Protein 2KU3 (pdb70)

CATH classification: 3.30.40.10

GO terms:
  GO:0005634 nucleus (C, IDA)
  GO:0036409 histone H3-K14 acetyltransferase complex (C, IDA)
  GO:0070776 MOZ/MORF histone acetyltransferase complex (C, IDA)
  GO:0140063 unmodified histone reader activity (F, IDA)
  GO:0005694 chromosome (C, EXP)
  GO:0005634 nucleus (C, IMP)
  GO:0005515 protein binding (F, IPI)
  GO:0016607 nuclear speck (C, IDA)
  GO:0036408 histone H3K14 acetyltransferase activity (F, IDA)
  GO:0043995 histone H4K5 acetyltransferase activity (F, IDA)
  GO:0043996 histone H4K8 acetyltransferase activity (F, IDA)
  GO:0043997 histone H4K12 acetyltransferase activity (F, IDA)
  GO:0005634 nucleus (C, TAS)

Solvent-accessible surface area: 5024 Å² total; per-residue (Å²): 232,112,119,166,78,112,75,36,97,3,71,89,61,167,58,40,113,82,117,140,83,46,26,17,20,70,8,75,153,70,59,58,4,2,5,7,103,30,92,62,36,120,142,86,52,175,62,110,19,37,8,181,138,5,82,119,67,136,56,209,105,122

InterPro domains:
  IPR000313 PWWP domain [PF00855] (931-1037)
  IPR000313 PWWP domain [PS50812] (929-1012)
  IPR000313 PWWP domain [SM00293] (927-1010)
  IPR001487 Bromodomain [PF00439] (572-653)
  IPR001487 Bromodomain [PR00503] (596-612)
  IPR001487 Bromodomain [PR00503] (612-630)
  IPR001487 Bromodomain [PR00503] (630-649)
  IPR001487 Bromodomain [PS50014] (579-649)
  IPR001487 Bromodomain [SM00297] (560-668)
  IPR001965 Zinc finger, PHD-type [SM00249] (216-262)
  IPR001965 Zinc finger, PHD-type [SM00249] (326-389)
  IPR011011 Zinc finger, FYVE/PHD-type [SSF57903] (207-279)
  IPR013083 Zinc finger, RING/FYVE/PHD-type [G3DSA:3.30.40.10] (199-267)
  IPR013083 Zinc finger, RING/FYVE/PHD-type [G3DSA:3.30.40.10] (268-390)
  IPR018359 Bromodomain, conserved site [PS00633] (584-641)
  IPR019542 Enhancer of polycomb-like, N-terminal [PF10513] (47-196)
  IPR019786 Zinc finger, PHD-type, conserved site [PS01359] (217-261)
  IPR019787 Zinc finger, PHD-finger [PF13831] (229-261)
  IPR019787 Zinc finger, PHD-finger [PS50016] (214-264)
  IPR034732 Extended PHD (ePHD) domain [PS51805] (268-389)

Nearest PDB structures (foldseek):
  2ku3-assembly1_A  TM=8.994E-01  e=1.435E-12  Homo sapiens
  2l43-assembly1_A  TM=7.332E-01  e=4.476E-09  Homo sapiens
  8ge0-assembly2_B  TM=7.902E-01  e=1.806E-04  Homo sapiens
  8ge0-assembly3_C  TM=7.563E-01  e=1.943E-04  Homo sapiens
  5xfo-assembly1_A  TM=6.338E-01  e=5.040E-02  Homo sapiens

Radius of gyration: 12.0 Å; Cα contacts (8 Å, |Δi|>4): 86; chains: 1; bounding box: 33×30×21 Å

Sequence (62 aa):
QSLIDEDAVCSICMDGESQNSNVILFCDMCNLAVHQECYGVPYIPEGQWLCRHCLQSRARPAQSLIDEDAVCSICMDGESQNSNVILFCDMCNLAVHQECYGVPYIPEGQWLCRHCLQSRARPAQSLIDEDAVCSICMDGESQNSNVILFCDMCNLAVHQECYGVPYIPEGQWLCRHCLQSRARPAQSLIDEDAVCSICMDGESQNSNVILFCDMCNLAVHQECYGVPYIPEGQWLCRHCLQSRARPAQSLIDEDAVCSICMDGESQNSNVILFCDMCNLAVHQECYGVPYIPEGQWLCRHCLQSRARPAQSLIDEDAVCSICMDGESQNSNVILFCDMCNLAVHQECYGVPYIPEGQWLCRHCLQSRARPAQSLIDEDAVCSICMDGESQNSNVILFCDMCNLAVHQECYGVPYIPEGQWLCRHCLQSRARPAQSLIDEDAVCSICMDGESQNSNVILFCDMCNLAVHQECYGVPYIPEGQWLCRHCLQSRARPAQSLIDEDAVCSICMDGESQNSNVILFCDMCNLAVHQECYGVPYIPEGQWLCRHCLQSRARPAQSLIDEDAVCSICMDGESQNSNVILFCDMCNLAVHQECYGVPYIPEGQWLCRHCLQSRARPAQSLIDEDAVCSICMDGESQNSNVILFCDMCNLAVHQECYGVPYIPEGQWLCRHCLQSRARPAQSLIDEDAVCSICMDGESQNSNVILFCDMCNLAVHQECYGVPYIPEGQWLCRHCLQSRARPAQSLIDEDAVCSICMDGESQNSNVILFCDMCNLAVHQECYGVPYIPEGQWLCRHCLQSRARPAQSLIDEDAVCSICMDGESQNSNVILFCDMCNLAVHQECYGVPYIPEGQWLCRHCLQSRARPAQSLIDEDAVCSICMDGESQNSNVILFCDMCNLAVHQECYGVPYIPEGQWLCRHCLQSRARPAQSLIDEDAVCSICMDGESQNSNVILFCDMCNLAVHQECYGVPYIPEGQWLCRHCLQSRARPAQSLIDEDAVCSICMDGESQNSNVILFCDMCNLAVHQECYGVPYIPEGQWLCRHCLQSRARPAQSLIDEDAVCSICMDGESQNSNVILFCDMCNLAVHQECYGVPYIPEGQWLCRHCLQSRARPAQSLIDEDAVCSICMDGESQNSNVILFCDMCNLAVHQECYGVPYIPEGQWLCRHCLQSRARPAQSLIDEDAVCSICMDGESQNSNVILFCDMCNLAVHQECYGVPYIPEGQWLCRHCLQSRARPA

Secondary structure (DSSP, 8-state):
-----SS-S-SSS------SSS-EEE-SSS--EEEHHHHT-SS--SS----HHHHHHHHTT-

Foldseek 3Di:
DDPDCPQCFADLVTGNDADPVWGWFAADPPRHTHTCVSQPHDDQDPDGHAPPCRVVVVVVDD

Organism: Homo sapiens (NCBI:txid9606)

Structure (mmCIF, N/CA/C/O backbone):
data_2KU3
#
_entry.id   2KU3
#
loop_
_entity.id
_entity.type
_entity.pdbx_description
1 polymer 'Bromodomain-containing protein 1'
2 non-polymer 'ZINC ION'
#
loop_
_atom_site.group_PDB
_atom_site.id
_atom_site.type_symbol
_atom_site.label_atom_id
_atom_site.label_alt_id
_atom_site.label_comp_id
_atom_site.label_asym_id
_atom_site.label_entity_id
_atom_site.label_seq_id
_atom_site.pdbx_PDB_ins_code
_atom_site.Cartn_x
_atom_site.Cartn_y
_atom_site.Cartn_z
_atom_site.occupancy
_atom_site.B_iso_or_equiv
_atom_site.auth_seq_id
_atom_site.auth_comp_id
_atom_site.auth_asym_id
_atom_site.auth_atom_id
_atom_site.pdbx_PDB_model_num
ATOM 1 N N . GLN A 1 10 ? -8.422 17.839 14.051 1.00 9.95 1 GLN A N 1
ATOM 2 C CA . GLN A 1 10 ? -8.023 17.126 12.806 1.00 9.43 1 GLN A CA 1
ATOM 3 C C . GLN A 1 10 ? -6.544 16.745 12.829 1.00 8.37 1 GLN A C 1
ATOM 4 O O . GLN A 1 10 ? -5.761 17.312 13.594 1.00 8.33 1 GLN A O 1
ATOM 18 N N . SER A 1 11 ? -6.167 15.783 11.986 1.00 7.75 2 SER A N 1
ATOM 19 C CA . SER A 1 11 ? -4.781 15.327 11.909 1.00 6.89 2 SER A CA 1
ATOM 20 C C . SER A 1 11 ? -4.237 15.461 10.484 1.00 6.25 2 SER A C 1
ATOM 21 O O . SER A 1 11 ? -3.397 16.321 10.216 1.00 6.38 2 SER A O 1
ATOM 29 N N . LEU A 1 12 ? -4.720 14.612 9.574 1.00 5.91 3 LEU A N 1
ATOM 30 C CA . LEU A 1 12 ? -4.280 14.644 8.179 1.00 5.70 3 LEU A CA 1
ATOM 31 C C . LEU A 1 12 ? -5.479 14.747 7.233 1.00 4.82 3 LEU A C 1
ATOM 32 O O . LEU A 1 12 ? -6.618 14.511 7.639 1.00 5.19 3 LEU A O 1
ATOM 48 N N . ILE A 1 13 ? -5.211 15.088 5.971 1.00 3.99 4 ILE A N 1
ATOM 49 C CA . ILE A 1 13 ? -6.267 15.210 4.966 1.00 3.40 4 ILE A CA 1
ATOM 50 C C . ILE A 1 13 ? -6.605 13.843 4.372 1.00 2.92 4 ILE A C 1
ATOM 51 O O . ILE A 1 13 ? -7.749 13.391 4.450 1.00 3.39 4 ILE A O 1
ATOM 67 N N . ASP A 1 14 ? -5.605 13.179 3.793 1.00 2.57 5 ASP A N 1
ATOM 68 C CA . ASP A 1 14 ? -5.806 11.856 3.206 1.00 2.62 5 ASP A CA 1
ATOM 69 C C . ASP A 1 14 ? -4.472 11.177 2.892 1.00 2.12 5 ASP A C 1
ATOM 70 O O . ASP A 1 14 ? -4.253 10.027 3.279 1.00 2.65 5 ASP A O 1
ATOM 79 N N . GLU A 1 15 ? -3.583 11.890 2.192 1.00 1.83 6 GLU A N 1
ATOM 80 C CA . GLU A 1 15 ? -2.272 11.353 1.828 1.00 2.10 6 GLU A CA 1
ATOM 81 C C . GLU A 1 15 ? -2.410 9.981 1.159 1.00 2.06 6 GLU A C 1
ATOM 82 O O . GLU A 1 15 ? -1.985 8.963 1.707 1.00 2.67 6 GLU A O 1
ATOM 94 N N . ASP A 1 16 ? -3.021 9.969 -0.030 1.00 1.91 7 ASP A N 1
ATOM 95 C CA . ASP A 1 16 ? -3.236 8.732 -0.785 1.00 1.97 7 ASP A CA 1
ATOM 96 C C . ASP A 1 16 ? -4.071 7.738 0.022 1.00 1.69 7 ASP A C 1
ATOM 97 O O . ASP A 1 16 ? -3.690 6.577 0.186 1.00 2.08 7 ASP A O 1
ATOM 106 N N . ALA A 1 17 ? -5.215 8.200 0.523 1.00 1.36 8 ALA A N 1
ATOM 107 C CA . ALA A 1 17 ? -6.106 7.354 1.314 1.00 1.52 8 ALA A CA 1
ATOM 108 C C . ALA A 1 17 ? -7.211 6.738 0.448 1.00 1.56 8 ALA A C 1
ATOM 109 O O . ALA A 1 17 ? -8.355 6.601 0.886 1.00 1.92 8 ALA A O 1
ATOM 116 N N . VAL A 1 18 ? -6.855 6.360 -0.781 1.00 1.42 9 VAL A N 1
ATOM 117 C CA . VAL A 1 18 ? -7.802 5.752 -1.711 1.00 1.48 9 VAL A CA 1
ATOM 118 C C . VAL A 1 18 ? -7.146 4.607 -2.477 1.00 1.38 9 VAL A C 1
ATOM 119 O O . VAL A 1 18 ? -6.075 4.777 -3.063 1.00 1.50 9 VAL A O 1
ATOM 132 N N . CYS A 1 19 ? -7.786 3.437 -2.463 1.00 1.22 10 CYS A N 1
ATOM 133 C CA . CYS A 1 19 ? -7.257 2.261 -3.150 1.00 1.15 10 CYS A CA 1
ATOM 134 C C . CYS A 1 19 ? -7.157 2.505 -4.658 1.00 1.28 10 CYS A C 1
ATOM 135 O O . CYS A 1 19 ? -7.862 3.348 -5.208 1.00 1.45 10 CYS A O 1
ATOM 142 N N . SER A 1 20 ? -6.255 1.776 -5.316 1.00 1.24 11 SER A N 1
ATOM 143 C CA . SER A 1 20 ? -6.044 1.928 -6.757 1.00 1.40 11 SER A CA 1
ATOM 144 C C . SER A 1 20 ? -6.714 0.813 -7.567 1.00 1.40 11 SER A C 1
ATOM 145 O O . SER A 1 20 ? -7.118 1.037 -8.707 1.00 1.56 11 SER A O 1
ATOM 153 N N . ILE A 1 21 ? -6.825 -0.387 -6.987 1.00 1.28 12 ILE A N 1
ATOM 154 C CA . ILE A 1 21 ? -7.439 -1.512 -7.688 1.00 1.31 12 ILE A CA 1
ATOM 155 C C . ILE A 1 21 ? -8.949 -1.322 -7.823 1.00 1.40 12 ILE A C 1
ATOM 156 O O . ILE A 1 21 ? -9.544 -1.725 -8.824 1.00 1.61 12 ILE A O 1
ATOM 172 N N . CYS A 1 22 ? -9.566 -0.737 -6.800 1.00 1.32 13 CYS A N 1
ATOM 173 C CA . CYS A 1 22 ? -11.009 -0.531 -6.795 1.00 1.45 13 CYS A CA 1
ATOM 174 C C . CYS A 1 22 ? -11.402 0.934 -6.547 1.00 1.60 13 CYS A C 1
ATOM 175 O O . CYS A 1 22 ? -12.590 1.257 -6.501 1.00 1.99 13 CYS A O 1
ATOM 182 N N . MET A 1 23 ? -10.410 1.819 -6.395 1.00 1.69 14 MET A N 1
ATOM 183 C CA . MET A 1 23 ? -10.669 3.245 -6.160 1.00 2.17 14 MET A CA 1
ATOM 184 C C . MET A 1 23 ? -11.567 3.464 -4.936 1.00 2.06 14 MET A C 1
ATOM 185 O O . MET A 1 23 ? -12.367 4.404 -4.905 1.00 2.62 14 MET A O 1
ATOM 199 N N . ASP A 1 24 ? -11.428 2.601 -3.929 1.00 1.75 15 ASP A N 1
ATOM 200 C CA . ASP A 1 24 ? -12.223 2.708 -2.708 1.00 1.84 15 ASP A CA 1
ATOM 201 C C . ASP A 1 24 ? -11.321 2.915 -1.494 1.00 1.75 15 ASP A C 1
ATOM 202 O O . ASP A 1 24 ? -10.474 2.073 -1.190 1.00 2.34 15 ASP A O 1
ATOM 211 N N . GLY A 1 25 ? -11.511 4.037 -0.803 1.00 1.75 16 GLY A N 1
ATOM 212 C CA . GLY A 1 25 ? -10.711 4.334 0.371 1.00 1.76 16 GLY A CA 1
ATOM 213 C C . GLY A 1 25 ? -11.410 3.943 1.659 1.00 1.79 16 GLY A C 1
ATOM 214 O O . GLY A 1 25 ? -11.574 4.770 2.557 1.00 2.31 16 GLY A O 1
ATOM 218 N N . GLU A 1 26 ? -11.827 2.679 1.746 1.00 1.63 17 GLU A N 1
ATOM 219 C CA . GLU A 1 26 ? -12.518 2.178 2.930 1.00 1.86 17 GLU A CA 1
ATOM 220 C C . GLU A 1 26 ? -11.728 1.053 3.595 1.00 2.02 17 GLU A C 1
ATOM 221 O O . GLU A 1 26 ? -11.796 -0.101 3.170 1.00 2.77 17 GLU A O 1
ATOM 233 N N . SER A 1 27 ? -10.981 1.397 4.645 1.00 1.91 18 SER A N 1
ATOM 234 C CA . SER A 1 27 ? -10.181 0.414 5.372 1.00 2.27 18 SER A CA 1
ATOM 235 C C . SER A 1 27 ? -11.077 -0.493 6.215 1.00 2.49 18 SER A C 1
ATOM 236 O O . SER A 1 27 ? -11.545 -0.100 7.288 1.00 3.16 18 SER A O 1
ATOM 244 N N . GLN A 1 28 ? -11.313 -1.707 5.719 1.00 2.13 19 GLN A N 1
ATOM 245 C CA . GLN A 1 28 ? -12.155 -2.678 6.413 1.00 2.49 19 GLN A CA 1
ATOM 246 C C . GLN A 1 28 ? -11.374 -3.953 6.726 1.00 2.28 19 GLN A C 1
ATOM 247 O O . GLN A 1 28 ? -10.323 -4.202 6.139 1.00 2.07 19 GLN A O 1
ATOM 261 N N . ASN A 1 29 ? -11.892 -4.759 7.655 1.00 2.65 20 ASN A N 1
ATOM 262 C CA . ASN A 1 29 ? -11.234 -6.011 8.043 1.00 2.67 20 ASN A CA 1
ATOM 263 C C . ASN A 1 29 ? -11.041 -6.930 6.837 1.00 2.02 20 ASN A C 1
ATOM 264 O O . ASN A 1 29 ? -9.929 -7.392 6.578 1.00 2.36 20 ASN A O 1
ATOM 275 N N . SER A 1 30 ? -12.123 -7.185 6.102 1.00 1.75 21 SER A N 1
ATOM 276 C CA . SER A 1 30 ? -12.058 -8.044 4.920 1.00 1.96 21 SER A CA 1
ATOM 277 C C . SER A 1 30 ? -11.107 -7.456 3.880 1.00 1.96 21 SER A C 1
ATOM 278 O O . SER A 1 30 ? -10.359 -8.185 3.227 1.00 2.67 21 SER A O 1
ATOM 286 N N . ASN A 1 31 ? -11.141 -6.129 3.734 1.00 1.45 22 ASN A N 1
ATOM 287 C CA . ASN A 1 31 ? -10.284 -5.433 2.778 1.00 1.59 22 ASN A CA 1
ATOM 288 C C . ASN A 1 31 ? -9.610 -4.229 3.433 1.00 1.50 22 ASN A C 1
ATOM 289 O O . ASN A 1 31 ? -10.167 -3.128 3.447 1.00 1.99 22 ASN A O 1
ATOM 300 N N . VAL A 1 32 ? -8.407 -4.437 3.974 1.00 1.22 23 VAL A N 1
ATOM 301 C CA . VAL A 1 32 ? -7.664 -3.353 4.621 1.00 1.33 23 VAL A CA 1
ATOM 302 C C . VAL A 1 32 ? -6.771 -2.636 3.615 1.00 1.18 23 VAL A C 1
ATOM 303 O O . VAL A 1 32 ? -5.875 -3.245 3.027 1.00 1.44 23 VAL A O 1
ATOM 316 N N . ILE A 1 33 ? -7.020 -1.343 3.419 1.00 0.95 24 ILE A N 1
ATOM 317 C CA . ILE A 1 33 ? -6.229 -0.554 2.481 1.00 0.84 24 ILE A CA 1
ATOM 318 C C . ILE A 1 33 ? -4.833 -0.287 3.048 1.00 0.93 24 ILE A C 1
ATOM 319 O O . ILE A 1 33 ? -4.639 0.607 3.875 1.00 1.20 24 ILE A O 1
ATOM 335 N N . LEU A 1 34 ? -3.868 -1.095 2.611 1.00 0.83 25 LEU A N 1
ATOM 336 C CA . LEU A 1 34 ? -2.491 -0.980 3.084 1.00 0.96 25 LEU A CA 1
ATOM 337 C C . LEU A 1 34 ? -1.734 0.123 2.356 1.00 0.97 25 LEU A C 1
ATOM 338 O O . LEU A 1 34 ? -1.920 0.334 1.157 1.00 0.91 25 LEU A O 1
ATOM 354 N N . PHE A 1 35 ? -0.874 0.818 3.098 1.00 1.12 26 PHE A N 1
ATOM 355 C CA . PHE A 1 35 ? -0.071 1.900 2.540 1.00 1.20 26 PHE A CA 1
ATOM 356 C C . PHE A 1 35 ? 1.359 1.432 2.303 1.00 1.32 26 PHE A C 1
ATOM 357 O O . PHE A 1 35 ? 1.907 0.661 3.093 1.00 1.44 26 PHE A O 1
ATOM 374 N N . CYS A 1 36 ? 1.955 1.894 1.208 1.00 1.41 27 CYS A N 1
ATOM 375 C CA . CYS A 1 36 ? 3.323 1.515 0.863 1.00 1.61 27 CYS A CA 1
ATOM 376 C C . CYS A 1 36 ? 4.333 2.086 1.861 1.00 1.74 27 CYS A C 1
ATOM 377 O O . CYS A 1 36 ? 3.958 2.625 2.905 1.00 1.77 27 CYS A O 1
ATOM 384 N N . ASP A 1 37 ? 5.618 1.966 1.525 1.00 1.97 28 ASP A N 1
ATOM 385 C CA . ASP A 1 37 ? 6.692 2.469 2.378 1.00 2.26 28 ASP A CA 1
ATOM 386 C C . ASP A 1 37 ? 7.518 3.552 1.674 1.00 1.98 28 ASP A C 1
ATOM 387 O O . ASP A 1 37 ? 8.116 4.405 2.332 1.00 2.42 28 ASP A O 1
ATOM 396 N N . MET A 1 38 ? 7.565 3.506 0.339 1.00 1.83 29 MET A N 1
ATOM 397 C CA . MET A 1 38 ? 8.334 4.473 -0.438 1.00 2.30 29 MET A CA 1
ATOM 398 C C . MET A 1 38 ? 7.423 5.425 -1.220 1.00 2.71 29 MET A C 1
ATOM 399 O O . MET A 1 38 ? 7.394 6.625 -0.952 1.00 3.26 29 MET A O 1
ATOM 413 N N . CYS A 1 39 ? 6.696 4.879 -2.197 1.00 2.69 30 CYS A N 1
ATOM 414 C CA . CYS A 1 39 ? 5.797 5.679 -3.033 1.00 3.19 30 CYS A CA 1
ATOM 415 C C . CYS A 1 39 ? 4.537 6.114 -2.274 1.00 2.97 30 CYS A C 1
ATOM 416 O O . CYS A 1 39 ? 3.958 7.158 -2.578 1.00 3.58 30 CYS A O 1
ATOM 423 N N . ASN A 1 40 ? 4.123 5.312 -1.283 1.00 2.45 31 ASN A N 1
ATOM 424 C CA . ASN A 1 40 ? 2.941 5.610 -0.464 1.00 2.64 31 ASN A CA 1
ATOM 425 C C . ASN A 1 40 ? 1.638 5.184 -1.150 1.00 2.09 31 ASN A C 1
ATOM 426 O O . ASN A 1 40 ? 0.570 5.729 -0.858 1.00 2.28 31 ASN A O 1
ATOM 437 N N . LEU A 1 41 ? 1.722 4.200 -2.042 1.00 1.69 32 LEU A N 1
ATOM 438 C CA . LEU A 1 41 ? 0.546 3.697 -2.741 1.00 1.44 32 LEU A CA 1
ATOM 439 C C . LEU A 1 41 ? -0.402 3.004 -1.761 1.00 1.30 32 LEU A C 1
ATOM 440 O O . LEU A 1 41 ? 0.040 2.279 -0.867 1.00 1.46 32 LEU A O 1
ATOM 456 N N . ALA A 1 42 ? -1.702 3.226 -1.937 1.00 1.17 33 ALA A N 1
ATOM 457 C CA . ALA A 1 42 ? -2.705 2.618 -1.070 1.00 1.05 33 ALA A CA 1
ATOM 458 C C . ALA A 1 42 ? -3.562 1.620 -1.842 1.00 0.96 33 ALA A C 1
ATOM 459 O O . ALA A 1 42 ? -4.170 1.968 -2.855 1.00 1.10 33 ALA A O 1
ATOM 466 N N . VAL A 1 43 ? -3.613 0.378 -1.355 1.00 0.82 34 VAL A N 1
ATOM 467 C CA . VAL A 1 43 ? -4.400 -0.674 -1.997 1.00 0.77 34 VAL A CA 1
ATOM 468 C C . VAL A 1 43 ? -4.748 -1.770 -1.002 1.00 0.66 34 VAL A C 1
ATOM 469 O O . VAL A 1 43 ? -3.883 -2.229 -0.251 1.00 0.62 34 VAL A O 1
ATOM 482 N N . HIS A 1 44 ? -6.004 -2.205 -1.007 1.00 0.69 35 HIS A N 1
ATOM 483 C CA . HIS A 1 44 ? -6.430 -3.272 -0.106 1.00 0.66 35 HIS A CA 1
ATOM 484 C C . HIS A 1 44 ? -5.589 -4.522 -0.348 1.00 0.59 35 HIS A C 1
ATOM 485 O O . HIS A 1 44 ? -5.322 -4.882 -1.495 1.00 0.67 35 HIS A O 1
ATOM 499 N N . GLN A 1 45 ? -5.178 -5.182 0.730 1.00 0.62 36 GLN A N 1
ATOM 500 C CA . GLN A 1 45 ? -4.373 -6.399 0.618 1.00 0.70 36 GLN A CA 1
ATOM 501 C C . GLN A 1 45 ? -5.112 -7.483 -0.180 1.00 0.75 36 GLN A C 1
ATOM 502 O O . GLN A 1 45 ? -4.486 -8.386 -0.732 1.00 0.89 36 GLN A O 1
ATOM 516 N N . GLU A 1 46 ? -6.441 -7.372 -0.257 1.00 0.74 37 GLU A N 1
ATOM 517 C CA . GLU A 1 46 ? -7.258 -8.328 -1.003 1.00 0.87 37 GLU A CA 1
ATOM 518 C C . GLU A 1 46 ? -7.394 -7.875 -2.448 1.00 0.92 37 GLU A C 1
ATOM 519 O O . GLU A 1 46 ? -7.597 -8.680 -3.357 1.00 1.09 37 GLU A O 1
ATOM 531 N N . CYS A 1 47 ? -7.268 -6.568 -2.641 1.00 0.83 38 CYS A N 1
ATOM 532 C CA . CYS A 1 47 ? -7.358 -5.957 -3.947 1.00 0.95 38 CYS A CA 1
ATOM 533 C C . CYS A 1 47 ? -6.087 -6.234 -4.741 1.00 1.02 38 CYS A C 1
ATOM 534 O O . CYS A 1 47 ? -6.134 -6.490 -5.944 1.00 1.19 38 CYS A O 1
ATOM 541 N N . TYR A 1 48 ? -4.949 -6.175 -4.052 1.00 0.92 39 TYR A N 1
ATOM 542 C CA . TYR A 1 48 ? -3.659 -6.414 -4.683 1.00 1.03 39 TYR A CA 1
ATOM 543 C C . TYR A 1 48 ? -3.401 -7.910 -4.892 1.00 1.18 39 TYR A C 1
ATOM 544 O O . TYR A 1 48 ? -2.746 -8.304 -5.858 1.00 1.37 39 TYR A O 1
ATOM 562 N N . GLY A 1 49 ? -3.917 -8.734 -3.978 1.00 1.18 40 GLY A N 1
ATOM 563 C CA . GLY A 1 49 ? -3.731 -10.173 -4.073 1.00 1.43 40 GLY A CA 1
ATOM 564 C C . GLY A 1 49 ? -2.816 -10.720 -2.986 1.00 1.35 40 GLY A C 1
ATOM 565 O O . GLY A 1 49 ? -2.122 -11.717 -3.196 1.00 1.68 40 GLY A O 1
ATOM 569 N N . VAL A 1 50 ? -2.820 -10.070 -1.823 1.00 1.19 41 VAL A N 1
ATOM 570 C CA . VAL A 1 50 ? -1.996 -10.490 -0.695 1.00 1.17 41 VAL A CA 1
ATOM 571 C C . VAL A 1 50 ? -2.844 -11.235 0.336 1.00 1.34 41 VAL A C 1
ATOM 572 O O . VAL A 1 50 ? -3.967 -10.825 0.632 1.00 1.45 41 VAL A O 1
ATOM 585 N N . PRO A 1 51 ? -2.322 -12.349 0.898 1.00 1.57 42 PRO A N 1
ATOM 586 C CA . PRO A 1 51 ? -3.047 -13.149 1.895 1.00 1.85 42 PRO A CA 1
ATOM 587 C C . PRO A 1 51 ? -3.641 -12.297 3.020 1.00 1.54 42 PRO A C 1
ATOM 588 O O . PRO A 1 51 ? -4.840 -12.374 3.293 1.00 1.66 42 PRO A O 1
ATOM 599 N N . TYR A 1 52 ? -2.802 -11.486 3.664 1.00 1.33 43 TYR A N 1
ATOM 600 C CA . TYR A 1 52 ? -3.257 -10.622 4.754 1.00 1.25 43 TYR A CA 1
ATOM 601 C C . TYR A 1 52 ? -2.222 -9.535 5.069 1.00 1.39 43 TYR A C 1
ATOM 602 O O . TYR A 1 52 ? -1.261 -9.349 4.318 1.00 1.72 43 TYR A O 1
ATOM 620 N N . ILE A 1 53 ? -2.426 -8.820 6.176 1.00 1.56 44 ILE A N 1
ATOM 621 C CA . ILE A 1 53 ? -1.513 -7.750 6.584 1.00 1.89 44 ILE A CA 1
ATOM 622 C C . ILE A 1 53 ? -0.160 -8.320 7.025 1.00 2.05 44 ILE A C 1
ATOM 623 O O . ILE A 1 53 ? -0.103 -9.192 7.892 1.00 2.28 44 ILE A O 1
ATOM 639 N N . PRO A 1 54 ? 0.950 -7.831 6.432 1.00 2.07 45 PRO A N 1
ATOM 640 C CA . PRO A 1 54 ? 2.304 -8.298 6.770 1.00 2.37 45 PRO A CA 1
ATOM 641 C C . PRO A 1 54 ? 2.794 -7.765 8.118 1.00 2.75 45 PRO A C 1
ATOM 642 O O . PRO A 1 54 ? 2.089 -7.009 8.790 1.00 2.88 45 PRO A O 1
ATOM 653 N N . GLU A 1 55 ? 4.006 -8.166 8.507 1.00 3.10 46 GLU A N 1
ATOM 654 C CA . GLU A 1 55 ? 4.592 -7.731 9.775 1.00 3.50 46 GLU A CA 1
ATOM 655 C C . GLU A 1 55 ? 4.890 -6.231 9.759 1.00 3.03 46 GLU A C 1
ATOM 656 O O . GLU A 1 55 ? 4.380 -5.482 10.594 1.00 3.32 46 GLU A O 1
ATOM 668 N N . GLY A 1 56 ? 5.717 -5.801 8.805 1.00 2.57 47 GLY A N 1
ATOM 669 C CA . GLY A 1 56 ? 6.066 -4.394 8.699 1.00 2.25 47 GLY A CA 1
ATOM 670 C C . GLY A 1 56 ? 5.053 -3.610 7.886 1.00 1.99 47 GLY A C 1
ATOM 671 O O . GLY A 1 56 ? 3.852 -3.678 8.150 1.00 2.73 47 GLY A O 1
ATOM 675 N N . GLN A 1 57 ? 5.535 -2.867 6.891 1.00 1.64 48 GLN A N 1
ATOM 676 C CA . GLN A 1 57 ? 4.659 -2.075 6.034 1.00 2.18 48 GLN A CA 1
ATOM 677 C C . GLN A 1 57 ? 4.423 -2.793 4.701 1.00 1.91 48 GLN A C 1
ATOM 678 O O . GLN A 1 57 ? 4.551 -4.018 4.620 1.00 1.93 48 GLN A O 1
ATOM 692 N N . TRP A 1 58 ? 4.085 -2.034 3.658 1.00 2.10 49 TRP A N 1
ATOM 693 C CA . TRP A 1 58 ? 3.842 -2.607 2.343 1.00 1.86 49 TRP A CA 1
ATOM 694 C C . TRP A 1 58 ? 4.794 -2.020 1.303 1.00 1.50 49 TRP A C 1
ATOM 695 O O . TRP A 1 58 ? 5.106 -0.830 1.337 1.00 1.57 49 TRP A O 1
ATOM 716 N N . LEU A 1 59 ? 5.237 -2.861 0.367 1.00 1.29 50 LEU A N 1
ATOM 717 C CA . LEU A 1 59 ? 6.135 -2.424 -0.699 1.00 1.10 50 LEU A CA 1
ATOM 718 C C . LEU A 1 59 ? 5.639 -2.947 -2.042 1.00 1.01 50 LEU A C 1
ATOM 719 O O . LEU A 1 59 ? 5.779 -4.134 -2.340 1.00 1.05 50 LEU A O 1
ATOM 735 N N . CYS A 1 60 ? 5.065 -2.059 -2.850 1.00 1.04 51 CYS A N 1
ATOM 736 C CA . CYS A 1 60 ? 4.558 -2.439 -4.166 1.00 1.10 51 CYS A CA 1
ATOM 737 C C . CYS A 1 60 ? 5.690 -3.004 -5.030 1.00 1.15 51 CYS A C 1
ATOM 738 O O . CYS A 1 60 ? 6.863 -2.895 -4.674 1.00 1.15 51 CYS A O 1
ATOM 745 N N . ARG A 1 61 ? 5.336 -3.620 -6.157 1.00 1.26 52 ARG A N 1
ATOM 746 C CA . ARG A 1 61 ? 6.333 -4.216 -7.054 1.00 1.42 52 ARG A CA 1
ATOM 747 C C . ARG A 1 61 ? 7.405 -3.208 -7.487 1.00 1.50 52 ARG A C 1
ATOM 748 O O . ARG A 1 61 ? 8.533 -3.594 -7.799 1.00 1.61 52 ARG A O 1
ATOM 769 N N . HIS A 1 62 ? 7.057 -1.922 -7.483 1.00 1.54 53 HIS A N 1
ATOM 770 C CA . HIS A 1 62 ? 7.996 -0.866 -7.854 1.00 1.68 53 HIS A CA 1
ATOM 771 C C . HIS A 1 62 ? 8.799 -0.445 -6.637 1.00 1.52 53 HIS A C 1
ATOM 772 O O . HIS A 1 62 ? 9.943 -0.001 -6.740 1.00 1.58 53 HIS A O 1
ATOM 787 N N . CYS A 1 63 ? 8.164 -0.594 -5.483 1.00 1.39 54 CYS A N 1
ATOM 788 C CA . CYS A 1 63 ? 8.748 -0.248 -4.210 1.00 1.32 54 CYS A CA 1
ATOM 789 C C . CYS A 1 63 ? 9.803 -1.272 -3.809 1.00 1.19 54 CYS A C 1
ATOM 790 O O . CYS A 1 63 ? 10.958 -0.925 -3.559 1.00 1.24 54 CYS A O 1
ATOM 797 N N . LEU A 1 64 ? 9.397 -2.543 -3.758 1.00 1.11 55 LEU A N 1
ATOM 798 C CA . LEU A 1 64 ? 10.306 -3.625 -3.396 1.00 1.12 55 LEU A CA 1
ATOM 799 C C . LEU A 1 64 ? 11.438 -3.742 -4.411 1.00 1.27 55 LEU A C 1
ATOM 800 O O . LEU A 1 64 ? 12.592 -3.948 -4.035 1.00 1.39 55 LEU A O 1
ATOM 816 N N . GLN A 1 65 ? 11.105 -3.600 -5.696 1.00 1.35 56 GLN A N 1
ATOM 817 C CA . GLN A 1 65 ? 12.106 -3.682 -6.760 1.00 1.57 56 GLN A CA 1
ATOM 818 C C . GLN A 1 65 ? 13.148 -2.570 -6.617 1.00 1.62 56 GLN A C 1
ATOM 819 O O . GLN A 1 65 ? 14.322 -2.769 -6.930 1.00 1.77 56 GLN A O 1
ATOM 833 N N . SER A 1 66 ? 12.709 -1.400 -6.143 1.00 1.55 57 SER A N 1
ATOM 834 C CA . SER A 1 66 ? 13.607 -0.259 -5.955 1.00 1.67 57 SER A CA 1
ATOM 835 C C . SER A 1 66 ? 14.635 -0.547 -4.862 1.00 1.67 57 SER A C 1
ATOM 836 O O . SER A 1 66 ? 15.840 -0.419 -5.085 1.00 1.86 57 SER A O 1
ATOM 844 N N . ARG A 1 67 ? 14.151 -0.930 -3.679 1.00 1.56 58 ARG A N 1
ATOM 845 C CA . ARG A 1 67 ? 15.031 -1.231 -2.549 1.00 1.72 58 ARG A CA 1
ATOM 846 C C . ARG A 1 67 ? 15.732 -2.584 -2.719 1.00 1.65 58 ARG A C 1
ATOM 847 O O . ARG A 1 67 ? 16.774 -2.824 -2.105 1.00 2.21 58 ARG A O 1
ATOM 868 N N . ALA A 1 68 ? 15.161 -3.462 -3.547 1.00 1.80 59 ALA A N 1
ATOM 869 C CA . ALA A 1 68 ? 15.746 -4.782 -3.787 1.00 2.05 59 ALA A CA 1
ATOM 870 C C . ALA A 1 68 ? 17.129 -4.670 -4.427 1.00 2.29 59 ALA A C 1
ATOM 871 O O . ALA A 1 68 ? 17.992 -5.518 -4.204 1.00 2.79 59 ALA A O 1
ATOM 878 N N . ARG A 1 69 ? 17.334 -3.617 -5.224 1.00 2.62 60 ARG A N 1
ATOM 879 C CA . ARG A 1 69 ? 18.615 -3.397 -5.892 1.00 3.23 60 ARG A CA 1
ATOM 880 C C . ARG A 1 69 ? 19.759 -3.334 -4.878 1.00 3.45 60 ARG A C 1
ATOM 881 O O . ARG A 1 69 ? 20.644 -4.188 -4.884 1.00 3.81 60 ARG A O 1
ATOM 902 N N . PRO A 1 70 ? 19.758 -2.320 -3.983 1.00 3.90 61 PRO A N 1
ATOM 903 C CA . PRO A 1 70 ? 20.806 -2.170 -2.968 1.00 4.66 61 PRO A CA 1
ATOM 904 C C . PRO A 1 70 ? 20.794 -3.294 -1.933 1.00 4.81 61 PRO A C 1
ATOM 905 O O . PRO A 1 70 ? 21.841 -3.855 -1.609 1.00 5.05 61 PRO A O 1
ATOM 916 N N . ALA A 1 71 ? 19.606 -3.613 -1.413 1.00 5.17 62 ALA A N 1
ATOM 917 C CA . ALA A 1 71 ? 19.460 -4.666 -0.410 1.00 5.79 62 ALA A CA 1
ATOM 918 C C . ALA A 1 71 ? 20.360 -4.408 0.796 1.00 6.46 62 ALA A C 1
ATOM 919 O O . ALA A 1 71 ? 20.622 -3.259 1.156 1.00 2.51 62 ALA A O 1
ATOM 928 N N . GLN A 1 10 ? 0.840 21.237 7.681 1.00 9.95 1 GLN A N 2
ATOM 929 C CA . GLN A 1 10 ? 0.111 22.461 7.240 1.00 9.43 1 GLN A CA 2
ATOM 930 C C . GLN A 1 10 ? 0.126 22.611 5.714 1.00 8.37 1 GLN A C 2
ATOM 931 O O . GLN A 1 10 ? 0.173 23.726 5.191 1.00 8.33 1 GLN A O 2
ATOM 945 N N . SER A 1 11 ? 0.080 21.483 5.002 1.00 7.75 2 SER A N 2
ATOM 946 C CA . SER A 1 11 ? 0.085 21.496 3.542 1.00 6.89 2 SER A CA 2
ATOM 947 C C . SER A 1 11 ? -0.638 20.271 2.983 1.00 6.25 2 SER A C 2
ATOM 948 O O . SER A 1 11 ? -1.704 20.394 2.381 1.00 6.38 2 SER A O 2
ATOM 956 N N . LEU A 1 12 ? -0.050 19.090 3.188 1.00 5.91 3 LEU A N 2
ATOM 957 C CA . LEU A 1 12 ? -0.639 17.842 2.706 1.00 5.70 3 LEU A CA 2
ATOM 958 C C . LEU A 1 12 ? -0.324 16.687 3.655 1.00 4.82 3 LEU A C 2
ATOM 959 O O . LEU A 1 12 ? 0.799 16.568 4.151 1.00 5.19 3 LEU A O 2
ATOM 975 N N . ILE A 1 13 ? -1.321 15.838 3.901 1.00 3.99 4 ILE A N 2
ATOM 976 C CA . ILE A 1 13 ? -1.151 14.690 4.790 1.00 3.40 4 ILE A CA 2
ATOM 977 C C . ILE A 1 13 ? -1.752 13.417 4.184 1.00 2.92 4 ILE A C 2
ATOM 978 O O . ILE A 1 13 ? -1.130 12.354 4.224 1.00 3.39 4 ILE A O 2
ATOM 994 N N . ASP A 1 14 ? -2.958 13.530 3.621 1.00 2.57 5 ASP A N 2
ATOM 995 C CA . ASP A 1 14 ? -3.629 12.385 3.008 1.00 2.62 5 ASP A CA 2
ATOM 996 C C . ASP A 1 14 ? -3.214 12.229 1.548 1.00 2.12 5 ASP A C 2
ATOM 997 O O . ASP A 1 14 ? -3.978 12.550 0.634 1.00 2.65 5 ASP A O 2
ATOM 1006 N N . GLU A 1 15 ? -1.997 11.732 1.335 1.00 1.83 6 GLU A N 2
ATOM 1007 C CA . GLU A 1 15 ? -1.475 11.527 -0.011 1.00 2.10 6 GLU A CA 2
ATOM 1008 C C . GLU A 1 15 ? -1.753 10.102 -0.479 1.00 2.06 6 GLU A C 2
ATOM 1009 O O . GLU A 1 15 ? -1.276 9.138 0.123 1.00 2.67 6 GLU A O 2
ATOM 1021 N N . ASP A 1 16 ? -2.542 9.980 -1.550 1.00 1.91 7 ASP A N 2
ATOM 1022 C CA . ASP A 1 16 ? -2.908 8.676 -2.106 1.00 1.97 7 ASP A CA 2
ATOM 1023 C C . ASP A 1 16 ? -3.614 7.816 -1.055 1.00 1.69 7 ASP A C 2
ATOM 1024 O O . ASP A 1 16 ? -3.299 6.638 -0.886 1.00 2.08 7 ASP A O 2
ATOM 1033 N N . ALA A 1 17 ? -4.570 8.418 -0.348 1.00 1.36 8 ALA A N 2
ATOM 1034 C CA . ALA A 1 17 ? -5.318 7.715 0.692 1.00 1.52 8 ALA A CA 2
ATOM 1035 C C . ALA A 1 17 ? -6.583 7.059 0.130 1.00 1.56 8 ALA A C 2
ATOM 1036 O O . ALA A 1 17 ? -7.671 7.191 0.697 1.00 1.92 8 ALA A O 2
ATOM 1043 N N . VAL A 1 18 ? -6.429 6.342 -0.984 1.00 1.42 9 VAL A N 2
ATOM 1044 C CA . VAL A 1 18 ? -7.547 5.655 -1.629 1.00 1.48 9 VAL A CA 2
ATOM 1045 C C . VAL A 1 18 ? -7.044 4.476 -2.461 1.00 1.38 9 VAL A C 2
ATOM 1046 O O . VAL A 1 18 ? -6.049 4.596 -3.176 1.00 1.50 9 VAL A O 2
ATOM 1059 N N . CYS A 1 19 ? -7.730 3.337 -2.359 1.00 1.22 10 CYS A N 2
ATOM 1060 C CA . CYS A 1 19 ? -7.344 2.139 -3.101 1.00 1.15 10 CYS A CA 2
ATOM 1061 C C . CYS A 1 19 ? -7.327 2.404 -4.609 1.00 1.28 10 CYS A C 2
ATOM 1062 O O . CYS A 1 19 ? -7.999 3.313 -5.093 1.00 1.45 10 CYS A O 2
ATOM 1069 N N . SER A 1 20 ? -6.540 1.615 -5.340 1.00 1.24 11 SER A N 2
ATOM 1070 C CA . SER A 1 20 ? -6.422 1.773 -6.790 1.00 1.40 11 SER A CA 2
ATOM 1071 C C . SER A 1 20 ? -7.126 0.646 -7.554 1.00 1.40 11 SER A C 2
ATOM 1072 O O . SER A 1 20 ? -7.577 0.854 -8.683 1.00 1.56 11 SER A O 2
ATOM 1080 N N . ILE A 1 21 ? -7.220 -0.544 -6.951 1.00 1.28 12 ILE A N 2
ATOM 1081 C CA . ILE A 1 21 ? -7.870 -1.677 -7.603 1.00 1.31 12 ILE A CA 2
ATOM 1082 C C . ILE A 1 21 ? -9.377 -1.459 -7.705 1.00 1.40 12 ILE A C 2
ATOM 1083 O O . ILE A 1 21 ? -9.999 -1.814 -8.708 1.00 1.61 12 ILE A O 2
ATOM 1099 N N . CYS A 1 22 ? -9.957 -0.901 -6.648 1.00 1.32 13 CYS A N 2
ATOM 1100 C CA . CYS A 1 22 ? -11.393 -0.662 -6.597 1.00 1.45 13 CYS A CA 2
ATOM 1101 C C . CYS A 1 22 ? -11.737 0.819 -6.385 1.00 1.60 13 CYS A C 2
ATOM 1102 O O . CYS A 1 22 ? -12.896 1.211 -6.528 1.00 1.99 13 CYS A O 2
ATOM 1109 N N . MET A 1 23 ? -10.734 1.640 -6.051 1.00 1.69 14 MET A N 2
ATOM 1110 C CA . MET A 1 23 ? -10.945 3.072 -5.825 1.00 2.17 14 MET A CA 2
ATOM 1111 C C . MET A 1 23 ? -11.933 3.312 -4.683 1.00 2.06 14 MET A C 2
ATOM 1112 O O . MET A 1 23 ? -13.085 3.688 -4.909 1.00 2.62 14 MET A O 2
ATOM 1126 N N . ASP A 1 24 ? -11.466 3.093 -3.453 1.00 1.75 15 ASP A N 2
ATOM 1127 C CA . ASP A 1 24 ? -12.295 3.284 -2.265 1.00 1.84 15 ASP A CA 2
ATOM 1128 C C . ASP A 1 24 ? -11.426 3.445 -1.019 1.00 1.75 15 ASP A C 2
ATOM 1129 O O . ASP A 1 24 ? -10.641 2.556 -0.678 1.00 2.34 15 ASP A O 2
ATOM 1138 N N . GLY A 1 25 ? -11.574 4.583 -0.341 1.00 1.75 16 GLY A N 2
ATOM 1139 C CA . GLY A 1 25 ? -10.803 4.842 0.862 1.00 1.76 16 GLY A CA 2
ATOM 1140 C C . GLY A 1 25 ? -11.543 4.419 2.118 1.00 1.79 16 GLY A C 2
ATOM 1141 O O . GLY A 1 25 ? -11.797 5.241 3.000 1.00 2.31 16 GLY A O 2
ATOM 1145 N N . GLU A 1 26 ? -11.893 3.135 2.193 1.00 1.63 17 GLU A N 2
ATOM 1146 C CA . GLU A 1 26 ? -12.617 2.598 3.343 1.00 1.86 17 GLU A CA 2
ATOM 1147 C C . GLU A 1 26 ? -11.942 1.333 3.876 1.00 2.02 17 GLU A C 2
ATOM 1148 O O . GLU A 1 26 ? -12.050 0.261 3.276 1.00 2.77 17 GLU A O 2
ATOM 1160 N N . SER A 1 27 ? -11.246 1.466 5.005 1.00 1.91 18 SER A N 2
ATOM 1161 C CA . SER A 1 27 ? -10.553 0.335 5.624 1.00 2.27 18 SER A CA 2
ATOM 1162 C C . SER A 1 27 ? -11.528 -0.551 6.399 1.00 2.49 18 SER A C 2
ATOM 1163 O O . SER A 1 27 ? -12.255 -0.074 7.274 1.00 3.16 18 SER A O 2
ATOM 1171 N N . GLN A 1 28 ? -11.539 -1.844 6.070 1.00 2.13 19 GLN A N 2
ATOM 1172 C CA . GLN A 1 28 ? -12.425 -2.805 6.729 1.00 2.49 19 GLN A CA 2
ATOM 1173 C C . GLN A 1 28 ? -11.745 -4.168 6.870 1.00 2.28 19 GLN A C 2
ATOM 1174 O O . GLN A 1 28 ? -10.876 -4.519 6.078 1.00 2.07 19 GLN A O 2
ATOM 1188 N N . ASN A 1 29 ? -12.150 -4.934 7.886 1.00 2.65 20 ASN A N 2
ATOM 1189 C CA . ASN A 1 29 ? -11.577 -6.262 8.133 1.00 2.67 20 ASN A CA 2
ATOM 1190 C C . ASN A 1 29 ? -11.656 -7.145 6.888 1.00 2.02 20 ASN A C 2
ATOM 1191 O O . ASN A 1 29 ? -10.683 -7.811 6.530 1.00 2.36 20 ASN A O 2
ATOM 1202 N N . SER A 1 30 ? -12.815 -7.140 6.230 1.00 1.75 21 SER A N 2
ATOM 1203 C CA . SER A 1 30 ? -13.017 -7.935 5.021 1.00 1.96 21 SER A CA 2
ATOM 1204 C C . SER A 1 30 ? -12.042 -7.510 3.919 1.00 1.96 21 SER A C 2
ATOM 1205 O O . SER A 1 30 ? -11.597 -8.335 3.119 1.00 2.67 21 SER A O 2
ATOM 1213 N N . ASN A 1 31 ? -11.710 -6.216 3.892 1.00 1.45 22 ASN A N 2
ATOM 1214 C CA . ASN A 1 31 ? -10.783 -5.672 2.901 1.00 1.59 22 ASN A CA 2
ATOM 1215 C C . ASN A 1 31 ? -10.084 -4.426 3.449 1.00 1.50 22 ASN A C 2
ATOM 1216 O O . ASN A 1 31 ? -10.530 -3.301 3.225 1.00 1.99 22 ASN A O 2
ATOM 1227 N N . VAL A 1 32 ? -8.989 -4.633 4.183 1.00 1.22 23 VAL A N 2
ATOM 1228 C CA . VAL A 1 32 ? -8.241 -3.518 4.768 1.00 1.33 23 VAL A CA 2
ATOM 1229 C C . VAL A 1 32 ? -7.344 -2.854 3.728 1.00 1.18 23 VAL A C 2
ATOM 1230 O O . VAL A 1 32 ? -6.597 -3.529 3.015 1.00 1.44 23 VAL A O 2
ATOM 1243 N N . ILE A 1 33 ? -7.425 -1.526 3.648 1.00 0.95 24 ILE A N 2
ATOM 1244 C CA . ILE A 1 33 ? -6.621 -0.764 2.700 1.00 0.84 24 ILE A CA 2
ATOM 1245 C C . ILE A 1 33 ? -5.218 -0.521 3.256 1.00 0.93 24 ILE A C 2
ATOM 1246 O O . ILE A 1 33 ? -5.029 0.276 4.177 1.00 1.20 24 ILE A O 2
ATOM 1262 N N . LEU A 1 34 ? -4.239 -1.227 2.697 1.00 0.83 25 LEU A N 2
ATOM 1263 C CA . LEU A 1 34 ? -2.856 -1.104 3.144 1.00 0.96 25 LEU A CA 2
ATOM 1264 C C . LEU A 1 34 ? -2.099 -0.077 2.312 1.00 0.97 25 LEU A C 2
ATOM 1265 O O . LEU A 1 34 ? -2.275 0.005 1.095 1.00 0.91 25 LEU A O 2
ATOM 1281 N N . PHE A 1 35 ? -1.252 0.701 2.983 1.00 1.12 26 PHE A N 2
ATOM 1282 C CA . PHE A 1 35 ? -0.453 1.724 2.319 1.00 1.20 26 PHE A CA 2
ATOM 1283 C C . PHE A 1 35 ? 0.994 1.269 2.189 1.00 1.32 26 PHE A C 2
ATOM 1284 O O . PHE A 1 35 ? 1.470 0.450 2.979 1.00 1.44 26 PHE A O 2
ATOM 1301 N N . CYS A 1 36 ? 1.693 1.802 1.190 1.00 1.41 27 CYS A N 2
ATOM 1302 C CA . CYS A 1 36 ? 3.092 1.444 0.966 1.00 1.61 27 CYS A CA 2
ATOM 1303 C C . CYS A 1 36 ? 3.990 2.027 2.059 1.00 1.74 27 CYS A C 2
ATOM 1304 O O . CYS A 1 36 ? 3.504 2.559 3.059 1.00 1.77 27 CYS A O 2
ATOM 1311 N N . ASP A 1 37 ? 5.302 1.930 1.852 1.00 1.97 28 ASP A N 2
ATOM 1312 C CA . ASP A 1 37 ? 6.275 2.451 2.808 1.00 2.26 28 ASP A CA 2
ATOM 1313 C C . ASP A 1 37 ? 7.152 3.549 2.190 1.00 1.98 28 ASP A C 2
ATOM 1314 O O . ASP A 1 37 ? 7.921 4.201 2.899 1.00 2.42 28 ASP A O 2
ATOM 1323 N N . MET A 1 38 ? 7.047 3.747 0.872 1.00 1.83 29 MET A N 2
ATOM 1324 C CA . MET A 1 38 ? 7.846 4.759 0.185 1.00 2.30 29 MET A CA 2
ATOM 1325 C C . MET A 1 38 ? 6.986 5.622 -0.741 1.00 2.71 29 MET A C 2
ATOM 1326 O O . MET A 1 38 ? 6.853 6.827 -0.528 1.00 3.26 29 MET A O 2
ATOM 1340 N N . CYS A 1 39 ? 6.413 5.000 -1.773 1.00 2.69 30 CYS A N 2
ATOM 1341 C CA . CYS A 1 39 ? 5.575 5.715 -2.739 1.00 3.19 30 CYS A CA 2
ATOM 1342 C C . CYS A 1 39 ? 4.201 6.071 -2.151 1.00 2.97 30 CYS A C 2
ATOM 1343 O O . CYS A 1 39 ? 3.596 7.068 -2.548 1.00 3.58 30 CYS A O 2
ATOM 1350 N N . ASN A 1 40 ? 3.725 5.258 -1.197 1.00 2.45 31 ASN A N 2
ATOM 1351 C CA . ASN A 1 40 ? 2.433 5.481 -0.529 1.00 2.64 31 ASN A CA 2
ATOM 1352 C C . ASN A 1 40 ? 1.252 4.911 -1.327 1.00 2.09 31 ASN A C 2
ATOM 1353 O O . ASN A 1 40 ? 0.118 5.374 -1.181 1.00 2.28 31 ASN A O 2
ATOM 1364 N N . LEU A 1 41 ? 1.511 3.893 -2.152 1.00 1.69 32 LEU A N 2
ATOM 1365 C CA . LEU A 1 41 ? 0.457 3.261 -2.940 1.00 1.44 32 LEU A CA 2
ATOM 1366 C C . LEU A 1 41 ? -0.589 2.630 -2.021 1.00 1.30 32 LEU A C 2
ATOM 1367 O O . LEU A 1 41 ? -0.258 1.802 -1.170 1.00 1.46 32 LEU A O 2
ATOM 1383 N N . ALA A 1 42 ? -1.846 3.029 -2.193 1.00 1.17 33 ALA A N 2
ATOM 1384 C CA . ALA A 1 42 ? -2.932 2.501 -1.371 1.00 1.05 33 ALA A CA 2
ATOM 1385 C C . ALA A 1 42 ? -3.745 1.458 -2.130 1.00 0.96 33 ALA A C 2
ATOM 1386 O O . ALA A 1 42 ? -4.295 1.745 -3.193 1.00 1.10 33 ALA A O 2
ATOM 1393 N N . VAL A 1 43 ? -3.821 0.249 -1.570 1.00 0.82 34 VAL A N 2
ATOM 1394 C CA . VAL A 1 43 ? -4.575 -0.842 -2.184 1.00 0.77 34 VAL A CA 2
ATOM 1395 C C . VAL A 1 43 ? -4.923 -1.907 -1.151 1.00 0.66 34 VAL A C 2
ATOM 1396 O O . VAL A 1 43 ? -4.058 -2.336 -0.383 1.00 0.62 34 VAL A O 2
ATOM 1409 N N . HIS A 1 44 ? -6.178 -2.353 -1.143 1.00 0.69 35 HIS A N 2
ATOM 1410 C CA . HIS A 1 44 ? -6.593 -3.395 -0.206 1.00 0.66 35 HIS A CA 2
ATOM 1411 C C . HIS A 1 44 ? -5.829 -4.683 -0.499 1.00 0.59 35 HIS A C 2
ATOM 1412 O O . HIS A 1 44 ? -5.695 -5.078 -1.659 1.00 0.67 35 HIS A O 2
ATOM 1426 N N . GLN A 1 45 ? -5.332 -5.339 0.547 1.00 0.62 36 GLN A N 2
ATOM 1427 C CA . GLN A 1 45 ? -4.587 -6.591 0.374 1.00 0.70 36 GLN A CA 2
ATOM 1428 C C . GLN A 1 45 ? -5.442 -7.658 -0.316 1.00 0.75 36 GLN A C 2
ATOM 1429 O O . GLN A 1 45 ? -4.910 -8.593 -0.913 1.00 0.89 36 GLN A O 2
ATOM 1443 N N . GLU A 1 46 ? -6.766 -7.498 -0.261 1.00 0.74 37 GLU A N 2
ATOM 1444 C CA . GLU A 1 46 ? -7.685 -8.432 -0.909 1.00 0.87 37 GLU A CA 2
ATOM 1445 C C . GLU A 1 46 ? -7.946 -7.988 -2.344 1.00 0.92 37 GLU A C 2
ATOM 1446 O O . GLU A 1 46 ? -8.327 -8.786 -3.201 1.00 1.09 37 GLU A O 2
ATOM 1458 N N . CYS A 1 47 ? -7.723 -6.700 -2.585 1.00 0.83 38 CYS A N 2
ATOM 1459 C CA . CYS A 1 47 ? -7.907 -6.103 -3.889 1.00 0.95 38 CYS A CA 2
ATOM 1460 C C . CYS A 1 47 ? -6.730 -6.444 -4.792 1.00 1.02 38 CYS A C 2
ATOM 1461 O O . CYS A 1 47 ? -6.904 -6.790 -5.961 1.00 1.19 38 CYS A O 2
ATOM 1468 N N . TYR A 1 48 ? -5.527 -6.336 -4.234 1.00 0.92 39 TYR A N 2
ATOM 1469 C CA . TYR A 1 48 ? -4.309 -6.623 -4.979 1.00 1.03 39 TYR A CA 2
ATOM 1470 C C . TYR A 1 48 ? -4.050 -8.129 -5.078 1.00 1.18 39 TYR A C 2
ATOM 1471 O O . TYR A 1 48 ? -3.458 -8.600 -6.051 1.00 1.37 39 TYR A O 2
ATOM 1489 N N . GLY A 1 49 ? -4.492 -8.879 -4.068 1.00 1.18 40 GLY A N 2
ATOM 1490 C CA . GLY A 1 49 ? -4.294 -10.320 -4.060 1.00 1.43 40 GLY A CA 2
ATOM 1491 C C . GLY A 1 49 ? -3.274 -10.777 -3.024 1.00 1.35 40 GLY A C 2
ATOM 1492 O O . GLY A 1 49 ? -2.792 -11.909 -3.083 1.00 1.68 40 GLY A O 2
ATOM 1496 N N . VAL A 1 50 ? -2.953 -9.901 -2.070 1.00 1.19 41 VAL A N 2
ATOM 1497 C CA . VAL A 1 50 ? -1.995 -10.223 -1.015 1.00 1.17 41 VAL A CA 2
ATOM 1498 C C . VAL A 1 50 ? -2.625 -11.169 0.009 1.00 1.34 41 VAL A C 2
ATOM 1499 O O . VAL A 1 50 ? -3.772 -10.975 0.412 1.00 1.45 41 VAL A O 2
ATOM 1512 N N . PRO A 1 51 ? -1.884 -12.212 0.442 1.00 1.57 42 PRO A N 2
ATOM 1513 C CA . PRO A 1 51 ? -2.387 -13.187 1.419 1.00 1.85 42 PRO A CA 2
ATOM 1514 C C . PRO A 1 51 ? -2.905 -12.524 2.695 1.00 1.54 42 PRO A C 2
ATOM 1515 O O . PRO A 1 51 ? -4.088 -12.633 3.020 1.00 1.66 42 PRO A O 2
ATOM 1526 N N . TYR A 1 52 ? -2.016 -11.840 3.416 1.00 1.33 43 TYR A N 2
ATOM 1527 C CA . TYR A 1 52 ? -2.385 -11.163 4.651 1.00 1.25 43 TYR A CA 2
ATOM 1528 C C . TYR A 1 52 ? -1.369 -10.076 5.002 1.00 1.39 43 TYR A C 2
ATOM 1529 O O . TYR A 1 52 ? -0.239 -10.091 4.509 1.00 1.72 43 TYR A O 2
ATOM 1547 N N . ILE A 1 53 ? -1.779 -9.137 5.857 1.00 1.56 44 ILE A N 2
ATOM 1548 C CA . ILE A 1 53 ? -0.903 -8.044 6.280 1.00 1.89 44 ILE A CA 2
ATOM 1549 C C . ILE A 1 53 ? 0.347 -8.583 6.983 1.00 2.05 44 ILE A C 2
ATOM 1550 O O . ILE A 1 53 ? 0.249 -9.198 8.046 1.00 2.28 44 ILE A O 2
ATOM 1566 N N . PRO A 1 54 ? 1.543 -8.363 6.394 1.00 2.07 45 PRO A N 2
ATOM 1567 C CA . PRO A 1 54 ? 2.813 -8.836 6.970 1.00 2.37 45 PRO A CA 2
ATOM 1568 C C . PRO A 1 54 ? 3.232 -8.051 8.215 1.00 2.75 45 PRO A C 2
ATOM 1569 O O . PRO A 1 54 ? 2.587 -7.069 8.587 1.00 2.88 45 PRO A O 2
ATOM 1580 N N . GLU A 1 55 ? 4.316 -8.496 8.858 1.00 3.10 46 GLU A N 2
ATOM 1581 C CA . GLU A 1 55 ? 4.822 -7.844 10.067 1.00 3.50 46 GLU A CA 2
ATOM 1582 C C . GLU A 1 55 ? 5.207 -6.390 9.794 1.00 3.03 46 GLU A C 2
ATOM 1583 O O . GLU A 1 55 ? 4.687 -5.476 10.437 1.00 3.32 46 GLU A O 2
ATOM 1595 N N . GLY A 1 56 ? 6.110 -6.182 8.836 1.00 2.57 47 GLY A N 2
ATOM 1596 C CA . GLY A 1 56 ? 6.534 -4.833 8.493 1.00 2.25 47 GLY A CA 2
ATOM 1597 C C . GLY A 1 56 ? 5.465 -4.084 7.719 1.00 1.99 47 GLY A C 2
ATOM 1598 O O . GLY A 1 56 ? 4.275 -4.373 7.860 1.00 2.73 47 GLY A O 2
ATOM 1602 N N . GLN A 1 57 ? 5.880 -3.127 6.893 1.00 1.64 48 GLN A N 2
ATOM 1603 C CA . GLN A 1 57 ? 4.931 -2.353 6.097 1.00 2.18 48 GLN A CA 2
ATOM 1604 C C . GLN A 1 57 ? 4.728 -3.005 4.722 1.00 1.91 48 GLN A C 2
ATOM 1605 O O . GLN A 1 57 ? 4.955 -4.206 4.562 1.00 1.93 48 GLN A O 2
ATOM 1619 N N . TRP A 1 58 ? 4.302 -2.216 3.733 1.00 2.10 49 TRP A N 2
ATOM 1620 C CA . TRP A 1 58 ? 4.076 -2.729 2.389 1.00 1.86 49 TRP A CA 2
ATOM 1621 C C . TRP A 1 58 ? 4.947 -2.003 1.367 1.00 1.50 49 TRP A C 2
ATOM 1622 O O . TRP A 1 58 ? 5.017 -0.775 1.362 1.00 1.57 49 TRP A O 2
ATOM 1643 N N . LEU A 1 59 ? 5.591 -2.771 0.492 1.00 1.29 50 LEU A N 2
ATOM 1644 C CA . LEU A 1 59 ? 6.436 -2.202 -0.553 1.00 1.10 50 LEU A CA 2
ATOM 1645 C C . LEU A 1 59 ? 6.055 -2.791 -1.906 1.00 1.01 50 LEU A C 2
ATOM 1646 O O . LEU A 1 59 ? 6.411 -3.928 -2.215 1.00 1.05 50 LEU A O 2
ATOM 1662 N N . CYS A 1 60 ? 5.326 -2.014 -2.706 1.00 1.04 51 CYS A N 2
ATOM 1663 C CA . CYS A 1 60 ? 4.897 -2.463 -4.030 1.00 1.10 51 CYS A CA 2
ATOM 1664 C C . CYS A 1 60 ? 6.099 -2.929 -4.860 1.00 1.15 51 CYS A C 2
ATOM 1665 O O . CYS A 1 60 ? 7.251 -2.691 -4.491 1.00 1.15 51 CYS A O 2
ATOM 1672 N N . ARG A 1 61 ? 5.830 -3.608 -5.975 1.00 1.26 52 ARG A N 2
ATOM 1673 C CA . ARG A 1 61 ? 6.898 -4.122 -6.844 1.00 1.42 52 ARG A CA 2
ATOM 1674 C C . ARG A 1 61 ? 7.879 -3.023 -7.267 1.00 1.50 52 ARG A C 2
ATOM 1675 O O . ARG A 1 61 ? 9.049 -3.301 -7.530 1.00 1.61 52 ARG A O 2
ATOM 1696 N N . HIS A 1 62 ? 7.408 -1.775 -7.308 1.00 1.54 53 HIS A N 2
ATOM 1697 C CA . HIS A 1 62 ? 8.257 -0.643 -7.673 1.00 1.68 53 HIS A CA 2
ATOM 1698 C C . HIS A 1 62 ? 8.977 -0.122 -6.441 1.00 1.52 53 HIS A C 2
ATOM 1699 O O . HIS A 1 62 ? 10.076 0.426 -6.520 1.00 1.58 53 HIS A O 2
ATOM 1714 N N . CYS A 1 63 ? 8.322 -0.302 -5.303 1.00 1.39 54 CYS A N 2
ATOM 1715 C CA . CYS A 1 63 ? 8.833 0.128 -4.024 1.00 1.32 54 CYS A CA 2
ATOM 1716 C C . CYS A 1 63 ? 10.025 -0.726 -3.601 1.00 1.19 54 CYS A C 2
ATOM 1717 O O . CYS A 1 63 ? 11.118 -0.209 -3.367 1.00 1.24 54 CYS A O 2
ATOM 1724 N N . LEU A 1 64 ? 9.808 -2.039 -3.511 1.00 1.11 55 LEU A N 2
ATOM 1725 C CA . LEU A 1 64 ? 10.867 -2.966 -3.120 1.00 1.12 55 LEU A CA 2
ATOM 1726 C C . LEU A 1 64 ? 11.980 -2.994 -4.165 1.00 1.27 55 LEU A C 2
ATOM 1727 O O . LEU A 1 64 ? 13.159 -3.064 -3.819 1.00 1.39 55 LEU A O 2
ATOM 1743 N N . GLN A 1 65 ? 11.603 -2.927 -5.444 1.00 1.35 56 GLN A N 2
ATOM 1744 C CA . GLN A 1 65 ? 12.579 -2.931 -6.531 1.00 1.57 56 GLN A CA 2
ATOM 1745 C C . GLN A 1 65 ? 13.509 -1.720 -6.425 1.00 1.62 56 GLN A C 2
ATOM 1746 O O . GLN A 1 65 ? 14.691 -1.804 -6.765 1.00 1.77 56 GLN A O 2
ATOM 1760 N N . SER A 1 66 ? 12.969 -0.596 -5.947 1.00 1.55 57 SER A N 2
ATOM 1761 C CA . SER A 1 66 ? 13.751 0.629 -5.791 1.00 1.67 57 SER A CA 2
ATOM 1762 C C . SER A 1 66 ? 14.639 0.556 -4.551 1.00 1.67 57 SER A C 2
ATOM 1763 O O . SER A 1 66 ? 15.795 0.977 -4.584 1.00 1.86 57 SER A O 2
ATOM 1771 N N . ARG A 1 67 ? 14.094 0.019 -3.458 1.00 1.56 58 ARG A N 2
ATOM 1772 C CA . ARG A 1 67 ? 14.841 -0.105 -2.206 1.00 1.72 58 ARG A CA 2
ATOM 1773 C C . ARG A 1 67 ? 15.902 -1.205 -2.293 1.00 1.65 58 ARG A C 2
ATOM 1774 O O . ARG A 1 67 ? 16.939 -1.125 -1.635 1.00 2.21 58 ARG A O 2
ATOM 1795 N N . ALA A 1 68 ? 15.638 -2.230 -3.105 1.00 1.80 59 ALA A N 2
ATOM 1796 C CA . ALA A 1 68 ? 16.576 -3.341 -3.274 1.00 2.05 59 ALA A CA 2
ATOM 1797 C C . ALA A 1 68 ? 17.914 -2.866 -3.845 1.00 2.29 59 ALA A C 2
ATOM 1798 O O . ALA A 1 68 ? 18.958 -3.451 -3.558 1.00 2.79 59 ALA A O 2
ATOM 1805 N N . ARG A 1 69 ? 17.873 -1.806 -4.657 1.00 2.62 60 ARG A N 2
ATOM 1806 C CA . ARG A 1 69 ? 19.085 -1.257 -5.267 1.00 3.23 60 ARG A CA 2
ATOM 1807 C C . ARG A 1 69 ? 20.089 -0.805 -4.202 1.00 3.45 60 ARG A C 2
ATOM 1808 O O . ARG A 1 69 ? 21.192 -1.346 -4.119 1.00 3.81 60 ARG A O 2
ATOM 1829 N N . PRO A 1 70 ? 19.724 0.192 -3.369 1.00 3.90 61 PRO A N 2
ATOM 1830 C CA . PRO A 1 70 ? 20.608 0.701 -2.311 1.00 4.66 61 PRO A CA 2
ATOM 1831 C C . PRO A 1 70 ? 20.877 -0.338 -1.223 1.00 4.81 61 PRO A C 2
ATOM 1832 O O . PRO A 1 70 ? 20.028 -1.182 -0.935 1.00 5.05 61 PRO A O 2
ATOM 1843 N N . ALA A 1 71 ? 22.065 -0.265 -0.621 1.00 5.17 62 ALA A N 2
ATOM 1844 C CA . ALA A 1 71 ? 22.449 -1.195 0.438 1.00 5.79 62 ALA A CA 2
ATOM 1845 C C . ALA A 1 71 ? 22.401 -0.518 1.805 1.00 6.46 62 ALA A C 2
ATOM 1846 O O . ALA A 1 71 ? 21.903 -1.087 2.775 1.00 2.51 62 ALA A O 2
ATOM 1855 N N . GLN A 1 10 ? 7.395 18.796 9.045 1.00 9.95 1 GLN A N 3
ATOM 1856 C CA . GLN A 1 10 ? 6.669 19.311 7.849 1.00 9.43 1 GLN A CA 3
ATOM 1857 C C . GLN A 1 10 ? 5.177 18.985 7.922 1.00 8.37 1 GLN A C 3
ATOM 1858 O O . GLN A 1 10 ? 4.722 18.328 8.859 1.00 8.33 1 GLN A O 3
ATOM 1872 N N . SER A 1 11 ? 4.422 19.450 6.926 1.00 7.75 2 SER A N 3
ATOM 1873 C CA . SER A 1 11 ? 2.982 19.208 6.872 1.00 6.89 2 SER A CA 3
ATOM 1874 C C . SER A 1 11 ? 2.681 17.732 6.606 1.00 6.25 2 SER A C 3
ATOM 1875 O O . SER A 1 11 ? 3.576 16.955 6.271 1.00 6.38 2 SER A O 3
ATOM 1883 N N . LEU A 1 12 ? 1.411 17.353 6.762 1.00 5.91 3 LEU A N 3
ATOM 1884 C CA . LEU A 1 12 ? 0.990 15.972 6.542 1.00 5.70 3 LEU A CA 3
ATOM 1885 C C . LEU A 1 12 ? -0.088 15.895 5.462 1.00 4.82 3 LEU A C 3
ATOM 1886 O O . LEU A 1 12 ? -1.183 16.437 5.624 1.00 5.19 3 LEU A O 3
ATOM 1902 N N . ILE A 1 13 ? 0.232 15.214 4.362 1.00 3.99 4 ILE A N 3
ATOM 1903 C CA . ILE A 1 13 ? -0.704 15.056 3.253 1.00 3.40 4 ILE A CA 3
ATOM 1904 C C . ILE A 1 13 ? -1.115 13.593 3.091 1.00 2.92 4 ILE A C 3
ATOM 1905 O O . ILE A 1 13 ? -0.275 12.693 3.153 1.00 3.39 4 ILE A O 3
ATOM 1921 N N . ASP A 1 14 ? -2.409 13.363 2.872 1.00 2.57 5 ASP A N 3
ATOM 1922 C CA . ASP A 1 14 ? -2.926 12.011 2.689 1.00 2.62 5 ASP A CA 3
ATOM 1923 C C . ASP A 1 14 ? -3.023 11.671 1.202 1.00 2.12 5 ASP A C 3
ATOM 1924 O O . ASP A 1 14 ? -4.048 11.170 0.729 1.00 2.65 5 ASP A O 3
ATOM 1933 N N . GLU A 1 15 ? -1.945 11.944 0.466 1.00 1.83 6 GLU A N 3
ATOM 1934 C CA . GLU A 1 15 ? -1.900 11.667 -0.965 1.00 2.10 6 GLU A CA 3
ATOM 1935 C C . GLU A 1 15 ? -1.934 10.163 -1.223 1.00 2.06 6 GLU A C 3
ATOM 1936 O O . GLU A 1 15 ? -1.295 9.389 -0.507 1.00 2.67 6 GLU A O 3
ATOM 1948 N N . ASP A 1 16 ? -2.694 9.758 -2.242 1.00 1.91 7 ASP A N 3
ATOM 1949 C CA . ASP A 1 16 ? -2.830 8.345 -2.597 1.00 1.97 7 ASP A CA 3
ATOM 1950 C C . ASP A 1 16 ? -3.434 7.550 -1.436 1.00 1.69 7 ASP A C 3
ATOM 1951 O O . ASP A 1 16 ? -3.013 6.427 -1.152 1.00 2.08 7 ASP A O 3
ATOM 1960 N N . ALA A 1 17 ? -4.429 8.141 -0.770 1.00 1.36 8 ALA A N 3
ATOM 1961 C CA . ALA A 1 17 ? -5.094 7.493 0.360 1.00 1.52 8 ALA A CA 3
ATOM 1962 C C . ALA A 1 17 ? -6.367 6.763 -0.076 1.00 1.56 8 ALA A C 3
ATOM 1963 O O . ALA A 1 17 ? -7.340 6.685 0.680 1.00 1.92 8 ALA A O 3
ATOM 1970 N N . VAL A 1 18 ? -6.351 6.220 -1.292 1.00 1.42 9 VAL A N 3
ATOM 1971 C CA . VAL A 1 18 ? -7.493 5.489 -1.831 1.00 1.48 9 VAL A CA 3
ATOM 1972 C C . VAL A 1 18 ? -7.019 4.292 -2.649 1.00 1.38 9 VAL A C 3
ATOM 1973 O O . VAL A 1 18 ? -5.980 4.356 -3.308 1.00 1.50 9 VAL A O 3
ATOM 1986 N N . CYS A 1 19 ? -7.777 3.197 -2.598 1.00 1.22 10 CYS A N 3
ATOM 1987 C CA . CYS A 1 19 ? -7.424 1.983 -3.329 1.00 1.15 10 CYS A CA 3
ATOM 1988 C C . CYS A 1 19 ? -7.419 2.229 -4.840 1.00 1.28 10 CYS A C 3
ATOM 1989 O O . CYS A 1 19 ? -8.074 3.146 -5.333 1.00 1.45 10 CYS A O 3
ATOM 1996 N N . SER A 1 20 ? -6.660 1.410 -5.566 1.00 1.24 11 SER A N 3
ATOM 1997 C CA . SER A 1 20 ? -6.549 1.539 -7.018 1.00 1.40 11 SER A CA 3
ATOM 1998 C C . SER A 1 20 ? -7.301 0.422 -7.746 1.00 1.40 11 SER A C 3
ATOM 1999 O O . SER A 1 20 ? -7.778 0.620 -8.866 1.00 1.56 11 SER A O 3
ATOM 2007 N N . ILE A 1 21 ? -7.404 -0.754 -7.116 1.00 1.28 12 ILE A N 3
ATOM 2008 C CA . ILE A 1 21 ? -8.097 -1.887 -7.721 1.00 1.31 12 ILE A CA 3
ATOM 2009 C C . ILE A 1 21 ? -9.604 -1.646 -7.770 1.00 1.40 12 ILE A C 3
ATOM 2010 O O . ILE A 1 21 ? -10.266 -1.999 -8.747 1.00 1.61 12 ILE A O 3
ATOM 2026 N N . CYS A 1 22 ? -10.137 -1.069 -6.696 1.00 1.32 13 CYS A N 3
ATOM 2027 C CA . CYS A 1 22 ? -11.569 -0.808 -6.589 1.00 1.45 13 CYS A CA 3
ATOM 2028 C C . CYS A 1 22 ? -11.885 0.677 -6.351 1.00 1.60 13 CYS A C 3
ATOM 2029 O O . CYS A 1 22 ? -13.016 1.111 -6.573 1.00 1.99 13 CYS A O 3
ATOM 2036 N N . MET A 1 23 ? -10.890 1.450 -5.896 1.00 1.69 14 MET A N 3
ATOM 2037 C CA . MET A 1 23 ? -11.074 2.881 -5.630 1.00 2.17 14 MET A CA 3
ATOM 2038 C C . MET A 1 23 ? -12.024 3.108 -4.451 1.00 2.06 14 MET A C 3
ATOM 2039 O O . MET A 1 23 ? -13.198 3.433 -4.636 1.00 2.62 14 MET A O 3
ATOM 2053 N N . ASP A 1 24 ? -11.496 2.937 -3.240 1.00 1.75 15 ASP A N 3
ATOM 2054 C CA . ASP A 1 24 ? -12.272 3.122 -2.016 1.00 1.84 15 ASP A CA 3
ATOM 2055 C C . ASP A 1 24 ? -11.349 3.340 -0.817 1.00 1.75 15 ASP A C 3
ATOM 2056 O O . ASP A 1 24 ? -10.576 2.453 -0.451 1.00 2.34 15 ASP A O 3
ATOM 2065 N N . GLY A 1 25 ? -11.440 4.523 -0.209 1.00 1.75 16 GLY A N 3
ATOM 2066 C CA . GLY A 1 25 ? -10.613 4.838 0.946 1.00 1.76 16 GLY A CA 3
ATOM 2067 C C . GLY A 1 25 ? -11.269 4.423 2.252 1.00 1.79 16 GLY A C 3
ATOM 2068 O O . GLY A 1 25 ? -11.458 5.248 3.146 1.00 2.31 16 GLY A O 3
ATOM 2072 N N . GLU A 1 26 ? -11.619 3.139 2.357 1.00 1.63 17 GLU A N 3
ATOM 2073 C CA . GLU A 1 26 ? -12.262 2.609 3.556 1.00 1.86 17 GLU A CA 3
ATOM 2074 C C . GLU A 1 26 ? -11.556 1.338 4.032 1.00 2.02 17 GLU A C 3
ATOM 2075 O O . GLU A 1 26 ? -11.686 0.279 3.418 1.00 2.77 17 GLU A O 3
ATOM 2087 N N . SER A 1 27 ? -10.801 1.455 5.127 1.00 1.91 18 SER A N 3
ATOM 2088 C CA . SER A 1 27 ? -10.071 0.317 5.681 1.00 2.27 18 SER A CA 3
ATOM 2089 C C . SER A 1 27 ? -10.967 -0.529 6.586 1.00 2.49 18 SER A C 3
ATOM 2090 O O . SER A 1 27 ? -11.472 -0.047 7.602 1.00 3.16 18 SER A O 3
ATOM 2098 N N . GLN A 1 28 ? -11.158 -1.794 6.205 1.00 2.13 19 GLN A N 3
ATOM 2099 C CA . GLN A 1 28 ? -11.992 -2.719 6.977 1.00 2.49 19 GLN A CA 3
ATOM 2100 C C . GLN A 1 28 ? -11.418 -4.137 6.937 1.00 2.28 19 GLN A C 3
ATOM 2101 O O . GLN A 1 28 ? -10.626 -4.464 6.058 1.00 2.07 19 GLN A O 3
ATOM 2115 N N . ASN A 1 29 ? -11.824 -4.979 7.891 1.00 2.65 20 ASN A N 3
ATOM 2116 C CA . ASN A 1 29 ? -11.342 -6.365 7.955 1.00 2.67 20 ASN A CA 3
ATOM 2117 C C . ASN A 1 29 ? -11.528 -7.082 6.618 1.00 2.02 20 ASN A C 3
ATOM 2118 O O . ASN A 1 29 ? -10.612 -7.745 6.132 1.00 2.36 20 ASN A O 3
ATOM 2129 N N . SER A 1 30 ? -12.715 -6.940 6.028 1.00 1.75 21 SER A N 3
ATOM 2130 C CA . SER A 1 30 ? -13.015 -7.570 4.743 1.00 1.96 21 SER A CA 3
ATOM 2131 C C . SER A 1 30 ? -12.071 -7.056 3.651 1.00 1.96 21 SER A C 3
ATOM 2132 O O . SER A 1 30 ? -11.699 -7.801 2.744 1.00 2.67 21 SER A O 3
ATOM 2140 N N . ASN A 1 31 ? -11.689 -5.780 3.752 1.00 1.45 22 ASN A N 3
ATOM 2141 C CA . ASN A 1 31 ? -10.787 -5.159 2.785 1.00 1.59 22 ASN A CA 3
ATOM 2142 C C . ASN A 1 31 ? -9.986 -4.036 3.446 1.00 1.50 22 ASN A C 3
ATOM 2143 O O . ASN A 1 31 ? -10.395 -2.873 3.416 1.00 1.99 22 ASN A O 3
ATOM 2154 N N . VAL A 1 32 ? -8.851 -4.386 4.052 1.00 1.22 23 VAL A N 3
ATOM 2155 C CA . VAL A 1 32 ? -8.012 -3.391 4.721 1.00 1.33 23 VAL A CA 3
ATOM 2156 C C . VAL A 1 32 ? -7.108 -2.691 3.718 1.00 1.18 23 VAL A C 3
ATOM 2157 O O . VAL A 1 32 ? -6.230 -3.314 3.118 1.00 1.44 23 VAL A O 3
ATOM 2170 N N . ILE A 1 33 ? -7.330 -1.391 3.536 1.00 0.95 24 ILE A N 3
ATOM 2171 C CA . ILE A 1 33 ? -6.535 -0.609 2.601 1.00 0.84 24 ILE A CA 3
ATOM 2172 C C . ILE A 1 33 ? -5.148 -0.331 3.184 1.00 0.93 24 ILE A C 3
ATOM 2173 O O . ILE A 1 33 ? -4.958 0.597 3.972 1.00 1.20 24 ILE A O 3
ATOM 2189 N N . LEU A 1 34 ? -4.184 -1.164 2.795 1.00 0.83 25 LEU A N 3
ATOM 2190 C CA . LEU A 1 34 ? -2.812 -1.038 3.281 1.00 0.96 25 LEU A CA 3
ATOM 2191 C C . LEU A 1 34 ? -2.061 0.053 2.530 1.00 0.97 25 LEU A C 3
ATOM 2192 O O . LEU A 1 34 ? -2.268 0.254 1.332 1.00 0.91 25 LEU A O 3
ATOM 2208 N N . PHE A 1 35 ? -1.186 0.750 3.246 1.00 1.12 26 PHE A N 3
ATOM 2209 C CA . PHE A 1 35 ? -0.392 1.822 2.662 1.00 1.20 26 PHE A CA 3
ATOM 2210 C C . PHE A 1 35 ? 1.057 1.380 2.475 1.00 1.32 26 PHE A C 3
ATOM 2211 O O . PHE A 1 35 ? 1.552 0.519 3.204 1.00 1.44 26 PHE A O 3
ATOM 2228 N N . CYS A 1 36 ? 1.729 1.974 1.491 1.00 1.41 27 CYS A N 3
ATOM 2229 C CA . CYS A 1 36 ? 3.121 1.644 1.202 1.00 1.61 27 CYS A CA 3
ATOM 2230 C C . CYS A 1 36 ? 4.058 2.220 2.264 1.00 1.74 27 CYS A C 3
ATOM 2231 O O . CYS A 1 36 ? 3.608 2.705 3.306 1.00 1.77 27 CYS A O 3
ATOM 2238 N N . ASP A 1 37 ? 5.362 2.165 1.992 1.00 1.97 28 ASP A N 3
ATOM 2239 C CA . ASP A 1 37 ? 6.363 2.679 2.922 1.00 2.26 28 ASP A CA 3
ATOM 2240 C C . ASP A 1 37 ? 7.182 3.826 2.319 1.00 1.98 28 ASP A C 3
ATOM 2241 O O . ASP A 1 37 ? 7.765 4.624 3.056 1.00 2.42 28 ASP A O 3
ATOM 2250 N N . MET A 1 38 ? 7.244 3.904 0.985 1.00 1.83 29 MET A N 3
ATOM 2251 C CA . MET A 1 38 ? 8.014 4.952 0.319 1.00 2.30 29 MET A CA 3
ATOM 2252 C C . MET A 1 38 ? 7.138 5.803 -0.607 1.00 2.71 29 MET A C 3
ATOM 2253 O O . MET A 1 38 ? 6.974 7.003 -0.379 1.00 3.26 29 MET A O 3
ATOM 2267 N N . CYS A 1 39 ? 6.599 5.185 -1.658 1.00 2.69 30 CYS A N 3
ATOM 2268 C CA . CYS A 1 39 ? 5.760 5.899 -2.626 1.00 3.19 30 CYS A CA 3
ATOM 2269 C C . CYS A 1 39 ? 4.428 6.360 -2.011 1.00 2.97 30 CYS A C 3
ATOM 2270 O O . CYS A 1 39 ? 3.846 7.346 -2.466 1.00 3.58 30 CYS A O 3
ATOM 2277 N N . ASN A 1 40 ? 3.966 5.651 -0.971 1.00 2.45 31 ASN A N 3
ATOM 2278 C CA . ASN A 1 40 ? 2.717 5.984 -0.269 1.00 2.64 31 ASN A CA 3
ATOM 2279 C C . ASN A 1 40 ? 1.477 5.444 -0.992 1.00 2.09 31 ASN A C 3
ATOM 2280 O O . ASN A 1 40 ? 0.376 5.973 -0.824 1.00 2.28 31 ASN A O 3
ATOM 2291 N N . LEU A 1 41 ? 1.648 4.381 -1.780 1.00 1.69 32 LEU A N 3
ATOM 2292 C CA . LEU A 1 41 ? 0.529 3.778 -2.495 1.00 1.44 32 LEU A CA 3
ATOM 2293 C C . LEU A 1 41 ? -0.444 3.128 -1.509 1.00 1.30 32 LEU A C 3
ATOM 2294 O O . LEU A 1 41 ? -0.039 2.679 -0.435 1.00 1.46 32 LEU A O 3
ATOM 2310 N N . ALA A 1 42 ? -1.726 3.080 -1.870 1.00 1.17 33 ALA A N 3
ATOM 2311 C CA . ALA A 1 42 ? -2.737 2.486 -0.999 1.00 1.05 33 ALA A CA 3
ATOM 2312 C C . ALA A 1 42 ? -3.674 1.562 -1.773 1.00 0.96 33 ALA A C 3
ATOM 2313 O O . ALA A 1 42 ? -4.364 1.999 -2.693 1.00 1.10 33 ALA A O 3
ATOM 2320 N N . VAL A 1 43 ? -3.703 0.287 -1.377 1.00 0.82 34 VAL A N 3
ATOM 2321 C CA . VAL A 1 43 ? -4.567 -0.705 -2.016 1.00 0.77 34 VAL A CA 3
ATOM 2322 C C . VAL A 1 43 ? -4.906 -1.819 -1.034 1.00 0.66 34 VAL A C 3
ATOM 2323 O O . VAL A 1 43 ? -4.068 -2.211 -0.219 1.00 0.62 34 VAL A O 3
ATOM 2336 N N . HIS A 1 44 ? -6.126 -2.341 -1.117 1.00 0.69 35 HIS A N 3
ATOM 2337 C CA . HIS A 1 44 ? -6.536 -3.425 -0.231 1.00 0.66 35 HIS A CA 3
ATOM 2338 C C . HIS A 1 44 ? -5.756 -4.694 -0.565 1.00 0.59 35 HIS A C 3
ATOM 2339 O O . HIS A 1 44 ? -5.665 -5.083 -1.731 1.00 0.67 35 HIS A O 3
ATOM 2353 N N . GLN A 1 45 ? -5.200 -5.338 0.458 1.00 0.62 36 GLN A N 3
ATOM 2354 C CA . GLN A 1 45 ? -4.437 -6.574 0.259 1.00 0.70 36 GLN A CA 3
ATOM 2355 C C . GLN A 1 45 ? -5.301 -7.673 -0.369 1.00 0.75 36 GLN A C 3
ATOM 2356 O O . GLN A 1 45 ? -4.776 -8.615 -0.960 1.00 0.89 36 GLN A O 3
ATOM 2370 N N . GLU A 1 46 ? -6.626 -7.534 -0.263 1.00 0.74 37 GLU A N 3
ATOM 2371 C CA . GLU A 1 46 ? -7.555 -8.500 -0.846 1.00 0.87 37 GLU A CA 3
ATOM 2372 C C . GLU A 1 46 ? -7.892 -8.102 -2.279 1.00 0.92 37 GLU A C 3
ATOM 2373 O O . GLU A 1 46 ? -8.301 -8.931 -3.094 1.00 1.09 37 GLU A O 3
ATOM 2385 N N . CYS A 1 47 ? -7.703 -6.817 -2.570 1.00 0.83 38 CYS A N 3
ATOM 2386 C CA . CYS A 1 47 ? -7.962 -6.265 -3.882 1.00 0.95 38 CYS A CA 3
ATOM 2387 C C . CYS A 1 47 ? -6.829 -6.620 -4.833 1.00 1.02 38 CYS A C 3
ATOM 2388 O O . CYS A 1 47 ? -7.061 -7.026 -5.972 1.00 1.19 38 CYS A O 3
ATOM 2395 N N . TYR A 1 48 ? -5.597 -6.454 -4.353 1.00 0.92 39 TYR A N 3
ATOM 2396 C CA . TYR A 1 48 ? -4.419 -6.751 -5.161 1.00 1.03 39 TYR A CA 3
ATOM 2397 C C . TYR A 1 48 ? -4.197 -8.260 -5.301 1.00 1.18 39 TYR A C 3
ATOM 2398 O O . TYR A 1 48 ? -3.845 -8.743 -6.378 1.00 1.37 39 TYR A O 3
ATOM 2416 N N . GLY A 1 49 ? -4.398 -8.994 -4.206 1.00 1.18 40 GLY A N 3
ATOM 2417 C CA . GLY A 1 49 ? -4.211 -10.438 -4.227 1.00 1.43 40 GLY A CA 3
ATOM 2418 C C . GLY A 1 49 ? -3.134 -10.900 -3.259 1.00 1.35 40 GLY A C 3
ATOM 2419 O O . GLY A 1 49 ? -2.301 -11.739 -3.605 1.00 1.68 40 GLY A O 3
ATOM 2423 N N . VAL A 1 50 ? -3.155 -10.353 -2.045 1.00 1.19 41 VAL A N 3
ATOM 2424 C CA . VAL A 1 50 ? -2.183 -10.708 -1.016 1.00 1.17 41 VAL A CA 3
ATOM 2425 C C . VAL A 1 50 ? -2.855 -11.508 0.099 1.00 1.34 41 VAL A C 3
ATOM 2426 O O . VAL A 1 50 ? -3.963 -11.172 0.523 1.00 1.45 41 VAL A O 3
ATOM 2439 N N . PRO A 1 51 ? -2.200 -12.584 0.588 1.00 1.57 42 PRO A N 3
ATOM 2440 C CA . PRO A 1 51 ? -2.748 -13.436 1.654 1.00 1.85 42 PRO A CA 3
ATOM 2441 C C . PRO A 1 51 ? -3.180 -12.635 2.883 1.00 1.54 42 PRO A C 3
ATOM 2442 O O . PRO A 1 51 ? -4.322 -12.745 3.332 1.00 1.66 42 PRO A O 3
ATOM 2453 N N . TYR A 1 52 ? -2.263 -11.833 3.423 1.00 1.33 43 TYR A N 3
ATOM 2454 C CA . TYR A 1 52 ? -2.551 -11.015 4.600 1.00 1.25 43 TYR A CA 3
ATOM 2455 C C . TYR A 1 52 ? -1.476 -9.946 4.803 1.00 1.39 43 TYR A C 3
ATOM 2456 O O . TYR A 1 52 ? -0.547 -9.828 4.001 1.00 1.72 43 TYR A O 3
ATOM 2474 N N . ILE A 1 53 ? -1.605 -9.174 5.883 1.00 1.56 44 ILE A N 3
ATOM 2475 C CA . ILE A 1 53 ? -0.638 -8.120 6.192 1.00 1.89 44 ILE A CA 3
ATOM 2476 C C . ILE A 1 53 ? 0.651 -8.716 6.764 1.00 2.05 44 ILE A C 3
ATOM 2477 O O . ILE A 1 53 ? 0.632 -9.335 7.829 1.00 2.28 44 ILE A O 3
ATOM 2493 N N . PRO A 1 54 ? 1.791 -8.541 6.059 1.00 2.07 45 PRO A N 3
ATOM 2494 C CA . PRO A 1 54 ? 3.095 -9.067 6.499 1.00 2.37 45 PRO A CA 3
ATOM 2495 C C . PRO A 1 54 ? 3.531 -8.507 7.856 1.00 2.75 45 PRO A C 3
ATOM 2496 O O . PRO A 1 54 ? 2.819 -7.706 8.465 1.00 2.88 45 PRO A O 3
ATOM 2507 N N . GLU A 1 55 ? 4.708 -8.940 8.322 1.00 3.10 46 GLU A N 3
ATOM 2508 C CA . GLU A 1 55 ? 5.247 -8.491 9.610 1.00 3.50 46 GLU A CA 3
ATOM 2509 C C . GLU A 1 55 ? 5.374 -6.966 9.661 1.00 3.03 46 GLU A C 3
ATOM 2510 O O . GLU A 1 55 ? 4.875 -6.327 10.589 1.00 3.32 46 GLU A O 3
ATOM 2522 N N . GLY A 1 56 ? 6.042 -6.390 8.659 1.00 2.57 47 GLY A N 3
ATOM 2523 C CA . GLY A 1 56 ? 6.218 -4.947 8.610 1.00 2.25 47 GLY A CA 3
ATOM 2524 C C . GLY A 1 56 ? 5.070 -4.247 7.902 1.00 1.99 47 GLY A C 3
ATOM 2525 O O . GLY A 1 56 ? 3.904 -4.489 8.215 1.00 2.73 47 GLY A O 3
ATOM 2529 N N . GLN A 1 57 ? 5.401 -3.381 6.946 1.00 1.64 48 GLN A N 3
ATOM 2530 C CA . GLN A 1 57 ? 4.389 -2.646 6.187 1.00 2.18 48 GLN A CA 3
ATOM 2531 C C . GLN A 1 57 ? 4.239 -3.231 4.778 1.00 1.91 48 GLN A C 3
ATOM 2532 O O . GLN A 1 57 ? 4.548 -4.405 4.552 1.00 1.93 48 GLN A O 3
ATOM 2546 N N . TRP A 1 58 ? 3.765 -2.417 3.828 1.00 2.10 49 TRP A N 3
ATOM 2547 C CA . TRP A 1 58 ? 3.585 -2.865 2.454 1.00 1.86 49 TRP A CA 3
ATOM 2548 C C . TRP A 1 58 ? 4.538 -2.134 1.508 1.00 1.50 49 TRP A C 3
ATOM 2549 O O . TRP A 1 58 ? 4.725 -0.922 1.619 1.00 1.57 49 TRP A O 3
ATOM 2570 N N . LEU A 1 59 ? 5.124 -2.880 0.573 1.00 1.29 50 LEU A N 3
ATOM 2571 C CA . LEU A 1 59 ? 6.043 -2.308 -0.408 1.00 1.10 50 LEU A CA 3
ATOM 2572 C C . LEU A 1 59 ? 5.661 -2.766 -1.811 1.00 1.01 50 LEU A C 3
ATOM 2573 O O . LEU A 1 59 ? 5.919 -3.912 -2.187 1.00 1.05 50 LEU A O 3
ATOM 2589 N N . CYS A 1 60 ? 5.043 -1.872 -2.581 1.00 1.04 51 CYS A N 3
ATOM 2590 C CA . CYS A 1 60 ? 4.627 -2.187 -3.947 1.00 1.10 51 CYS A CA 3
ATOM 2591 C C . CYS A 1 60 ? 5.825 -2.657 -4.784 1.00 1.15 51 CYS A C 3
ATOM 2592 O O . CYS A 1 60 ? 6.976 -2.534 -4.358 1.00 1.15 51 CYS A O 3
ATOM 2599 N N . ARG A 1 61 ? 5.555 -3.206 -5.969 1.00 1.26 52 ARG A N 3
ATOM 2600 C CA . ARG A 1 61 ? 6.623 -3.702 -6.846 1.00 1.42 52 ARG A CA 3
ATOM 2601 C C . ARG A 1 61 ? 7.626 -2.601 -7.211 1.00 1.50 52 ARG A C 3
ATOM 2602 O O . ARG A 1 61 ? 8.785 -2.890 -7.512 1.00 1.61 52 ARG A O 3
ATOM 2623 N N . HIS A 1 62 ? 7.189 -1.342 -7.149 1.00 1.54 53 HIS A N 3
ATOM 2624 C CA . HIS A 1 62 ? 8.061 -0.208 -7.440 1.00 1.68 53 HIS A CA 3
ATOM 2625 C C . HIS A 1 62 ? 8.807 0.197 -6.177 1.00 1.52 53 HIS A C 3
ATOM 2626 O O . HIS A 1 62 ? 9.904 0.754 -6.228 1.00 1.58 53 HIS A O 3
ATOM 2641 N N . CYS A 1 63 ? 8.176 -0.094 -5.046 1.00 1.39 54 CYS A N 3
ATOM 2642 C CA . CYS A 1 63 ? 8.710 0.213 -3.742 1.00 1.32 54 CYS A CA 3
ATOM 2643 C C . CYS A 1 63 ? 9.817 -0.767 -3.370 1.00 1.19 54 CYS A C 3
ATOM 2644 O O . CYS A 1 63 ? 10.937 -0.364 -3.051 1.00 1.24 54 CYS A O 3
ATOM 2651 N N . LEU A 1 64 ? 9.497 -2.062 -3.425 1.00 1.11 55 LEU A N 3
ATOM 2652 C CA . LEU A 1 64 ? 10.469 -3.104 -3.106 1.00 1.12 55 LEU A CA 3
ATOM 2653 C C . LEU A 1 64 ? 11.635 -3.059 -4.089 1.00 1.27 55 LEU A C 3
ATOM 2654 O O . LEU A 1 64 ? 12.787 -3.235 -3.700 1.00 1.39 55 LEU A O 3
ATOM 2670 N N . GLN A 1 65 ? 11.326 -2.799 -5.361 1.00 1.35 56 GLN A N 3
ATOM 2671 C CA . GLN A 1 65 ? 12.351 -2.706 -6.397 1.00 1.57 56 GLN A CA 3
ATOM 2672 C C . GLN A 1 65 ? 13.252 -1.496 -6.147 1.00 1.62 56 GLN A C 3
ATOM 2673 O O . GLN A 1 65 ? 14.452 -1.542 -6.418 1.00 1.77 56 GLN A O 3
ATOM 2687 N N . SER A 1 66 ? 12.661 -0.414 -5.625 1.00 1.55 57 SER A N 3
ATOM 2688 C CA . SER A 1 66 ? 13.406 0.809 -5.329 1.00 1.67 57 SER A CA 3
ATOM 2689 C C . SER A 1 66 ? 14.530 0.538 -4.330 1.00 1.67 57 SER A C 3
ATOM 2690 O O . SER A 1 66 ? 15.628 1.074 -4.472 1.00 1.86 57 SER A O 3
ATOM 2698 N N . ARG A 1 67 ? 14.252 -0.294 -3.324 1.00 1.56 58 ARG A N 3
ATOM 2699 C CA . ARG A 1 67 ? 15.253 -0.631 -2.307 1.00 1.72 58 ARG A CA 3
ATOM 2700 C C . ARG A 1 67 ? 16.000 -1.927 -2.651 1.00 1.65 58 ARG A C 3
ATOM 2701 O O . ARG A 1 67 ? 17.075 -2.185 -2.109 1.00 2.21 58 ARG A O 3
ATOM 2722 N N . ALA A 1 68 ? 15.426 -2.736 -3.547 1.00 1.80 59 ALA A N 3
ATOM 2723 C CA . ALA A 1 68 ? 16.041 -4.001 -3.954 1.00 2.05 59 ALA A CA 3
ATOM 2724 C C . ALA A 1 68 ? 17.443 -3.785 -4.523 1.00 2.29 59 ALA A C 3
ATOM 2725 O O . ALA A 1 68 ? 18.382 -4.491 -4.155 1.00 2.79 59 ALA A O 3
ATOM 2732 N N . ARG A 1 69 ? 17.582 -2.808 -5.420 1.00 2.62 60 ARG A N 3
ATOM 2733 C CA . ARG A 1 69 ? 18.877 -2.510 -6.033 1.00 3.23 60 ARG A CA 3
ATOM 2734 C C . ARG A 1 69 ? 19.868 -1.958 -5.000 1.00 3.45 60 ARG A C 3
ATOM 2735 O O . ARG A 1 69 ? 20.944 -2.523 -4.809 1.00 3.81 60 ARG A O 3
ATOM 2756 N N . PRO A 1 70 ? 19.515 -0.841 -4.323 1.00 3.90 61 PRO A N 3
ATOM 2757 C CA . PRO A 1 70 ? 20.381 -0.216 -3.311 1.00 4.66 61 PRO A CA 3
ATOM 2758 C C . PRO A 1 70 ? 20.904 -1.207 -2.269 1.00 4.81 61 PRO A C 3
ATOM 2759 O O . PRO A 1 70 ? 20.247 -2.201 -1.959 1.00 5.05 61 PRO A O 3
ATOM 2770 N N . ALA A 1 71 ? 22.091 -0.920 -1.731 1.00 5.17 62 ALA A N 3
ATOM 2771 C CA . ALA A 1 71 ? 22.708 -1.776 -0.721 1.00 5.79 62 ALA A CA 3
ATOM 2772 C C . ALA A 1 71 ? 22.721 -1.093 0.643 1.00 6.46 62 ALA A C 3
ATOM 2773 O O . ALA A 1 71 ? 21.894 -1.388 1.506 1.00 2.51 62 ALA A O 3
ATOM 2782 N N . GLN A 1 10 ? -4.133 21.394 7.297 1.00 9.95 1 GLN A N 4
ATOM 2783 C CA . GLN A 1 10 ? -4.349 19.931 7.105 1.00 9.43 1 GLN A CA 4
ATOM 2784 C C . GLN A 1 10 ? -5.825 19.608 6.849 1.00 8.37 1 GLN A C 4
ATOM 2785 O O . GLN A 1 10 ? -6.381 18.683 7.445 1.00 8.33 1 GLN A O 4
ATOM 2799 N N . SER A 1 11 ? -6.454 20.373 5.954 1.00 7.75 2 SER A N 4
ATOM 2800 C CA . SER A 1 11 ? -7.861 20.164 5.616 1.00 6.89 2 SER A CA 4
ATOM 2801 C C . SER A 1 11 ? -8.001 19.371 4.312 1.00 6.25 2 SER A C 4
ATOM 2802 O O . SER A 1 11 ? -8.889 19.641 3.500 1.00 6.38 2 SER A O 4
ATOM 2810 N N . LEU A 1 12 ? -7.121 18.386 4.122 1.00 5.91 3 LEU A N 4
ATOM 2811 C CA . LEU A 1 12 ? -7.148 17.550 2.925 1.00 5.70 3 LEU A CA 4
ATOM 2812 C C . LEU A 1 12 ? -8.273 16.522 3.010 1.00 4.82 3 LEU A C 4
ATOM 2813 O O . LEU A 1 12 ? -8.833 16.289 4.082 1.00 5.19 3 LEU A O 4
ATOM 2829 N N . ILE A 1 13 ? -8.599 15.911 1.872 1.00 3.99 4 ILE A N 4
ATOM 2830 C CA . ILE A 1 13 ? -9.660 14.909 1.818 1.00 3.40 4 ILE A CA 4
ATOM 2831 C C . ILE A 1 13 ? -9.137 13.536 2.249 1.00 2.92 4 ILE A C 4
ATOM 2832 O O . ILE A 1 13 ? -9.515 13.023 3.303 1.00 3.39 4 ILE A O 4
ATOM 2848 N N . ASP A 1 14 ? -8.267 12.947 1.428 1.00 2.57 5 ASP A N 4
ATOM 2849 C CA . ASP A 1 14 ? -7.691 11.633 1.723 1.00 2.62 5 ASP A CA 4
ATOM 2850 C C . ASP A 1 14 ? -6.161 11.660 1.702 1.00 2.12 5 ASP A C 4
ATOM 2851 O O . ASP A 1 14 ? -5.514 10.918 2.445 1.00 2.65 5 ASP A O 4
ATOM 2860 N N . GLU A 1 15 ? -5.587 12.506 0.837 1.00 1.83 6 GLU A N 4
ATOM 2861 C CA . GLU A 1 15 ? -4.136 12.622 0.702 1.00 2.10 6 GLU A CA 4
ATOM 2862 C C . GLU A 1 15 ? -3.559 11.393 -0.002 1.00 2.06 6 GLU A C 4
ATOM 2863 O O . GLU A 1 15 ? -3.130 11.479 -1.154 1.00 2.67 6 GLU A O 4
ATOM 2875 N N . ASP A 1 16 ? -3.561 10.253 0.691 1.00 1.91 7 ASP A N 4
ATOM 2876 C CA . ASP A 1 16 ? -3.048 9.004 0.132 1.00 1.97 7 ASP A CA 4
ATOM 2877 C C . ASP A 1 16 ? -3.747 7.788 0.754 1.00 1.69 7 ASP A C 4
ATOM 2878 O O . ASP A 1 16 ? -3.169 6.702 0.827 1.00 2.08 7 ASP A O 4
ATOM 2887 N N . ALA A 1 17 ? -4.996 7.972 1.202 1.00 1.36 8 ALA A N 4
ATOM 2888 C CA . ALA A 1 17 ? -5.760 6.886 1.820 1.00 1.52 8 ALA A CA 4
ATOM 2889 C C . ALA A 1 17 ? -6.839 6.340 0.879 1.00 1.56 8 ALA A C 4
ATOM 2890 O O . ALA A 1 17 ? -7.885 5.864 1.328 1.00 1.92 8 ALA A O 4
ATOM 2897 N N . VAL A 1 18 ? -6.573 6.398 -0.428 1.00 1.42 9 VAL A N 4
ATOM 2898 C CA . VAL A 1 18 ? -7.515 5.902 -1.427 1.00 1.48 9 VAL A CA 4
ATOM 2899 C C . VAL A 1 18 ? -6.899 4.769 -2.243 1.00 1.38 9 VAL A C 4
ATOM 2900 O O . VAL A 1 18 ? -5.824 4.925 -2.824 1.00 1.50 9 VAL A O 4
ATOM 2913 N N . CYS A 1 19 ? -7.586 3.627 -2.280 1.00 1.22 10 CYS A N 4
ATOM 2914 C CA . CYS A 1 19 ? -7.108 2.465 -3.021 1.00 1.15 10 CYS A CA 4
ATOM 2915 C C . CYS A 1 19 ? -7.005 2.778 -4.514 1.00 1.28 10 CYS A C 4
ATOM 2916 O O . CYS A 1 19 ? -7.660 3.694 -5.012 1.00 1.45 10 CYS A O 4
ATOM 2923 N N . SER A 1 20 ? -6.164 2.023 -5.218 1.00 1.24 11 SER A N 4
ATOM 2924 C CA . SER A 1 20 ? -5.954 2.227 -6.651 1.00 1.40 11 SER A CA 4
ATOM 2925 C C . SER A 1 20 ? -6.589 1.116 -7.497 1.00 1.40 11 SER A C 4
ATOM 2926 O O . SER A 1 20 ? -6.957 1.354 -8.650 1.00 1.56 11 SER A O 4
ATOM 2934 N N . ILE A 1 21 ? -6.717 -0.092 -6.936 1.00 1.28 12 ILE A N 4
ATOM 2935 C CA . ILE A 1 21 ? -7.307 -1.211 -7.668 1.00 1.31 12 ILE A CA 4
ATOM 2936 C C . ILE A 1 21 ? -8.815 -1.031 -7.823 1.00 1.40 12 ILE A C 4
ATOM 2937 O O . ILE A 1 21 ? -9.378 -1.314 -8.881 1.00 1.61 12 ILE A O 4
ATOM 2953 N N . CYS A 1 22 ? -9.459 -0.580 -6.752 1.00 1.32 13 CYS A N 4
ATOM 2954 C CA . CYS A 1 22 ? -10.904 -0.383 -6.744 1.00 1.45 13 CYS A CA 4
ATOM 2955 C C . CYS A 1 22 ? -11.293 1.087 -6.524 1.00 1.60 13 CYS A C 4
ATOM 2956 O O . CYS A 1 22 ? -12.427 1.476 -6.808 1.00 1.99 13 CYS A O 4
ATOM 2963 N N . MET A 1 23 ? -10.353 1.901 -6.028 1.00 1.69 14 MET A N 4
ATOM 2964 C CA . MET A 1 23 ? -10.605 3.323 -5.782 1.00 2.17 14 MET A CA 4
ATOM 2965 C C . MET A 1 23 ? -11.686 3.525 -4.718 1.00 2.06 14 MET A C 4
ATOM 2966 O O . MET A 1 23 ? -12.799 3.968 -5.016 1.00 2.62 14 MET A O 4
ATOM 2980 N N . ASP A 1 24 ? -11.338 3.208 -3.473 1.00 1.75 15 ASP A N 4
ATOM 2981 C CA . ASP A 1 24 ? -12.257 3.354 -2.348 1.00 1.84 15 ASP A CA 4
ATOM 2982 C C . ASP A 1 24 ? -11.484 3.511 -1.039 1.00 1.75 15 ASP A C 4
ATOM 2983 O O . ASP A 1 24 ? -10.747 2.609 -0.632 1.00 2.34 15 ASP A O 4
ATOM 2992 N N . GLY A 1 25 ? -11.659 4.660 -0.386 1.00 1.75 16 GLY A N 4
ATOM 2993 C CA . GLY A 1 25 ? -10.976 4.918 0.872 1.00 1.76 16 GLY A CA 4
ATOM 2994 C C . GLY A 1 25 ? -11.733 4.354 2.059 1.00 1.79 16 GLY A C 4
ATOM 2995 O O . GLY A 1 25 ? -12.188 5.103 2.924 1.00 2.31 16 GLY A O 4
ATOM 2999 N N . GLU A 1 26 ? -11.870 3.027 2.097 1.00 1.63 17 GLU A N 4
ATOM 3000 C CA . GLU A 1 26 ? -12.581 2.356 3.182 1.00 1.86 17 GLU A CA 4
ATOM 3001 C C . GLU A 1 26 ? -11.842 1.097 3.628 1.00 2.02 17 GLU A C 4
ATOM 3002 O O . GLU A 1 26 ? -11.832 0.088 2.919 1.00 2.77 17 GLU A O 4
ATOM 3014 N N . SER A 1 27 ? -11.225 1.162 4.808 1.00 1.91 18 SER A N 4
ATOM 3015 C CA . SER A 1 27 ? -10.487 0.023 5.350 1.00 2.27 18 SER A CA 4
ATOM 3016 C C . SER A 1 27 ? -11.425 -0.928 6.093 1.00 2.49 18 SER A C 4
ATOM 3017 O O . SER A 1 27 ? -11.956 -0.594 7.153 1.00 3.16 18 SER A O 4
ATOM 3025 N N . GLN A 1 28 ? -11.626 -2.116 5.523 1.00 2.13 19 GLN A N 4
ATOM 3026 C CA . GLN A 1 28 ? -12.502 -3.124 6.122 1.00 2.49 19 GLN A CA 4
ATOM 3027 C C . GLN A 1 28 ? -11.741 -4.421 6.384 1.00 2.28 19 GLN A C 4
ATOM 3028 O O . GLN A 1 28 ? -10.763 -4.720 5.705 1.00 2.07 19 GLN A O 4
ATOM 3042 N N . ASN A 1 29 ? -12.197 -5.195 7.373 1.00 2.65 20 ASN A N 4
ATOM 3043 C CA . ASN A 1 29 ? -11.552 -6.468 7.716 1.00 2.67 20 ASN A CA 4
ATOM 3044 C C . ASN A 1 29 ? -11.359 -7.340 6.477 1.00 2.02 20 ASN A C 4
ATOM 3045 O O . ASN A 1 29 ? -10.304 -7.952 6.301 1.00 2.36 20 ASN A O 4
ATOM 3056 N N . SER A 1 30 ? -12.378 -7.384 5.618 1.00 1.75 21 SER A N 4
ATOM 3057 C CA . SER A 1 30 ? -12.311 -8.169 4.390 1.00 1.96 21 SER A CA 4
ATOM 3058 C C . SER A 1 30 ? -11.367 -7.513 3.378 1.00 1.96 21 SER A C 4
ATOM 3059 O O . SER A 1 30 ? -10.678 -8.201 2.633 1.00 2.67 21 SER A O 4
ATOM 3067 N N . ASN A 1 31 ? -11.345 -6.177 3.362 1.00 1.45 22 ASN A N 4
ATOM 3068 C CA . ASN A 1 31 ? -10.487 -5.425 2.445 1.00 1.59 22 ASN A CA 4
ATOM 3069 C C . ASN A 1 31 ? -9.904 -4.191 3.138 1.00 1.50 22 ASN A C 4
ATOM 3070 O O . ASN A 1 31 ? -10.444 -3.091 3.017 1.00 1.99 22 ASN A O 4
ATOM 3081 N N . VAL A 1 32 ? -8.805 -4.378 3.874 1.00 1.22 23 VAL A N 4
ATOM 3082 C CA . VAL A 1 32 ? -8.168 -3.266 4.581 1.00 1.33 23 VAL A CA 4
ATOM 3083 C C . VAL A 1 32 ? -7.205 -2.523 3.660 1.00 1.18 23 VAL A C 4
ATOM 3084 O O . VAL A 1 32 ? -6.365 -3.140 3.000 1.00 1.44 23 VAL A O 4
ATOM 3097 N N . ILE A 1 33 ? -7.340 -1.200 3.615 1.00 0.95 24 ILE A N 4
ATOM 3098 C CA . ILE A 1 33 ? -6.487 -0.372 2.770 1.00 0.84 24 ILE A CA 4
ATOM 3099 C C . ILE A 1 33 ? -5.126 -0.146 3.429 1.00 0.93 24 ILE A C 4
ATOM 3100 O O . ILE A 1 33 ? -5.036 0.422 4.518 1.00 1.20 24 ILE A O 4
ATOM 3116 N N . LEU A 1 34 ? -4.069 -0.615 2.767 1.00 0.83 25 LEU A N 4
ATOM 3117 C CA . LEU A 1 34 ? -2.713 -0.479 3.295 1.00 0.96 25 LEU A CA 4
ATOM 3118 C C . LEU A 1 34 ? -1.866 0.430 2.412 1.00 0.97 25 LEU A C 4
ATOM 3119 O O . LEU A 1 34 ? -2.077 0.508 1.200 1.00 0.91 25 LEU A O 4
ATOM 3135 N N . PHE A 1 35 ? -0.904 1.115 3.031 1.00 1.12 26 PHE A N 4
ATOM 3136 C CA . PHE A 1 35 ? -0.019 2.021 2.304 1.00 1.20 26 PHE A CA 4
ATOM 3137 C C . PHE A 1 35 ? 1.385 1.433 2.193 1.00 1.32 26 PHE A C 4
ATOM 3138 O O . PHE A 1 35 ? 1.780 0.588 3.001 1.00 1.44 26 PHE A O 4
ATOM 3155 N N . CYS A 1 36 ? 2.136 1.884 1.188 1.00 1.41 27 CYS A N 4
ATOM 3156 C CA . CYS A 1 36 ? 3.499 1.400 0.974 1.00 1.61 27 CYS A CA 4
ATOM 3157 C C . CYS A 1 36 ? 4.451 1.943 2.041 1.00 1.74 27 CYS A C 4
ATOM 3158 O O . CYS A 1 36 ? 4.020 2.556 3.020 1.00 1.77 27 CYS A O 4
ATOM 3165 N N . ASP A 1 37 ? 5.748 1.724 1.832 1.00 1.97 28 ASP A N 4
ATOM 3166 C CA . ASP A 1 37 ? 6.777 2.190 2.757 1.00 2.26 28 ASP A CA 4
ATOM 3167 C C . ASP A 1 37 ? 7.728 3.196 2.091 1.00 1.98 28 ASP A C 4
ATOM 3168 O O . ASP A 1 37 ? 8.531 3.836 2.773 1.00 2.42 28 ASP A O 4
ATOM 3177 N N . MET A 1 38 ? 7.643 3.335 0.764 1.00 1.83 29 MET A N 4
ATOM 3178 C CA . MET A 1 38 ? 8.508 4.260 0.040 1.00 2.30 29 MET A CA 4
ATOM 3179 C C . MET A 1 38 ? 7.692 5.189 -0.864 1.00 2.71 29 MET A C 4
ATOM 3180 O O . MET A 1 38 ? 7.676 6.405 -0.660 1.00 3.26 29 MET A O 4
ATOM 3194 N N . CYS A 1 39 ? 7.025 4.611 -1.865 1.00 2.69 30 CYS A N 4
ATOM 3195 C CA . CYS A 1 39 ? 6.215 5.393 -2.802 1.00 3.19 30 CYS A CA 4
ATOM 3196 C C . CYS A 1 39 ? 4.907 5.885 -2.157 1.00 2.97 30 CYS A C 4
ATOM 3197 O O . CYS A 1 39 ? 4.367 6.916 -2.566 1.00 3.58 30 CYS A O 4
ATOM 3204 N N . ASN A 1 40 ? 4.414 5.152 -1.148 1.00 2.45 31 ASN A N 4
ATOM 3205 C CA . ASN A 1 40 ? 3.182 5.511 -0.425 1.00 2.64 31 ASN A CA 4
ATOM 3206 C C . ASN A 1 40 ? 1.914 5.079 -1.173 1.00 2.09 31 ASN A C 4
ATOM 3207 O O . ASN A 1 40 ? 0.847 5.671 -0.993 1.00 2.28 31 ASN A O 4
ATOM 3218 N N . LEU A 1 41 ? 2.027 4.039 -1.999 1.00 1.69 32 LEU A N 4
ATOM 3219 C CA . LEU A 1 41 ? 0.886 3.530 -2.752 1.00 1.44 32 LEU A CA 4
ATOM 3220 C C . LEU A 1 41 ? -0.178 2.966 -1.808 1.00 1.30 32 LEU A C 4
ATOM 3221 O O . LEU A 1 41 ? 0.133 2.192 -0.903 1.00 1.46 32 LEU A O 4
ATOM 3237 N N . ALA A 1 42 ? -1.434 3.359 -2.027 1.00 1.17 33 ALA A N 4
ATOM 3238 C CA . ALA A 1 42 ? -2.540 2.892 -1.194 1.00 1.05 33 ALA A CA 4
ATOM 3239 C C . ALA A 1 42 ? -3.404 1.881 -1.943 1.00 0.96 33 ALA A C 4
ATOM 3240 O O . ALA A 1 42 ? -4.015 2.211 -2.959 1.00 1.10 33 ALA A O 4
ATOM 3247 N N . VAL A 1 43 ? -3.452 0.650 -1.430 1.00 0.82 34 VAL A N 4
ATOM 3248 C CA . VAL A 1 43 ? -4.244 -0.416 -2.045 1.00 0.77 34 VAL A CA 4
ATOM 3249 C C . VAL A 1 43 ? -4.591 -1.494 -1.026 1.00 0.66 34 VAL A C 4
ATOM 3250 O O . VAL A 1 43 ? -3.737 -1.909 -0.239 1.00 0.62 34 VAL A O 4
ATOM 3263 N N . HIS A 1 44 ? -5.835 -1.969 -1.056 1.00 0.69 35 HIS A N 4
ATOM 3264 C CA . HIS A 1 44 ? -6.254 -3.026 -0.139 1.00 0.66 35 HIS A CA 4
ATOM 3265 C C . HIS A 1 44 ? -5.419 -4.282 -0.391 1.00 0.59 35 HIS A C 4
ATOM 3266 O O . HIS A 1 44 ? -5.207 -4.666 -1.543 1.00 0.67 35 HIS A O 4
ATOM 3280 N N . GLN A 1 45 ? -4.949 -4.917 0.679 1.00 0.62 36 GLN A N 4
ATOM 3281 C CA . GLN A 1 45 ? -4.140 -6.136 0.552 1.00 0.70 36 GLN A CA 4
ATOM 3282 C C . GLN A 1 45 ? -4.899 -7.234 -0.209 1.00 0.75 36 GLN A C 4
ATOM 3283 O O . GLN A 1 45 ? -4.285 -8.137 -0.773 1.00 0.89 36 GLN A O 4
ATOM 3297 N N . GLU A 1 46 ? -6.232 -7.130 -0.241 1.00 0.74 37 GLU A N 4
ATOM 3298 C CA . GLU A 1 46 ? -7.068 -8.095 -0.953 1.00 0.87 37 GLU A CA 4
ATOM 3299 C C . GLU A 1 46 ? -7.246 -7.658 -2.399 1.00 0.92 37 GLU A C 4
ATOM 3300 O O . GLU A 1 46 ? -7.438 -8.480 -3.296 1.00 1.09 37 GLU A O 4
ATOM 3312 N N . CYS A 1 47 ? -7.155 -6.350 -2.607 1.00 0.83 38 CYS A N 4
ATOM 3313 C CA . CYS A 1 47 ? -7.272 -5.755 -3.919 1.00 0.95 38 CYS A CA 4
ATOM 3314 C C . CYS A 1 47 ? -6.023 -6.062 -4.735 1.00 1.02 38 CYS A C 4
ATOM 3315 O O . CYS A 1 47 ? -6.094 -6.310 -5.938 1.00 1.19 38 CYS A O 4
ATOM 3322 N N . TYR A 1 48 ? -4.875 -6.039 -4.059 1.00 0.92 39 TYR A N 4
ATOM 3323 C CA . TYR A 1 48 ? -3.600 -6.310 -4.707 1.00 1.03 39 TYR A CA 4
ATOM 3324 C C . TYR A 1 48 ? -3.381 -7.816 -4.896 1.00 1.18 39 TYR A C 4
ATOM 3325 O O . TYR A 1 48 ? -2.899 -8.250 -5.943 1.00 1.37 39 TYR A O 4
ATOM 3343 N N . GLY A 1 49 ? -3.736 -8.604 -3.878 1.00 1.18 40 GLY A N 4
ATOM 3344 C CA . GLY A 1 49 ? -3.570 -10.050 -3.955 1.00 1.43 40 GLY A CA 4
ATOM 3345 C C . GLY A 1 49 ? -2.843 -10.637 -2.749 1.00 1.35 40 GLY A C 4
ATOM 3346 O O . GLY A 1 49 ? -2.841 -11.854 -2.558 1.00 1.68 40 GLY A O 4
ATOM 3350 N N . VAL A 1 50 ? -2.222 -9.775 -1.940 1.00 1.19 41 VAL A N 4
ATOM 3351 C CA . VAL A 1 50 ? -1.491 -10.221 -0.753 1.00 1.17 41 VAL A CA 4
ATOM 3352 C C . VAL A 1 50 ? -2.428 -10.906 0.246 1.00 1.34 41 VAL A C 4
ATOM 3353 O O . VAL A 1 50 ? -3.519 -10.406 0.523 1.00 1.45 41 VAL A O 4
ATOM 3366 N N . PRO A 1 51 ? -2.015 -12.067 0.798 1.00 1.57 42 PRO A N 4
ATOM 3367 C CA . PRO A 1 51 ? -2.825 -12.822 1.767 1.00 1.85 42 PRO A CA 4
ATOM 3368 C C . PRO A 1 51 ? -3.281 -11.966 2.948 1.00 1.54 42 PRO A C 4
ATOM 3369 O O . PRO A 1 51 ? -4.470 -11.914 3.262 1.00 1.66 42 PRO A O 4
ATOM 3380 N N . TYR A 1 52 ? -2.327 -11.300 3.602 1.00 1.33 43 TYR A N 4
ATOM 3381 C CA . TYR A 1 52 ? -2.630 -10.446 4.749 1.00 1.25 43 TYR A CA 4
ATOM 3382 C C . TYR A 1 52 ? -1.518 -9.420 4.979 1.00 1.39 43 TYR A C 4
ATOM 3383 O O . TYR A 1 52 ? -0.614 -9.278 4.150 1.00 1.72 43 TYR A O 4
ATOM 3401 N N . ILE A 1 53 ? -1.590 -8.704 6.103 1.00 1.56 44 ILE A N 4
ATOM 3402 C CA . ILE A 1 53 ? -0.589 -7.691 6.434 1.00 1.89 44 ILE A CA 4
ATOM 3403 C C . ILE A 1 53 ? 0.726 -8.342 6.870 1.00 2.05 44 ILE A C 4
ATOM 3404 O O . ILE A 1 53 ? 0.736 -9.213 7.743 1.00 2.28 44 ILE A O 4
ATOM 3420 N N . PRO A 1 54 ? 1.858 -7.928 6.262 1.00 2.07 45 PRO A N 4
ATOM 3421 C CA . PRO A 1 54 ? 3.184 -8.474 6.589 1.00 2.37 45 PRO A CA 4
ATOM 3422 C C . PRO A 1 54 ? 3.713 -7.976 7.938 1.00 2.75 45 PRO A C 4
ATOM 3423 O O . PRO A 1 54 ? 3.016 -7.261 8.661 1.00 2.88 45 PRO A O 4
ATOM 3434 N N . GLU A 1 55 ? 4.951 -8.361 8.267 1.00 3.10 46 GLU A N 4
ATOM 3435 C CA . GLU A 1 55 ? 5.577 -7.957 9.527 1.00 3.50 46 GLU A CA 4
ATOM 3436 C C . GLU A 1 55 ? 5.667 -6.433 9.635 1.00 3.03 46 GLU A C 4
ATOM 3437 O O . GLU A 1 55 ? 5.126 -5.840 10.569 1.00 3.32 46 GLU A O 4
ATOM 3449 N N . GLY A 1 56 ? 6.347 -5.810 8.673 1.00 2.57 47 GLY A N 4
ATOM 3450 C CA . GLY A 1 56 ? 6.488 -4.362 8.674 1.00 2.25 47 GLY A CA 4
ATOM 3451 C C . GLY A 1 56 ? 5.342 -3.683 7.947 1.00 1.99 47 GLY A C 4
ATOM 3452 O O . GLY A 1 56 ? 4.178 -3.870 8.308 1.00 2.73 47 GLY A O 4
ATOM 3456 N N . GLN A 1 57 ? 5.666 -2.904 6.918 1.00 1.64 48 GLN A N 4
ATOM 3457 C CA . GLN A 1 57 ? 4.644 -2.211 6.138 1.00 2.18 48 GLN A CA 4
ATOM 3458 C C . GLN A 1 57 ? 4.437 -2.909 4.789 1.00 1.91 48 GLN A C 4
ATOM 3459 O O . GLN A 1 57 ? 4.715 -4.102 4.658 1.00 1.93 48 GLN A O 4
ATOM 3473 N N . TRP A 1 58 ? 3.946 -2.173 3.789 1.00 2.10 49 TRP A N 4
ATOM 3474 C CA . TRP A 1 58 ? 3.705 -2.748 2.472 1.00 1.86 49 TRP A CA 4
ATOM 3475 C C . TRP A 1 58 ? 4.663 -2.182 1.424 1.00 1.50 49 TRP A C 4
ATOM 3476 O O . TRP A 1 58 ? 5.077 -1.026 1.505 1.00 1.57 49 TRP A O 4
ATOM 3497 N N . LEU A 1 59 ? 4.994 -3.010 0.434 1.00 1.29 50 LEU A N 4
ATOM 3498 C CA . LEU A 1 59 ? 5.885 -2.608 -0.652 1.00 1.10 50 LEU A CA 4
ATOM 3499 C C . LEU A 1 59 ? 5.353 -3.136 -1.982 1.00 1.01 50 LEU A C 4
ATOM 3500 O O . LEU A 1 59 ? 5.359 -4.345 -2.222 1.00 1.05 50 LEU A O 4
ATOM 3516 N N . CYS A 1 60 ? 4.896 -2.228 -2.843 1.00 1.04 51 CYS A N 4
ATOM 3517 C CA . CYS A 1 60 ? 4.364 -2.611 -4.151 1.00 1.10 51 CYS A CA 4
ATOM 3518 C C . CYS A 1 60 ? 5.449 -3.282 -5.000 1.00 1.15 51 CYS A C 4
ATOM 3519 O O . CYS A 1 60 ? 6.621 -3.299 -4.619 1.00 1.15 51 CYS A O 4
ATOM 3526 N N . ARG A 1 61 ? 5.057 -3.849 -6.144 1.00 1.26 52 ARG A N 4
ATOM 3527 C CA . ARG A 1 61 ? 6.005 -4.535 -7.032 1.00 1.42 52 ARG A CA 4
ATOM 3528 C C . ARG A 1 61 ? 7.156 -3.619 -7.465 1.00 1.50 52 ARG A C 4
ATOM 3529 O O . ARG A 1 61 ? 8.254 -4.093 -7.756 1.00 1.61 52 ARG A O 4
ATOM 3550 N N . HIS A 1 62 ? 6.905 -2.312 -7.483 1.00 1.54 53 HIS A N 4
ATOM 3551 C CA . HIS A 1 62 ? 7.917 -1.324 -7.856 1.00 1.68 53 HIS A CA 4
ATOM 3552 C C . HIS A 1 62 ? 8.739 -0.946 -6.632 1.00 1.52 53 HIS A C 4
ATOM 3553 O O . HIS A 1 62 ? 9.913 -0.588 -6.731 1.00 1.58 53 HIS A O 4
ATOM 3568 N N . CYS A 1 63 ? 8.084 -1.031 -5.480 1.00 1.39 54 CYS A N 4
ATOM 3569 C CA . CYS A 1 63 ? 8.682 -0.713 -4.203 1.00 1.32 54 CYS A CA 4
ATOM 3570 C C . CYS A 1 63 ? 9.666 -1.803 -3.785 1.00 1.19 54 CYS A C 4
ATOM 3571 O O . CYS A 1 63 ? 10.837 -1.528 -3.522 1.00 1.24 54 CYS A O 4
ATOM 3578 N N . LEU A 1 64 ? 9.178 -3.046 -3.735 1.00 1.11 55 LEU A N 4
ATOM 3579 C CA . LEU A 1 64 ? 10.010 -4.189 -3.358 1.00 1.12 55 LEU A CA 4
ATOM 3580 C C . LEU A 1 64 ? 11.141 -4.390 -4.365 1.00 1.27 55 LEU A C 4
ATOM 3581 O O . LEU A 1 64 ? 12.275 -4.675 -3.982 1.00 1.39 55 LEU A O 4
ATOM 3597 N N . GLN A 1 65 ? 10.827 -4.231 -5.656 1.00 1.35 56 GLN A N 4
ATOM 3598 C CA . GLN A 1 65 ? 11.828 -4.387 -6.711 1.00 1.57 56 GLN A CA 4
ATOM 3599 C C . GLN A 1 65 ? 12.900 -3.294 -6.613 1.00 1.62 56 GLN A C 4
ATOM 3600 O O . GLN A 1 65 ? 14.049 -3.507 -7.003 1.00 1.77 56 GLN A O 4
ATOM 3614 N N . SER A 1 66 ? 12.515 -2.128 -6.077 1.00 1.55 57 SER A N 4
ATOM 3615 C CA . SER A 1 66 ? 13.440 -1.004 -5.913 1.00 1.67 57 SER A CA 4
ATOM 3616 C C . SER A 1 66 ? 14.483 -1.309 -4.837 1.00 1.67 57 SER A C 4
ATOM 3617 O O . SER A 1 66 ? 15.678 -1.083 -5.036 1.00 1.86 57 SER A O 4
ATOM 3625 N N . ARG A 1 67 ? 14.022 -1.826 -3.693 1.00 1.56 58 ARG A N 4
ATOM 3626 C CA . ARG A 1 67 ? 14.914 -2.165 -2.583 1.00 1.72 58 ARG A CA 4
ATOM 3627 C C . ARG A 1 67 ? 15.393 -3.622 -2.659 1.00 1.65 58 ARG A C 4
ATOM 3628 O O . ARG A 1 67 ? 16.027 -4.117 -1.726 1.00 2.21 58 ARG A O 4
ATOM 3649 N N . ALA A 1 68 ? 15.097 -4.303 -3.771 1.00 1.80 59 ALA A N 4
ATOM 3650 C CA . ALA A 1 68 ? 15.511 -5.694 -3.951 1.00 2.05 59 ALA A CA 4
ATOM 3651 C C . ALA A 1 68 ? 17.008 -5.792 -4.250 1.00 2.29 59 ALA A C 4
ATOM 3652 O O . ALA A 1 68 ? 17.670 -6.744 -3.836 1.00 2.79 59 ALA A O 4
ATOM 3659 N N . ARG A 1 69 ? 17.534 -4.799 -4.970 1.00 2.62 60 ARG A N 4
ATOM 3660 C CA . ARG A 1 69 ? 18.953 -4.772 -5.323 1.00 3.23 60 ARG A CA 4
ATOM 3661 C C . ARG A 1 69 ? 19.828 -4.565 -4.083 1.00 3.45 60 ARG A C 4
ATOM 3662 O O . ARG A 1 69 ? 20.678 -5.400 -3.777 1.00 3.81 60 ARG A O 4
ATOM 3683 N N . PRO A 1 70 ? 19.636 -3.446 -3.349 1.00 3.90 61 PRO A N 4
ATOM 3684 C CA . PRO A 1 70 ? 20.421 -3.151 -2.143 1.00 4.66 61 PRO A CA 4
ATOM 3685 C C . PRO A 1 70 ? 20.069 -4.061 -0.957 1.00 4.81 61 PRO A C 4
ATOM 3686 O O . PRO A 1 70 ? 20.821 -4.133 0.015 1.00 5.05 61 PRO A O 4
ATOM 3697 N N . ALA A 1 71 ? 18.926 -4.751 -1.041 1.00 5.17 62 ALA A N 4
ATOM 3698 C CA . ALA A 1 71 ? 18.485 -5.649 0.025 1.00 5.79 62 ALA A CA 4
ATOM 3699 C C . ALA A 1 71 ? 17.828 -6.905 -0.545 1.00 6.46 62 ALA A C 4
ATOM 3700 O O . ALA A 1 71 ? 17.787 -7.948 0.108 1.00 2.51 62 ALA A O 4
ATOM 3709 N N . GLN A 1 10 ? -5.335 24.330 3.275 1.00 9.95 1 GLN A N 5
ATOM 3710 C CA . GLN A 1 10 ? -3.900 24.424 3.663 1.00 9.43 1 GLN A CA 5
ATOM 3711 C C . GLN A 1 10 ? -3.225 23.052 3.630 1.00 8.37 1 GLN A C 5
ATOM 3712 O O . GLN A 1 10 ? -2.269 22.843 2.882 1.00 8.33 1 GLN A O 5
ATOM 3726 N N . SER A 1 11 ? -3.730 22.120 4.441 1.00 7.75 2 SER A N 5
ATOM 3727 C CA . SER A 1 11 ? -3.176 20.768 4.501 1.00 6.89 2 SER A CA 5
ATOM 3728 C C . SER A 1 11 ? -4.283 19.733 4.697 1.00 6.25 2 SER A C 5
ATOM 3729 O O . SER A 1 11 ? -4.830 19.595 5.793 1.00 6.38 2 SER A O 5
ATOM 3737 N N . LEU A 1 12 ? -4.610 19.010 3.625 1.00 5.91 3 LEU A N 5
ATOM 3738 C CA . LEU A 1 12 ? -5.656 17.987 3.676 1.00 5.70 3 LEU A CA 5
ATOM 3739 C C . LEU A 1 12 ? -5.053 16.593 3.854 1.00 4.82 3 LEU A C 5
ATOM 3740 O O . LEU A 1 12 ? -3.836 16.419 3.786 1.00 5.19 3 LEU A O 5
ATOM 3756 N N . ILE A 1 13 ? -5.917 15.601 4.085 1.00 3.99 4 ILE A N 5
ATOM 3757 C CA . ILE A 1 13 ? -5.470 14.222 4.273 1.00 3.40 4 ILE A CA 5
ATOM 3758 C C . ILE A 1 13 ? -6.257 13.256 3.377 1.00 2.92 4 ILE A C 5
ATOM 3759 O O . ILE A 1 13 ? -6.698 12.193 3.817 1.00 3.39 4 ILE A O 5
ATOM 3775 N N . ASP A 1 14 ? -6.420 13.641 2.111 1.00 2.57 5 ASP A N 5
ATOM 3776 C CA . ASP A 1 14 ? -7.142 12.820 1.140 1.00 2.62 5 ASP A CA 5
ATOM 3777 C C . ASP A 1 14 ? -6.181 12.193 0.126 1.00 2.12 5 ASP A C 5
ATOM 3778 O O . ASP A 1 14 ? -6.405 11.073 -0.339 1.00 2.65 5 ASP A O 5
ATOM 3787 N N . GLU A 1 15 ? -5.111 12.920 -0.211 1.00 1.83 6 GLU A N 5
ATOM 3788 C CA . GLU A 1 15 ? -4.116 12.433 -1.167 1.00 2.10 6 GLU A CA 5
ATOM 3789 C C . GLU A 1 15 ? -3.482 11.129 -0.683 1.00 2.06 6 GLU A C 5
ATOM 3790 O O . GLU A 1 15 ? -3.328 10.914 0.521 1.00 2.67 6 GLU A O 5
ATOM 3802 N N . ASP A 1 16 ? -3.128 10.261 -1.639 1.00 1.91 7 ASP A N 5
ATOM 3803 C CA . ASP A 1 16 ? -2.515 8.956 -1.348 1.00 1.97 7 ASP A CA 5
ATOM 3804 C C . ASP A 1 16 ? -3.208 8.238 -0.181 1.00 1.69 7 ASP A C 5
ATOM 3805 O O . ASP A 1 16 ? -2.569 7.495 0.565 1.00 2.08 7 ASP A O 5
ATOM 3814 N N . ALA A 1 17 ? -4.517 8.456 -0.035 1.00 1.36 8 ALA A N 5
ATOM 3815 C CA . ALA A 1 17 ? -5.284 7.825 1.037 1.00 1.52 8 ALA A CA 5
ATOM 3816 C C . ALA A 1 17 ? -6.484 7.049 0.487 1.00 1.56 8 ALA A C 5
ATOM 3817 O O . ALA A 1 17 ? -7.486 6.866 1.182 1.00 1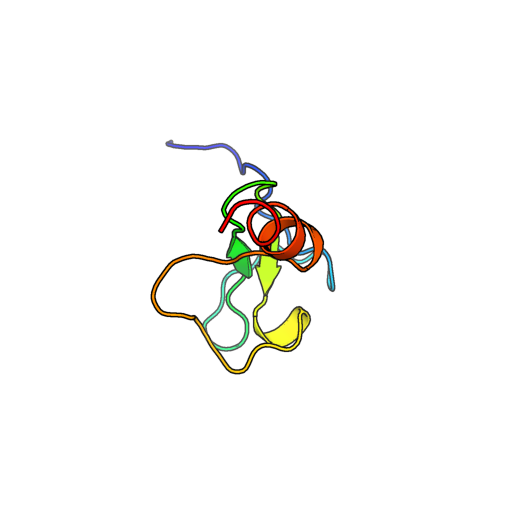.92 8 ALA A O 5
ATOM 3824 N N . VAL A 1 18 ? -6.373 6.591 -0.761 1.00 1.42 9 VAL A N 5
ATOM 3825 C CA . VAL A 1 18 ? -7.441 5.830 -1.403 1.00 1.48 9 VAL A CA 5
ATOM 3826 C C . VAL A 1 18 ? -6.867 4.668 -2.208 1.00 1.38 9 VAL A C 5
ATOM 3827 O O . VAL A 1 18 ? -5.793 4.785 -2.802 1.00 1.50 9 VAL A O 5
ATOM 3840 N N . CYS A 1 19 ? -7.584 3.545 -2.223 1.00 1.22 10 CYS A N 5
ATOM 3841 C CA . CYS A 1 19 ? -7.145 2.359 -2.955 1.00 1.15 10 CYS A CA 5
ATOM 3842 C C . CYS A 1 19 ? -7.065 2.643 -4.458 1.00 1.28 10 CYS A C 5
ATOM 3843 O O . CYS A 1 19 ? -7.709 3.563 -4.960 1.00 1.45 10 CYS A O 5
ATOM 3850 N N . SER A 1 20 ? -6.251 1.857 -5.163 1.00 1.24 11 SER A N 5
ATOM 3851 C CA . SER A 1 20 ? -6.066 2.030 -6.604 1.00 1.40 11 SER A CA 5
ATOM 3852 C C . SER A 1 20 ? -6.716 0.902 -7.413 1.00 1.40 11 SER A C 5
ATOM 3853 O O . SER A 1 20 ? -7.133 1.119 -8.552 1.00 1.56 11 SER A O 5
ATOM 3861 N N . ILE A 1 21 ? -6.802 -0.298 -6.830 1.00 1.28 12 ILE A N 5
ATOM 3862 C CA . ILE A 1 21 ? -7.401 -1.438 -7.520 1.00 1.31 12 ILE A CA 5
ATOM 3863 C C . ILE A 1 21 ? -8.905 -1.247 -7.687 1.00 1.40 12 ILE A C 5
ATOM 3864 O O . ILE A 1 21 ? -9.477 -1.616 -8.714 1.00 1.61 12 ILE A O 5
ATOM 3880 N N . CYS A 1 22 ? -9.539 -0.694 -6.657 1.00 1.32 13 CYS A N 5
ATOM 3881 C CA . CYS A 1 22 ? -10.980 -0.478 -6.668 1.00 1.45 13 CYS A CA 5
ATOM 3882 C C . CYS A 1 22 ? -11.358 0.997 -6.450 1.00 1.60 13 CYS A C 5
ATOM 3883 O O . CYS A 1 22 ? -12.529 1.358 -6.566 1.00 1.99 13 CYS A O 5
ATOM 3890 N N . MET A 1 23 ? -10.366 1.843 -6.141 1.00 1.69 14 MET A N 5
ATOM 3891 C CA . MET A 1 23 ? -10.604 3.272 -5.912 1.00 2.17 14 MET A CA 5
ATOM 3892 C C . MET A 1 23 ? -11.670 3.494 -4.837 1.00 2.06 14 MET A C 5
ATOM 3893 O O . MET A 1 23 ? -12.784 3.932 -5.129 1.00 2.62 14 MET A O 5
ATOM 3907 N N . ASP A 1 24 ? -11.311 3.193 -3.591 1.00 1.75 15 ASP A N 5
ATOM 3908 C CA . ASP A 1 24 ? -12.226 3.359 -2.466 1.00 1.84 15 ASP A CA 5
ATOM 3909 C C . ASP A 1 24 ? -11.461 3.411 -1.145 1.00 1.75 15 ASP A C 5
ATOM 3910 O O . ASP A 1 24 ? -10.807 2.440 -0.758 1.00 2.34 15 ASP A O 5
ATOM 3919 N N . GLY A 1 25 ? -11.552 4.547 -0.455 1.00 1.75 16 GLY A N 5
ATOM 3920 C CA . GLY A 1 25 ? -10.870 4.705 0.818 1.00 1.76 16 GLY A CA 5
ATOM 3921 C C . GLY A 1 25 ? -11.669 4.124 1.973 1.00 1.79 16 GLY A C 5
ATOM 3922 O O . GLY A 1 25 ? -12.086 4.855 2.874 1.00 2.31 16 GLY A O 5
ATOM 3926 N N . GLU A 1 26 ? -11.886 2.809 1.940 1.00 1.63 17 GLU A N 5
ATOM 3927 C CA . GLU A 1 26 ? -12.645 2.122 2.985 1.00 1.86 17 GLU A CA 5
ATOM 3928 C C . GLU A 1 26 ? -11.877 0.911 3.510 1.00 2.02 17 GLU A C 5
ATOM 3929 O O . GLU A 1 26 ? -11.794 -0.120 2.842 1.00 2.77 17 GLU A O 5
ATOM 3941 N N . SER A 1 27 ? -11.319 1.040 4.713 1.00 1.91 18 SER A N 5
ATOM 3942 C CA . SER A 1 27 ? -10.564 -0.051 5.326 1.00 2.27 18 SER A CA 5
ATOM 3943 C C . SER A 1 27 ? -11.505 -1.017 6.047 1.00 2.49 18 SER A C 5
ATOM 3944 O O . SER A 1 27 ? -11.963 -0.744 7.159 1.00 3.16 18 SER A O 5
ATOM 3952 N N . GLN A 1 28 ? -11.796 -2.145 5.400 1.00 2.13 19 GLN A N 5
ATOM 3953 C CA . GLN A 1 28 ? -12.689 -3.157 5.966 1.00 2.49 19 GLN A CA 5
ATOM 3954 C C . GLN A 1 28 ? -11.950 -4.474 6.203 1.00 2.28 19 GLN A C 5
ATOM 3955 O O . GLN A 1 28 ? -10.900 -4.717 5.614 1.00 2.07 19 GLN A O 5
ATOM 3969 N N . ASN A 1 29 ? -12.511 -5.322 7.069 1.00 2.65 20 ASN A N 5
ATOM 3970 C CA . ASN A 1 29 ? -11.900 -6.619 7.384 1.00 2.67 20 ASN A CA 5
ATOM 3971 C C . ASN A 1 29 ? -11.670 -7.445 6.120 1.00 2.02 20 ASN A C 5
ATOM 3972 O O . ASN A 1 29 ? -10.582 -7.982 5.914 1.00 2.36 20 ASN A O 5
ATOM 3983 N N . SER A 1 30 ? -12.699 -7.537 5.272 1.00 1.75 21 SER A N 5
ATOM 3984 C CA . SER A 1 30 ? -12.598 -8.296 4.025 1.00 1.96 21 SER A CA 5
ATOM 3985 C C . SER A 1 30 ? -11.502 -7.723 3.124 1.00 1.96 21 SER A C 5
ATOM 3986 O O . SER A 1 30 ? -10.875 -8.455 2.361 1.00 2.67 21 SER A O 5
ATOM 3994 N N . ASN A 1 31 ? -11.273 -6.412 3.223 1.00 1.45 22 ASN A N 5
ATOM 3995 C CA . ASN A 1 31 ? -10.246 -5.743 2.424 1.00 1.59 22 ASN A CA 5
ATOM 3996 C C . ASN A 1 31 ? -9.765 -4.466 3.115 1.00 1.50 22 ASN A C 5
ATOM 3997 O O . ASN A 1 31 ? -10.344 -3.394 2.930 1.00 1.99 22 ASN A O 5
ATOM 4008 N N . VAL A 1 32 ? -8.706 -4.586 3.920 1.00 1.22 23 VAL A N 5
ATOM 4009 C CA . VAL A 1 32 ? -8.157 -3.435 4.636 1.00 1.33 23 VAL A CA 5
ATOM 4010 C C . VAL A 1 32 ? -7.166 -2.674 3.763 1.00 1.18 23 VAL A C 5
ATOM 4011 O O . VAL A 1 32 ? -6.252 -3.265 3.184 1.00 1.44 23 VAL A O 5
ATOM 4024 N N . ILE A 1 33 ? -7.355 -1.359 3.670 1.00 0.95 24 ILE A N 5
ATOM 4025 C CA . ILE A 1 33 ? -6.482 -0.512 2.865 1.00 0.84 24 ILE A CA 5
ATOM 4026 C C . ILE A 1 33 ? -5.163 -0.243 3.593 1.00 0.93 24 ILE A C 5
ATOM 4027 O O . ILE A 1 33 ? -5.124 0.488 4.584 1.00 1.20 24 ILE A O 5
ATOM 4043 N N . LEU A 1 34 ? -4.087 -0.856 3.102 1.00 0.83 25 LEU A N 5
ATOM 4044 C CA . LEU A 1 34 ? -2.768 -0.699 3.710 1.00 0.96 25 LEU A CA 5
ATOM 4045 C C . LEU A 1 34 ? -1.913 0.294 2.931 1.00 0.97 25 LEU A C 5
ATOM 4046 O O . LEU A 1 34 ? -2.216 0.621 1.783 1.00 0.91 25 LEU A O 5
ATOM 4062 N N . PHE A 1 35 ? -0.845 0.769 3.569 1.00 1.12 26 PHE A N 5
ATOM 4063 C CA . PHE A 1 35 ? 0.060 1.727 2.943 1.00 1.20 26 PHE A CA 5
ATOM 4064 C C . PHE A 1 35 ? 1.432 1.109 2.700 1.00 1.32 26 PHE A C 5
ATOM 4065 O O . PHE A 1 35 ? 1.831 0.164 3.383 1.00 1.44 26 PHE A O 5
ATOM 4082 N N . CYS A 1 36 ? 2.150 1.652 1.720 1.00 1.41 27 CYS A N 5
ATOM 4083 C CA . CYS A 1 36 ? 3.484 1.160 1.378 1.00 1.61 27 CYS A CA 5
ATOM 4084 C C . CYS A 1 36 ? 4.506 1.527 2.459 1.00 1.74 27 CYS A C 5
ATOM 4085 O O . CYS A 1 36 ? 4.148 2.000 3.541 1.00 1.77 27 CYS A O 5
ATOM 4092 N N . ASP A 1 37 ? 5.783 1.308 2.143 1.00 1.97 28 ASP A N 5
ATOM 4093 C CA . ASP A 1 37 ? 6.877 1.611 3.058 1.00 2.26 28 ASP A CA 5
ATOM 4094 C C . ASP A 1 37 ? 7.818 2.670 2.473 1.00 1.98 28 ASP A C 5
ATOM 4095 O O . ASP A 1 37 ? 8.572 3.308 3.210 1.00 2.42 28 ASP A O 5
ATOM 4104 N N . MET A 1 38 ? 7.784 2.844 1.147 1.00 1.83 29 MET A N 5
ATOM 4105 C CA . MET A 1 38 ? 8.647 3.813 0.480 1.00 2.30 29 MET A CA 5
ATOM 4106 C C . MET A 1 38 ? 7.834 4.890 -0.242 1.00 2.71 29 MET A C 5
ATOM 4107 O O . MET A 1 38 ? 7.880 6.064 0.131 1.00 3.26 29 MET A O 5
ATOM 4121 N N . CYS A 1 39 ? 7.104 4.488 -1.282 1.00 2.69 30 CYS A N 5
ATOM 4122 C CA . CYS A 1 39 ? 6.293 5.425 -2.064 1.00 3.19 30 CYS A CA 5
ATOM 4123 C C . CYS A 1 39 ? 5.038 5.873 -1.301 1.00 2.97 30 CYS A C 5
ATOM 4124 O O . CYS A 1 39 ? 4.535 6.974 -1.530 1.00 3.58 30 CYS A O 5
ATOM 4131 N N . ASN A 1 40 ? 4.549 5.019 -0.389 1.00 2.45 31 ASN A N 5
ATOM 4132 C CA . ASN A 1 40 ? 3.363 5.316 0.432 1.00 2.64 31 ASN A CA 5
ATOM 4133 C C . ASN A 1 40 ? 2.050 5.006 -0.297 1.00 2.09 31 ASN A C 5
ATOM 4134 O O . ASN A 1 40 ? 1.001 5.560 0.044 1.00 2.28 31 ASN A O 5
ATOM 4145 N N . LEU A 1 41 ? 2.102 4.108 -1.281 1.00 1.69 32 LEU A N 5
ATOM 4146 C CA . LEU A 1 41 ? 0.910 3.720 -2.027 1.00 1.44 32 LEU A CA 5
ATOM 4147 C C . LEU A 1 41 ? -0.139 3.119 -1.093 1.00 1.30 32 LEU A C 5
ATOM 4148 O O . LEU A 1 41 ? 0.203 2.474 -0.101 1.00 1.46 32 LEU A O 5
ATOM 4164 N N . ALA A 1 42 ? -1.414 3.335 -1.408 1.00 1.17 33 ALA A N 5
ATOM 4165 C CA . ALA A 1 42 ? -2.505 2.816 -0.587 1.00 1.05 33 ALA A CA 5
ATOM 4166 C C . ALA A 1 42 ? -3.422 1.902 -1.394 1.00 0.96 33 ALA A C 5
ATOM 4167 O O . ALA A 1 42 ? -4.056 2.340 -2.352 1.00 1.10 33 ALA A O 5
ATOM 4174 N N . VAL A 1 43 ? -3.493 0.633 -0.988 1.00 0.82 34 VAL A N 5
ATOM 4175 C CA . VAL A 1 43 ? -4.337 -0.355 -1.660 1.00 0.77 34 VAL A CA 5
ATOM 4176 C C . VAL A 1 43 ? -4.723 -1.469 -0.697 1.00 0.66 34 VAL A C 5
ATOM 4177 O O . VAL A 1 43 ? -3.929 -1.852 0.164 1.00 0.62 34 VAL A O 5
ATOM 4190 N N . HIS A 1 44 ? -5.931 -2.006 -0.851 1.00 0.69 35 HIS A N 5
ATOM 4191 C CA . HIS A 1 44 ? -6.375 -3.098 0.011 1.00 0.66 35 HIS A CA 5
ATOM 4192 C C . HIS A 1 44 ? -5.534 -4.343 -0.257 1.00 0.59 35 HIS A C 5
ATOM 4193 O O . HIS A 1 44 ? -5.327 -4.719 -1.412 1.00 0.67 35 HIS A O 5
ATOM 4207 N N . GLN A 1 45 ? -5.052 -4.979 0.807 1.00 0.62 36 GLN A N 5
ATOM 4208 C CA . GLN A 1 45 ? -4.236 -6.189 0.670 1.00 0.70 36 GLN A CA 5
ATOM 4209 C C . GLN A 1 45 ? -4.998 -7.298 -0.066 1.00 0.75 36 GLN A C 5
ATOM 4210 O O . GLN A 1 45 ? -4.387 -8.204 -0.628 1.00 0.89 36 GLN A O 5
ATOM 4224 N N . GLU A 1 46 ? -6.330 -7.204 -0.085 1.00 0.74 37 GLU A N 5
ATOM 4225 C CA . GLU A 1 46 ? -7.164 -8.185 -0.778 1.00 0.87 37 GLU A CA 5
ATOM 4226 C C . GLU A 1 46 ? -7.378 -7.760 -2.227 1.00 0.92 37 GLU A C 5
ATOM 4227 O O . GLU A 1 46 ? -7.660 -8.581 -3.099 1.00 1.09 37 GLU A O 5
ATOM 4239 N N . CYS A 1 47 ? -7.233 -6.460 -2.463 1.00 0.83 38 CYS A N 5
ATOM 4240 C CA . CYS A 1 47 ? -7.396 -5.875 -3.777 1.00 0.95 38 CYS A CA 5
ATOM 4241 C C . CYS A 1 47 ? -6.174 -6.162 -4.638 1.00 1.02 38 CYS A C 5
ATOM 4242 O O . CYS A 1 47 ? -6.293 -6.475 -5.824 1.00 1.19 38 CYS A O 5
ATOM 4249 N N . TYR A 1 48 ? -4.996 -6.038 -4.032 1.00 0.92 39 TYR A N 5
ATOM 4250 C CA . TYR A 1 48 ? -3.745 -6.271 -4.739 1.00 1.03 39 TYR A CA 5
ATOM 4251 C C . TYR A 1 48 ? -3.432 -7.764 -4.868 1.00 1.18 39 TYR A C 5
ATOM 4252 O O . TYR A 1 48 ? -2.782 -8.186 -5.827 1.00 1.37 39 TYR A O 5
ATOM 4270 N N . GLY A 1 49 ? -3.892 -8.559 -3.899 1.00 1.18 40 GLY A N 5
ATOM 4271 C CA . GLY A 1 49 ? -3.647 -9.994 -3.928 1.00 1.43 40 GLY A CA 5
ATOM 4272 C C . GLY A 1 49 ? -2.696 -10.461 -2.832 1.00 1.35 40 GLY A C 5
ATOM 4273 O O . GLY A 1 49 ? -2.088 -11.526 -2.946 1.00 1.68 40 GLY A O 5
ATOM 4277 N N . VAL A 1 50 ? -2.575 -9.669 -1.766 1.00 1.19 41 VAL A N 5
ATOM 4278 C CA . VAL A 1 50 ? -1.704 -10.007 -0.645 1.00 1.17 41 VAL A CA 5
ATOM 4279 C C . VAL A 1 50 ? -2.439 -10.906 0.350 1.00 1.34 41 VAL A C 5
ATOM 4280 O O . VAL A 1 50 ? -3.608 -10.670 0.658 1.00 1.45 41 VAL A O 5
ATOM 4293 N N . PRO A 1 51 ? -1.765 -11.955 0.869 1.00 1.57 42 PRO A N 5
ATOM 4294 C CA . PRO A 1 51 ? -2.368 -12.891 1.830 1.00 1.85 42 PRO A CA 5
ATOM 4295 C C . PRO A 1 51 ? -2.957 -12.180 3.050 1.00 1.54 42 PRO A C 5
ATOM 4296 O O . PRO A 1 51 ? -4.144 -12.326 3.345 1.00 1.66 42 PRO A O 5
ATOM 4307 N N . TYR A 1 52 ? -2.123 -11.412 3.754 1.00 1.33 43 TYR A N 5
ATOM 4308 C CA . TYR A 1 52 ? -2.567 -10.679 4.938 1.00 1.25 43 TYR A CA 5
ATOM 4309 C C . TYR A 1 52 ? -1.581 -9.566 5.290 1.00 1.39 43 TYR A C 5
ATOM 4310 O O . TYR A 1 52 ? -0.640 -9.300 4.539 1.00 1.72 43 TYR A O 5
ATOM 4328 N N . ILE A 1 53 ? -1.801 -8.917 6.434 1.00 1.56 44 ILE A N 5
ATOM 4329 C CA . ILE A 1 53 ? -0.926 -7.833 6.884 1.00 1.89 44 ILE A CA 5
ATOM 4330 C C . ILE A 1 53 ? 0.366 -8.389 7.493 1.00 2.05 44 ILE A C 5
ATOM 4331 O O . ILE A 1 53 ? 0.338 -9.016 8.555 1.00 2.28 44 ILE A O 5
ATOM 4347 N N . PRO A 1 54 ? 1.519 -8.170 6.825 1.00 2.07 45 PRO A N 5
ATOM 4348 C CA . PRO A 1 54 ? 2.823 -8.656 7.309 1.00 2.37 45 PRO A CA 5
ATOM 4349 C C . PRO A 1 54 ? 3.328 -7.887 8.534 1.00 2.75 45 PRO A C 5
ATOM 4350 O O . PRO A 1 54 ? 2.763 -6.857 8.908 1.00 2.88 45 PRO A O 5
ATOM 4361 N N . GLU A 1 55 ? 4.393 -8.401 9.155 1.00 3.10 46 GLU A N 5
ATOM 4362 C CA . GLU A 1 55 ? 4.980 -7.773 10.341 1.00 3.50 46 GLU A CA 5
ATOM 4363 C C . GLU A 1 55 ? 5.455 -6.351 10.044 1.00 3.03 46 GLU A C 5
ATOM 4364 O O . GLU A 1 55 ? 5.085 -5.408 10.746 1.00 3.32 46 GLU A O 5
ATOM 4376 N N . GLY A 1 56 ? 6.277 -6.203 9.003 1.00 2.57 47 GLY A N 5
ATOM 4377 C CA . GLY A 1 56 ? 6.783 -4.890 8.635 1.00 2.25 47 GLY A CA 5
ATOM 4378 C C . GLY A 1 56 ? 5.732 -4.040 7.946 1.00 1.99 47 GLY A C 5
ATOM 4379 O O . GLY A 1 56 ? 4.638 -3.844 8.479 1.00 2.73 47 GLY A O 5
ATOM 4383 N N . GLN A 1 57 ? 6.059 -3.540 6.756 1.00 1.64 48 GLN A N 5
ATOM 4384 C CA . GLN A 1 57 ? 5.127 -2.714 5.993 1.00 2.18 48 GLN A CA 5
ATOM 4385 C C . GLN A 1 57 ? 4.833 -3.351 4.630 1.00 1.91 48 GLN A C 5
ATOM 4386 O O . GLN A 1 57 ? 4.969 -4.567 4.467 1.00 1.93 48 GLN A O 5
ATOM 4400 N N . TRP A 1 58 ? 4.427 -2.534 3.657 1.00 2.10 49 TRP A N 5
ATOM 4401 C CA . TRP A 1 58 ? 4.115 -3.027 2.321 1.00 1.86 49 TRP A CA 5
ATOM 4402 C C . TRP A 1 58 ? 4.998 -2.368 1.264 1.00 1.50 49 TRP A C 5
ATOM 4403 O O . TRP A 1 58 ? 5.343 -1.193 1.375 1.00 1.57 49 TRP A O 5
ATOM 4424 N N . LEU A 1 59 ? 5.343 -3.129 0.227 1.00 1.29 50 LEU A N 5
ATOM 4425 C CA . LEU A 1 59 ? 6.162 -2.618 -0.868 1.00 1.10 50 LEU A CA 5
ATOM 4426 C C . LEU A 1 59 ? 5.552 -3.021 -2.207 1.00 1.01 50 LEU A C 5
ATOM 4427 O O . LEU A 1 59 ? 5.663 -4.176 -2.623 1.00 1.05 50 LEU A O 5
ATOM 4443 N N . CYS A 1 60 ? 4.908 -2.066 -2.876 1.00 1.04 51 CYS A N 5
ATOM 4444 C CA . CYS A 1 60 ? 4.278 -2.319 -4.170 1.00 1.10 51 CYS A CA 5
ATOM 4445 C C . CYS A 1 60 ? 5.302 -2.864 -5.176 1.00 1.15 51 CYS A C 5
ATOM 4446 O O . CYS A 1 60 ? 6.505 -2.863 -4.909 1.00 1.15 51 CYS A O 5
ATOM 4453 N N . ARG A 1 61 ? 4.820 -3.338 -6.325 1.00 1.26 52 ARG A N 5
ATOM 4454 C CA . ARG A 1 61 ? 5.701 -3.899 -7.357 1.00 1.42 52 ARG A CA 5
ATOM 4455 C C . ARG A 1 61 ? 6.785 -2.903 -7.788 1.00 1.50 52 ARG A C 5
ATOM 4456 O O . ARG A 1 61 ? 7.866 -3.307 -8.218 1.00 1.61 52 ARG A O 5
ATOM 4477 N N . HIS A 1 62 ? 6.503 -1.607 -7.645 1.00 1.54 53 HIS A N 5
ATOM 4478 C CA . HIS A 1 62 ? 7.465 -0.563 -7.995 1.00 1.68 53 HIS A CA 5
ATOM 4479 C C . HIS A 1 62 ? 8.383 -0.297 -6.812 1.00 1.52 53 HIS A C 5
ATOM 4480 O O . HIS A 1 62 ? 9.540 0.092 -6.971 1.00 1.58 53 HIS A O 5
ATOM 4495 N N . CYS A 1 63 ? 7.831 -0.514 -5.627 1.00 1.39 54 CYS A N 5
ATOM 4496 C CA . CYS A 1 63 ? 8.531 -0.318 -4.378 1.00 1.32 54 CYS A CA 5
ATOM 4497 C C . CYS A 1 63 ? 9.596 -1.393 -4.181 1.00 1.19 54 CYS A C 5
ATOM 4498 O O . CYS A 1 63 ? 10.785 -1.089 -4.042 1.00 1.24 54 CYS A O 5
ATOM 4505 N N . LEU A 1 64 ? 9.160 -2.653 -4.177 1.00 1.11 55 LEU A N 5
ATOM 4506 C CA . LEU A 1 64 ? 10.072 -3.781 -4.004 1.00 1.12 55 LEU A CA 5
ATOM 4507 C C . LEU A 1 64 ? 11.086 -3.834 -5.145 1.00 1.27 55 LEU A C 5
ATOM 4508 O O . LEU A 1 64 ? 12.268 -4.092 -4.918 1.00 1.39 55 LEU A O 5
ATOM 4524 N N . GLN A 1 65 ? 10.620 -3.567 -6.366 1.00 1.35 56 GLN A N 5
ATOM 4525 C CA . GLN A 1 65 ? 11.494 -3.566 -7.537 1.00 1.57 56 GLN A CA 5
ATOM 4526 C C . GLN A 1 65 ? 12.581 -2.499 -7.395 1.00 1.62 56 GLN A C 5
ATOM 4527 O O . GLN A 1 65 ? 13.705 -2.683 -7.864 1.00 1.77 56 GLN A O 5
ATOM 4541 N N . SER A 1 66 ? 12.240 -1.388 -6.734 1.00 1.55 57 SER A N 5
ATOM 4542 C CA . SER A 1 66 ? 13.187 -0.297 -6.515 1.00 1.67 57 SER A CA 5
ATOM 4543 C C . SER A 1 66 ? 14.333 -0.744 -5.610 1.00 1.67 57 SER A C 5
ATOM 4544 O O . SER A 1 66 ? 15.472 -0.309 -5.781 1.00 1.86 57 SER A O 5
ATOM 4552 N N . ARG A 1 67 ? 14.025 -1.610 -4.643 1.00 1.56 58 ARG A N 5
ATOM 4553 C CA . ARG A 1 67 ? 15.036 -2.109 -3.711 1.00 1.72 58 ARG A CA 5
ATOM 4554 C C . ARG A 1 67 ? 15.396 -3.577 -3.984 1.00 1.65 58 ARG A C 5
ATOM 4555 O O . ARG A 1 67 ? 15.995 -4.237 -3.131 1.00 2.21 58 ARG A O 5
ATOM 4576 N N . ALA A 1 68 ? 15.035 -4.087 -5.165 1.00 1.80 59 ALA A N 5
ATOM 4577 C CA . ALA A 1 68 ? 15.331 -5.475 -5.520 1.00 2.05 59 ALA A CA 5
ATOM 4578 C C . ALA A 1 68 ? 16.620 -5.577 -6.338 1.00 2.29 59 ALA A C 5
ATOM 4579 O O . ALA A 1 68 ? 17.662 -5.968 -5.812 1.00 2.79 59 ALA A O 5
ATOM 4586 N N . ARG A 1 69 ? 16.546 -5.225 -7.623 1.00 2.62 60 ARG A N 5
ATOM 4587 C CA . ARG A 1 69 ? 17.716 -5.279 -8.500 1.00 3.23 60 ARG A CA 5
ATOM 4588 C C . ARG A 1 69 ? 18.643 -4.088 -8.248 1.00 3.45 60 ARG A C 5
ATOM 4589 O O . ARG A 1 69 ? 19.805 -4.272 -7.882 1.00 3.81 60 ARG A O 5
ATOM 4610 N N . PRO A 1 70 ? 18.143 -2.847 -8.436 1.00 3.90 61 PRO A N 5
ATOM 4611 C CA . PRO A 1 70 ? 18.942 -1.637 -8.217 1.00 4.66 61 PRO A CA 5
ATOM 4612 C C . PRO A 1 70 ? 19.146 -1.343 -6.732 1.00 4.81 61 PRO A C 5
ATOM 4613 O O . PRO A 1 70 ? 18.229 -1.507 -5.926 1.00 5.05 61 PRO A O 5
ATOM 4624 N N . ALA A 1 71 ? 20.354 -0.905 -6.379 1.00 5.17 62 ALA A N 5
ATOM 4625 C CA . ALA A 1 71 ? 20.679 -0.585 -4.992 1.00 5.79 62 ALA A CA 5
ATOM 4626 C C . ALA A 1 71 ? 20.725 0.922 -4.771 1.00 6.46 62 ALA A C 5
ATOM 4627 O O . ALA A 1 71 ? 19.701 1.552 -4.510 1.00 2.51 62 ALA A O 5
ATOM 4636 N N . GLN A 1 10 ? -5.767 7.419 15.455 1.00 9.95 1 GLN A N 6
ATOM 4637 C CA . GLN A 1 10 ? -5.445 6.102 14.835 1.00 9.43 1 GLN A CA 6
ATOM 4638 C C . GLN A 1 10 ? -4.412 6.251 13.714 1.00 8.37 1 GLN A C 6
ATOM 4639 O O . GLN A 1 10 ? -3.302 5.726 13.815 1.00 8.33 1 GLN A O 6
ATOM 4653 N N . SER A 1 11 ? -4.782 6.968 12.651 1.00 7.75 2 SER A N 6
ATOM 4654 C CA . SER A 1 11 ? -3.884 7.185 11.515 1.00 6.89 2 SER A CA 6
ATOM 4655 C C . SER A 1 11 ? -3.186 8.546 11.616 1.00 6.25 2 SER A C 6
ATOM 4656 O O . SER A 1 11 ? -3.501 9.349 12.497 1.00 6.38 2 SER A O 6
ATOM 4664 N N . LEU A 1 12 ? -2.238 8.796 10.710 1.00 5.91 3 LEU A N 6
ATOM 4665 C CA . LEU A 1 12 ? -1.496 10.059 10.697 1.00 5.70 3 LEU A CA 6
ATOM 4666 C C . LEU A 1 12 ? -2.117 11.053 9.714 1.00 4.82 3 LEU A C 6
ATOM 4667 O O . LEU A 1 12 ? -2.745 12.031 10.124 1.00 5.19 3 LEU A O 6
ATOM 4683 N N . ILE A 1 13 ? -1.937 10.799 8.414 1.00 3.99 4 ILE A N 6
ATOM 4684 C CA . ILE A 1 13 ? -2.481 11.673 7.374 1.00 3.40 4 ILE A CA 6
ATOM 4685 C C . ILE A 1 13 ? -3.187 10.859 6.294 1.00 2.92 4 ILE A C 6
ATOM 4686 O O . ILE A 1 13 ? -2.615 9.915 5.745 1.00 3.39 4 ILE A O 6
ATOM 4702 N N . ASP A 1 14 ? -4.428 11.232 5.984 1.00 2.57 5 ASP A N 6
ATOM 4703 C CA . ASP A 1 14 ? -5.202 10.534 4.962 1.00 2.62 5 ASP A CA 6
ATOM 4704 C C . ASP A 1 14 ? -5.104 11.251 3.613 1.00 2.12 5 ASP A C 6
ATOM 4705 O O . ASP A 1 14 ? -6.117 11.629 3.020 1.00 2.65 5 ASP A O 6
ATOM 4714 N N . GLU A 1 15 ? -3.873 11.425 3.131 1.00 1.83 6 GLU A N 6
ATOM 4715 C CA . GLU A 1 15 ? -3.633 12.087 1.851 1.00 2.10 6 GLU A CA 6
ATOM 4716 C C . GLU A 1 15 ? -3.899 11.129 0.693 1.00 2.06 6 GLU A C 6
ATOM 4717 O O . GLU A 1 15 ? -4.726 11.407 -0.176 1.00 2.67 6 GLU A O 6
ATOM 4729 N N . ASP A 1 16 ? -3.194 10.002 0.694 1.00 1.91 7 ASP A N 6
ATOM 4730 C CA . ASP A 1 16 ? -3.347 8.996 -0.351 1.00 1.97 7 ASP A CA 6
ATOM 4731 C C . ASP A 1 16 ? -4.200 7.823 0.138 1.00 1.69 7 ASP A C 6
ATOM 4732 O O . ASP A 1 16 ? -3.853 6.663 -0.076 1.00 2.08 7 ASP A O 6
ATOM 4741 N N . ALA A 1 17 ? -5.318 8.132 0.795 1.00 1.36 8 ALA A N 6
ATOM 4742 C CA . ALA A 1 17 ? -6.212 7.098 1.312 1.00 1.52 8 ALA A CA 6
ATOM 4743 C C . ALA A 1 17 ? -7.251 6.682 0.267 1.00 1.56 8 ALA A C 6
ATOM 4744 O O . ALA A 1 17 ? -8.457 6.720 0.518 1.00 1.92 8 ALA A O 6
ATOM 4751 N N . VAL A 1 18 ? -6.765 6.277 -0.908 1.00 1.42 9 VAL A N 6
ATOM 4752 C CA . VAL A 1 18 ? -7.635 5.844 -2.000 1.00 1.48 9 VAL A CA 6
ATOM 4753 C C . VAL A 1 18 ? -7.023 4.651 -2.733 1.00 1.38 9 VAL A C 6
ATOM 4754 O O . VAL A 1 18 ? -5.921 4.748 -3.277 1.00 1.50 9 VAL A O 6
ATOM 4767 N N . CYS A 1 19 ? -7.735 3.524 -2.731 1.00 1.22 10 CYS A N 6
ATOM 4768 C CA . CYS A 1 19 ? -7.254 2.310 -3.388 1.00 1.15 10 CYS A CA 6
ATOM 4769 C C . CYS A 1 19 ? -7.096 2.522 -4.897 1.00 1.28 10 CYS A C 6
ATOM 4770 O O . CYS A 1 19 ? -7.693 3.432 -5.472 1.00 1.45 10 CYS A O 6
ATOM 4777 N N . SER A 1 20 ? -6.272 1.685 -5.526 1.00 1.24 11 SER A N 6
ATOM 4778 C CA . SER A 1 20 ? -6.016 1.784 -6.963 1.00 1.40 11 SER A CA 6
ATOM 4779 C C . SER A 1 20 ? -6.693 0.651 -7.746 1.00 1.40 11 SER A C 6
ATOM 4780 O O . SER A 1 20 ? -7.063 0.837 -8.906 1.00 1.56 11 SER A O 6
ATOM 4788 N N . ILE A 1 21 ? -6.850 -0.519 -7.116 1.00 1.28 12 ILE A N 6
ATOM 4789 C CA . ILE A 1 21 ? -7.482 -1.661 -7.776 1.00 1.31 12 ILE A CA 6
ATOM 4790 C C . ILE A 1 21 ? -8.988 -1.452 -7.901 1.00 1.40 12 ILE A C 6
ATOM 4791 O O . ILE A 1 21 ? -9.574 -1.685 -8.960 1.00 1.61 12 ILE A O 6
ATOM 4807 N N . CYS A 1 22 ? -9.607 -1.033 -6.802 1.00 1.32 13 CYS A N 6
ATOM 4808 C CA . CYS A 1 22 ? -11.047 -0.811 -6.757 1.00 1.45 13 CYS A CA 6
ATOM 4809 C C . CYS A 1 22 ? -11.400 0.669 -6.558 1.00 1.60 13 CYS A C 6
ATOM 4810 O O . CYS A 1 22 ? -12.499 1.096 -6.911 1.00 1.99 13 CYS A O 6
ATOM 4817 N N . MET A 1 23 ? -10.465 1.445 -5.995 1.00 1.69 14 MET A N 6
ATOM 4818 C CA . MET A 1 23 ? -10.676 2.875 -5.753 1.00 2.17 14 MET A CA 6
ATOM 4819 C C . MET A 1 23 ? -11.797 3.112 -4.739 1.00 2.06 14 MET A C 6
ATOM 4820 O O . MET A 1 23 ? -12.946 3.366 -5.110 1.00 2.62 14 MET A O 6
ATOM 4834 N N . ASP A 1 24 ? -11.443 3.037 -3.458 1.00 1.75 15 ASP A N 6
ATOM 4835 C CA . ASP A 1 24 ? -12.395 3.250 -2.372 1.00 1.84 15 ASP A CA 6
ATOM 4836 C C . ASP A 1 24 ? -11.663 3.631 -1.086 1.00 1.75 15 ASP A C 6
ATOM 4837 O O . ASP A 1 24 ? -10.878 2.841 -0.552 1.00 2.34 15 ASP A O 6
ATOM 4846 N N . GLY A 1 25 ? -11.926 4.840 -0.593 1.00 1.75 16 GLY A N 6
ATOM 4847 C CA . GLY A 1 25 ? -11.289 5.306 0.630 1.00 1.76 16 GLY A CA 6
ATOM 4848 C C . GLY A 1 25 ? -12.001 4.807 1.876 1.00 1.79 16 GLY A C 6
ATOM 4849 O O . GLY A 1 25 ? -12.501 5.605 2.669 1.00 2.31 16 GLY A O 6
ATOM 4853 N N . GLU A 1 26 ? -12.048 3.483 2.042 1.00 1.63 17 GLU A N 6
ATOM 4854 C CA . GLU A 1 26 ? -12.706 2.871 3.195 1.00 1.86 17 GLU A CA 6
ATOM 4855 C C . GLU A 1 26 ? -12.042 1.540 3.561 1.00 2.02 17 GLU A C 6
ATOM 4856 O O . GLU A 1 26 ? -12.345 0.502 2.970 1.00 2.77 17 GLU A O 6
ATOM 4868 N N . SER A 1 27 ? -11.134 1.580 4.537 1.00 1.91 18 SER A N 6
ATOM 4869 C CA . SER A 1 27 ? -10.429 0.377 4.983 1.00 2.27 18 SER A CA 6
ATOM 4870 C C . SER A 1 27 ? -11.389 -0.608 5.657 1.00 2.49 18 SER A C 6
ATOM 4871 O O . SER A 1 27 ? -12.266 -0.209 6.424 1.00 3.16 18 SER A O 6
ATOM 4879 N N . GLN A 1 28 ? -11.213 -1.898 5.360 1.00 2.13 19 GLN A N 6
ATOM 4880 C CA . GLN A 1 28 ? -12.060 -2.947 5.927 1.00 2.49 19 GLN A CA 6
ATOM 4881 C C . GLN A 1 28 ? -11.235 -4.182 6.298 1.00 2.28 19 GLN A C 6
ATOM 4882 O O . GLN A 1 28 ? -10.157 -4.400 5.750 1.00 2.07 19 GLN A O 6
ATOM 4896 N N . ASN A 1 29 ? -11.751 -4.990 7.227 1.00 2.65 20 ASN A N 6
ATOM 4897 C CA . ASN A 1 29 ? -11.059 -6.207 7.667 1.00 2.67 20 ASN A CA 6
ATOM 4898 C C . ASN A 1 29 ? -10.779 -7.140 6.491 1.00 2.02 20 ASN A C 6
ATOM 4899 O O . ASN A 1 29 ? -9.647 -7.587 6.303 1.00 2.36 20 ASN A O 6
ATOM 4910 N N . SER A 1 30 ? -11.815 -7.426 5.702 1.00 1.75 21 SER A N 6
ATOM 4911 C CA . SER A 1 30 ? -11.675 -8.303 4.541 1.00 1.96 21 SER A CA 6
ATOM 4912 C C . SER A 1 30 ? -10.688 -7.713 3.530 1.00 1.96 21 SER A C 6
ATOM 4913 O O . SER A 1 30 ? -9.988 -8.447 2.835 1.00 2.67 21 SER A O 6
ATOM 4921 N N . ASN A 1 31 ? -10.635 -6.379 3.458 1.00 1.45 22 ASN A N 6
ATOM 4922 C CA . ASN A 1 31 ? -9.731 -5.691 2.537 1.00 1.59 22 ASN A CA 6
ATOM 4923 C C . ASN A 1 31 ? -9.239 -4.377 3.145 1.00 1.50 22 ASN A C 6
ATOM 4924 O O . ASN A 1 31 ? -9.905 -3.345 3.039 1.00 1.99 22 ASN A O 6
ATOM 4935 N N . VAL A 1 32 ? -8.070 -4.421 3.792 1.00 1.22 23 VAL A N 6
ATOM 4936 C CA . VAL A 1 32 ? -7.495 -3.228 4.421 1.00 1.33 23 VAL A CA 6
ATOM 4937 C C . VAL A 1 32 ? -6.594 -2.474 3.445 1.00 1.18 23 VAL A C 6
ATOM 4938 O O . VAL A 1 32 ? -5.626 -3.030 2.922 1.00 1.44 23 VAL A O 6
ATOM 4951 N N . ILE A 1 33 ? -6.921 -1.204 3.212 1.00 0.95 24 ILE A N 6
ATOM 4952 C CA . ILE A 1 33 ? -6.146 -0.362 2.307 1.00 0.84 24 ILE A CA 6
ATOM 4953 C C . ILE A 1 33 ? -4.813 0.033 2.951 1.00 0.93 24 ILE A C 6
ATOM 4954 O O . ILE A 1 33 ? -4.749 0.948 3.774 1.00 1.20 24 ILE A O 6
ATOM 4970 N N . LEU A 1 34 ? -3.753 -0.687 2.583 1.00 0.83 25 LEU A N 6
ATOM 4971 C CA . LEU A 1 34 ? -2.421 -0.437 3.134 1.00 0.96 25 LEU A CA 6
ATOM 4972 C C . LEU A 1 34 ? -1.636 0.553 2.279 1.00 0.97 25 LEU A C 6
ATOM 4973 O O . LEU A 1 34 ? -1.786 0.587 1.056 1.00 0.91 25 LEU A O 6
ATOM 4989 N N . PHE A 1 35 ? -0.790 1.349 2.933 1.00 1.12 26 PHE A N 6
ATOM 4990 C CA . PHE A 1 35 ? 0.035 2.336 2.243 1.00 1.20 26 PHE A CA 6
ATOM 4991 C C . PHE A 1 35 ? 1.430 1.776 1.979 1.00 1.32 26 PHE A C 6
ATOM 4992 O O . PHE A 1 35 ? 1.908 0.909 2.712 1.00 1.44 26 PHE A O 6
ATOM 5009 N N . CYS A 1 36 ? 2.078 2.275 0.927 1.00 1.41 27 CYS A N 6
ATOM 5010 C CA . CYS A 1 36 ? 3.421 1.819 0.562 1.00 1.61 27 CYS A CA 6
ATOM 5011 C C . CYS A 1 36 ? 4.449 2.207 1.631 1.00 1.74 27 CYS A C 6
ATOM 5012 O O . CYS A 1 36 ? 4.096 2.697 2.704 1.00 1.77 27 CYS A O 6
ATOM 5019 N N . ASP A 1 37 ? 5.725 2.003 1.307 1.00 1.97 28 ASP A N 6
ATOM 5020 C CA . ASP A 1 37 ? 6.821 2.348 2.208 1.00 2.26 28 ASP A CA 6
ATOM 5021 C C . ASP A 1 37 ? 7.745 3.398 1.576 1.00 1.98 28 ASP A C 6
ATOM 5022 O O . ASP A 1 37 ? 8.665 3.897 2.226 1.00 2.42 28 ASP A O 6
ATOM 5031 N N . MET A 1 38 ? 7.500 3.720 0.300 1.00 1.83 29 MET A N 6
ATOM 5032 C CA . MET A 1 38 ? 8.309 4.693 -0.424 1.00 2.30 29 MET A CA 6
ATOM 5033 C C . MET A 1 38 ? 7.432 5.612 -1.285 1.00 2.71 29 MET A C 6
ATOM 5034 O O . MET A 1 38 ? 7.583 6.834 -1.256 1.00 3.26 29 MET A O 6
ATOM 5048 N N . CYS A 1 39 ? 6.524 5.006 -2.054 1.00 2.69 30 CYS A N 6
ATOM 5049 C CA . CYS A 1 39 ? 5.622 5.754 -2.942 1.00 3.19 30 CYS A CA 6
ATOM 5050 C C . CYS A 1 39 ? 4.403 6.305 -2.200 1.00 2.97 30 CYS A C 6
ATOM 5051 O O . CYS A 1 39 ? 3.824 7.311 -2.616 1.00 3.58 30 CYS A O 6
ATOM 5058 N N . ASN A 1 40 ? 4.000 5.624 -1.126 1.00 2.45 31 ASN A N 6
ATOM 5059 C CA . ASN A 1 40 ? 2.831 6.016 -0.336 1.00 2.64 31 ASN A CA 6
ATOM 5060 C C . ASN A 1 40 ? 1.532 5.554 -1.011 1.00 2.09 31 ASN A C 6
ATOM 5061 O O . ASN A 1 40 ? 0.442 5.995 -0.637 1.00 2.28 31 ASN A O 6
ATOM 5072 N N . LEU A 1 41 ? 1.653 4.660 -2.002 1.00 1.69 32 LEU A N 6
ATOM 5073 C CA . LEU A 1 41 ? 0.494 4.140 -2.714 1.00 1.44 32 LEU A CA 6
ATOM 5074 C C . LEU A 1 41 ? -0.419 3.363 -1.770 1.00 1.30 32 LEU A C 6
ATOM 5075 O O . LEU A 1 41 ? 0.053 2.583 -0.940 1.00 1.46 32 LEU A O 6
ATOM 5091 N N . ALA A 1 42 ? -1.728 3.576 -1.897 1.00 1.17 33 ALA A N 6
ATOM 5092 C CA . ALA A 1 42 ? -2.697 2.893 -1.048 1.00 1.05 33 ALA A CA 6
ATOM 5093 C C . ALA A 1 42 ? -3.546 1.915 -1.850 1.00 0.96 33 ALA A C 6
ATOM 5094 O O . ALA A 1 42 ? -4.220 2.305 -2.802 1.00 1.10 33 ALA A O 6
ATOM 5101 N N . VAL A 1 43 ? -3.516 0.645 -1.445 1.00 0.82 34 VAL A N 6
ATOM 5102 C CA . VAL A 1 43 ? -4.292 -0.404 -2.105 1.00 0.77 34 VAL A CA 6
ATOM 5103 C C . VAL A 1 43 ? -4.598 -1.527 -1.123 1.00 0.66 34 VAL A C 6
ATOM 5104 O O . VAL A 1 43 ? -3.710 -1.975 -0.396 1.00 0.62 34 VAL A O 6
ATOM 5117 N N . HIS A 1 44 ? -5.843 -1.995 -1.109 1.00 0.69 35 HIS A N 6
ATOM 5118 C CA . HIS A 1 44 ? -6.217 -3.085 -0.212 1.00 0.66 35 HIS A CA 6
ATOM 5119 C C . HIS A 1 44 ? -5.354 -4.313 -0.495 1.00 0.59 35 HIS A C 6
ATOM 5120 O O . HIS A 1 44 ? -5.196 -4.714 -1.650 1.00 0.67 35 HIS A O 6
ATOM 5134 N N . GLN A 1 45 ? -4.801 -4.910 0.560 1.00 0.62 36 GLN A N 6
ATOM 5135 C CA . GLN A 1 45 ? -3.959 -6.102 0.412 1.00 0.70 36 GLN A CA 6
ATOM 5136 C C . GLN A 1 45 ? -4.736 -7.256 -0.233 1.00 0.75 36 GLN A C 6
ATOM 5137 O O . GLN A 1 45 ? -4.136 -8.169 -0.799 1.00 0.89 36 GLN A O 6
ATOM 5151 N N . GLU A 1 46 ? -6.069 -7.192 -0.175 1.00 0.74 37 GLU A N 6
ATOM 5152 C CA . GLU A 1 46 ? -6.918 -8.215 -0.780 1.00 0.87 37 GLU A CA 6
ATOM 5153 C C . GLU A 1 46 ? -7.221 -7.851 -2.230 1.00 0.92 37 GLU A C 6
ATOM 5154 O O . GLU A 1 46 ? -7.528 -8.712 -3.054 1.00 1.09 37 GLU A O 6
ATOM 5166 N N . CYS A 1 47 ? -7.118 -6.558 -2.522 1.00 0.83 38 CYS A N 6
ATOM 5167 C CA . CYS A 1 47 ? -7.358 -6.029 -3.847 1.00 0.95 38 CYS A CA 6
ATOM 5168 C C . CYS A 1 47 ? -6.185 -6.356 -4.759 1.00 1.02 38 CYS A C 6
ATOM 5169 O O . CYS A 1 47 ? -6.365 -6.765 -5.906 1.00 1.19 38 CYS A O 6
ATOM 5176 N N . TYR A 1 48 ? -4.977 -6.164 -4.231 1.00 0.92 39 TYR A N 6
ATOM 5177 C CA . TYR A 1 48 ? -3.763 -6.433 -4.992 1.00 1.03 39 TYR A CA 6
ATOM 5178 C C . TYR A 1 48 ? -3.479 -7.936 -5.090 1.00 1.18 39 TYR A C 6
ATOM 5179 O O . TYR A 1 48 ? -2.876 -8.398 -6.060 1.00 1.37 39 TYR A O 6
ATOM 5197 N N . GLY A 1 49 ? -3.912 -8.691 -4.078 1.00 1.18 40 GLY A N 6
ATOM 5198 C CA . GLY A 1 49 ? -3.690 -10.129 -4.066 1.00 1.43 40 GLY A CA 6
ATOM 5199 C C . GLY A 1 49 ? -2.583 -10.541 -3.107 1.00 1.35 40 GLY A C 6
ATOM 5200 O O . GLY A 1 49 ? -1.882 -11.525 -3.345 1.00 1.68 40 GLY A O 6
ATOM 5204 N N . VAL A 1 50 ? -2.434 -9.785 -2.019 1.00 1.19 41 VAL A N 6
ATOM 5205 C CA . VAL A 1 50 ? -1.414 -10.067 -1.012 1.00 1.17 41 VAL A CA 6
ATOM 5206 C C . VAL A 1 50 ? -1.921 -11.108 -0.015 1.00 1.34 41 VAL A C 6
ATOM 5207 O O . VAL A 1 50 ? -3.076 -11.051 0.409 1.00 1.45 41 VAL A O 6
ATOM 5220 N N . PRO A 1 51 ? -1.065 -12.079 0.374 1.00 1.57 42 PRO A N 6
ATOM 5221 C CA . PRO A 1 51 ? -1.438 -13.135 1.323 1.00 1.85 42 PRO A CA 6
ATOM 5222 C C . PRO A 1 51 ? -2.156 -12.590 2.559 1.00 1.54 42 PRO A C 6
ATOM 5223 O O . PRO A 1 51 ? -3.238 -13.062 2.911 1.00 1.66 42 PRO A O 6
ATOM 5234 N N . TYR A 1 52 ? -1.552 -11.593 3.210 1.00 1.33 43 TYR A N 6
ATOM 5235 C CA . TYR A 1 52 ? -2.141 -10.982 4.400 1.00 1.25 43 TYR A CA 6
ATOM 5236 C C . TYR A 1 52 ? -1.366 -9.725 4.810 1.00 1.39 43 TYR A C 6
ATOM 5237 O O . TYR A 1 52 ? -0.453 -9.293 4.105 1.00 1.72 43 TYR A O 6
ATOM 5255 N N . ILE A 1 53 ? -1.736 -9.146 5.953 1.00 1.56 44 ILE A N 6
ATOM 5256 C CA . ILE A 1 53 ? -1.073 -7.942 6.456 1.00 1.89 44 ILE A CA 6
ATOM 5257 C C . ILE A 1 53 ? 0.347 -8.260 6.933 1.00 2.05 44 ILE A C 6
ATOM 5258 O O . ILE A 1 53 ? 0.531 -9.027 7.880 1.00 2.28 44 ILE A O 6
ATOM 5274 N N . PRO A 1 54 ? 1.373 -7.675 6.280 1.00 2.07 45 PRO A N 6
ATOM 5275 C CA . PRO A 1 54 ? 2.782 -7.901 6.643 1.00 2.37 45 PRO A CA 6
ATOM 5276 C C . PRO A 1 54 ? 3.146 -7.299 8.001 1.00 2.75 45 PRO A C 6
ATOM 5277 O O . PRO A 1 54 ? 2.367 -6.538 8.580 1.00 2.88 45 PRO A O 6
ATOM 5288 N N . GLU A 1 55 ? 4.334 -7.644 8.501 1.00 3.10 46 GLU A N 6
ATOM 5289 C CA . GLU A 1 55 ? 4.809 -7.142 9.791 1.00 3.50 46 GLU A CA 6
ATOM 5290 C C . GLU A 1 55 ? 4.876 -5.614 9.798 1.00 3.03 46 GLU A C 6
ATOM 5291 O O . GLU A 1 55 ? 4.359 -4.968 10.712 1.00 3.32 46 GLU A O 6
ATOM 5303 N N . GLY A 1 56 ? 5.510 -5.041 8.772 1.00 2.57 47 GLY A N 6
ATOM 5304 C CA . GLY A 1 56 ? 5.626 -3.594 8.678 1.00 2.25 47 GLY A CA 6
ATOM 5305 C C . GLY A 1 56 ? 4.523 -2.982 7.833 1.00 1.99 47 GLY A C 6
ATOM 5306 O O . GLY A 1 56 ? 3.345 -3.282 8.035 1.00 2.73 47 GLY A O 6
ATOM 5310 N N . GLN A 1 57 ? 4.903 -2.128 6.884 1.00 1.64 48 GLN A N 6
ATOM 5311 C CA . GLN A 1 57 ? 3.933 -1.480 6.004 1.00 2.18 48 GLN A CA 6
ATOM 5312 C C . GLN A 1 57 ? 3.765 -2.286 4.709 1.00 1.91 48 GLN A C 6
ATOM 5313 O O . GLN A 1 57 ? 4.026 -3.492 4.687 1.00 1.93 48 GLN A O 6
ATOM 5327 N N . TRP A 1 58 ? 3.335 -1.624 3.632 1.00 2.10 49 TRP A N 6
ATOM 5328 C CA . TRP A 1 58 ? 3.149 -2.288 2.347 1.00 1.86 49 TRP A CA 6
ATOM 5329 C C . TRP A 1 58 ? 4.222 -1.859 1.350 1.00 1.50 49 TRP A C 6
ATOM 5330 O O . TRP A 1 58 ? 4.680 -0.717 1.372 1.00 1.57 49 TRP A O 6
ATOM 5351 N N . LEU A 1 59 ? 4.602 -2.777 0.464 1.00 1.29 50 LEU A N 6
ATOM 5352 C CA . LEU A 1 59 ? 5.601 -2.492 -0.561 1.00 1.10 50 LEU A CA 6
ATOM 5353 C C . LEU A 1 59 ? 5.071 -2.915 -1.926 1.00 1.01 50 LEU A C 6
ATOM 5354 O O . LEU A 1 59 ? 4.995 -4.109 -2.223 1.00 1.05 50 LEU A O 6
ATOM 5370 N N . CYS A 1 60 ? 4.702 -1.937 -2.751 1.00 1.04 51 CYS A N 6
ATOM 5371 C CA . CYS A 1 60 ? 4.178 -2.215 -4.088 1.00 1.10 51 CYS A CA 6
ATOM 5372 C C . CYS A 1 60 ? 5.163 -3.075 -4.890 1.00 1.15 51 CYS A C 6
ATOM 5373 O O . CYS A 1 60 ? 6.298 -3.299 -4.461 1.00 1.15 51 CYS A O 6
ATOM 5380 N N . ARG A 1 61 ? 4.724 -3.571 -6.047 1.00 1.26 52 ARG A N 6
ATOM 5381 C CA . ARG A 1 61 ? 5.574 -4.421 -6.891 1.00 1.42 52 ARG A CA 6
ATOM 5382 C C . ARG A 1 61 ? 6.891 -3.729 -7.263 1.00 1.50 52 ARG A C 6
ATOM 5383 O O . ARG A 1 61 ? 7.912 -4.393 -7.445 1.00 1.61 52 ARG A O 6
ATOM 5404 N N . HIS A 1 62 ? 6.872 -2.398 -7.344 1.00 1.54 53 HIS A N 6
ATOM 5405 C CA . HIS A 1 62 ? 8.074 -1.627 -7.664 1.00 1.68 53 HIS A CA 6
ATOM 5406 C C . HIS A 1 62 ? 8.863 -1.351 -6.393 1.00 1.52 53 HIS A C 6
ATOM 5407 O O . HIS A 1 62 ? 10.078 -1.162 -6.421 1.00 1.58 53 HIS A O 6
ATOM 5422 N N . CYS A 1 63 ? 8.141 -1.334 -5.281 1.00 1.39 54 CYS A N 6
ATOM 5423 C CA . CYS A 1 63 ? 8.707 -1.089 -3.977 1.00 1.32 54 CYS A CA 6
ATOM 5424 C C . CYS A 1 63 ? 9.560 -2.272 -3.534 1.00 1.19 54 CYS A C 6
ATOM 5425 O O . CYS A 1 63 ? 10.752 -2.125 -3.264 1.00 1.24 54 CYS A O 6
ATOM 5432 N N . LEU A 1 64 ? 8.938 -3.449 -3.473 1.00 1.11 55 LEU A N 6
ATOM 5433 C CA . LEU A 1 64 ? 9.640 -4.664 -3.068 1.00 1.12 55 LEU A CA 6
ATOM 5434 C C . LEU A 1 64 ? 10.745 -5.017 -4.063 1.00 1.27 55 LEU A C 6
ATOM 5435 O O . LEU A 1 64 ? 11.824 -5.455 -3.662 1.00 1.39 55 LEU A O 6
ATOM 5451 N N . GLN A 1 65 ? 10.479 -4.814 -5.358 1.00 1.35 56 GLN A N 6
ATOM 5452 C CA . GLN A 1 65 ? 11.473 -5.107 -6.390 1.00 1.57 56 GLN A CA 6
ATOM 5453 C C . GLN A 1 65 ? 12.704 -4.212 -6.230 1.00 1.62 56 GLN A C 6
ATOM 5454 O O . GLN A 1 65 ? 13.827 -4.640 -6.497 1.00 1.77 56 GLN A O 6
ATOM 5468 N N . SER A 1 66 ? 12.488 -2.972 -5.781 1.00 1.55 57 SER A N 6
ATOM 5469 C CA . SER A 1 66 ? 13.585 -2.027 -5.575 1.00 1.67 57 SER A CA 6
ATOM 5470 C C . SER A 1 66 ? 14.345 -2.340 -4.285 1.00 1.67 57 SER A C 6
ATOM 5471 O O . SER A 1 66 ? 15.564 -2.185 -4.224 1.00 1.86 57 SER A O 6
ATOM 5479 N N . ARG A 1 67 ? 13.618 -2.784 -3.255 1.00 1.56 58 ARG A N 6
ATOM 5480 C CA . ARG A 1 67 ? 14.234 -3.122 -1.970 1.00 1.72 58 ARG A CA 6
ATOM 5481 C C . ARG A 1 67 ? 15.117 -4.370 -2.080 1.00 1.65 58 ARG A C 6
ATOM 5482 O O . ARG A 1 67 ? 15.987 -4.596 -1.237 1.00 2.21 58 ARG A O 6
ATOM 5503 N N . ALA A 1 68 ? 14.895 -5.175 -3.123 1.00 1.80 59 ALA A N 6
ATOM 5504 C CA . ALA A 1 68 ? 15.675 -6.393 -3.340 1.00 2.05 59 ALA A CA 6
ATOM 5505 C C . ALA A 1 68 ? 16.970 -6.119 -4.121 1.00 2.29 59 ALA A C 6
ATOM 5506 O O . ALA A 1 68 ? 17.588 -7.050 -4.643 1.00 2.79 59 ALA A O 6
ATOM 5513 N N . ARG A 1 69 ? 17.380 -4.847 -4.198 1.00 2.62 60 ARG A N 6
ATOM 5514 C CA . ARG A 1 69 ? 18.602 -4.473 -4.914 1.00 3.23 60 ARG A CA 6
ATOM 5515 C C . ARG A 1 69 ? 19.818 -5.237 -4.379 1.00 3.45 60 ARG A C 6
ATOM 5516 O O . ARG A 1 69 ? 20.475 -5.961 -5.126 1.00 3.81 60 ARG A O 6
ATOM 5537 N N . PRO A 1 70 ? 20.141 -5.083 -3.074 1.00 3.90 61 PRO A N 6
ATOM 5538 C CA . PRO A 1 70 ? 21.289 -5.767 -2.462 1.00 4.66 61 PRO A CA 6
ATOM 5539 C C . PRO A 1 70 ? 21.139 -7.287 -2.475 1.00 4.81 61 PRO A C 6
ATOM 5540 O O . PRO A 1 70 ? 20.217 -7.835 -1.869 1.00 5.05 61 PRO A O 6
ATOM 5551 N N . ALA A 1 71 ? 22.054 -7.960 -3.171 1.00 5.17 62 ALA A N 6
ATOM 5552 C CA . ALA A 1 71 ? 22.028 -9.415 -3.270 1.00 5.79 62 ALA A CA 6
ATOM 5553 C C . ALA A 1 71 ? 23.438 -9.995 -3.212 1.00 6.46 62 ALA A C 6
ATOM 5554 O O . ALA A 1 71 ? 24.371 -9.446 -3.800 1.00 2.51 62 ALA A O 6
ATOM 5563 N N . GLN A 1 10 ? -5.483 21.568 9.320 1.00 9.95 1 GLN A N 7
ATOM 5564 C CA . GLN A 1 10 ? -5.376 21.101 7.909 1.00 9.43 1 GLN A CA 7
ATOM 5565 C C . GLN A 1 10 ? -5.495 19.581 7.819 1.00 8.37 1 GLN A C 7
ATOM 5566 O O . GLN A 1 10 ? -4.554 18.856 8.148 1.00 8.33 1 GLN A O 7
ATOM 5580 N N . SER A 1 11 ? -6.658 19.106 7.373 1.00 7.75 2 SER A N 7
ATOM 5581 C CA . SER A 1 11 ? -6.905 17.671 7.240 1.00 6.89 2 SER A CA 7
ATOM 5582 C C . SER A 1 11 ? -6.063 17.075 6.112 1.00 6.25 2 SER A C 7
ATOM 5583 O O . SER A 1 11 ? -5.813 17.732 5.100 1.00 6.38 2 SER A O 7
ATOM 5591 N N . LEU A 1 12 ? -5.624 15.830 6.298 1.00 5.91 3 LEU A N 7
ATOM 5592 C CA . LEU A 1 12 ? -4.806 15.148 5.300 1.00 5.70 3 LEU A CA 7
ATOM 5593 C C . LEU A 1 12 ? -5.146 13.659 5.236 1.00 4.82 3 LEU A C 7
ATOM 5594 O O . LEU A 1 12 ? -4.591 12.854 5.988 1.00 5.19 3 LEU A O 7
ATOM 5610 N N . ILE A 1 13 ? -6.058 13.301 4.334 1.00 3.99 4 ILE A N 7
ATOM 5611 C CA . ILE A 1 13 ? -6.472 11.911 4.168 1.00 3.40 4 ILE A CA 7
ATOM 5612 C C . ILE A 1 13 ? -7.079 11.679 2.775 1.00 2.92 4 ILE A C 7
ATOM 5613 O O . ILE A 1 13 ? -8.102 11.006 2.626 1.00 3.39 4 ILE A O 7
ATOM 5629 N N . ASP A 1 14 ? -6.431 12.243 1.754 1.00 2.57 5 ASP A N 7
ATOM 5630 C CA . ASP A 1 14 ? -6.893 12.104 0.374 1.00 2.62 5 ASP A CA 7
ATOM 5631 C C . ASP A 1 14 ? -5.741 11.733 -0.560 1.00 2.12 5 ASP A C 7
ATOM 5632 O O . ASP A 1 14 ? -5.862 10.806 -1.364 1.00 2.65 5 ASP A O 7
ATOM 5641 N N . GLU A 1 15 ? -4.624 12.455 -0.444 1.00 1.83 6 GLU A N 7
ATOM 5642 C CA . GLU A 1 15 ? -3.451 12.193 -1.273 1.00 2.10 6 GLU A CA 7
ATOM 5643 C C . GLU A 1 15 ? -2.920 10.783 -1.020 1.00 2.06 6 GLU A C 7
ATOM 5644 O O . GLU A 1 15 ? -2.368 10.497 0.046 1.00 2.67 6 GLU A O 7
ATOM 5656 N N . ASP A 1 16 ? -3.107 9.902 -2.006 1.00 1.91 7 ASP A N 7
ATOM 5657 C CA . ASP A 1 16 ? -2.665 8.508 -1.903 1.00 1.97 7 ASP A CA 7
ATOM 5658 C C . ASP A 1 16 ? -3.298 7.801 -0.698 1.00 1.69 7 ASP A C 7
ATOM 5659 O O . ASP A 1 16 ? -2.759 6.811 -0.200 1.00 2.08 7 ASP A O 7
ATOM 5668 N N . ALA A 1 17 ? -4.442 8.311 -0.233 1.00 1.36 8 ALA A N 7
ATOM 5669 C CA . ALA A 1 17 ? -5.137 7.726 0.913 1.00 1.52 8 ALA A CA 7
ATOM 5670 C C . ALA A 1 17 ? -6.373 6.933 0.476 1.00 1.56 8 ALA A C 7
ATOM 5671 O O . ALA A 1 17 ? -7.286 6.698 1.272 1.00 1.92 8 ALA A O 7
ATOM 5678 N N . VAL A 1 18 ? -6.390 6.511 -0.791 1.00 1.42 9 VAL A N 7
ATOM 5679 C CA . VAL A 1 18 ? -7.499 5.741 -1.338 1.00 1.48 9 VAL A CA 7
ATOM 5680 C C . VAL A 1 18 ? -6.985 4.580 -2.182 1.00 1.38 9 VAL A C 7
ATOM 5681 O O . VAL A 1 18 ? -5.925 4.677 -2.804 1.00 1.50 9 VAL A O 7
ATOM 5694 N N . CYS A 1 19 ? -7.738 3.482 -2.197 1.00 1.22 10 CYS A N 7
ATOM 5695 C CA . CYS A 1 19 ? -7.357 2.298 -2.961 1.00 1.15 10 CYS A CA 7
ATOM 5696 C C . CYS A 1 19 ? -7.340 2.596 -4.459 1.00 1.28 10 CYS A C 7
ATOM 5697 O O . CYS A 1 19 ? -8.050 3.482 -4.935 1.00 1.45 10 CYS A O 7
ATOM 5704 N N . SER A 1 20 ? -6.515 1.856 -5.195 1.00 1.24 11 SER A N 7
ATOM 5705 C CA . SER A 1 20 ? -6.392 2.041 -6.638 1.00 1.40 11 SER A CA 7
ATOM 5706 C C . SER A 1 20 ? -7.072 0.909 -7.412 1.00 1.40 11 SER A C 7
ATOM 5707 O O . SER A 1 20 ? -7.546 1.118 -8.529 1.00 1.56 11 SER A O 7
ATOM 5715 N N . ILE A 1 21 ? -7.117 -0.289 -6.820 1.00 1.28 12 ILE A N 7
ATOM 5716 C CA . ILE A 1 21 ? -7.738 -1.438 -7.467 1.00 1.31 12 ILE A CA 7
ATOM 5717 C C . ILE A 1 21 ? -9.254 -1.274 -7.554 1.00 1.40 12 ILE A C 7
ATOM 5718 O O . ILE A 1 21 ? -9.879 -1.723 -8.515 1.00 1.61 12 ILE A O 7
ATOM 5734 N N . CYS A 1 22 ? -9.840 -0.655 -6.531 1.00 1.32 13 CYS A N 7
ATOM 5735 C CA . CYS A 1 22 ? -11.284 -0.465 -6.480 1.00 1.45 13 CYS A CA 7
ATOM 5736 C C . CYS A 1 22 ? -11.684 0.989 -6.167 1.00 1.60 13 CYS A C 7
ATOM 5737 O O . CYS A 1 22 ? -12.875 1.299 -6.103 1.00 1.99 13 CYS A O 7
ATOM 5744 N N . MET A 1 23 ? -10.696 1.877 -5.982 1.00 1.69 14 MET A N 7
ATOM 5745 C CA . MET A 1 23 ? -10.960 3.291 -5.689 1.00 2.17 14 MET A CA 7
ATOM 5746 C C . MET A 1 23 ? -11.827 3.443 -4.443 1.00 2.06 14 MET A C 7
ATOM 5747 O O . MET A 1 23 ? -13.027 3.717 -4.536 1.00 2.62 14 MET A O 7
ATOM 5761 N N . ASP A 1 24 ? -11.208 3.272 -3.275 1.00 1.75 15 ASP A N 7
ATOM 5762 C CA . ASP A 1 24 ? -11.916 3.392 -2.000 1.00 1.84 15 ASP A CA 7
ATOM 5763 C C . ASP A 1 24 ? -10.945 3.700 -0.861 1.00 1.75 15 ASP A C 7
ATOM 5764 O O . ASP A 1 24 ? -9.940 3.006 -0.681 1.00 2.34 15 ASP A O 7
ATOM 5773 N N . GLY A 1 25 ? -11.250 4.747 -0.095 1.00 1.75 16 GLY A N 7
ATOM 5774 C CA . GLY A 1 25 ? -10.405 5.142 1.023 1.00 1.76 16 GLY A CA 7
ATOM 5775 C C . GLY A 1 25 ? -10.941 4.652 2.352 1.00 1.79 16 GLY A C 7
ATOM 5776 O O . GLY A 1 25 ? -11.123 5.441 3.280 1.00 2.31 16 GLY A O 7
ATOM 5780 N N . GLU A 1 26 ? -11.200 3.347 2.443 1.00 1.63 17 GLU A N 7
ATOM 5781 C CA . GLU A 1 26 ? -11.726 2.747 3.666 1.00 1.86 17 GLU A CA 7
ATOM 5782 C C . GLU A 1 26 ? -11.075 1.393 3.936 1.00 2.02 17 GLU A C 7
ATOM 5783 O O . GLU A 1 26 ? -11.032 0.528 3.058 1.00 2.77 17 GLU A O 7
ATOM 5795 N N . SER A 1 27 ? -10.563 1.218 5.156 1.00 1.91 18 SER A N 7
ATOM 5796 C CA . SER A 1 27 ? -9.908 -0.030 5.547 1.00 2.27 18 SER A CA 7
ATOM 5797 C C . SER A 1 27 ? -10.848 -0.925 6.357 1.00 2.49 18 SER A C 7
ATOM 5798 O O . SER A 1 27 ? -11.479 -0.472 7.313 1.00 3.16 18 SER A O 7
ATOM 5806 N N . GLN A 1 28 ? -10.923 -2.202 5.969 1.00 2.13 19 GLN A N 7
ATOM 5807 C CA . GLN A 1 28 ? -11.777 -3.179 6.657 1.00 2.49 19 GLN A CA 7
ATOM 5808 C C . GLN A 1 28 ? -11.145 -4.575 6.633 1.00 2.28 19 GLN A C 7
ATOM 5809 O O . GLN A 1 28 ? -10.204 -4.822 5.885 1.00 2.07 19 GLN A O 7
ATOM 5823 N N . ASN A 1 29 ? -11.672 -5.483 7.457 1.00 2.65 20 ASN A N 7
ATOM 5824 C CA . ASN A 1 29 ? -11.154 -6.857 7.527 1.00 2.67 20 ASN A CA 7
ATOM 5825 C C . ASN A 1 29 ? -11.136 -7.517 6.150 1.00 2.02 20 ASN A C 7
ATOM 5826 O O . ASN A 1 29 ? -10.104 -8.031 5.716 1.00 2.36 20 ASN A O 7
ATOM 5837 N N . SER A 1 30 ? -12.281 -7.496 5.468 1.00 1.75 21 SER A N 7
ATOM 5838 C CA . SER A 1 30 ? -12.393 -8.090 4.135 1.00 1.96 21 SER A CA 7
ATOM 5839 C C . SER A 1 30 ? -11.455 -7.395 3.146 1.00 1.96 21 SER A C 7
ATOM 5840 O O . SER A 1 30 ? -10.921 -8.031 2.239 1.00 2.67 21 SER A O 7
ATOM 5848 N N . ASN A 1 31 ? -11.268 -6.084 3.326 1.00 1.45 22 ASN A N 7
ATOM 5849 C CA . ASN A 1 31 ? -10.402 -5.299 2.452 1.00 1.59 22 ASN A CA 7
ATOM 5850 C C . ASN A 1 31 ? -9.689 -4.202 3.244 1.00 1.50 22 ASN A C 7
ATOM 5851 O O . ASN A 1 31 ? -10.225 -3.106 3.416 1.00 1.99 22 ASN A O 7
ATOM 5862 N N . VAL A 1 32 ? -8.481 -4.501 3.730 1.00 1.22 23 VAL A N 7
ATOM 5863 C CA . VAL A 1 32 ? -7.710 -3.522 4.504 1.00 1.33 23 VAL A CA 7
ATOM 5864 C C . VAL A 1 32 ? -6.792 -2.715 3.595 1.00 1.18 23 VAL A C 7
ATOM 5865 O O . VAL A 1 32 ? -5.853 -3.254 3.007 1.00 1.44 23 VAL A O 7
ATOM 5878 N N . ILE A 1 33 ? -7.077 -1.418 3.488 1.00 0.95 24 ILE A N 7
ATOM 5879 C CA . ILE A 1 33 ? -6.286 -0.522 2.658 1.00 0.84 24 ILE A CA 7
ATOM 5880 C C . ILE A 1 33 ? -4.950 -0.199 3.333 1.00 0.93 24 ILE A C 7
ATOM 5881 O O . ILE A 1 33 ? -4.883 0.593 4.274 1.00 1.20 24 ILE A O 7
ATOM 5897 N N . LEU A 1 34 ? -3.886 -0.842 2.855 1.00 0.83 25 LEU A N 7
ATOM 5898 C CA . LEU A 1 34 ? -2.553 -0.651 3.419 1.00 0.96 25 LEU A CA 7
ATOM 5899 C C . LEU A 1 34 ? -1.755 0.383 2.631 1.00 0.97 25 LEU A C 7
ATOM 5900 O O . LEU A 1 34 ? -1.815 0.420 1.400 1.00 0.91 25 LEU A O 7
ATOM 5916 N N . PHE A 1 35 ? -1.006 1.219 3.352 1.00 1.12 26 PHE A N 7
ATOM 5917 C CA . PHE A 1 35 ? -0.185 2.253 2.729 1.00 1.20 26 PHE A CA 7
ATOM 5918 C C . PHE A 1 35 ? 1.225 1.734 2.466 1.00 1.32 26 PHE A C 7
ATOM 5919 O O . PHE A 1 35 ? 1.699 0.828 3.154 1.00 1.44 26 PHE A O 7
ATOM 5936 N N . CYS A 1 36 ? 1.889 2.311 1.466 1.00 1.41 27 CYS A N 7
ATOM 5937 C CA . CYS A 1 36 ? 3.247 1.900 1.109 1.00 1.61 27 CYS A CA 7
ATOM 5938 C C . CYS A 1 36 ? 4.255 2.297 2.188 1.00 1.74 27 CYS A C 7
ATOM 5939 O O . CYS A 1 36 ? 3.885 2.757 3.273 1.00 1.77 27 CYS A O 7
ATOM 5946 N N . ASP A 1 37 ? 5.534 2.133 1.864 1.00 1.97 28 ASP A N 7
ATOM 5947 C CA . ASP A 1 37 ? 6.619 2.489 2.769 1.00 2.26 28 ASP A CA 7
ATOM 5948 C C . ASP A 1 37 ? 7.506 3.581 2.163 1.00 1.98 28 ASP A C 7
ATOM 5949 O O . ASP A 1 37 ? 8.107 4.374 2.890 1.00 2.42 28 ASP A O 7
ATOM 5958 N N . MET A 1 38 ? 7.594 3.604 0.829 1.00 1.83 29 MET A N 7
ATOM 5959 C CA . MET A 1 38 ? 8.413 4.583 0.122 1.00 2.30 29 MET A CA 7
ATOM 5960 C C . MET A 1 38 ? 7.598 5.355 -0.935 1.00 2.71 29 MET A C 7
ATOM 5961 O O . MET A 1 38 ? 8.167 6.033 -1.794 1.00 3.26 29 MET A O 7
ATOM 5975 N N . CYS A 1 39 ? 6.265 5.253 -0.873 1.00 2.69 30 CYS A N 7
ATOM 5976 C CA . CYS A 1 39 ? 5.402 5.942 -1.839 1.00 3.19 30 CYS A CA 7
ATOM 5977 C C . CYS A 1 39 ? 4.126 6.497 -1.205 1.00 2.97 30 CYS A C 7
ATOM 5978 O O . CYS A 1 39 ? 3.624 7.533 -1.639 1.00 3.58 30 CYS A O 7
ATOM 5985 N N . ASN A 1 40 ? 3.588 5.786 -0.204 1.00 2.45 31 ASN A N 7
ATOM 5986 C CA . ASN A 1 40 ? 2.351 6.179 0.475 1.00 2.64 31 ASN A CA 7
ATOM 5987 C C . ASN A 1 40 ? 1.122 5.686 -0.296 1.00 2.09 31 ASN A C 7
ATOM 5988 O O . ASN A 1 40 ? -0.008 6.050 0.034 1.00 2.28 31 ASN A O 7
ATOM 5999 N N . LEU A 1 41 ? 1.342 4.845 -1.318 1.00 1.69 32 LEU A N 7
ATOM 6000 C CA . LEU A 1 41 ? 0.245 4.305 -2.109 1.00 1.44 32 LEU A CA 7
ATOM 6001 C C . LEU A 1 41 ? -0.657 3.434 -1.240 1.00 1.30 32 LEU A C 7
ATOM 6002 O O . LEU A 1 41 ? -0.170 2.625 -0.448 1.00 1.46 32 LEU A O 7
ATOM 6018 N N . ALA A 1 42 ? -1.969 3.609 -1.381 1.00 1.17 33 ALA A N 7
ATOM 6019 C CA . ALA A 1 42 ? -2.925 2.841 -0.593 1.00 1.05 33 ALA A CA 7
ATOM 6020 C C . ALA A 1 42 ? -3.726 1.888 -1.469 1.00 0.96 33 ALA A C 7
ATOM 6021 O O . ALA A 1 42 ? -4.331 2.302 -2.454 1.00 1.10 33 ALA A O 7
ATOM 6028 N N . VAL A 1 43 ? -3.728 0.610 -1.089 1.00 0.82 34 VAL A N 7
ATOM 6029 C CA . VAL A 1 43 ? -4.461 -0.423 -1.819 1.00 0.77 34 VAL A CA 7
ATOM 6030 C C . VAL A 1 43 ? -4.772 -1.592 -0.896 1.00 0.66 34 VAL A C 7
ATOM 6031 O O . VAL A 1 43 ? -3.901 -2.045 -0.150 1.00 0.62 34 VAL A O 7
ATOM 6044 N N . HIS A 1 44 ? -6.003 -2.091 -0.951 1.00 0.69 35 HIS A N 7
ATOM 6045 C CA . HIS A 1 44 ? -6.384 -3.223 -0.113 1.00 0.66 35 HIS A CA 7
ATOM 6046 C C . HIS A 1 44 ? -5.551 -4.446 -0.482 1.00 0.59 35 HIS A C 7
ATOM 6047 O O . HIS A 1 44 ? -5.466 -4.814 -1.655 1.00 0.67 35 HIS A O 7
ATOM 6061 N N . GLN A 1 45 ? -4.938 -5.075 0.521 1.00 0.62 36 GLN A N 7
ATOM 6062 C CA . GLN A 1 45 ? -4.115 -6.269 0.290 1.00 0.70 36 GLN A CA 7
ATOM 6063 C C . GLN A 1 45 ? -4.925 -7.382 -0.391 1.00 0.75 36 GLN A C 7
ATOM 6064 O O . GLN A 1 45 ? -4.355 -8.275 -1.011 1.00 0.89 36 GLN A O 7
ATOM 6078 N N . GLU A 1 46 ? -6.256 -7.302 -0.291 1.00 0.74 37 GLU A N 7
ATOM 6079 C CA . GLU A 1 46 ? -7.142 -8.280 -0.915 1.00 0.87 37 GLU A CA 7
ATOM 6080 C C . GLU A 1 46 ? -7.471 -7.850 -2.341 1.00 0.92 37 GLU A C 7
ATOM 6081 O O . GLU A 1 46 ? -7.803 -8.672 -3.196 1.00 1.09 37 GLU A O 7
ATOM 6093 N N . CYS A 1 47 ? -7.365 -6.545 -2.578 1.00 0.83 38 CYS A N 7
ATOM 6094 C CA . CYS A 1 47 ? -7.627 -5.954 -3.872 1.00 0.95 38 CYS A CA 7
ATOM 6095 C C . CYS A 1 47 ? -6.470 -6.233 -4.819 1.00 1.02 38 CYS A C 7
ATOM 6096 O O . CYS A 1 47 ? -6.671 -6.580 -5.983 1.00 1.19 38 CYS A O 7
ATOM 6103 N N . TYR A 1 48 ? -5.252 -6.068 -4.304 1.00 0.92 39 TYR A N 7
ATOM 6104 C CA . TYR A 1 48 ? -4.051 -6.292 -5.096 1.00 1.03 39 TYR A CA 7
ATOM 6105 C C . TYR A 1 48 ? -3.791 -7.784 -5.312 1.00 1.18 39 TYR A C 7
ATOM 6106 O O . TYR A 1 48 ? -3.368 -8.194 -6.394 1.00 1.37 39 TYR A O 7
ATOM 6124 N N . GLY A 1 49 ? -4.037 -8.585 -4.275 1.00 1.18 40 GLY A N 7
ATOM 6125 C CA . GLY A 1 49 ? -3.821 -10.021 -4.363 1.00 1.43 40 GLY A CA 7
ATOM 6126 C C . GLY A 1 49 ? -2.746 -10.511 -3.408 1.00 1.35 40 GLY A C 7
ATOM 6127 O O . GLY A 1 49 ? -1.962 -11.398 -3.750 1.00 1.68 40 GLY A O 7
ATOM 6131 N N . VAL A 1 50 ? -2.714 -9.936 -2.207 1.00 1.19 41 VAL A N 7
ATOM 6132 C CA . VAL A 1 50 ? -1.740 -10.312 -1.190 1.00 1.17 41 VAL A CA 7
ATOM 6133 C C . VAL A 1 50 ? -2.391 -11.217 -0.147 1.00 1.34 41 VAL A C 7
ATOM 6134 O O . VAL A 1 50 ? -3.510 -10.949 0.294 1.00 1.45 41 VAL A O 7
ATOM 6147 N N . PRO A 1 51 ? -1.702 -12.302 0.266 1.00 1.57 42 PRO A N 7
ATOM 6148 C CA . PRO A 1 51 ? -2.231 -13.238 1.264 1.00 1.85 42 PRO A CA 7
ATOM 6149 C C . PRO A 1 51 ? -2.662 -12.530 2.547 1.00 1.54 42 PRO A C 7
ATOM 6150 O O . PRO A 1 51 ? -3.831 -12.590 2.927 1.00 1.66 42 PRO A O 7
ATOM 6161 N N . TYR A 1 52 ? -1.716 -11.857 3.205 1.00 1.33 43 TYR A N 7
ATOM 6162 C CA . TYR A 1 52 ? -2.007 -11.135 4.443 1.00 1.25 43 TYR A CA 7
ATOM 6163 C C . TYR A 1 52 ? -1.099 -9.912 4.582 1.00 1.39 43 TYR A C 7
ATOM 6164 O O . TYR A 1 52 ? -0.440 -9.506 3.622 1.00 1.72 43 TYR A O 7
ATOM 6182 N N . ILE A 1 53 ? -1.065 -9.329 5.780 1.00 1.56 44 ILE A N 7
ATOM 6183 C CA . ILE A 1 53 ? -0.234 -8.158 6.039 1.00 1.89 44 ILE A CA 7
ATOM 6184 C C . ILE A 1 53 ? 1.138 -8.580 6.561 1.00 2.05 44 ILE A C 7
ATOM 6185 O O . ILE A 1 53 ? 1.241 -9.175 7.636 1.00 2.28 44 ILE A O 7
ATOM 6201 N N . PRO A 1 54 ? 2.215 -8.283 5.799 1.00 2.07 45 PRO A N 7
ATOM 6202 C CA . PRO A 1 54 ? 3.589 -8.637 6.189 1.00 2.37 45 PRO A CA 7
ATOM 6203 C C . PRO A 1 54 ? 3.957 -8.122 7.581 1.00 2.75 45 PRO A C 7
ATOM 6204 O O . PRO A 1 54 ? 3.241 -7.298 8.157 1.00 2.88 45 PRO A O 7
ATOM 6215 N N . GLU A 1 55 ? 5.078 -8.610 8.113 1.00 3.10 46 GLU A N 7
ATOM 6216 C CA . GLU A 1 55 ? 5.551 -8.203 9.439 1.00 3.50 46 GLU A CA 7
ATOM 6217 C C . GLU A 1 55 ? 5.637 -6.678 9.560 1.00 3.03 46 GLU A C 7
ATOM 6218 O O . GLU A 1 55 ? 5.293 -6.114 10.601 1.00 3.32 46 GLU A O 7
ATOM 6230 N N . GLY A 1 56 ? 6.093 -6.021 8.491 1.00 2.57 47 GLY A N 7
ATOM 6231 C CA . GLY A 1 56 ? 6.210 -4.571 8.493 1.00 2.25 47 GLY A CA 7
ATOM 6232 C C . GLY A 1 56 ? 5.015 -3.894 7.846 1.00 1.99 47 GLY A C 7
ATOM 6233 O O . GLY A 1 56 ? 3.869 -4.181 8.195 1.00 2.73 47 GLY A O 7
ATOM 6237 N N . GLN A 1 57 ? 5.283 -2.993 6.900 1.00 1.64 48 GLN A N 7
ATOM 6238 C CA . GLN A 1 57 ? 4.220 -2.272 6.200 1.00 2.18 48 GLN A CA 7
ATOM 6239 C C . GLN A 1 57 ? 3.982 -2.877 4.809 1.00 1.91 48 GLN A C 7
ATOM 6240 O O . GLN A 1 57 ? 4.287 -4.048 4.578 1.00 1.93 48 GLN A O 7
ATOM 6254 N N . TRP A 1 58 ? 3.442 -2.076 3.883 1.00 2.10 49 TRP A N 7
ATOM 6255 C CA . TRP A 1 58 ? 3.178 -2.539 2.526 1.00 1.86 49 TRP A CA 7
ATOM 6256 C C . TRP A 1 58 ? 4.228 -2.004 1.556 1.00 1.50 49 TRP A C 7
ATOM 6257 O O . TRP A 1 58 ? 4.659 -0.855 1.665 1.00 1.57 49 TRP A O 7
ATOM 6278 N N . LEU A 1 59 ? 4.624 -2.844 0.600 1.00 1.29 50 LEU A N 7
ATOM 6279 C CA . LEU A 1 59 ? 5.612 -2.459 -0.403 1.00 1.10 50 LEU A CA 7
ATOM 6280 C C . LEU A 1 59 ? 5.069 -2.727 -1.803 1.00 1.01 50 LEU A C 7
ATOM 6281 O O . LEU A 1 59 ? 4.932 -3.881 -2.211 1.00 1.05 50 LEU A O 7
ATOM 6297 N N . CYS A 1 60 ? 4.761 -1.656 -2.535 1.00 1.04 51 CYS A N 7
ATOM 6298 C CA . CYS A 1 60 ? 4.234 -1.775 -3.894 1.00 1.10 51 CYS A CA 7
ATOM 6299 C C . CYS A 1 60 ? 5.203 -2.563 -4.785 1.00 1.15 51 CYS A C 7
ATOM 6300 O O . CYS A 1 60 ? 6.335 -2.846 -4.388 1.00 1.15 51 CYS A O 7
ATOM 6307 N N . ARG A 1 61 ? 4.751 -2.929 -5.988 1.00 1.26 52 ARG A N 7
ATOM 6308 C CA . ARG A 1 61 ? 5.579 -3.701 -6.925 1.00 1.42 52 ARG A CA 7
ATOM 6309 C C . ARG A 1 61 ? 6.931 -3.030 -7.195 1.00 1.50 52 ARG A C 7
ATOM 6310 O O . ARG A 1 61 ? 7.923 -3.711 -7.443 1.00 1.61 52 ARG A O 7
ATOM 6331 N N . HIS A 1 62 ? 6.968 -1.698 -7.125 1.00 1.54 53 HIS A N 7
ATOM 6332 C CA . HIS A 1 62 ? 8.204 -0.944 -7.343 1.00 1.68 53 HIS A CA 7
ATOM 6333 C C . HIS A 1 62 ? 8.987 -0.847 -6.042 1.00 1.52 53 HIS A C 7
ATOM 6334 O O . HIS A 1 62 ? 10.214 -0.732 -6.036 1.00 1.58 53 HIS A O 7
ATOM 6349 N N . CYS A 1 63 ? 8.244 -0.894 -4.943 1.00 1.39 54 CYS A N 7
ATOM 6350 C CA . CYS A 1 63 ? 8.794 -0.819 -3.607 1.00 1.32 54 CYS A CA 7
ATOM 6351 C C . CYS A 1 63 ? 9.600 -2.073 -3.291 1.00 1.19 54 CYS A C 7
ATOM 6352 O O . CYS A 1 63 ? 10.786 -1.999 -2.971 1.00 1.24 54 CYS A O 7
ATOM 6359 N N . LEU A 1 64 ? 8.943 -3.233 -3.394 1.00 1.11 55 LEU A N 7
ATOM 6360 C CA . LEU A 1 64 ? 9.593 -4.512 -3.126 1.00 1.12 55 LEU A CA 7
ATOM 6361 C C . LEU A 1 64 ? 10.686 -4.799 -4.154 1.00 1.27 55 LEU A C 7
ATOM 6362 O O . LEU A 1 64 ? 11.715 -5.387 -3.820 1.00 1.39 55 LEU A O 7
ATOM 6378 N N . GLN A 1 65 ? 10.465 -4.376 -5.404 1.00 1.35 56 GLN A N 7
ATOM 6379 C CA . GLN A 1 65 ? 11.448 -4.585 -6.466 1.00 1.57 56 GLN A CA 7
ATOM 6380 C C . GLN A 1 65 ? 12.740 -3.817 -6.180 1.00 1.62 56 GLN A C 7
ATOM 6381 O O . GLN A 1 65 ? 13.829 -4.275 -6.525 1.00 1.77 56 GLN A O 7
ATOM 6395 N N . SER A 1 66 ? 12.611 -2.648 -5.544 1.00 1.55 57 SER A N 7
ATOM 6396 C CA . SER A 1 66 ? 13.769 -1.822 -5.211 1.00 1.67 57 SER A CA 7
ATOM 6397 C C . SER A 1 66 ? 14.557 -2.425 -4.051 1.00 1.67 57 SER A C 7
ATOM 6398 O O . SER A 1 66 ? 15.782 -2.511 -4.111 1.00 1.86 57 SER A O 7
ATOM 6406 N N . ARG A 1 67 ? 13.850 -2.844 -2.998 1.00 1.56 58 ARG A N 7
ATOM 6407 C CA . ARG A 1 67 ? 14.499 -3.442 -1.827 1.00 1.72 58 ARG A CA 7
ATOM 6408 C C . ARG A 1 67 ? 14.889 -4.907 -2.075 1.00 1.65 58 ARG A C 7
ATOM 6409 O O . ARG A 1 67 ? 15.561 -5.518 -1.243 1.00 2.21 58 ARG A O 7
ATOM 6430 N N . ALA A 1 68 ? 14.471 -5.464 -3.218 1.00 1.80 59 ALA A N 7
ATOM 6431 C CA . ALA A 1 68 ? 14.783 -6.851 -3.562 1.00 2.05 59 ALA A CA 7
ATOM 6432 C C . ALA A 1 68 ? 16.289 -7.061 -3.727 1.00 2.29 59 ALA A C 7
ATOM 6433 O O . ALA A 1 68 ? 16.827 -8.082 -3.299 1.00 2.79 59 ALA A O 7
ATOM 6440 N N . ARG A 1 69 ? 16.964 -6.090 -4.347 1.00 2.62 60 ARG A N 7
ATOM 6441 C CA . ARG A 1 69 ? 18.409 -6.177 -4.562 1.00 3.23 60 ARG A CA 7
ATOM 6442 C C . ARG A 1 69 ? 19.181 -6.012 -3.250 1.00 3.45 60 ARG A C 7
ATOM 6443 O O . ARG A 1 69 ? 19.971 -6.881 -2.881 1.00 3.81 60 ARG A O 7
ATOM 6464 N N . PRO A 1 70 ? 18.966 -4.887 -2.526 1.00 3.90 61 PRO A N 7
ATOM 6465 C CA . PRO A 1 70 ? 19.649 -4.613 -1.252 1.00 4.66 61 PRO A CA 7
ATOM 6466 C C . PRO A 1 70 ? 19.594 -5.788 -0.277 1.00 4.81 61 PRO A C 7
ATOM 6467 O O . PRO A 1 70 ? 18.609 -6.528 -0.235 1.00 5.05 61 PRO A O 7
ATOM 6478 N N . ALA A 1 71 ? 20.660 -5.946 0.510 1.00 5.17 62 ALA A N 7
ATOM 6479 C CA . ALA A 1 71 ? 20.741 -7.025 1.492 1.00 5.79 62 ALA A CA 7
ATOM 6480 C C . ALA A 1 71 ? 20.159 -6.591 2.834 1.00 6.46 62 ALA A C 7
ATOM 6481 O O . ALA A 1 71 ? 19.969 -7.407 3.736 1.00 2.51 62 ALA A O 7
ATOM 6490 N N . GLN A 1 10 ? -3.455 14.091 11.006 1.00 9.95 1 GLN A N 8
ATOM 6491 C CA . GLN A 1 10 ? -2.805 12.849 10.500 1.00 9.43 1 GLN A CA 8
ATOM 6492 C C . GLN A 1 10 ? -3.061 12.644 9.005 1.00 8.37 1 GLN A C 8
ATOM 6493 O O . GLN A 1 10 ? -2.130 12.373 8.246 1.00 8.33 1 GLN A O 8
ATOM 6507 N N . SER A 1 11 ? -4.322 12.772 8.589 1.00 7.75 2 SER A N 8
ATOM 6508 C CA . SER A 1 11 ? -4.684 12.595 7.182 1.00 6.89 2 SER A CA 8
ATOM 6509 C C . SER A 1 11 ? -5.719 13.633 6.737 1.00 6.25 2 SER A C 8
ATOM 6510 O O . SER A 1 11 ? -6.897 13.312 6.565 1.00 6.38 2 SER A O 8
ATOM 6518 N N . LEU A 1 12 ? -5.272 14.877 6.549 1.00 5.91 3 LEU A N 8
ATOM 6519 C CA . LEU A 1 12 ? -6.165 15.957 6.119 1.00 5.70 3 LEU A CA 8
ATOM 6520 C C . LEU A 1 12 ? -5.919 16.333 4.655 1.00 4.82 3 LEU A C 8
ATOM 6521 O O . LEU A 1 12 ? -6.856 16.674 3.932 1.00 5.19 3 LEU A O 8
ATOM 6537 N N . ILE A 1 13 ? -4.657 16.270 4.226 1.00 3.99 4 ILE A N 8
ATOM 6538 C CA . ILE A 1 13 ? -4.287 16.605 2.850 1.00 3.40 4 ILE A CA 8
ATOM 6539 C C . ILE A 1 13 ? -4.801 15.561 1.849 1.00 2.92 4 ILE A C 8
ATOM 6540 O O . ILE A 1 13 ? -5.014 15.875 0.676 1.00 3.39 4 ILE A O 8
ATOM 6556 N N . ASP A 1 14 ? -4.995 14.325 2.317 1.00 2.57 5 ASP A N 8
ATOM 6557 C CA . ASP A 1 14 ? -5.482 13.236 1.468 1.00 2.62 5 ASP A CA 8
ATOM 6558 C C . ASP A 1 14 ? -4.522 12.961 0.310 1.00 2.12 5 ASP A C 8
ATOM 6559 O O . ASP A 1 14 ? -4.882 13.093 -0.863 1.00 2.65 5 ASP A O 8
ATOM 6568 N N . GLU A 1 15 ? -3.297 12.569 0.653 1.00 1.83 6 GLU A N 8
ATOM 6569 C CA . GLU A 1 15 ? -2.278 12.266 -0.344 1.00 2.10 6 GLU A CA 8
ATOM 6570 C C . GLU A 1 15 ? -2.296 10.775 -0.690 1.00 2.06 6 GLU A C 8
ATOM 6571 O O . GLU A 1 15 ? -1.707 9.957 0.018 1.00 2.67 6 GLU A O 8
ATOM 6583 N N . ASP A 1 16 ? -2.990 10.433 -1.782 1.00 1.91 7 ASP A N 8
ATOM 6584 C CA . ASP A 1 16 ? -3.103 9.044 -2.235 1.00 1.97 7 ASP A CA 8
ATOM 6585 C C . ASP A 1 16 ? -3.665 8.142 -1.131 1.00 1.69 7 ASP A C 8
ATOM 6586 O O . ASP A 1 16 ? -3.218 7.005 -0.955 1.00 2.08 7 ASP A O 8
ATOM 6595 N N . ALA A 1 17 ? -4.647 8.654 -0.386 1.00 1.36 8 ALA A N 8
ATOM 6596 C CA . ALA A 1 17 ? -5.263 7.897 0.705 1.00 1.52 8 ALA A CA 8
ATOM 6597 C C . ALA A 1 17 ? -6.523 7.159 0.241 1.00 1.56 8 ALA A C 8
ATOM 6598 O O . ALA A 1 17 ? -7.549 7.168 0.924 1.00 1.92 8 ALA A O 8
ATOM 6605 N N . VAL A 1 18 ? -6.433 6.513 -0.925 1.00 1.42 9 VAL A N 8
ATOM 6606 C CA . VAL A 1 18 ? -7.554 5.762 -1.486 1.00 1.48 9 VAL A CA 8
ATOM 6607 C C . VAL A 1 18 ? -7.052 4.576 -2.305 1.00 1.38 9 VAL A C 8
ATOM 6608 O O . VAL A 1 18 ? -6.015 4.665 -2.965 1.00 1.50 9 VAL A O 8
ATOM 6621 N N . CYS A 1 19 ? -7.786 3.464 -2.258 1.00 1.22 10 CYS A N 8
ATOM 6622 C CA . CYS A 1 19 ? -7.405 2.264 -3.000 1.00 1.15 10 CYS A CA 8
ATOM 6623 C C . CYS A 1 19 ? -7.433 2.522 -4.509 1.00 1.28 10 CYS A C 8
ATOM 6624 O O . CYS A 1 19 ? -8.149 3.402 -4.982 1.00 1.45 10 CYS A O 8
ATOM 6631 N N . SER A 1 20 ? -6.637 1.758 -5.257 1.00 1.24 11 SER A N 8
ATOM 6632 C CA . SER A 1 20 ? -6.562 1.915 -6.709 1.00 1.40 11 SER A CA 8
ATOM 6633 C C . SER A 1 20 ? -7.296 0.794 -7.453 1.00 1.40 11 SER A C 8
ATOM 6634 O O . SER A 1 20 ? -7.777 1.004 -8.569 1.00 1.56 11 SER A O 8
ATOM 6642 N N . ILE A 1 21 ? -7.381 -0.395 -6.846 1.00 1.28 12 ILE A N 8
ATOM 6643 C CA . ILE A 1 21 ? -8.055 -1.527 -7.478 1.00 1.31 12 ILE A CA 8
ATOM 6644 C C . ILE A 1 21 ? -9.567 -1.315 -7.519 1.00 1.40 12 ILE A C 8
ATOM 6645 O O . ILE A 1 21 ? -10.222 -1.647 -8.509 1.00 1.61 12 ILE A O 8
ATOM 6661 N N . CYS A 1 22 ? -10.111 -0.789 -6.428 1.00 1.32 13 CYS A N 8
ATOM 6662 C CA . CYS A 1 22 ? -11.546 -0.564 -6.316 1.00 1.45 13 CYS A CA 8
ATOM 6663 C C . CYS A 1 22 ? -11.900 0.915 -6.088 1.00 1.60 13 CYS A C 8
ATOM 6664 O O . CYS A 1 22 ? -13.063 1.298 -6.219 1.00 1.99 13 CYS A O 8
ATOM 6671 N N . MET A 1 23 ? -10.899 1.739 -5.754 1.00 1.69 14 MET A N 8
ATOM 6672 C CA . MET A 1 23 ? -11.118 3.168 -5.516 1.00 2.17 14 MET A CA 8
ATOM 6673 C C . MET A 1 23 ? -12.075 3.398 -4.344 1.00 2.06 14 MET A C 8
ATOM 6674 O O . MET A 1 23 ? -13.200 3.869 -4.526 1.00 2.62 14 MET A O 8
ATOM 6688 N N . ASP A 1 24 ? -11.612 3.067 -3.138 1.00 1.75 15 ASP A N 8
ATOM 6689 C CA . ASP A 1 24 ? -12.410 3.238 -1.928 1.00 1.84 15 ASP A CA 8
ATOM 6690 C C . ASP A 1 24 ? -11.512 3.368 -0.698 1.00 1.75 15 ASP A C 8
ATOM 6691 O O . ASP A 1 24 ? -10.784 2.435 -0.347 1.00 2.34 15 ASP A O 8
ATOM 6700 N N . GLY A 1 25 ? -11.567 4.533 -0.051 1.00 1.75 16 GLY A N 8
ATOM 6701 C CA . GLY A 1 25 ? -10.758 4.773 1.133 1.00 1.76 16 GLY A CA 8
ATOM 6702 C C . GLY A 1 25 ? -11.430 4.278 2.400 1.00 1.79 16 GLY A C 8
ATOM 6703 O O . GLY A 1 25 ? -11.840 5.076 3.244 1.00 2.31 16 GLY A O 8
ATOM 6707 N N . GLU A 1 26 ? -11.545 2.956 2.533 1.00 1.63 17 GLU A N 8
ATOM 6708 C CA . GLU A 1 26 ? -12.172 2.350 3.703 1.00 1.86 17 GLU A CA 8
ATOM 6709 C C . GLU A 1 26 ? -11.465 1.049 4.085 1.00 2.02 17 GLU A C 8
ATOM 6710 O O . GLU A 1 26 ? -11.530 0.060 3.353 1.00 2.77 17 GLU A O 8
ATOM 6722 N N . SER A 1 27 ? -10.791 1.059 5.236 1.00 1.91 18 SER A N 8
ATOM 6723 C CA . SER A 1 27 ? -10.075 -0.122 5.715 1.00 2.27 18 SER A CA 8
ATOM 6724 C C . SER A 1 27 ? -11.014 -1.054 6.477 1.00 2.49 18 SER A C 8
ATOM 6725 O O . SER A 1 27 ? -11.612 -0.664 7.482 1.00 3.16 18 SER A O 8
ATOM 6733 N N . GLN A 1 28 ? -11.140 -2.287 5.985 1.00 2.13 19 GLN A N 8
ATOM 6734 C CA . GLN A 1 28 ? -12.009 -3.286 6.608 1.00 2.49 19 GLN A CA 8
ATOM 6735 C C . GLN A 1 28 ? -11.277 -4.618 6.789 1.00 2.28 19 GLN A C 8
ATOM 6736 O O . GLN A 1 28 ? -10.341 -4.921 6.054 1.00 2.07 19 GLN A O 8
ATOM 6750 N N . ASN A 1 29 ? -11.713 -5.414 7.770 1.00 2.65 20 ASN A N 8
ATOM 6751 C CA . ASN A 1 29 ? -11.093 -6.721 8.040 1.00 2.67 20 ASN A CA 8
ATOM 6752 C C . ASN A 1 29 ? -11.037 -7.587 6.780 1.00 2.02 20 ASN A C 8
ATOM 6753 O O . ASN A 1 29 ? -10.059 -8.301 6.557 1.00 2.36 20 ASN A O 8
ATOM 6764 N N . SER A 1 30 ? -12.084 -7.514 5.957 1.00 1.75 21 SER A N 8
ATOM 6765 C CA . SER A 1 30 ? -12.144 -8.287 4.714 1.00 1.96 21 SER A CA 8
ATOM 6766 C C . SER A 1 30 ? -11.648 -7.457 3.520 1.00 1.96 21 SER A C 8
ATOM 6767 O O . SER A 1 30 ? -11.897 -7.809 2.365 1.00 2.67 21 SER A O 8
ATOM 6775 N N . ASN A 1 31 ? -10.948 -6.354 3.812 1.00 1.45 22 ASN A N 8
ATOM 6776 C CA . ASN A 1 31 ? -10.415 -5.466 2.779 1.00 1.59 22 ASN A CA 8
ATOM 6777 C C . ASN A 1 31 ? -9.716 -4.265 3.421 1.00 1.50 22 ASN A C 8
ATOM 6778 O O . ASN A 1 31 ? -10.212 -3.137 3.350 1.00 1.99 22 ASN A O 8
ATOM 6789 N N . VAL A 1 32 ? -8.573 -4.508 4.065 1.00 1.22 23 VAL A N 8
ATOM 6790 C CA . VAL A 1 32 ? -7.830 -3.433 4.728 1.00 1.33 23 VAL A CA 8
ATOM 6791 C C . VAL A 1 32 ? -6.939 -2.692 3.742 1.00 1.18 23 VAL A C 8
ATOM 6792 O O . VAL A 1 32 ? -6.102 -3.296 3.066 1.00 1.44 23 VAL A O 8
ATOM 6805 N N . ILE A 1 33 ? -7.129 -1.377 3.664 1.00 0.95 24 ILE A N 8
ATOM 6806 C CA . ILE A 1 33 ? -6.350 -0.542 2.764 1.00 0.84 24 ILE A CA 8
ATOM 6807 C C . ILE A 1 33 ? -4.952 -0.295 3.334 1.00 0.93 24 ILE A C 8
ATOM 6808 O O . ILE A 1 33 ? -4.779 0.452 4.299 1.00 1.20 24 ILE A O 8
ATOM 6824 N N . LEU A 1 34 ? -3.958 -0.951 2.738 1.00 0.83 25 LEU A N 8
ATOM 6825 C CA . LEU A 1 34 ? -2.575 -0.827 3.192 1.00 0.96 25 LEU A CA 8
ATOM 6826 C C . LEU A 1 34 ? -1.810 0.197 2.361 1.00 0.97 25 LEU A C 8
ATOM 6827 O O . LEU A 1 34 ? -1.991 0.284 1.146 1.00 0.91 25 LEU A O 8
ATOM 6843 N N . PHE A 1 35 ? -0.950 0.964 3.030 1.00 1.12 26 PHE A N 8
ATOM 6844 C CA . PHE A 1 35 ? -0.145 1.985 2.362 1.00 1.20 26 PHE A CA 8
ATOM 6845 C C . PHE A 1 35 ? 1.277 1.483 2.128 1.00 1.32 26 PHE A C 8
ATOM 6846 O O . PHE A 1 35 ? 1.751 0.587 2.827 1.00 1.44 26 PHE A O 8
ATOM 6863 N N . CYS A 1 36 ? 1.954 2.073 1.145 1.00 1.41 27 CYS A N 8
ATOM 6864 C CA . CYS A 1 36 ? 3.328 1.690 0.815 1.00 1.61 27 CYS A CA 8
ATOM 6865 C C . CYS A 1 36 ? 4.293 2.079 1.938 1.00 1.74 27 CYS A C 8
ATOM 6866 O O . CYS A 1 36 ? 3.876 2.509 3.015 1.00 1.77 27 CYS A O 8
ATOM 6873 N N . ASP A 1 37 ? 5.589 1.951 1.660 1.00 1.97 28 ASP A N 8
ATOM 6874 C CA . ASP A 1 37 ? 6.630 2.313 2.618 1.00 2.26 28 ASP A CA 8
ATOM 6875 C C . ASP A 1 37 ? 7.522 3.431 2.063 1.00 1.98 28 ASP A C 8
ATOM 6876 O O . ASP A 1 37 ? 8.452 3.883 2.734 1.00 2.42 28 ASP A O 8
ATOM 6885 N N . MET A 1 38 ? 7.244 3.863 0.827 1.00 1.83 29 MET A N 8
ATOM 6886 C CA . MET A 1 38 ? 8.025 4.910 0.176 1.00 2.30 29 MET A CA 8
ATOM 6887 C C . MET A 1 38 ? 7.137 5.799 -0.702 1.00 2.71 29 MET A C 8
ATOM 6888 O O . MET A 1 38 ? 7.217 7.026 -0.637 1.00 3.26 29 MET A O 8
ATOM 6902 N N . CYS A 1 39 ? 6.300 5.166 -1.527 1.00 2.69 30 CYS A N 8
ATOM 6903 C CA . CYS A 1 39 ? 5.400 5.886 -2.434 1.00 3.19 30 CYS A CA 8
ATOM 6904 C C . CYS A 1 39 ? 4.113 6.335 -1.739 1.00 2.97 30 CYS A C 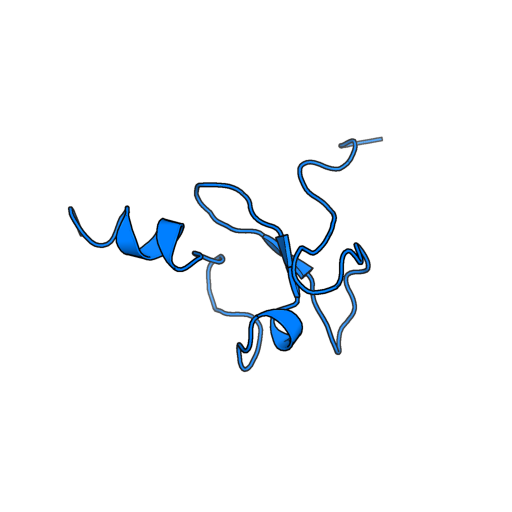8
ATOM 6905 O O . CYS A 1 39 ? 3.506 7.329 -2.137 1.00 3.58 30 CYS A O 8
ATOM 6912 N N . ASN A 1 40 ? 3.690 5.578 -0.723 1.00 2.45 31 ASN A N 8
ATOM 6913 C CA . ASN A 1 40 ? 2.462 5.870 0.017 1.00 2.64 31 ASN A CA 8
ATOM 6914 C C . ASN A 1 40 ? 1.230 5.347 -0.733 1.00 2.09 31 ASN A C 8
ATOM 6915 O O . ASN A 1 40 ? 0.099 5.711 -0.403 1.00 2.28 31 ASN A O 8
ATOM 6926 N N . LEU A 1 41 ? 1.449 4.485 -1.737 1.00 1.69 32 LEU A N 8
ATOM 6927 C CA . LEU A 1 41 ? 0.355 3.918 -2.513 1.00 1.44 32 LEU A CA 8
ATOM 6928 C C . LEU A 1 41 ? -0.591 3.128 -1.612 1.00 1.30 32 LEU A C 8
ATOM 6929 O O . LEU A 1 41 ? -0.152 2.281 -0.830 1.00 1.46 32 LEU A O 8
ATOM 6945 N N . ALA A 1 42 ? -1.887 3.413 -1.718 1.00 1.17 33 ALA A N 8
ATOM 6946 C CA . ALA A 1 42 ? -2.886 2.733 -0.902 1.00 1.05 33 ALA A CA 8
ATOM 6947 C C . ALA A 1 42 ? -3.709 1.747 -1.724 1.00 0.96 33 ALA A C 8
ATOM 6948 O O . ALA A 1 42 ? -4.344 2.127 -2.707 1.00 1.10 33 ALA A O 8
ATOM 6955 N N . VAL A 1 43 ? -3.707 0.479 -1.298 1.00 0.82 34 VAL A N 8
ATOM 6956 C CA . VAL A 1 43 ? -4.470 -0.571 -1.974 1.00 0.77 34 VAL A CA 8
ATOM 6957 C C . VAL A 1 43 ? -4.786 -1.703 -1.003 1.00 0.66 34 VAL A C 8
ATOM 6958 O O . VAL A 1 43 ? -3.903 -2.169 -0.280 1.00 0.62 34 VAL A O 8
ATOM 6971 N N . HIS A 1 44 ? -6.034 -2.160 -0.997 1.00 0.69 35 HIS A N 8
ATOM 6972 C CA . HIS A 1 44 ? -6.421 -3.257 -0.113 1.00 0.66 35 HIS A CA 8
ATOM 6973 C C . HIS A 1 44 ? -5.646 -4.520 -0.482 1.00 0.59 35 HIS A C 8
ATOM 6974 O O . HIS A 1 44 ? -5.570 -4.886 -1.657 1.00 0.67 35 HIS A O 8
ATOM 6988 N N . GLN A 1 45 ? -5.071 -5.180 0.521 1.00 0.62 36 GLN A N 8
ATOM 6989 C CA . GLN A 1 45 ? -4.299 -6.408 0.290 1.00 0.70 36 GLN A CA 8
ATOM 6990 C C . GLN A 1 45 ? -5.147 -7.495 -0.382 1.00 0.75 36 GLN A C 8
ATOM 6991 O O . GLN A 1 45 ? -4.607 -8.400 -1.016 1.00 0.89 36 GLN A O 8
ATOM 7005 N N . GLU A 1 46 ? -6.474 -7.387 -0.268 1.00 0.74 37 GLU A N 8
ATOM 7006 C CA . GLU A 1 46 ? -7.383 -8.349 -0.893 1.00 0.87 37 GLU A CA 8
ATOM 7007 C C . GLU A 1 46 ? -7.724 -7.895 -2.307 1.00 0.92 37 GLU A C 8
ATOM 7008 O O . GLU A 1 46 ? -8.093 -8.697 -3.165 1.00 1.09 37 GLU A O 8
ATOM 7020 N N . CYS A 1 47 ? -7.586 -6.592 -2.530 1.00 0.83 38 CYS A N 8
ATOM 7021 C CA . CYS A 1 47 ? -7.856 -5.983 -3.813 1.00 0.95 38 CYS A CA 8
ATOM 7022 C C . CYS A 1 47 ? -6.717 -6.277 -4.777 1.00 1.02 38 CYS A C 8
ATOM 7023 O O . CYS A 1 47 ? -6.938 -6.643 -5.930 1.00 1.19 38 CYS A O 8
ATOM 7030 N N . TYR A 1 48 ? -5.491 -6.109 -4.284 1.00 0.92 39 TYR A N 8
ATOM 7031 C CA . TYR A 1 48 ? -4.303 -6.349 -5.090 1.00 1.03 39 TYR A CA 8
ATOM 7032 C C . TYR A 1 48 ? -4.046 -7.847 -5.283 1.00 1.18 39 TYR A C 8
ATOM 7033 O O . TYR A 1 48 ? -3.454 -8.257 -6.283 1.00 1.37 39 TYR A O 8
ATOM 7051 N N . GLY A 1 49 ? -4.487 -8.658 -4.319 1.00 1.18 40 GLY A N 8
ATOM 7052 C CA . GLY A 1 49 ? -4.291 -10.096 -4.400 1.00 1.43 40 GLY A CA 8
ATOM 7053 C C . GLY A 1 49 ? -3.148 -10.583 -3.523 1.00 1.35 40 GLY A C 8
ATOM 7054 O O . GLY A 1 49 ? -2.511 -11.592 -3.829 1.00 1.68 40 GLY A O 8
ATOM 7058 N N . VAL A 1 50 ? -2.893 -9.867 -2.427 1.00 1.19 41 VAL A N 8
ATOM 7059 C CA . VAL A 1 50 ? -1.828 -10.227 -1.498 1.00 1.17 41 VAL A CA 8
ATOM 7060 C C . VAL A 1 50 ? -2.339 -11.232 -0.462 1.00 1.34 41 VAL A C 8
ATOM 7061 O O . VAL A 1 50 ? -3.448 -11.084 0.054 1.00 1.45 41 VAL A O 8
ATOM 7074 N N . PRO A 1 51 ? -1.538 -12.273 -0.146 1.00 1.57 42 PRO A N 8
ATOM 7075 C CA . PRO A 1 51 ? -1.925 -13.300 0.829 1.00 1.85 42 PRO A CA 8
ATOM 7076 C C . PRO A 1 51 ? -2.345 -12.705 2.174 1.00 1.54 42 PRO A C 8
ATOM 7077 O O . PRO A 1 51 ? -3.478 -12.902 2.618 1.00 1.66 42 PRO A O 8
ATOM 7088 N N . TYR A 1 52 ? -1.430 -11.980 2.820 1.00 1.33 43 TYR A N 8
ATOM 7089 C CA . TYR A 1 52 ? -1.707 -11.361 4.109 1.00 1.25 43 TYR A CA 8
ATOM 7090 C C . TYR A 1 52 ? -0.807 -10.144 4.337 1.00 1.39 43 TYR A C 8
ATOM 7091 O O . TYR A 1 52 ? 0.205 -9.973 3.652 1.00 1.72 43 TYR A O 8
ATOM 7109 N N . ILE A 1 53 ? -1.180 -9.303 5.306 1.00 1.56 44 ILE A N 8
ATOM 7110 C CA . ILE A 1 53 ? -0.407 -8.102 5.628 1.00 1.89 44 ILE A CA 8
ATOM 7111 C C . ILE A 1 53 ? 0.996 -8.474 6.117 1.00 2.05 44 ILE A C 8
ATOM 7112 O O . ILE A 1 53 ? 1.145 -9.293 7.025 1.00 2.28 44 ILE A O 8
ATOM 7128 N N . PRO A 1 54 ? 2.046 -7.872 5.512 1.00 2.07 45 PRO A N 8
ATOM 7129 C CA . PRO A 1 54 ? 3.446 -8.138 5.882 1.00 2.37 45 PRO A CA 8
ATOM 7130 C C . PRO A 1 54 ? 3.741 -7.826 7.353 1.00 2.75 45 PRO A C 8
ATOM 7131 O O . PRO A 1 54 ? 2.880 -7.320 8.076 1.00 2.88 45 PRO A O 8
ATOM 7142 N N . GLU A 1 55 ? 4.966 -8.138 7.784 1.00 3.10 46 GLU A N 8
ATOM 7143 C CA . GLU A 1 55 ? 5.391 -7.903 9.167 1.00 3.50 46 GLU A CA 8
ATOM 7144 C C . GLU A 1 55 ? 5.250 -6.430 9.567 1.00 3.03 46 GLU A C 8
ATOM 7145 O O . GLU A 1 55 ? 4.937 -6.125 10.720 1.00 3.32 46 GLU A O 8
ATOM 7157 N N . GLY A 1 56 ? 5.479 -5.523 8.612 1.00 2.57 47 GLY A N 8
ATOM 7158 C CA . GLY A 1 56 ? 5.368 -4.100 8.892 1.00 2.25 47 GLY A CA 8
ATOM 7159 C C . GLY A 1 56 ? 4.287 -3.430 8.063 1.00 1.99 47 GLY A C 8
ATOM 7160 O O . GLY A 1 56 ? 3.103 -3.513 8.394 1.00 2.73 47 GLY A O 8
ATOM 7164 N N . GLN A 1 57 ? 4.697 -2.769 6.981 1.00 1.64 48 GLN A N 8
ATOM 7165 C CA . GLN A 1 57 ? 3.758 -2.085 6.096 1.00 2.18 48 GLN A CA 8
ATOM 7166 C C . GLN A 1 57 ? 3.686 -2.790 4.734 1.00 1.91 48 GLN A C 8
ATOM 7167 O O . GLN A 1 57 ? 3.982 -3.982 4.635 1.00 1.93 48 GLN A O 8
ATOM 7181 N N . TRP A 1 58 ? 3.299 -2.052 3.689 1.00 2.10 49 TRP A N 8
ATOM 7182 C CA . TRP A 1 58 ? 3.201 -2.615 2.346 1.00 1.86 49 TRP A CA 8
ATOM 7183 C C . TRP A 1 58 ? 4.290 -2.049 1.435 1.00 1.50 49 TRP A C 8
ATOM 7184 O O . TRP A 1 58 ? 4.637 -0.873 1.527 1.00 1.57 49 TRP A O 8
ATOM 7205 N N . LEU A 1 59 ? 4.807 -2.893 0.543 1.00 1.29 50 LEU A N 8
ATOM 7206 C CA . LEU A 1 59 ? 5.837 -2.477 -0.406 1.00 1.10 50 LEU A CA 8
ATOM 7207 C C . LEU A 1 59 ? 5.423 -2.863 -1.821 1.00 1.01 50 LEU A C 8
ATOM 7208 O O . LEU A 1 59 ? 5.467 -4.041 -2.184 1.00 1.05 50 LEU A O 8
ATOM 7224 N N . CYS A 1 60 ? 5.016 -1.872 -2.615 1.00 1.04 51 CYS A N 8
ATOM 7225 C CA . CYS A 1 60 ? 4.593 -2.113 -3.995 1.00 1.10 51 CYS A CA 8
ATOM 7226 C C . CYS A 1 60 ? 5.684 -2.850 -4.783 1.00 1.15 51 CYS A C 8
ATOM 7227 O O . CYS A 1 60 ? 6.809 -3.008 -4.305 1.00 1.15 51 CYS A O 8
ATOM 7234 N N . ARG A 1 61 ? 5.341 -3.317 -5.985 1.00 1.26 52 ARG A N 8
ATOM 7235 C CA . ARG A 1 61 ? 6.294 -4.057 -6.826 1.00 1.42 52 ARG A CA 8
ATOM 7236 C C . ARG A 1 61 ? 7.582 -3.262 -7.075 1.00 1.50 52 ARG A C 8
ATOM 7237 O O . ARG A 1 61 ? 8.651 -3.850 -7.234 1.00 1.61 52 ARG A O 8
ATOM 7258 N N . HIS A 1 62 ? 7.480 -1.935 -7.083 1.00 1.54 53 HIS A N 8
ATOM 7259 C CA . HIS A 1 62 ? 8.644 -1.075 -7.288 1.00 1.68 53 HIS A CA 8
ATOM 7260 C C . HIS A 1 62 ? 9.335 -0.820 -5.958 1.00 1.52 53 HIS A C 8
ATOM 7261 O O . HIS A 1 62 ? 10.540 -0.566 -5.898 1.00 1.58 53 HIS A O 8
ATOM 7276 N N . CYS A 1 63 ? 8.545 -0.895 -4.897 1.00 1.39 54 CYS A N 8
ATOM 7277 C CA . CYS A 1 63 ? 9.010 -0.682 -3.549 1.00 1.32 54 CYS A CA 8
ATOM 7278 C C . CYS A 1 63 ? 9.906 -1.832 -3.101 1.00 1.19 54 CYS A C 8
ATOM 7279 O O . CYS A 1 63 ? 11.072 -1.629 -2.764 1.00 1.24 54 CYS A O 8
ATOM 7286 N N . LEU A 1 64 ? 9.348 -3.042 -3.109 1.00 1.11 55 LEU A N 8
ATOM 7287 C CA . LEU A 1 64 ? 10.090 -4.233 -2.705 1.00 1.12 55 LEU A CA 8
ATOM 7288 C C . LEU A 1 64 ? 11.252 -4.508 -3.660 1.00 1.27 55 LEU A C 8
ATOM 7289 O O . LEU A 1 64 ? 12.331 -4.905 -3.229 1.00 1.39 55 LEU A O 8
ATOM 7305 N N . GLN A 1 65 ? 11.027 -4.287 -4.959 1.00 1.35 56 GLN A N 8
ATOM 7306 C CA . GLN A 1 65 ? 12.068 -4.507 -5.961 1.00 1.57 56 GLN A CA 8
ATOM 7307 C C . GLN A 1 65 ? 13.256 -3.568 -5.735 1.00 1.62 56 GLN A C 8
ATOM 7308 O O . GLN A 1 65 ? 14.401 -3.931 -6.010 1.00 1.77 56 GLN A O 8
ATOM 7322 N N . SER A 1 66 ? 12.978 -2.363 -5.231 1.00 1.55 57 SER A N 8
ATOM 7323 C CA . SER A 1 66 ? 14.027 -1.378 -4.967 1.00 1.67 57 SER A CA 8
ATOM 7324 C C . SER A 1 66 ? 14.808 -1.733 -3.702 1.00 1.67 57 SER A C 8
ATOM 7325 O O . SER A 1 66 ? 16.040 -1.753 -3.714 1.00 1.86 57 SER A O 8
ATOM 7333 N N . ARG A 1 67 ? 14.087 -2.003 -2.613 1.00 1.56 58 ARG A N 8
ATOM 7334 C CA . ARG A 1 67 ? 14.722 -2.350 -1.339 1.00 1.72 58 ARG A CA 8
ATOM 7335 C C . ARG A 1 67 ? 15.358 -3.742 -1.384 1.00 1.65 58 ARG A C 8
ATOM 7336 O O . ARG A 1 67 ? 16.381 -3.979 -0.738 1.00 2.21 58 ARG A O 8
ATOM 7357 N N . ALA A 1 68 ? 14.756 -4.656 -2.148 1.00 1.80 59 ALA A N 8
ATOM 7358 C CA . ALA A 1 68 ? 15.276 -6.019 -2.270 1.00 2.05 59 ALA A CA 8
ATOM 7359 C C . ALA A 1 68 ? 16.268 -6.151 -3.434 1.00 2.29 59 ALA A C 8
ATOM 7360 O O . ALA A 1 68 ? 16.632 -7.266 -3.817 1.00 2.79 59 ALA A O 8
ATOM 7367 N N . ARG A 1 69 ? 16.710 -5.018 -3.990 1.00 2.62 60 ARG A N 8
ATOM 7368 C CA . ARG A 1 69 ? 17.663 -5.033 -5.097 1.00 3.23 60 ARG A CA 8
ATOM 7369 C C . ARG A 1 69 ? 19.078 -5.329 -4.597 1.00 3.45 60 ARG A C 8
ATOM 7370 O O . ARG A 1 69 ? 19.707 -6.287 -5.047 1.00 3.81 60 ARG A O 8
ATOM 7391 N N . PRO A 1 70 ? 19.605 -4.516 -3.654 1.00 3.90 61 PRO A N 8
ATOM 7392 C CA . PRO A 1 70 ? 20.949 -4.711 -3.105 1.00 4.66 61 PRO A CA 8
ATOM 7393 C C . PRO A 1 70 ? 20.985 -5.765 -1.995 1.00 4.81 61 PRO A C 8
ATOM 7394 O O . PRO A 1 70 ? 21.421 -5.489 -0.875 1.00 5.05 61 PRO A O 8
ATOM 7405 N N . ALA A 1 71 ? 20.520 -6.971 -2.315 1.00 5.17 62 ALA A N 8
ATOM 7406 C CA . ALA A 1 71 ? 20.495 -8.068 -1.352 1.00 5.79 62 ALA A CA 8
ATOM 7407 C C . ALA A 1 71 ? 20.472 -9.421 -2.056 1.00 6.46 62 ALA A C 8
ATOM 7408 O O . ALA A 1 71 ? 21.231 -9.657 -2.996 1.00 2.51 62 ALA A O 8
ATOM 7417 N N . GLN A 1 10 ? -4.354 25.147 5.221 1.00 9.95 1 GLN A N 9
ATOM 7418 C CA . GLN A 1 10 ? -5.720 25.116 5.816 1.00 9.43 1 GLN A CA 9
ATOM 7419 C C . GLN A 1 10 ? -6.634 24.168 5.040 1.00 8.37 1 GLN A C 9
ATOM 7420 O O . GLN A 1 10 ? -6.545 24.079 3.814 1.00 8.33 1 GLN A O 9
ATOM 7434 N N . SER A 1 11 ? -7.512 23.466 5.763 1.00 7.75 2 SER A N 9
ATOM 7435 C CA . SER A 1 11 ? -8.453 22.520 5.159 1.00 6.89 2 SER A CA 9
ATOM 7436 C C . SER A 1 11 ? -7.718 21.355 4.496 1.00 6.25 2 SER A C 9
ATOM 7437 O O . SER A 1 11 ? -7.210 21.477 3.379 1.00 6.38 2 SER A O 9
ATOM 7445 N N . LEU A 1 12 ? -7.669 20.223 5.201 1.00 5.91 3 LEU A N 9
ATOM 7446 C CA . LEU A 1 12 ? -7.001 19.023 4.699 1.00 5.70 3 LEU A CA 9
ATOM 7447 C C . LEU A 1 12 ? -7.657 18.522 3.413 1.00 4.82 3 LEU A C 9
ATOM 7448 O O . LEU A 1 12 ? -8.788 18.898 3.092 1.00 5.19 3 LEU A O 9
ATOM 7464 N N . ILE A 1 13 ? -6.938 17.672 2.680 1.00 3.99 4 ILE A N 9
ATOM 7465 C CA . ILE A 1 13 ? -7.440 17.113 1.426 1.00 3.40 4 ILE A CA 9
ATOM 7466 C C . ILE A 1 13 ? -7.026 15.650 1.271 1.00 2.92 4 ILE A C 9
ATOM 7467 O O . ILE A 1 13 ? -5.965 15.241 1.748 1.00 3.39 4 ILE A O 9
ATOM 7483 N N . ASP A 1 14 ? -7.869 14.865 0.596 1.00 2.57 5 ASP A N 9
ATOM 7484 C CA . ASP A 1 14 ? -7.585 13.451 0.373 1.00 2.62 5 ASP A CA 9
ATOM 7485 C C . ASP A 1 14 ? -6.487 13.280 -0.674 1.00 2.12 5 ASP A C 9
ATOM 7486 O O . ASP A 1 14 ? -6.755 13.305 -1.878 1.00 2.65 5 ASP A O 9
ATOM 7495 N N . GLU A 1 15 ? -5.251 13.105 -0.207 1.00 1.83 6 GLU A N 9
ATOM 7496 C CA . GLU A 1 15 ? -4.107 12.927 -1.100 1.00 2.10 6 GLU A CA 9
ATOM 7497 C C . GLU A 1 15 ? -4.070 11.508 -1.661 1.00 2.06 6 GLU A C 9
ATOM 7498 O O . GLU A 1 15 ? -4.354 11.294 -2.840 1.00 2.67 6 GLU A O 9
ATOM 7510 N N . ASP A 1 16 ? -3.728 10.540 -0.809 1.00 1.91 7 ASP A N 9
ATOM 7511 C CA . ASP A 1 16 ? -3.664 9.141 -1.221 1.00 1.97 7 ASP A CA 9
ATOM 7512 C C . ASP A 1 16 ? -4.386 8.248 -0.210 1.00 1.69 7 ASP A C 9
ATOM 7513 O O . ASP A 1 16 ? -3.974 7.115 0.037 1.00 2.08 7 ASP A O 9
ATOM 7522 N N . ALA A 1 17 ? -5.473 8.765 0.370 1.00 1.36 8 ALA A N 9
ATOM 7523 C CA . ALA A 1 17 ? -6.251 8.011 1.348 1.00 1.52 8 ALA A CA 9
ATOM 7524 C C . ALA A 1 17 ? -7.392 7.234 0.683 1.00 1.56 8 ALA A C 9
ATOM 7525 O O . ALA A 1 17 ? -8.448 7.022 1.282 1.00 1.92 8 ALA A O 9
ATOM 7532 N N . VAL A 1 18 ? -7.167 6.803 -0.561 1.00 1.42 9 VAL A N 9
ATOM 7533 C CA . VAL A 1 18 ? -8.160 6.047 -1.310 1.00 1.48 9 VAL A CA 9
ATOM 7534 C C . VAL A 1 18 ? -7.483 4.976 -2.162 1.00 1.38 9 VAL A C 9
ATOM 7535 O O . VAL A 1 18 ? -6.512 5.257 -2.868 1.00 1.50 9 VAL A O 9
ATOM 7548 N N . CYS A 1 19 ? -7.992 3.746 -2.086 1.00 1.22 10 CYS A N 9
ATOM 7549 C CA . CYS A 1 19 ? -7.433 2.631 -2.845 1.00 1.15 10 CYS A CA 9
ATOM 7550 C C . CYS A 1 19 ? -7.472 2.914 -4.350 1.00 1.28 10 CYS A C 9
ATOM 7551 O O . CYS A 1 19 ? -8.282 3.714 -4.814 1.00 1.45 10 CYS A O 9
ATOM 7558 N N . SER A 1 20 ? -6.574 2.270 -5.096 1.00 1.24 11 SER A N 9
ATOM 7559 C CA . SER A 1 20 ? -6.490 2.466 -6.545 1.00 1.40 11 SER A CA 9
ATOM 7560 C C . SER A 1 20 ? -7.115 1.307 -7.333 1.00 1.40 11 SER A C 9
ATOM 7561 O O . SER A 1 20 ? -7.594 1.509 -8.450 1.00 1.56 11 SER A O 9
ATOM 7569 N N . ILE A 1 21 ? -7.109 0.095 -6.762 1.00 1.28 12 ILE A N 9
ATOM 7570 C CA . ILE A 1 21 ? -7.672 -1.070 -7.443 1.00 1.31 12 ILE A CA 9
ATOM 7571 C C . ILE A 1 21 ? -9.194 -0.987 -7.516 1.00 1.40 12 ILE A C 9
ATOM 7572 O O . ILE A 1 21 ? -9.797 -1.369 -8.520 1.00 1.61 12 ILE A O 9
ATOM 7588 N N . CYS A 1 22 ? -9.803 -0.509 -6.436 1.00 1.32 13 CYS A N 9
ATOM 7589 C CA . CYS A 1 22 ? -11.253 -0.402 -6.358 1.00 1.45 13 CYS A CA 9
ATOM 7590 C C . CYS A 1 22 ? -11.728 1.044 -6.147 1.00 1.60 13 CYS A C 9
ATOM 7591 O O . CYS A 1 22 ? -12.926 1.318 -6.225 1.00 1.99 13 CYS A O 9
ATOM 7598 N N . MET A 1 23 ? -10.793 1.968 -5.888 1.00 1.69 14 MET A N 9
ATOM 7599 C CA . MET A 1 23 ? -11.134 3.380 -5.676 1.00 2.17 14 MET A CA 9
ATOM 7600 C C . MET A 1 23 ? -12.060 3.558 -4.469 1.00 2.06 14 MET A C 9
ATOM 7601 O O . MET A 1 23 ? -13.183 4.048 -4.599 1.00 2.62 14 MET A O 9
ATOM 7615 N N . ASP A 1 24 ? -11.572 3.159 -3.294 1.00 1.75 15 ASP A N 9
ATOM 7616 C CA . ASP A 1 24 ? -12.341 3.274 -2.057 1.00 1.84 15 ASP A CA 9
ATOM 7617 C C . ASP A 1 24 ? -11.415 3.302 -0.842 1.00 1.75 15 ASP A C 9
ATOM 7618 O O . ASP A 1 24 ? -10.684 2.343 -0.584 1.00 2.34 15 ASP A O 9
ATOM 7627 N N . GLY A 1 25 ? -11.452 4.409 -0.098 1.00 1.75 16 GLY A N 9
ATOM 7628 C CA . GLY A 1 25 ? -10.616 4.545 1.085 1.00 1.76 16 GLY A CA 9
ATOM 7629 C C . GLY A 1 25 ? -11.304 4.015 2.330 1.00 1.79 16 GLY A C 9
ATOM 7630 O O . GLY A 1 25 ? -11.424 4.727 3.329 1.00 2.31 16 GLY A O 9
ATOM 7634 N N . GLU A 1 26 ? -11.758 2.763 2.266 1.00 1.63 17 GLU A N 9
ATOM 7635 C CA . GLU A 1 26 ? -12.446 2.132 3.386 1.00 1.86 17 GLU A CA 9
ATOM 7636 C C . GLU A 1 26 ? -11.670 0.915 3.888 1.00 2.02 17 GLU A C 9
ATOM 7637 O O . GLU A 1 26 ? -11.715 -0.157 3.281 1.00 2.77 17 GLU A O 9
ATOM 7649 N N . SER A 1 27 ? -10.960 1.088 5.004 1.00 1.91 18 SER A N 9
ATOM 7650 C CA . SER A 1 27 ? -10.172 0.006 5.595 1.00 2.27 18 SER A CA 9
ATOM 7651 C C . SER A 1 27 ? -11.079 -1.005 6.299 1.00 2.49 18 SER A C 9
ATOM 7652 O O . SER A 1 27 ? -11.655 -0.712 7.349 1.00 3.16 18 SER A O 9
ATOM 7660 N N . GLN A 1 28 ? -11.204 -2.196 5.708 1.00 2.13 19 GLN A N 9
ATOM 7661 C CA . GLN A 1 28 ? -12.044 -3.255 6.270 1.00 2.49 19 GLN A CA 9
ATOM 7662 C C . GLN A 1 28 ? -11.230 -4.520 6.550 1.00 2.28 19 GLN A C 9
ATOM 7663 O O . GLN A 1 28 ? -10.207 -4.759 5.914 1.00 2.07 19 GLN A O 9
ATOM 7677 N N . ASN A 1 29 ? -11.699 -5.329 7.504 1.00 2.65 20 ASN A N 9
ATOM 7678 C CA . ASN A 1 29 ? -11.017 -6.578 7.873 1.00 2.67 20 ASN A CA 9
ATOM 7679 C C . ASN A 1 29 ? -10.766 -7.451 6.644 1.00 2.02 20 ASN A C 9
ATOM 7680 O O . ASN A 1 29 ? -9.649 -7.927 6.430 1.00 2.36 20 ASN A O 9
ATOM 7691 N N . SER A 1 30 ? -11.810 -7.652 5.836 1.00 1.75 21 SER A N 9
ATOM 7692 C CA . SER A 1 30 ? -11.700 -8.462 4.624 1.00 1.96 21 SER A CA 9
ATOM 7693 C C . SER A 1 30 ? -10.687 -7.850 3.652 1.00 1.96 21 SER A C 9
ATOM 7694 O O . SER A 1 30 ? -9.947 -8.570 2.983 1.00 2.67 21 SER A O 9
ATOM 7702 N N . ASN A 1 31 ? -10.650 -6.518 3.588 1.00 1.45 22 ASN A N 9
ATOM 7703 C CA . ASN A 1 31 ? -9.721 -5.810 2.708 1.00 1.59 22 ASN A CA 9
ATOM 7704 C C . ASN A 1 31 ? -9.286 -4.485 3.335 1.00 1.50 22 ASN A C 9
ATOM 7705 O O . ASN A 1 31 ? -9.957 -3.465 3.183 1.00 1.99 22 ASN A O 9
ATOM 7716 N N . VAL A 1 32 ? -8.162 -4.509 4.054 1.00 1.22 23 VAL A N 9
ATOM 7717 C CA . VAL A 1 32 ? -7.648 -3.305 4.706 1.00 1.33 23 VAL A CA 9
ATOM 7718 C C . VAL A 1 32 ? -6.753 -2.516 3.756 1.00 1.18 23 VAL A C 9
ATOM 7719 O O . VAL A 1 32 ? -5.858 -3.080 3.123 1.00 1.44 23 VAL A O 9
ATOM 7732 N N . ILE A 1 33 ? -7.002 -1.212 3.663 1.00 0.95 24 ILE A N 9
ATOM 7733 C CA . ILE A 1 33 ? -6.220 -0.343 2.790 1.00 0.84 24 ILE A CA 9
ATOM 7734 C C . ILE A 1 33 ? -4.847 -0.061 3.403 1.00 0.93 24 ILE A C 9
ATOM 7735 O O . ILE A 1 33 ? -4.722 0.708 4.358 1.00 1.20 24 ILE A O 9
ATOM 7751 N N . LEU A 1 34 ? -3.821 -0.713 2.856 1.00 0.83 25 LEU A N 9
ATOM 7752 C CA . LEU A 1 34 ? -2.458 -0.554 3.355 1.00 0.96 25 LEU A CA 9
ATOM 7753 C C . LEU A 1 34 ? -1.689 0.495 2.559 1.00 0.97 25 LEU A C 9
ATOM 7754 O O . LEU A 1 34 ? -1.935 0.690 1.366 1.00 0.91 25 LEU A O 9
ATOM 7770 N N . PHE A 1 35 ? -0.752 1.162 3.232 1.00 1.12 26 PHE A N 9
ATOM 7771 C CA . PHE A 1 35 ? 0.073 2.191 2.607 1.00 1.20 26 PHE A CA 9
ATOM 7772 C C . PHE A 1 35 ? 1.490 1.674 2.380 1.00 1.32 26 PHE A C 9
ATOM 7773 O O . PHE A 1 35 ? 2.009 0.896 3.183 1.00 1.44 26 PHE A O 9
ATOM 7790 N N . CYS A 1 36 ? 2.117 2.111 1.287 1.00 1.41 27 CYS A N 9
ATOM 7791 C CA . CYS A 1 36 ? 3.483 1.686 0.965 1.00 1.61 27 CYS A CA 9
ATOM 7792 C C . CYS A 1 36 ? 4.476 2.182 2.020 1.00 1.74 27 CYS A C 9
ATOM 7793 O O . CYS A 1 36 ? 4.086 2.725 3.056 1.00 1.77 27 CYS A O 9
ATOM 7800 N N . ASP A 1 37 ? 5.761 2.015 1.730 1.00 1.97 28 ASP A N 9
ATOM 7801 C CA . ASP A 1 37 ? 6.821 2.458 2.632 1.00 2.26 28 ASP A CA 9
ATOM 7802 C C . ASP A 1 37 ? 7.703 3.524 1.967 1.00 1.98 28 ASP A C 9
ATOM 7803 O O . ASP A 1 37 ? 8.453 4.231 2.646 1.00 2.42 28 ASP A O 9
ATOM 7812 N N . MET A 1 38 ? 7.609 3.628 0.639 1.00 1.83 29 MET A N 9
ATOM 7813 C CA . MET A 1 38 ? 8.387 4.592 -0.131 1.00 2.30 29 MET A CA 9
ATOM 7814 C C . MET A 1 38 ? 7.473 5.456 -1.007 1.00 2.71 29 MET A C 9
ATOM 7815 O O . MET A 1 38 ? 7.625 6.677 -1.062 1.00 3.26 29 MET A O 9
ATOM 7829 N N . CYS A 1 39 ? 6.529 4.808 -1.695 1.00 2.69 30 CYS A N 9
ATOM 7830 C CA . CYS A 1 39 ? 5.590 5.507 -2.580 1.00 3.19 30 CYS A CA 9
ATOM 7831 C C . CYS A 1 39 ? 4.349 5.997 -1.833 1.00 2.97 30 CYS A C 9
ATOM 7832 O O . CYS A 1 39 ? 3.694 6.943 -2.272 1.00 3.58 30 CYS A O 9
ATOM 7839 N N . ASN A 1 40 ? 4.010 5.323 -0.730 1.00 2.45 31 ASN A N 9
ATOM 7840 C CA . ASN A 1 40 ? 2.827 5.655 0.064 1.00 2.64 31 ASN A CA 9
ATOM 7841 C C . ASN A 1 40 ? 1.547 5.206 -0.654 1.00 2.09 31 ASN A C 9
ATOM 7842 O O . ASN A 1 40 ? 0.442 5.600 -0.271 1.00 2.28 31 ASN A O 9
ATOM 7853 N N . LEU A 1 41 ? 1.705 4.380 -1.700 1.00 1.69 32 LEU A N 9
ATOM 7854 C CA . LEU A 1 41 ? 0.578 3.880 -2.473 1.00 1.44 32 LEU A CA 9
ATOM 7855 C C . LEU A 1 41 ? -0.442 3.171 -1.585 1.00 1.30 32 LEU A C 9
ATOM 7856 O O . LEU A 1 41 ? -0.114 2.204 -0.892 1.00 1.46 32 LEU A O 9
ATOM 7872 N N . ALA A 1 42 ? -1.680 3.663 -1.607 1.00 1.17 33 ALA A N 9
ATOM 7873 C CA . ALA A 1 42 ? -2.753 3.087 -0.804 1.00 1.05 33 ALA A CA 9
ATOM 7874 C C . ALA A 1 42 ? -3.581 2.094 -1.614 1.00 0.96 33 ALA A C 9
ATOM 7875 O O . ALA A 1 42 ? -4.244 2.469 -2.582 1.00 1.10 33 ALA A O 9
ATOM 7882 N N . VAL A 1 43 ? -3.546 0.826 -1.203 1.00 0.82 34 VAL A N 9
ATOM 7883 C CA . VAL A 1 43 ? -4.301 -0.229 -1.878 1.00 0.77 34 VAL A CA 9
ATOM 7884 C C . VAL A 1 43 ? -4.586 -1.379 -0.922 1.00 0.66 34 VAL A C 9
ATOM 7885 O O . VAL A 1 43 ? -3.689 -1.837 -0.209 1.00 0.62 34 VAL A O 9
ATOM 7898 N N . HIS A 1 44 ? -5.825 -1.863 -0.915 1.00 0.69 35 HIS A N 9
ATOM 7899 C CA . HIS A 1 44 ? -6.182 -2.982 -0.046 1.00 0.66 35 HIS A CA 9
ATOM 7900 C C . HIS A 1 44 ? -5.334 -4.201 -0.403 1.00 0.59 35 HIS A C 9
ATOM 7901 O O . HIS A 1 44 ? -5.194 -4.542 -1.578 1.00 0.67 35 HIS A O 9
ATOM 7915 N N . GLN A 1 45 ? -4.771 -4.854 0.613 1.00 0.62 36 GLN A N 9
ATOM 7916 C CA . GLN A 1 45 ? -3.939 -6.043 0.393 1.00 0.70 36 GLN A CA 9
ATOM 7917 C C . GLN A 1 45 ? -4.713 -7.135 -0.358 1.00 0.75 36 GLN A C 9
ATOM 7918 O O . GLN A 1 45 ? -4.110 -8.006 -0.986 1.00 0.89 36 GLN A O 9
ATOM 7932 N N . GLU A 1 46 ? -6.048 -7.065 -0.318 1.00 0.74 37 GLU A N 9
ATOM 7933 C CA . GLU A 1 46 ? -6.896 -8.028 -1.018 1.00 0.87 37 GLU A CA 9
ATOM 7934 C C . GLU A 1 46 ? -7.159 -7.548 -2.439 1.00 0.92 37 GLU A C 9
ATOM 7935 O O . GLU A 1 46 ? -7.406 -8.341 -3.348 1.00 1.09 37 GLU A O 9
ATOM 7947 N N . CYS A 1 47 ? -7.080 -6.233 -2.609 1.00 0.83 38 CYS A N 9
ATOM 7948 C CA . CYS A 1 47 ? -7.277 -5.591 -3.889 1.00 0.95 38 CYS A CA 9
ATOM 7949 C C . CYS A 1 47 ? -6.051 -5.803 -4.769 1.00 1.02 38 CYS A C 9
ATOM 7950 O O . CYS A 1 47 ? -6.163 -6.066 -5.966 1.00 1.19 38 CYS A O 9
ATOM 7957 N N . TYR A 1 48 ? -4.875 -5.682 -4.153 1.00 0.92 39 TYR A N 9
ATOM 7958 C CA . TYR A 1 48 ? -3.615 -5.856 -4.863 1.00 1.03 39 TYR A CA 9
ATOM 7959 C C . TYR A 1 48 ? -3.358 -7.332 -5.192 1.00 1.18 39 TYR A C 9
ATOM 7960 O O . TYR A 1 48 ? -2.743 -7.648 -6.212 1.00 1.37 39 TYR A O 9
ATOM 7978 N N . GLY A 1 49 ? -3.829 -8.230 -4.321 1.00 1.18 40 GLY A N 9
ATOM 7979 C CA . GLY A 1 49 ? -3.640 -9.659 -4.534 1.00 1.43 40 GLY A CA 9
ATOM 7980 C C . GLY A 1 49 ? -2.802 -10.323 -3.447 1.00 1.35 40 GLY A C 9
ATOM 7981 O O . GLY A 1 49 ? -2.655 -11.547 -3.435 1.00 1.68 40 GLY A O 9
ATOM 7985 N N . VAL A 1 50 ? -2.252 -9.519 -2.532 1.00 1.19 41 VAL A N 9
ATOM 7986 C CA . VAL A 1 50 ? -1.430 -10.039 -1.441 1.00 1.17 41 VAL A CA 9
ATOM 7987 C C . VAL A 1 50 ? -2.272 -10.866 -0.466 1.00 1.34 41 VAL A C 9
ATOM 7988 O O . VAL A 1 50 ? -3.354 -10.441 -0.058 1.00 1.45 41 VAL A O 9
ATOM 8001 N N . PRO A 1 51 ? -1.786 -12.065 -0.079 1.00 1.57 42 PRO A N 9
ATOM 8002 C CA . PRO A 1 51 ? -2.503 -12.951 0.849 1.00 1.85 42 PRO A CA 9
ATOM 8003 C C . PRO A 1 51 ? -2.932 -12.236 2.132 1.00 1.54 42 PRO A C 9
ATOM 8004 O O . PRO A 1 51 ? -4.100 -12.287 2.516 1.00 1.66 42 PRO A O 9
ATOM 8015 N N . TYR A 1 52 ? -1.981 -11.568 2.784 1.00 1.33 43 TYR A N 9
ATOM 8016 C CA . TYR A 1 52 ? -2.261 -10.839 4.020 1.00 1.25 43 TYR A CA 9
ATOM 8017 C C . TYR A 1 52 ? -1.233 -9.725 4.243 1.00 1.39 43 TYR A C 9
ATOM 8018 O O . TYR A 1 52 ? -0.443 -9.413 3.351 1.00 1.72 43 TYR A O 9
ATOM 8036 N N . ILE A 1 53 ? -1.250 -9.129 5.435 1.00 1.56 44 ILE A N 9
ATOM 8037 C CA . ILE A 1 53 ? -0.318 -8.049 5.768 1.00 1.89 44 ILE A CA 9
ATOM 8038 C C . ILE A 1 53 ? 1.085 -8.600 6.041 1.00 2.05 44 ILE A C 9
ATOM 8039 O O . ILE A 1 53 ? 1.251 -9.505 6.858 1.00 2.28 44 ILE A O 9
ATOM 8055 N N . PRO A 1 54 ? 2.117 -8.053 5.359 1.00 2.07 45 PRO A N 9
ATOM 8056 C CA . PRO A 1 54 ? 3.513 -8.490 5.532 1.00 2.37 45 PRO A CA 9
ATOM 8057 C C . PRO A 1 54 ? 3.991 -8.385 6.984 1.00 2.75 45 PRO A C 9
ATOM 8058 O O . PRO A 1 54 ? 3.248 -7.939 7.861 1.00 2.88 45 PRO A O 9
ATOM 8069 N N . GLU A 1 55 ? 5.235 -8.802 7.227 1.00 3.10 46 GLU A N 9
ATOM 8070 C CA . GLU A 1 55 ? 5.819 -8.763 8.572 1.00 3.50 46 GLU A CA 9
ATOM 8071 C C . GLU A 1 55 ? 5.728 -7.363 9.186 1.00 3.03 46 GLU A C 9
ATOM 8072 O O . GLU A 1 55 ? 5.299 -7.209 10.331 1.00 3.32 46 GLU A O 9
ATOM 8084 N N . GLY A 1 56 ? 6.137 -6.351 8.419 1.00 2.57 47 GLY A N 9
ATOM 8085 C CA . GLY A 1 56 ? 6.097 -4.982 8.905 1.00 2.25 47 GLY A CA 9
ATOM 8086 C C . GLY A 1 56 ? 4.992 -4.168 8.256 1.00 1.99 47 GLY A C 9
ATOM 8087 O O . GLY A 1 56 ? 3.822 -4.302 8.616 1.00 2.73 47 GLY A O 9
ATOM 8091 N N . GLN A 1 57 ? 5.369 -3.323 7.299 1.00 1.64 48 GLN A N 9
ATOM 8092 C CA . GLN A 1 57 ? 4.406 -2.480 6.593 1.00 2.18 48 GLN A CA 9
ATOM 8093 C C . GLN A 1 57 ? 4.100 -3.054 5.202 1.00 1.91 48 GLN A C 9
ATOM 8094 O O . GLN A 1 57 ? 4.256 -4.258 4.980 1.00 1.93 48 GLN A O 9
ATOM 8108 N N . TRP A 1 58 ? 3.664 -2.202 4.269 1.00 2.10 49 TRP A N 9
ATOM 8109 C CA . TRP A 1 58 ? 3.344 -2.649 2.917 1.00 1.86 49 TRP A CA 9
ATOM 8110 C C . TRP A 1 58 ? 4.366 -2.142 1.904 1.00 1.50 49 TRP A C 9
ATOM 8111 O O . TRP A 1 58 ? 4.721 -0.963 1.902 1.00 1.57 49 TRP A O 9
ATOM 8132 N N . LEU A 1 59 ? 4.816 -3.043 1.031 1.00 1.29 50 LEU A N 9
ATOM 8133 C CA . LEU A 1 59 ? 5.780 -2.699 -0.010 1.00 1.10 50 LEU A CA 9
ATOM 8134 C C . LEU A 1 59 ? 5.258 -3.156 -1.371 1.00 1.01 50 LEU A C 9
ATOM 8135 O O . LEU A 1 59 ? 5.193 -4.358 -1.643 1.00 1.05 50 LEU A O 9
ATOM 8151 N N . CYS A 1 60 ? 4.887 -2.198 -2.219 1.00 1.04 51 CYS A N 9
ATOM 8152 C CA . CYS A 1 60 ? 4.372 -2.507 -3.555 1.00 1.10 51 CYS A CA 9
ATOM 8153 C C . CYS A 1 60 ? 5.386 -3.347 -4.346 1.00 1.15 51 CYS A C 9
ATOM 8154 O O . CYS A 1 60 ? 6.534 -3.504 -3.926 1.00 1.15 51 CYS A O 9
ATOM 8161 N N . ARG A 1 61 ? 4.957 -3.898 -5.485 1.00 1.26 52 ARG A N 9
ATOM 8162 C CA . ARG A 1 61 ? 5.836 -4.732 -6.316 1.00 1.42 52 ARG A CA 9
ATOM 8163 C C . ARG A 1 61 ? 7.097 -3.976 -6.753 1.00 1.50 52 ARG A C 9
ATOM 8164 O O . ARG A 1 61 ? 8.143 -4.587 -6.981 1.00 1.61 52 ARG A O 9
ATOM 8185 N N . HIS A 1 62 ? 7.002 -2.650 -6.839 1.00 1.54 53 HIS A N 9
ATOM 8186 C CA . HIS A 1 62 ? 8.140 -1.812 -7.215 1.00 1.68 53 HIS A CA 9
ATOM 8187 C C . HIS A 1 62 ? 8.967 -1.488 -5.982 1.00 1.52 53 HIS A C 9
ATOM 8188 O O . HIS A 1 62 ? 10.161 -1.209 -6.067 1.00 1.58 53 HIS A O 9
ATOM 8203 N N . CYS A 1 63 ? 8.302 -1.531 -4.837 1.00 1.39 54 CYS A N 9
ATOM 8204 C CA . CYS A 1 63 ? 8.910 -1.254 -3.557 1.00 1.32 54 CYS A CA 9
ATOM 8205 C C . CYS A 1 63 ? 9.815 -2.408 -3.129 1.00 1.19 54 CYS A C 9
ATOM 8206 O O . CYS A 1 63 ? 11.002 -2.215 -2.861 1.00 1.24 54 CYS A O 9
ATOM 8213 N N . LEU A 1 64 ? 9.241 -3.610 -3.076 1.00 1.11 55 LEU A N 9
ATOM 8214 C CA . LEU A 1 64 ? 9.988 -4.806 -2.687 1.00 1.12 55 LEU A CA 9
ATOM 8215 C C . LEU A 1 64 ? 11.088 -5.118 -3.701 1.00 1.27 55 LEU A C 9
ATOM 8216 O O . LEU A 1 64 ? 12.188 -5.535 -3.326 1.00 1.39 55 LEU A O 9
ATOM 8232 N N . GLN A 1 65 ? 10.794 -4.907 -4.987 1.00 1.35 56 GLN A N 9
ATOM 8233 C CA . GLN A 1 65 ? 11.769 -5.164 -6.045 1.00 1.57 56 GLN A CA 9
ATOM 8234 C C . GLN A 1 65 ? 12.864 -4.093 -6.065 1.00 1.62 56 GLN A C 9
ATOM 8235 O O . GLN A 1 65 ? 13.983 -4.354 -6.509 1.00 1.77 56 GLN A O 9
ATOM 8249 N N . SER A 1 66 ? 12.540 -2.889 -5.578 1.00 1.55 57 SER A N 9
ATOM 8250 C CA . SER A 1 66 ? 13.508 -1.791 -5.540 1.00 1.67 57 SER A CA 9
ATOM 8251 C C . SER A 1 66 ? 14.573 -2.039 -4.474 1.00 1.67 57 SER A C 9
ATOM 8252 O O . SER A 1 66 ? 15.747 -1.748 -4.691 1.00 1.86 57 SER A O 9
ATOM 8260 N N . ARG A 1 67 ? 14.162 -2.580 -3.323 1.00 1.56 58 ARG A N 9
ATOM 8261 C CA . ARG A 1 67 ? 15.100 -2.866 -2.234 1.00 1.72 58 ARG A CA 9
ATOM 8262 C C . ARG A 1 67 ? 16.014 -4.039 -2.594 1.00 1.65 58 ARG A C 9
ATOM 8263 O O . ARG A 1 67 ? 17.199 -4.040 -2.251 1.00 2.21 58 ARG A O 9
ATOM 8284 N N . ALA A 1 68 ? 15.457 -5.035 -3.290 1.00 1.80 59 ALA A N 9
ATOM 8285 C CA . ALA A 1 68 ? 16.219 -6.216 -3.702 1.00 2.05 59 ALA A CA 9
ATOM 8286 C C . ALA A 1 68 ? 17.115 -5.919 -4.912 1.00 2.29 59 ALA A C 9
ATOM 8287 O O . ALA A 1 68 ? 18.027 -6.689 -5.216 1.00 2.79 59 ALA A O 9
ATOM 8294 N N . ARG A 1 69 ? 16.851 -4.802 -5.601 1.00 2.62 60 ARG A N 9
ATOM 8295 C CA . ARG A 1 69 ? 17.636 -4.415 -6.776 1.00 3.23 60 ARG A CA 9
ATOM 8296 C C . ARG A 1 69 ? 19.116 -4.227 -6.424 1.00 3.45 60 ARG A C 9
ATOM 8297 O O . ARG A 1 69 ? 19.975 -4.913 -6.972 1.00 3.81 60 ARG A O 9
ATOM 8318 N N . PRO A 1 70 ? 19.435 -3.290 -5.502 1.00 3.90 61 PRO A N 9
ATOM 8319 C CA . PRO A 1 70 ? 20.818 -3.027 -5.089 1.00 4.66 61 PRO A CA 9
ATOM 8320 C C . PRO A 1 70 ? 21.381 -4.127 -4.189 1.00 4.81 61 PRO A C 9
ATOM 8321 O O . PRO A 1 70 ? 20.684 -5.090 -3.857 1.00 5.05 61 PRO A O 9
ATOM 8332 N N . ALA A 1 71 ? 22.647 -3.977 -3.794 1.00 5.17 62 ALA A N 9
ATOM 8333 C CA . ALA A 1 71 ? 23.307 -4.953 -2.929 1.00 5.79 62 ALA A CA 9
ATOM 8334 C C . ALA A 1 71 ? 23.132 -4.591 -1.457 1.00 6.46 62 ALA A C 9
ATOM 8335 O O . ALA A 1 71 ? 22.391 -5.249 -0.729 1.00 2.51 62 ALA A O 9
ATOM 8344 N N . GLN A 1 10 ? 0.339 20.094 7.459 1.00 9.95 1 GLN A N 10
ATOM 8345 C CA . GLN A 1 10 ? -0.406 19.112 6.623 1.00 9.43 1 GLN A CA 10
ATOM 8346 C C . GLN A 1 10 ? 0.271 17.740 6.651 1.00 8.37 1 GLN A C 10
ATOM 8347 O O . GLN A 1 10 ? 1.106 17.431 5.799 1.00 8.33 1 GLN A O 10
ATOM 8361 N N . SER A 1 11 ? -0.092 16.924 7.639 1.00 7.75 2 SER A N 10
ATOM 8362 C CA . SER A 1 11 ? 0.481 15.586 7.786 1.00 6.89 2 SER A CA 10
ATOM 8363 C C . SER A 1 11 ? -0.541 14.502 7.440 1.00 6.25 2 SER A C 10
ATOM 8364 O O . SER A 1 11 ? -0.218 13.535 6.748 1.00 6.38 2 SER A O 10
ATOM 8372 N N . LEU A 1 12 ? -1.773 14.672 7.923 1.00 5.91 3 LEU A N 10
ATOM 8373 C CA . LEU A 1 12 ? -2.844 13.714 7.665 1.00 5.70 3 LEU A CA 10
ATOM 8374 C C . LEU A 1 12 ? -3.828 14.279 6.639 1.00 4.82 3 LEU A C 10
ATOM 8375 O O . LEU A 1 12 ? -4.638 15.151 6.960 1.00 5.19 3 LEU A O 10
ATOM 8391 N N . ILE A 1 13 ? -3.744 13.785 5.403 1.00 3.99 4 ILE A N 10
ATOM 8392 C CA . ILE A 1 13 ? -4.619 14.246 4.328 1.00 3.40 4 ILE A CA 10
ATOM 8393 C C . ILE A 1 13 ? -5.483 13.106 3.790 1.00 2.92 4 ILE A C 10
ATOM 8394 O O . ILE A 1 13 ? -5.026 11.965 3.689 1.00 3.39 4 ILE A O 10
ATOM 8410 N N . ASP A 1 14 ? -6.729 13.422 3.436 1.00 2.57 5 ASP A N 10
ATOM 8411 C CA . ASP A 1 14 ? -7.650 12.425 2.900 1.00 2.62 5 ASP A CA 10
ATOM 8412 C C . ASP A 1 14 ? -7.683 12.475 1.370 1.00 2.12 5 ASP A C 10
ATOM 8413 O O . ASP A 1 14 ? -8.749 12.400 0.755 1.00 2.65 5 ASP A O 10
ATOM 8422 N N . GLU A 1 15 ? -6.500 12.597 0.762 1.00 1.83 6 GLU A N 10
ATOM 8423 C CA . GLU A 1 15 ? -6.380 12.650 -0.691 1.00 2.10 6 GLU A CA 10
ATOM 8424 C C . GLU A 1 15 ? -5.695 11.392 -1.221 1.00 2.06 6 GLU A C 10
ATOM 8425 O O . GLU A 1 15 ? -6.263 10.666 -2.037 1.00 2.67 6 GLU A O 10
ATOM 8437 N N . ASP A 1 16 ? -4.475 11.133 -0.740 1.00 1.91 7 ASP A N 10
ATOM 8438 C CA . ASP A 1 16 ? -3.713 9.949 -1.151 1.00 1.97 7 ASP A CA 10
ATOM 8439 C C . ASP A 1 16 ? -4.274 8.674 -0.508 1.00 1.69 7 ASP A C 10
ATOM 8440 O O . ASP A 1 16 ? -4.000 7.565 -0.977 1.00 2.08 7 ASP A O 10
ATOM 8449 N N . ALA A 1 17 ? -5.055 8.832 0.567 1.00 1.36 8 ALA A N 10
ATOM 8450 C CA . ALA A 1 17 ? -5.645 7.693 1.266 1.00 1.52 8 ALA A CA 10
ATOM 8451 C C . ALA A 1 17 ? -6.828 7.114 0.487 1.00 1.56 8 ALA A C 10
ATOM 8452 O O . ALA A 1 17 ? -7.977 7.196 0.925 1.00 1.92 8 ALA A O 10
ATOM 8459 N N . VAL A 1 18 ? -6.528 6.527 -0.670 1.00 1.42 9 VAL A N 10
ATOM 8460 C CA . VAL A 1 18 ? -7.548 5.926 -1.526 1.00 1.48 9 VAL A CA 10
ATOM 8461 C C . VAL A 1 18 ? -6.960 4.769 -2.338 1.00 1.38 9 VAL A C 10
ATOM 8462 O O . VAL A 1 18 ? -5.911 4.916 -2.966 1.00 1.50 9 VAL A O 10
ATOM 8475 N N . CYS A 1 19 ? -7.637 3.618 -2.317 1.00 1.22 10 CYS A N 10
ATOM 8476 C CA . CYS A 1 19 ? -7.176 2.439 -3.050 1.00 1.15 10 CYS A CA 10
ATOM 8477 C C . CYS A 1 19 ? -7.141 2.704 -4.558 1.00 1.28 10 CYS A C 10
ATOM 8478 O O . CYS A 1 19 ? -7.889 3.537 -5.067 1.00 1.45 10 CYS A O 10
ATOM 8485 N N . SER A 1 20 ? -6.253 1.999 -5.262 1.00 1.24 11 SER A N 10
ATOM 8486 C CA . SER A 1 20 ? -6.105 2.162 -6.709 1.00 1.40 11 SER A CA 10
ATOM 8487 C C . SER A 1 20 ? -6.734 1.001 -7.489 1.00 1.40 11 SER A C 10
ATOM 8488 O O . SER A 1 20 ? -7.131 1.176 -8.642 1.00 1.56 11 SER A O 10
ATOM 8496 N N . ILE A 1 21 ? -6.823 -0.182 -6.870 1.00 1.28 12 ILE A N 10
ATOM 8497 C CA . ILE A 1 21 ? -7.406 -1.345 -7.535 1.00 1.31 12 ILE A CA 10
ATOM 8498 C C . ILE A 1 21 ? -8.921 -1.199 -7.668 1.00 1.40 12 ILE A C 10
ATOM 8499 O O . ILE A 1 21 ? -9.506 -1.609 -8.673 1.00 1.61 12 ILE A O 10
ATOM 8515 N N . CYS A 1 22 ? -9.550 -0.640 -6.636 1.00 1.32 13 CYS A N 10
ATOM 8516 C CA . CYS A 1 22 ? -10.999 -0.471 -6.619 1.00 1.45 13 CYS A CA 10
ATOM 8517 C C . CYS A 1 22 ? -11.427 0.987 -6.381 1.00 1.60 13 CYS A C 10
ATOM 8518 O O . CYS A 1 22 ? -12.621 1.294 -6.431 1.00 1.99 13 CYS A O 10
ATOM 8525 N N . MET A 1 23 ? -10.465 1.883 -6.133 1.00 1.69 14 MET A N 10
ATOM 8526 C CA . MET A 1 23 ? -10.763 3.300 -5.901 1.00 2.17 14 MET A CA 10
ATOM 8527 C C . MET A 1 23 ? -11.693 3.489 -4.698 1.00 2.06 14 MET A C 10
ATOM 8528 O O . MET A 1 23 ? -12.871 3.818 -4.857 1.00 2.62 14 MET A O 10
ATOM 8542 N N . ASP A 1 24 ? -11.152 3.286 -3.494 1.00 1.75 15 ASP A N 10
ATOM 8543 C CA . ASP A 1 24 ? -11.925 3.437 -2.261 1.00 1.84 15 ASP A CA 10
ATOM 8544 C C . ASP A 1 24 ? -11.006 3.693 -1.066 1.00 1.75 15 ASP A C 10
ATOM 8545 O O . ASP A 1 24 ? -9.958 3.058 -0.930 1.00 2.34 15 ASP A O 10
ATOM 8554 N N . GLY A 1 25 ? -11.409 4.624 -0.201 1.00 1.75 16 GLY A N 10
ATOM 8555 C CA . GLY A 1 25 ? -10.616 4.949 0.975 1.00 1.76 16 GLY A CA 10
ATOM 8556 C C . GLY A 1 25 ? -11.262 4.464 2.261 1.00 1.79 16 GLY A C 10
ATOM 8557 O O . GLY A 1 25 ? -11.378 5.223 3.224 1.00 2.31 16 GLY A O 10
ATOM 8561 N N . GLU A 1 26 ? -11.687 3.198 2.275 1.00 1.63 17 GLU A N 10
ATOM 8562 C CA . GLU A 1 26 ? -12.328 2.614 3.451 1.00 1.86 17 GLU A CA 10
ATOM 8563 C C . GLU A 1 26 ? -11.608 1.343 3.904 1.00 2.02 17 GLU A C 10
ATOM 8564 O O . GLU A 1 26 ? -11.723 0.292 3.269 1.00 2.77 17 GLU A O 10
ATOM 8576 N N . SER A 1 27 ? -10.867 1.451 5.007 1.00 1.91 18 SER A N 10
ATOM 8577 C CA . SER A 1 27 ? -10.124 0.317 5.559 1.00 2.27 18 SER A CA 10
ATOM 8578 C C . SER A 1 27 ? -11.058 -0.641 6.304 1.00 2.49 18 SER A C 10
ATOM 8579 O O . SER A 1 27 ? -11.800 -0.225 7.197 1.00 3.16 18 SER A O 10
ATOM 8587 N N . GLN A 1 28 ? -11.014 -1.921 5.930 1.00 2.13 19 GLN A N 10
ATOM 8588 C CA . GLN A 1 28 ? -11.856 -2.941 6.560 1.00 2.49 19 GLN A CA 10
ATOM 8589 C C . GLN A 1 28 ? -11.133 -4.290 6.623 1.00 2.28 19 GLN A C 10
ATOM 8590 O O . GLN A 1 28 ? -10.193 -4.530 5.870 1.00 2.07 19 GLN A O 10
ATOM 8604 N N . ASN A 1 29 ? -11.581 -5.167 7.527 1.00 2.65 20 ASN A N 10
ATOM 8605 C CA . ASN A 1 29 ? -10.976 -6.496 7.687 1.00 2.67 20 ASN A CA 10
ATOM 8606 C C . ASN A 1 29 ? -10.915 -7.246 6.357 1.00 2.02 20 ASN A C 10
ATOM 8607 O O . ASN A 1 29 ? -9.863 -7.763 5.978 1.00 2.36 20 ASN A O 10
ATOM 8618 N N . SER A 1 30 ? -12.044 -7.297 5.653 1.00 1.75 21 SER A N 10
ATOM 8619 C CA . SER A 1 30 ? -12.113 -7.983 4.363 1.00 1.96 21 SER A CA 10
ATOM 8620 C C . SER A 1 30 ? -11.192 -7.316 3.339 1.00 1.96 21 SER A C 10
ATOM 8621 O O . SER A 1 30 ? -10.627 -7.985 2.475 1.00 2.67 21 SER A O 10
ATOM 8629 N N . ASN A 1 31 ? -11.045 -5.993 3.443 1.00 1.45 22 ASN A N 10
ATOM 8630 C CA . ASN A 1 31 ? -10.192 -5.234 2.531 1.00 1.59 22 ASN A CA 10
ATOM 8631 C C . ASN A 1 31 ? -9.481 -4.098 3.270 1.00 1.50 22 ASN A C 10
ATOM 8632 O O . ASN A 1 31 ? -9.992 -2.977 3.344 1.00 1.99 22 ASN A O 10
ATOM 8643 N N . VAL A 1 32 ? -8.304 -4.393 3.826 1.00 1.22 23 VAL A N 10
ATOM 8644 C CA . VAL A 1 32 ? -7.533 -3.390 4.563 1.00 1.33 23 VAL A CA 10
ATOM 8645 C C . VAL A 1 32 ? -6.649 -2.583 3.619 1.00 1.18 23 VAL A C 10
ATOM 8646 O O . VAL A 1 32 ? -5.759 -3.133 2.966 1.00 1.44 23 VAL A O 10
ATOM 8659 N N . ILE A 1 33 ? -6.902 -1.277 3.547 1.00 0.95 24 ILE A N 10
ATOM 8660 C CA . ILE A 1 33 ? -6.127 -0.398 2.681 1.00 0.84 24 ILE A CA 10
ATOM 8661 C C . ILE A 1 33 ? -4.764 -0.094 3.303 1.00 0.93 24 ILE A C 10
ATOM 8662 O O . ILE A 1 33 ? -4.654 0.688 4.248 1.00 1.20 24 ILE A O 10
ATOM 8678 N N . LEU A 1 34 ? -3.728 -0.742 2.773 1.00 0.83 25 LEU A N 10
ATOM 8679 C CA . LEU A 1 34 ? -2.370 -0.568 3.278 1.00 0.96 25 LEU A CA 10
ATOM 8680 C C . LEU A 1 34 ? -1.591 0.445 2.445 1.00 0.97 25 LEU A C 10
ATOM 8681 O O . LEU A 1 34 ? -1.761 0.525 1.227 1.00 0.91 25 LEU A O 10
ATOM 8697 N N . PHE A 1 35 ? -0.732 1.212 3.117 1.00 1.12 26 PHE A N 10
ATOM 8698 C CA . PHE A 1 35 ? 0.088 2.224 2.456 1.00 1.20 26 PHE A CA 10
ATOM 8699 C C . PHE A 1 35 ? 1.504 1.705 2.238 1.00 1.32 26 PHE A C 10
ATOM 8700 O O . PHE A 1 35 ? 2.003 0.894 3.021 1.00 1.44 26 PHE A O 10
ATOM 8717 N N . CYS A 1 36 ? 2.153 2.182 1.174 1.00 1.41 27 CYS A N 10
ATOM 8718 C CA . CYS A 1 36 ? 3.520 1.765 0.862 1.00 1.61 27 CYS A CA 10
ATOM 8719 C C . CYS A 1 36 ? 4.512 2.318 1.887 1.00 1.74 27 CYS A C 10
ATOM 8720 O O . CYS A 1 36 ? 4.120 2.898 2.902 1.00 1.77 27 CYS A O 10
ATOM 8727 N N . ASP A 1 37 ? 5.799 2.148 1.596 1.00 1.97 28 ASP A N 10
ATOM 8728 C CA . ASP A 1 37 ? 6.860 2.632 2.475 1.00 2.26 28 ASP A CA 10
ATOM 8729 C C . ASP A 1 37 ? 7.726 3.679 1.770 1.00 1.98 28 ASP A C 10
ATOM 8730 O O . ASP A 1 37 ? 8.241 4.600 2.408 1.00 2.42 28 ASP A O 10
ATOM 8739 N N . MET A 1 38 ? 7.883 3.527 0.455 1.00 1.83 29 MET A N 10
ATOM 8740 C CA . MET A 1 38 ? 8.683 4.449 -0.346 1.00 2.30 29 MET A CA 10
ATOM 8741 C C . MET A 1 38 ? 7.825 5.150 -1.416 1.00 2.71 29 MET A C 10
ATOM 8742 O O . MET A 1 38 ? 8.355 5.817 -2.306 1.00 3.26 29 MET A O 10
ATOM 8756 N N . CYS A 1 39 ? 6.497 4.993 -1.329 1.00 2.69 30 CYS A N 10
ATOM 8757 C CA . CYS A 1 39 ? 5.589 5.610 -2.307 1.00 3.19 30 CYS A CA 10
ATOM 8758 C C . CYS A 1 39 ? 4.305 6.153 -1.669 1.00 2.97 30 CYS A C 10
ATOM 8759 O O . CYS A 1 39 ? 3.750 7.139 -2.152 1.00 3.58 30 CYS A O 10
ATOM 8766 N N . ASN A 1 40 ? 3.816 5.478 -0.619 1.00 2.45 31 ASN A N 10
ATOM 8767 C CA . ASN A 1 40 ? 2.574 5.857 0.060 1.00 2.64 31 ASN A CA 10
ATOM 8768 C C . ASN A 1 40 ? 1.355 5.399 -0.748 1.00 2.09 31 ASN A C 10
ATOM 8769 O O . ASN A 1 40 ? 0.228 5.825 -0.477 1.00 2.28 31 ASN A O 10
ATOM 8780 N N . LEU A 1 41 ? 1.580 4.517 -1.734 1.00 1.69 32 LEU A N 10
ATOM 8781 C CA . LEU A 1 41 ? 0.498 4.000 -2.555 1.00 1.44 32 LEU A CA 10
ATOM 8782 C C . LEU A 1 41 ? -0.470 3.195 -1.698 1.00 1.30 32 LEU A C 10
ATOM 8783 O O . LEU A 1 41 ? -0.082 2.201 -1.079 1.00 1.46 32 LEU A O 10
ATOM 8799 N N . ALA A 1 42 ? -1.723 3.635 -1.649 1.00 1.17 33 ALA A N 10
ATOM 8800 C CA . ALA A 1 42 ? -2.739 2.958 -0.851 1.00 1.05 33 ALA A CA 10
ATOM 8801 C C . ALA A 1 42 ? -3.517 1.948 -1.687 1.00 0.96 33 ALA A C 10
ATOM 8802 O O . ALA A 1 42 ? -4.110 2.303 -2.706 1.00 1.10 33 ALA A O 10
ATOM 8809 N N . VAL A 1 43 ? -3.518 0.689 -1.242 1.00 0.82 34 VAL A N 10
ATOM 8810 C CA . VAL A 1 43 ? -4.232 -0.380 -1.935 1.00 0.77 34 VAL A CA 10
ATOM 8811 C C . VAL A 1 43 ? -4.564 -1.510 -0.972 1.00 0.66 34 VAL A C 10
ATOM 8812 O O . VAL A 1 43 ? -3.700 -1.955 -0.214 1.00 0.62 34 VAL A O 10
ATOM 8825 N N . HIS A 1 44 ? -5.803 -1.992 -1.014 1.00 0.69 35 HIS A N 10
ATOM 8826 C CA . HIS A 1 44 ? -6.202 -3.094 -0.146 1.00 0.66 35 HIS A CA 10
ATOM 8827 C C . HIS A 1 44 ? -5.372 -4.332 -0.470 1.00 0.59 35 HIS A C 10
ATOM 8828 O O . HIS A 1 44 ? -5.253 -4.715 -1.636 1.00 0.67 35 HIS A O 10
ATOM 8842 N N . GLN A 1 45 ? -4.793 -4.956 0.556 1.00 0.62 36 GLN A N 10
ATOM 8843 C CA . GLN A 1 45 ? -3.973 -6.158 0.357 1.00 0.70 36 GLN A CA 10
ATOM 8844 C C . GLN A 1 45 ? -4.767 -7.273 -0.338 1.00 0.75 36 GLN A C 10
ATOM 8845 O O . GLN A 1 45 ? -4.180 -8.175 -0.935 1.00 0.89 36 GLN A O 10
ATOM 8859 N N . GLU A 1 46 ? -6.100 -7.188 -0.283 1.00 0.74 37 GLU A N 10
ATOM 8860 C CA . GLU A 1 46 ? -6.963 -8.171 -0.933 1.00 0.87 37 GLU A CA 10
ATOM 8861 C C . GLU A 1 46 ? -7.246 -7.743 -2.367 1.00 0.92 37 GLU A C 10
ATOM 8862 O O . GLU A 1 46 ? -7.537 -8.567 -3.235 1.00 1.09 37 GLU A O 10
ATOM 8874 N N . CYS A 1 47 ? -7.141 -6.439 -2.598 1.00 0.83 38 CYS A N 10
ATOM 8875 C CA . CYS A 1 47 ? -7.357 -5.851 -3.899 1.00 0.95 38 CYS A CA 10
ATOM 8876 C C . CYS A 1 47 ? -6.165 -6.137 -4.802 1.00 1.02 38 CYS A C 10
ATOM 8877 O O . CYS A 1 47 ? -6.322 -6.482 -5.973 1.00 1.19 38 CYS A O 10
ATOM 8884 N N . TYR A 1 48 ? -4.968 -5.985 -4.237 1.00 0.92 39 TYR A N 10
ATOM 8885 C CA . TYR A 1 48 ? -3.738 -6.220 -4.980 1.00 1.03 39 TYR A CA 10
ATOM 8886 C C . TYR A 1 48 ? -3.503 -7.714 -5.209 1.00 1.18 39 TYR A C 10
ATOM 8887 O O . TYR A 1 48 ? -3.056 -8.123 -6.284 1.00 1.37 39 TYR A O 10
ATOM 8905 N N . GLY A 1 49 ? -3.802 -8.522 -4.192 1.00 1.18 40 GLY A N 10
ATOM 8906 C CA . GLY A 1 49 ? -3.617 -9.962 -4.295 1.00 1.43 40 GLY A CA 10
ATOM 8907 C C . GLY A 1 49 ? -2.567 -10.486 -3.331 1.00 1.35 40 GLY A C 10
ATOM 8908 O O . GLY A 1 49 ? -1.770 -11.357 -3.684 1.00 1.68 40 GLY A O 10
ATOM 8912 N N . VAL A 1 50 ? -2.571 -9.959 -2.106 1.00 1.19 41 VAL A N 10
ATOM 8913 C CA . VAL A 1 50 ? -1.622 -10.376 -1.080 1.00 1.17 41 VAL A CA 10
ATOM 8914 C C . VAL A 1 50 ? -2.255 -11.423 -0.165 1.00 1.34 41 VAL A C 10
ATOM 8915 O O . VAL A 1 50 ? -3.417 -11.289 0.218 1.00 1.45 41 VAL A O 10
ATOM 8928 N N . PRO A 1 51 ? -1.500 -12.484 0.198 1.00 1.57 42 PRO A N 10
ATOM 8929 C CA . PRO A 1 51 ? -2.007 -13.552 1.072 1.00 1.85 42 PRO A CA 10
ATOM 8930 C C . PRO A 1 51 ? -2.653 -13.009 2.346 1.00 1.54 42 PRO A C 10
ATOM 8931 O O . PRO A 1 51 ? -3.767 -13.400 2.697 1.00 1.66 42 PRO A O 10
ATOM 8942 N N . TYR A 1 52 ? -1.952 -12.102 3.031 1.00 1.33 43 TYR A N 10
ATOM 8943 C CA . TYR A 1 52 ? -2.462 -11.501 4.262 1.00 1.25 43 TYR A CA 10
ATOM 8944 C C . TYR A 1 52 ? -1.648 -10.263 4.648 1.00 1.39 43 TYR A C 10
ATOM 8945 O O . TYR A 1 52 ? -0.797 -9.804 3.882 1.00 1.72 43 TYR A O 10
ATOM 8963 N N . ILE A 1 53 ? -1.916 -9.724 5.840 1.00 1.56 44 ILE A N 10
ATOM 8964 C CA . ILE A 1 53 ? -1.209 -8.540 6.327 1.00 1.89 44 ILE A CA 10
ATOM 8965 C C . ILE A 1 53 ? 0.174 -8.911 6.867 1.00 2.05 44 ILE A C 10
ATOM 8966 O O . ILE A 1 53 ? 0.288 -9.713 7.797 1.00 2.28 44 ILE A O 10
ATOM 8982 N N . PRO A 1 54 ? 1.251 -8.335 6.286 1.00 2.07 45 PRO A N 10
ATOM 8983 C CA . PRO A 1 54 ? 2.632 -8.614 6.715 1.00 2.37 45 PRO A CA 10
ATOM 8984 C C . PRO A 1 54 ? 2.960 -8.023 8.091 1.00 2.75 45 PRO A C 10
ATOM 8985 O O . PRO A 1 54 ? 2.164 -7.271 8.658 1.00 2.88 45 PRO A O 10
ATOM 8996 N N . GLU A 1 55 ? 4.136 -8.375 8.622 1.00 3.10 46 GLU A N 10
ATOM 8997 C CA . GLU A 1 55 ? 4.571 -7.890 9.935 1.00 3.50 46 GLU A CA 10
ATOM 8998 C C . GLU A 1 55 ? 4.973 -6.416 9.886 1.00 3.03 46 GLU A C 10
ATOM 8999 O O . GLU A 1 55 ? 4.430 -5.595 10.629 1.00 3.32 46 GLU A O 10
ATOM 9011 N N . GLY A 1 56 ? 5.933 -6.090 9.018 1.00 2.57 47 GLY A N 10
ATOM 9012 C CA . GLY A 1 56 ? 6.400 -4.716 8.898 1.00 2.25 47 GLY A CA 10
ATOM 9013 C C . GLY A 1 56 ? 5.404 -3.815 8.193 1.00 1.99 47 GLY A C 10
ATOM 9014 O O . GLY A 1 56 ? 4.264 -3.671 8.637 1.00 2.73 47 GLY A O 10
ATOM 9018 N N . GLN A 1 57 ? 5.837 -3.205 7.092 1.00 1.64 48 GLN A N 10
ATOM 9019 C CA . GLN A 1 57 ? 4.977 -2.309 6.322 1.00 2.18 48 GLN A CA 10
ATOM 9020 C C . GLN A 1 57 ? 4.615 -2.940 4.969 1.00 1.91 48 GLN A C 10
ATOM 9021 O O . GLN A 1 57 ? 4.638 -4.166 4.828 1.00 1.93 48 GLN A O 10
ATOM 9035 N N . TRP A 1 58 ? 4.280 -2.107 3.977 1.00 2.10 49 TRP A N 10
ATOM 9036 C CA . TRP A 1 58 ? 3.918 -2.600 2.650 1.00 1.86 49 TRP A CA 10
ATOM 9037 C C . TRP A 1 58 ? 4.918 -2.136 1.592 1.00 1.50 49 TRP A C 10
ATOM 9038 O O . TRP A 1 58 ? 5.374 -0.991 1.615 1.00 1.57 49 TRP A O 10
ATOM 9059 N N . LEU A 1 59 ? 5.235 -3.032 0.659 1.00 1.29 50 LEU A N 10
ATOM 9060 C CA . LEU A 1 59 ? 6.162 -2.726 -0.425 1.00 1.10 50 LEU A CA 10
ATOM 9061 C C . LEU A 1 59 ? 5.544 -3.096 -1.770 1.00 1.01 50 LEU A C 10
ATOM 9062 O O . LEU A 1 59 ? 5.449 -4.278 -2.111 1.00 1.05 50 LEU A O 10
ATOM 9078 N N . CYS A 1 60 ? 5.129 -2.082 -2.531 1.00 1.04 51 CYS A N 10
ATOM 9079 C CA . CYS A 1 60 ? 4.525 -2.299 -3.846 1.00 1.10 51 CYS A CA 10
ATOM 9080 C C . CYS A 1 60 ? 5.462 -3.116 -4.746 1.00 1.15 51 CYS A C 10
ATOM 9081 O O . CYS A 1 60 ? 6.610 -3.383 -4.380 1.00 1.15 51 CYS A O 10
ATOM 9088 N N . ARG A 1 61 ? 4.974 -3.524 -5.919 1.00 1.26 52 ARG A N 10
ATOM 9089 C CA . ARG A 1 61 ? 5.785 -4.319 -6.849 1.00 1.42 52 ARG A CA 10
ATOM 9090 C C . ARG A 1 61 ? 7.075 -3.593 -7.247 1.00 1.50 52 ARG A C 10
ATOM 9091 O O . ARG A 1 61 ? 8.088 -4.232 -7.530 1.00 1.61 52 ARG A O 10
ATOM 9112 N N . HIS A 1 62 ? 7.038 -2.261 -7.242 1.00 1.54 53 HIS A N 10
ATOM 9113 C CA . HIS A 1 62 ? 8.209 -1.454 -7.579 1.00 1.68 53 HIS A CA 10
ATOM 9114 C C . HIS A 1 62 ? 9.065 -1.249 -6.341 1.00 1.52 53 HIS A C 10
ATOM 9115 O O . HIS A 1 62 ? 10.271 -1.027 -6.428 1.00 1.58 53 HIS A O 10
ATOM 9130 N N . CYS A 1 63 ? 8.413 -1.322 -5.188 1.00 1.39 54 CYS A N 10
ATOM 9131 C CA . CYS A 1 63 ? 9.055 -1.148 -3.906 1.00 1.32 54 CYS A CA 10
ATOM 9132 C C . CYS A 1 63 ? 9.955 -2.335 -3.589 1.00 1.19 54 CYS A C 10
ATOM 9133 O O . CYS A 1 63 ? 11.171 -2.189 -3.451 1.00 1.24 54 CYS A O 10
ATOM 9140 N N . LEU A 1 64 ? 9.348 -3.520 -3.478 1.00 1.11 55 LEU A N 10
ATOM 9141 C CA . LEU A 1 64 ? 10.095 -4.737 -3.181 1.00 1.12 55 LEU A CA 10
ATOM 9142 C C . LEU A 1 64 ? 11.104 -5.040 -4.288 1.00 1.27 55 LEU A C 10
ATOM 9143 O O . LEU A 1 64 ? 12.225 -5.467 -4.012 1.00 1.39 55 LEU A O 10
ATOM 9159 N N . GLN A 1 65 ? 10.705 -4.802 -5.542 1.00 1.35 56 GLN A N 10
ATOM 9160 C CA . GLN A 1 65 ? 11.590 -5.045 -6.679 1.00 1.57 56 GLN A CA 10
ATOM 9161 C C . GLN A 1 65 ? 12.764 -4.063 -6.686 1.00 1.62 56 GLN A C 10
ATOM 9162 O O . GLN A 1 65 ? 13.861 -4.410 -7.121 1.00 1.77 56 GLN A O 10
ATOM 9176 N N . SER A 1 66 ? 12.531 -2.838 -6.202 1.00 1.55 57 SER A N 10
ATOM 9177 C CA . SER A 1 66 ? 13.580 -1.816 -6.154 1.00 1.67 57 SER A CA 10
ATOM 9178 C C . SER A 1 66 ? 14.622 -2.127 -5.076 1.00 1.67 57 SER A C 10
ATOM 9179 O O . SER A 1 66 ? 15.747 -1.636 -5.142 1.00 1.86 57 SER A O 10
ATOM 9187 N N . ARG A 1 67 ? 14.246 -2.940 -4.086 1.00 1.56 58 ARG A N 10
ATOM 9188 C CA . ARG A 1 67 ? 15.162 -3.310 -3.007 1.00 1.72 58 ARG A CA 10
ATOM 9189 C C . ARG A 1 67 ? 15.812 -4.673 -3.282 1.00 1.65 58 ARG A C 10
ATOM 9190 O O . ARG A 1 67 ? 16.967 -4.902 -2.922 1.00 2.21 58 ARG A O 10
ATOM 9211 N N . ALA A 1 68 ? 15.057 -5.573 -3.920 1.00 1.80 59 ALA A N 10
ATOM 9212 C CA . ALA A 1 68 ? 15.552 -6.913 -4.243 1.00 2.05 59 ALA A CA 10
ATOM 9213 C C . ALA A 1 68 ? 16.450 -6.902 -5.484 1.00 2.29 59 ALA A C 10
ATOM 9214 O O . ALA A 1 68 ? 17.406 -7.674 -5.569 1.00 2.79 59 ALA A O 10
ATOM 9221 N N . ARG A 1 69 ? 16.132 -6.033 -6.445 1.00 2.62 60 ARG A N 10
ATOM 9222 C CA . ARG A 1 69 ? 16.906 -5.930 -7.682 1.00 3.23 60 ARG A CA 10
ATOM 9223 C C . ARG A 1 69 ? 18.377 -5.583 -7.403 1.00 3.45 60 ARG A C 10
ATOM 9224 O O . ARG A 1 69 ? 19.275 -6.293 -7.857 1.00 3.81 60 ARG A O 10
ATOM 9245 N N . PRO A 1 70 ? 18.651 -4.487 -6.658 1.00 3.90 61 PRO A N 10
ATOM 9246 C CA . PRO A 1 70 ? 20.025 -4.072 -6.341 1.00 4.66 61 PRO A CA 10
ATOM 9247 C C . PRO A 1 70 ? 20.701 -4.971 -5.305 1.00 4.81 61 PRO A C 10
ATOM 9248 O O . PRO A 1 70 ? 21.888 -5.276 -5.427 1.00 5.05 61 PRO A O 10
ATOM 9259 N N . ALA A 1 71 ? 19.945 -5.383 -4.282 1.00 5.17 62 ALA A N 10
ATOM 9260 C CA . ALA A 1 71 ? 20.480 -6.237 -3.221 1.00 5.79 62 ALA A CA 10
ATOM 9261 C C . ALA A 1 71 ? 21.716 -5.615 -2.578 1.00 6.46 62 ALA A C 10
ATOM 9262 O O . ALA A 1 71 ? 21.738 -4.421 -2.273 1.00 2.51 62 ALA A O 10
ATOM 9271 N N . GLN A 1 10 ? 0.788 21.714 5.325 1.00 9.95 1 GLN A N 11
ATOM 9272 C CA . GLN A 1 10 ? 0.879 20.860 4.108 1.00 9.43 1 GLN A CA 11
ATOM 9273 C C . GLN A 1 10 ? 1.422 19.473 4.450 1.00 8.37 1 GLN A C 11
ATOM 9274 O O . GLN A 1 10 ? 2.635 19.260 4.487 1.00 8.33 1 GLN A O 11
ATOM 9288 N N . SER A 1 11 ? 0.511 18.534 4.705 1.00 7.75 2 SER A N 11
ATOM 9289 C CA . SER A 1 11 ? 0.887 17.164 5.045 1.00 6.89 2 SER A CA 11
ATOM 9290 C C . SER A 1 11 ? 0.106 16.162 4.196 1.00 6.25 2 SER A C 11
ATOM 9291 O O . SER A 1 11 ? -0.747 16.550 3.395 1.00 6.38 2 SER A O 11
ATOM 9299 N N . LEU A 1 12 ? 0.400 14.875 4.375 1.00 5.91 3 LEU A N 11
ATOM 9300 C CA . LEU A 1 12 ? -0.281 13.824 3.623 1.00 5.70 3 LEU A CA 11
ATOM 9301 C C . LEU A 1 12 ? -1.647 13.518 4.236 1.00 4.82 3 LEU A C 11
ATOM 9302 O O . LEU A 1 12 ? -1.847 12.461 4.840 1.00 5.19 3 LEU A O 11
ATOM 9318 N N . ILE A 1 13 ? -2.585 14.452 4.077 1.00 3.99 4 ILE A N 11
ATOM 9319 C CA . ILE A 1 13 ? -3.934 14.284 4.611 1.00 3.40 4 ILE A CA 11
ATOM 9320 C C . ILE A 1 13 ? -4.702 13.235 3.811 1.00 2.92 4 ILE A C 11
ATOM 9321 O O . ILE A 1 13 ? -5.250 12.289 4.376 1.00 3.39 4 ILE A O 11
ATOM 9337 N N . ASP A 1 14 ? -4.726 13.406 2.489 1.00 2.57 5 ASP A N 11
ATOM 9338 C CA . ASP A 1 14 ? -5.414 12.470 1.605 1.00 2.62 5 ASP A CA 11
ATOM 9339 C C . ASP A 1 14 ? -4.590 12.197 0.344 1.00 2.12 5 ASP A C 11
ATOM 9340 O O . ASP A 1 14 ? -5.145 11.911 -0.720 1.00 2.65 5 ASP A O 11
ATOM 9349 N N . GLU A 1 15 ? -3.265 12.277 0.470 1.00 1.83 6 GLU A N 11
ATOM 9350 C CA . GLU A 1 15 ? -2.371 12.032 -0.656 1.00 2.10 6 GLU A CA 11
ATOM 9351 C C . GLU A 1 15 ? -2.209 10.533 -0.893 1.00 2.06 6 GLU A C 11
ATOM 9352 O O . GLU A 1 15 ? -1.575 9.835 -0.100 1.00 2.67 6 GLU A O 11
ATOM 9364 N N . ASP A 1 16 ? -2.802 10.047 -1.986 1.00 1.91 7 ASP A N 11
ATOM 9365 C CA . ASP A 1 16 ? -2.744 8.626 -2.338 1.00 1.97 7 ASP A CA 11
ATOM 9366 C C . ASP A 1 16 ? -3.326 7.760 -1.218 1.00 1.69 7 ASP A C 11
ATOM 9367 O O . ASP A 1 16 ? -2.835 6.661 -0.949 1.00 2.08 7 ASP A O 11
ATOM 9376 N N . ALA A 1 17 ? -4.377 8.262 -0.568 1.00 1.36 8 ALA A N 11
ATOM 9377 C CA . ALA A 1 17 ? -5.027 7.537 0.522 1.00 1.52 8 ALA A CA 11
ATOM 9378 C C . ALA A 1 17 ? -6.275 6.794 0.036 1.00 1.56 8 ALA A C 11
ATOM 9379 O O . ALA A 1 17 ? -7.225 6.593 0.797 1.00 1.92 8 ALA A O 11
ATOM 9386 N N . VAL A 1 18 ? -6.264 6.385 -1.232 1.00 1.42 9 VAL A N 11
ATOM 9387 C CA . VAL A 1 18 ? -7.387 5.664 -1.820 1.00 1.48 9 VAL A CA 11
ATOM 9388 C C . VAL A 1 18 ? -6.899 4.475 -2.643 1.00 1.38 9 VAL A C 11
ATOM 9389 O O . VAL A 1 18 ? -5.888 4.568 -3.340 1.00 1.50 9 VAL A O 11
ATOM 9402 N N . CYS A 1 19 ? -7.621 3.357 -2.554 1.00 1.22 10 CYS A N 11
ATOM 9403 C CA . CYS A 1 19 ? -7.256 2.150 -3.293 1.00 1.15 10 CYS A CA 11
ATOM 9404 C C . CYS A 1 19 ? -7.331 2.389 -4.803 1.00 1.28 10 CYS A C 11
ATOM 9405 O O . CYS A 1 19 ? -8.083 3.244 -5.268 1.00 1.45 10 CYS A O 11
ATOM 9412 N N . SER A 1 20 ? -6.538 1.631 -5.560 1.00 1.24 11 SER A N 11
ATOM 9413 C CA . SER A 1 20 ? -6.501 1.761 -7.016 1.00 1.40 11 SER A CA 11
ATOM 9414 C C . SER A 1 20 ? -7.155 0.563 -7.709 1.00 1.40 11 SER A C 11
ATOM 9415 O O . SER A 1 20 ? -7.674 0.697 -8.819 1.00 1.56 11 SER A O 11
ATOM 9423 N N . ILE A 1 21 ? -7.130 -0.604 -7.060 1.00 1.28 12 ILE A N 11
ATOM 9424 C CA . ILE A 1 21 ? -7.721 -1.808 -7.631 1.00 1.31 12 ILE A CA 11
ATOM 9425 C C . ILE A 1 21 ? -9.238 -1.684 -7.716 1.00 1.40 12 ILE A C 11
ATOM 9426 O O . ILE A 1 21 ? -9.859 -2.171 -8.662 1.00 1.61 12 ILE A O 11
ATOM 9442 N N . CYS A 1 22 ? -9.829 -1.054 -6.704 1.00 1.32 13 CYS A N 11
ATOM 9443 C CA . CYS A 1 22 ? -11.274 -0.892 -6.641 1.00 1.45 13 CYS A CA 11
ATOM 9444 C C . CYS A 1 22 ? -11.698 0.569 -6.430 1.00 1.60 13 CYS A C 11
ATOM 9445 O O . CYS A 1 22 ? -12.892 0.874 -6.447 1.00 1.99 13 CYS A O 11
ATOM 9452 N N . MET A 1 23 ? -10.728 1.469 -6.236 1.00 1.69 14 MET A N 11
ATOM 9453 C CA . MET A 1 23 ? -11.018 2.888 -6.025 1.00 2.17 14 MET A CA 11
ATOM 9454 C C . MET A 1 23 ? -11.892 3.098 -4.787 1.00 2.06 14 MET A C 11
ATOM 9455 O O . MET A 1 23 ? -13.086 3.387 -4.896 1.00 2.62 14 MET A O 11
ATOM 9469 N N . ASP A 1 24 ? -11.286 2.955 -3.611 1.00 1.75 15 ASP A N 11
ATOM 9470 C CA . ASP A 1 24 ? -12.001 3.130 -2.351 1.00 1.84 15 ASP A CA 11
ATOM 9471 C C . ASP A 1 24 ? -11.027 3.379 -1.203 1.00 1.75 15 ASP A C 11
ATOM 9472 O O . ASP A 1 24 ? -10.102 2.596 -0.981 1.00 2.34 15 ASP A O 11
ATOM 9481 N N . GLY A 1 25 ? -11.244 4.471 -0.476 1.00 1.75 16 GLY A N 11
ATOM 9482 C CA . GLY A 1 25 ? -10.382 4.807 0.643 1.00 1.76 16 GLY A CA 11
ATOM 9483 C C . GLY A 1 25 ? -10.970 4.379 1.975 1.00 1.79 16 GLY A C 11
ATOM 9484 O O . GLY A 1 25 ? -11.111 5.196 2.884 1.00 2.31 16 GLY A O 11
ATOM 9488 N N . GLU A 1 26 ? -11.315 3.096 2.092 1.00 1.63 17 GLU A N 11
ATOM 9489 C CA . GLU A 1 26 ? -11.894 2.568 3.326 1.00 1.86 17 GLU A CA 11
ATOM 9490 C C . GLU A 1 26 ? -11.201 1.277 3.754 1.00 2.02 17 GLU A C 11
ATOM 9491 O O . GLU A 1 26 ? -11.142 0.308 2.994 1.00 2.77 17 GLU A O 11
ATOM 9503 N N . SER A 1 27 ? -10.675 1.278 4.977 1.00 1.91 18 SER A N 11
ATOM 9504 C CA . SER A 1 27 ? -9.980 0.116 5.523 1.00 2.27 18 SER A CA 11
ATOM 9505 C C . SER A 1 27 ? -10.916 -0.732 6.383 1.00 2.49 18 SER A C 11
ATOM 9506 O O . SER A 1 27 ? -11.644 -0.206 7.228 1.00 3.16 18 SER A O 11
ATOM 9514 N N . GLN A 1 28 ? -10.888 -2.045 6.164 1.00 2.13 19 GLN A N 11
ATOM 9515 C CA . GLN A 1 28 ? -11.731 -2.973 6.920 1.00 2.49 19 GLN A CA 11
ATOM 9516 C C . GLN A 1 28 ? -11.111 -4.372 6.955 1.00 2.28 19 GLN A C 11
ATOM 9517 O O . GLN A 1 28 ? -10.213 -4.677 6.172 1.00 2.07 19 GLN A O 11
ATOM 9531 N N . ASN A 1 29 ? -11.595 -5.218 7.868 1.00 2.65 20 ASN A N 11
ATOM 9532 C CA . ASN A 1 29 ? -11.086 -6.589 8.003 1.00 2.67 20 ASN A CA 11
ATOM 9533 C C . ASN A 1 29 ? -11.159 -7.337 6.674 1.00 2.02 20 ASN A C 11
ATOM 9534 O O . ASN A 1 29 ? -10.209 -8.016 6.284 1.00 2.36 20 ASN A O 11
ATOM 9545 N N . SER A 1 30 ? -12.291 -7.206 5.983 1.00 1.75 21 SER A N 11
ATOM 9546 C CA . SER A 1 30 ? -12.482 -7.865 4.693 1.00 1.96 21 SER A CA 11
ATOM 9547 C C . SER A 1 30 ? -11.481 -7.340 3.661 1.00 1.96 21 SER A C 11
ATOM 9548 O O . SER A 1 30 ? -11.016 -8.088 2.801 1.00 2.67 21 SER A O 11
ATOM 9556 N N . ASN A 1 31 ? -11.156 -6.049 3.757 1.00 1.45 22 ASN A N 11
ATOM 9557 C CA . ASN A 1 31 ? -10.209 -5.414 2.841 1.00 1.59 22 ASN A CA 11
ATOM 9558 C C . ASN A 1 31 ? -9.495 -4.249 3.524 1.00 1.50 22 ASN A C 11
ATOM 9559 O O . ASN A 1 31 ? -9.975 -3.113 3.485 1.00 1.99 22 ASN A O 11
ATOM 9570 N N . VAL A 1 32 ? -8.354 -4.526 4.153 1.00 1.22 23 VAL A N 11
ATOM 9571 C CA . VAL A 1 32 ? -7.597 -3.479 4.837 1.00 1.33 23 VAL A CA 11
ATOM 9572 C C . VAL A 1 32 ? -6.713 -2.722 3.852 1.00 1.18 23 VAL A C 11
ATOM 9573 O O . VAL A 1 32 ? -5.760 -3.278 3.304 1.00 1.44 23 VAL A O 11
ATOM 9586 N N . ILE A 1 33 ? -7.043 -1.451 3.629 1.00 0.95 24 ILE A N 11
ATOM 9587 C CA . ILE A 1 33 ? -6.285 -0.613 2.710 1.00 0.84 24 ILE A CA 11
ATOM 9588 C C . ILE A 1 33 ? -4.914 -0.274 3.300 1.00 0.93 24 ILE A C 11
ATOM 9589 O O . ILE A 1 33 ? -4.779 0.632 4.125 1.00 1.20 24 ILE A O 11
ATOM 9605 N N . LEU A 1 34 ? -3.900 -1.030 2.884 1.00 0.83 25 LEU A N 11
ATOM 9606 C CA . LEU A 1 34 ? -2.539 -0.835 3.378 1.00 0.96 25 LEU A CA 11
ATOM 9607 C C . LEU A 1 34 ? -1.822 0.277 2.622 1.00 0.97 25 LEU A C 11
ATOM 9608 O O . LEU A 1 34 ? -2.091 0.515 1.442 1.00 0.91 25 LEU A O 11
ATOM 9624 N N . PHE A 1 35 ? -0.904 0.948 3.314 1.00 1.12 26 PHE A N 11
ATOM 9625 C CA . PHE A 1 35 ? -0.134 2.036 2.723 1.00 1.20 26 PHE A CA 11
ATOM 9626 C C . PHE A 1 35 ? 1.299 1.595 2.440 1.00 1.32 26 PHE A C 11
ATOM 9627 O O . PHE A 1 35 ? 1.832 0.718 3.120 1.00 1.44 26 PHE A O 11
ATOM 9644 N N . CYS A 1 36 ? 1.920 2.211 1.432 1.00 1.41 27 CYS A N 11
ATOM 9645 C CA . CYS A 1 36 ? 3.298 1.877 1.061 1.00 1.61 27 CYS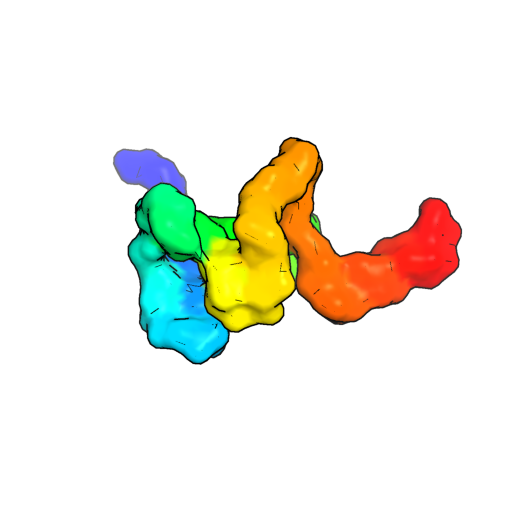 A CA 11
ATOM 9646 C C . CYS A 1 36 ? 4.275 2.230 2.185 1.00 1.74 27 CYS A C 11
ATOM 9647 O O . CYS A 1 36 ? 3.872 2.596 3.291 1.00 1.77 27 CYS A O 11
ATOM 9654 N N . ASP A 1 37 ? 5.565 2.141 1.873 1.00 1.97 28 ASP A N 11
ATOM 9655 C CA . ASP A 1 37 ? 6.622 2.470 2.822 1.00 2.26 28 ASP A CA 11
ATOM 9656 C C . ASP A 1 37 ? 7.482 3.633 2.304 1.00 1.98 28 ASP A C 11
ATOM 9657 O O . ASP A 1 37 ? 8.284 4.200 3.049 1.00 2.42 28 ASP A O 11
ATOM 9666 N N . MET A 1 38 ? 7.316 3.972 1.018 1.00 1.83 29 MET A N 11
ATOM 9667 C CA . MET A 1 38 ? 8.078 5.049 0.389 1.00 2.30 29 MET A CA 11
ATOM 9668 C C . MET A 1 38 ? 7.157 6.006 -0.381 1.00 2.71 29 MET A C 11
ATOM 9669 O O . MET A 1 38 ? 7.257 7.225 -0.236 1.00 3.26 29 MET A O 11
ATOM 9683 N N . CYS A 1 39 ? 6.272 5.440 -1.207 1.00 2.69 30 CYS A N 11
ATOM 9684 C CA . CYS A 1 39 ? 5.336 6.236 -2.017 1.00 3.19 30 CYS A CA 11
ATOM 9685 C C . CYS A 1 39 ? 4.118 6.677 -1.209 1.00 2.97 30 CYS A C 11
ATOM 9686 O O . CYS A 1 39 ? 3.496 7.692 -1.526 1.00 3.58 30 CYS A O 11
ATOM 9693 N N . ASN A 1 40 ? 3.767 5.888 -0.194 1.00 2.45 31 ASN A N 11
ATOM 9694 C CA . ASN A 1 40 ? 2.607 6.159 0.653 1.00 2.64 31 ASN A CA 11
ATOM 9695 C C . ASN A 1 40 ? 1.307 5.815 -0.082 1.00 2.09 31 ASN A C 11
ATOM 9696 O O . ASN A 1 40 ? 0.225 6.251 0.317 1.00 2.28 31 ASN A O 11
ATOM 9707 N N . LEU A 1 41 ? 1.422 5.013 -1.149 1.00 1.69 32 LEU A N 11
ATOM 9708 C CA . LEU A 1 41 ? 0.264 4.595 -1.928 1.00 1.44 32 LEU A CA 11
ATOM 9709 C C . LEU A 1 41 ? -0.709 3.806 -1.052 1.00 1.30 32 LEU A C 11
ATOM 9710 O O . LEU A 1 41 ? -0.364 3.414 0.062 1.00 1.46 32 LEU A O 11
ATOM 9726 N N . ALA A 1 42 ? -1.922 3.576 -1.550 1.00 1.17 33 ALA A N 11
ATOM 9727 C CA . ALA A 1 42 ? -2.924 2.837 -0.789 1.00 1.05 33 ALA A CA 11
ATOM 9728 C C . ALA A 1 42 ? -3.668 1.827 -1.659 1.00 0.96 33 ALA A C 11
ATOM 9729 O O . ALA A 1 42 ? -4.215 2.181 -2.702 1.00 1.10 33 ALA A O 11
ATOM 9736 N N . VAL A 1 43 ? -3.699 0.573 -1.203 1.00 0.82 34 VAL A N 11
ATOM 9737 C CA . VAL A 1 43 ? -4.395 -0.504 -1.913 1.00 0.77 34 VAL A CA 11
ATOM 9738 C C . VAL A 1 43 ? -4.705 -1.652 -0.959 1.00 0.66 34 VAL A C 11
ATOM 9739 O O . VAL A 1 43 ? -3.850 -2.058 -0.170 1.00 0.62 34 VAL A O 11
ATOM 9752 N N . HIS A 1 44 ? -5.920 -2.187 -1.037 1.00 0.69 35 HIS A N 11
ATOM 9753 C CA . HIS A 1 44 ? -6.300 -3.301 -0.175 1.00 0.66 35 HIS A CA 11
ATOM 9754 C C . HIS A 1 44 ? -5.460 -4.528 -0.513 1.00 0.59 35 HIS A C 11
ATOM 9755 O O . HIS A 1 44 ? -5.339 -4.901 -1.681 1.00 0.67 35 HIS A O 11
ATOM 9769 N N . GLN A 1 45 ? -4.879 -5.152 0.509 1.00 0.62 36 GLN A N 11
ATOM 9770 C CA . GLN A 1 45 ? -4.049 -6.343 0.306 1.00 0.70 36 GLN A CA 11
ATOM 9771 C C . GLN A 1 45 ? -4.840 -7.468 -0.370 1.00 0.75 36 GLN A C 11
ATOM 9772 O O . GLN A 1 45 ? -4.253 -8.363 -0.974 1.00 0.89 36 GLN A O 11
ATOM 9786 N N . GLU A 1 46 ? -6.172 -7.399 -0.297 1.00 0.74 37 GLU A N 11
ATOM 9787 C CA . GLU A 1 46 ? -7.033 -8.395 -0.933 1.00 0.87 37 GLU A CA 11
ATOM 9788 C C . GLU A 1 46 ? -7.335 -7.969 -2.363 1.00 0.92 37 GLU A C 11
ATOM 9789 O O . GLU A 1 46 ? -7.659 -8.791 -3.223 1.00 1.09 37 GLU A O 11
ATOM 9801 N N . CYS A 1 47 ? -7.214 -6.667 -2.601 1.00 0.83 38 CYS A N 11
ATOM 9802 C CA . CYS A 1 47 ? -7.450 -6.083 -3.901 1.00 0.95 38 CYS A CA 11
ATOM 9803 C C . CYS A 1 47 ? -6.261 -6.342 -4.814 1.00 1.02 38 CYS A C 11
ATOM 9804 O O . CYS A 1 47 ? -6.422 -6.697 -5.982 1.00 1.19 38 CYS A O 11
ATOM 9811 N N . TYR A 1 48 ? -5.062 -6.152 -4.268 1.00 0.92 39 TYR A N 11
ATOM 9812 C CA . TYR A 1 48 ? -3.836 -6.353 -5.031 1.00 1.03 39 TYR A CA 11
ATOM 9813 C C . TYR A 1 48 ? -3.563 -7.838 -5.272 1.00 1.18 39 TYR A C 11
ATOM 9814 O O . TYR A 1 48 ? -3.133 -8.226 -6.360 1.00 1.37 39 TYR A O 11
ATOM 9832 N N . GLY A 1 49 ? -3.814 -8.663 -4.256 1.00 1.18 40 GLY A N 11
ATOM 9833 C CA . GLY A 1 49 ? -3.590 -10.094 -4.380 1.00 1.43 40 GLY A CA 11
ATOM 9834 C C . GLY A 1 49 ? -2.605 -10.624 -3.350 1.00 1.35 40 GLY A C 11
ATOM 9835 O O . GLY A 1 49 ? -1.735 -11.435 -3.673 1.00 1.68 40 GLY A O 11
ATOM 9839 N N . VAL A 1 50 ? -2.746 -10.165 -2.109 1.00 1.19 41 VAL A N 11
ATOM 9840 C CA . VAL A 1 50 ? -1.871 -10.589 -1.021 1.00 1.17 41 VAL A CA 11
ATOM 9841 C C . VAL A 1 50 ? -2.665 -11.365 0.029 1.00 1.34 41 VAL A C 11
ATOM 9842 O O . VAL A 1 50 ? -3.772 -10.966 0.393 1.00 1.45 41 VAL A O 11
ATOM 9855 N N . PRO A 1 51 ? -2.114 -12.491 0.531 1.00 1.57 42 PRO A N 11
ATOM 9856 C CA . PRO A 1 51 ? -2.783 -13.321 1.542 1.00 1.85 42 PRO A CA 11
ATOM 9857 C C . PRO A 1 51 ? -3.218 -12.512 2.764 1.00 1.54 42 PRO A C 11
ATOM 9858 O O . PRO A 1 51 ? -4.413 -12.376 3.031 1.00 1.66 42 PRO A O 11
ATOM 9869 N N . TYR A 1 52 ? -2.246 -11.971 3.499 1.00 1.33 43 TYR A N 11
ATOM 9870 C CA . TYR A 1 52 ? -2.534 -11.169 4.681 1.00 1.25 43 TYR A CA 11
ATOM 9871 C C . TYR A 1 52 ? -1.442 -10.126 4.909 1.00 1.39 43 TYR A C 11
ATOM 9872 O O . TYR A 1 52 ? -0.485 -10.039 4.136 1.00 1.72 43 TYR A O 11
ATOM 9890 N N . ILE A 1 53 ? -1.587 -9.339 5.977 1.00 1.56 44 ILE A N 11
ATOM 9891 C CA . ILE A 1 53 ? -0.609 -8.306 6.306 1.00 1.89 44 ILE A CA 11
ATOM 9892 C C . ILE A 1 53 ? 0.679 -8.933 6.840 1.00 2.05 44 ILE A C 11
ATOM 9893 O O . ILE A 1 53 ? 0.675 -9.556 7.903 1.00 2.28 44 ILE A O 11
ATOM 9909 N N . PRO A 1 54 ? 1.800 -8.779 6.103 1.00 2.07 45 PRO A N 11
ATOM 9910 C CA . PRO A 1 54 ? 3.101 -9.333 6.505 1.00 2.37 45 PRO A CA 11
ATOM 9911 C C . PRO A 1 54 ? 3.593 -8.755 7.833 1.00 2.75 45 PRO A C 11
ATOM 9912 O O . PRO A 1 54 ? 2.867 -8.026 8.510 1.00 2.88 45 PRO A O 11
ATOM 9923 N N . GLU A 1 55 ? 4.835 -9.079 8.193 1.00 3.10 46 GLU A N 11
ATOM 9924 C CA . GLU A 1 55 ? 5.428 -8.586 9.434 1.00 3.50 46 GLU A CA 11
ATOM 9925 C C . GLU A 1 55 ? 5.969 -7.163 9.252 1.00 3.03 46 GLU A C 11
ATOM 9926 O O . GLU A 1 55 ? 7.162 -6.910 9.447 1.00 3.32 46 GLU A O 11
ATOM 9938 N N . GLY A 1 56 ? 5.084 -6.236 8.880 1.00 2.57 47 GLY A N 11
ATOM 9939 C CA . GLY A 1 56 ? 5.488 -4.854 8.678 1.00 2.25 47 GLY A CA 11
ATOM 9940 C C . GLY A 1 56 ? 4.462 -4.054 7.895 1.00 1.99 47 GLY A C 11
ATOM 9941 O O . GLY A 1 56 ? 3.256 -4.244 8.067 1.00 2.73 47 GLY A O 11
ATOM 9945 N N . GLN A 1 57 ? 4.943 -3.158 7.032 1.00 1.64 48 GLN A N 11
ATOM 9946 C CA . GLN A 1 57 ? 4.057 -2.323 6.218 1.00 2.18 48 GLN A CA 11
ATOM 9947 C C . GLN A 1 57 ? 3.874 -2.926 4.817 1.00 1.91 48 GLN A C 11
ATOM 9948 O O . GLN A 1 57 ? 4.035 -4.134 4.633 1.00 1.93 48 GLN A O 11
ATOM 9962 N N . TRP A 1 58 ? 3.535 -2.085 3.834 1.00 2.10 49 TRP A N 11
ATOM 9963 C CA . TRP A 1 58 ? 3.336 -2.549 2.467 1.00 1.86 49 TRP A CA 11
ATOM 9964 C C . TRP A 1 58 ? 4.351 -1.923 1.515 1.00 1.50 49 TRP A C 11
ATOM 9965 O O . TRP A 1 58 ? 4.769 -0.779 1.699 1.00 1.57 49 TRP A O 11
ATOM 9986 N N . LEU A 1 59 ? 4.725 -2.680 0.484 1.00 1.29 50 LEU A N 11
ATOM 9987 C CA . LEU A 1 59 ? 5.671 -2.207 -0.521 1.00 1.10 50 LEU A CA 11
ATOM 9988 C C . LEU A 1 59 ? 5.130 -2.495 -1.919 1.00 1.01 50 LEU A C 11
ATOM 9989 O O . LEU A 1 59 ? 5.110 -3.649 -2.355 1.00 1.05 50 LEU A O 11
ATOM 10005 N N . CYS A 1 60 ? 4.690 -1.448 -2.616 1.00 1.04 51 CYS A N 11
ATOM 10006 C CA . CYS A 1 60 ? 4.145 -1.591 -3.966 1.00 1.10 51 CYS A CA 11
ATOM 10007 C C . CYS A 1 60 ? 5.144 -2.303 -4.889 1.00 1.15 51 CYS A C 11
ATOM 10008 O O . CYS A 1 60 ? 6.302 -2.513 -4.523 1.00 1.15 51 CYS A O 11
ATOM 10015 N N . ARG A 1 61 ? 4.684 -2.685 -6.081 1.00 1.26 52 ARG A N 11
ATOM 10016 C CA . ARG A 1 61 ? 5.533 -3.392 -7.049 1.00 1.42 52 ARG A CA 11
ATOM 10017 C C . ARG A 1 61 ? 6.826 -2.628 -7.354 1.00 1.50 52 ARG A C 11
ATOM 10018 O O . ARG A 1 61 ? 7.857 -3.239 -7.642 1.00 1.61 52 ARG A O 11
ATOM 10039 N N . HIS A 1 62 ? 6.773 -1.300 -7.273 1.00 1.54 53 HIS A N 11
ATOM 10040 C CA . HIS A 1 62 ? 7.947 -0.464 -7.519 1.00 1.68 53 HIS A CA 11
ATOM 10041 C C . HIS A 1 62 ? 8.754 -0.322 -6.239 1.00 1.52 53 HIS A C 11
ATOM 10042 O O . HIS A 1 62 ? 9.965 -0.097 -6.263 1.00 1.58 53 HIS A O 11
ATOM 10057 N N . CYS A 1 63 ? 8.051 -0.456 -5.124 1.00 1.39 54 CYS A N 11
ATOM 10058 C CA . CYS A 1 63 ? 8.630 -0.357 -3.806 1.00 1.32 54 CYS A CA 11
ATOM 10059 C C . CYS A 1 63 ? 9.504 -1.572 -3.507 1.00 1.19 54 CYS A C 11
ATOM 10060 O O . CYS A 1 63 ? 10.704 -1.442 -3.261 1.00 1.24 54 CYS A O 11
ATOM 10067 N N . LEU A 1 64 ? 8.891 -2.756 -3.543 1.00 1.11 55 LEU A N 11
ATOM 10068 C CA . LEU A 1 64 ? 9.609 -4.003 -3.283 1.00 1.12 55 LEU A CA 11
ATOM 10069 C C . LEU A 1 64 ? 10.692 -4.238 -4.335 1.00 1.27 55 LEU A C 11
ATOM 10070 O O . LEU A 1 64 ? 11.791 -4.689 -4.009 1.00 1.39 55 LEU A O 11
ATOM 10086 N N . GLN A 1 65 ? 10.380 -3.925 -5.594 1.00 1.35 56 GLN A N 11
ATOM 10087 C CA . GLN A 1 65 ? 11.338 -4.101 -6.683 1.00 1.57 56 GLN A CA 11
ATOM 10088 C C . GLN A 1 65 ? 12.588 -3.250 -6.456 1.00 1.62 56 GLN A C 11
ATOM 10089 O O . GLN A 1 65 ? 13.697 -3.665 -6.793 1.00 1.77 56 GLN A O 11
ATOM 10103 N N . SER A 1 66 ? 12.402 -2.061 -5.876 1.00 1.55 57 SER A N 11
ATOM 10104 C CA . SER A 1 66 ? 13.520 -1.160 -5.596 1.00 1.67 57 SER A CA 11
ATOM 10105 C C . SER A 1 66 ? 14.369 -1.696 -4.442 1.00 1.67 57 SER A C 11
ATOM 10106 O O . SER A 1 66 ? 15.594 -1.567 -4.450 1.00 1.86 57 SER A O 11
ATOM 10114 N N . ARG A 1 67 ? 13.709 -2.301 -3.452 1.00 1.56 58 ARG A N 11
ATOM 10115 C CA . ARG A 1 67 ? 14.403 -2.861 -2.292 1.00 1.72 58 ARG A CA 11
ATOM 10116 C C . ARG A 1 67 ? 14.981 -4.250 -2.592 1.00 1.65 58 ARG A C 11
ATOM 10117 O O . ARG A 1 67 ? 15.725 -4.803 -1.780 1.00 2.21 58 ARG A O 11
ATOM 10138 N N . ALA A 1 68 ? 14.641 -4.812 -3.756 1.00 1.80 59 ALA A N 11
ATOM 10139 C CA . ALA A 1 68 ? 15.132 -6.132 -4.146 1.00 2.05 59 ALA A CA 11
ATOM 10140 C C . ALA A 1 68 ? 16.465 -6.048 -4.902 1.00 2.29 59 ALA A C 11
ATOM 10141 O O . ALA A 1 68 ? 16.906 -7.030 -5.502 1.00 2.79 59 ALA A O 11
ATOM 10148 N N . ARG A 1 69 ? 17.106 -4.877 -4.870 1.00 2.62 60 ARG A N 11
ATOM 10149 C CA . ARG A 1 69 ? 18.383 -4.683 -5.553 1.00 3.23 60 ARG A CA 11
ATOM 10150 C C . ARG A 1 69 ? 19.523 -5.386 -4.811 1.00 3.45 60 ARG A C 11
ATOM 10151 O O . ARG A 1 69 ? 20.268 -6.163 -5.409 1.00 3.81 60 ARG A O 11
ATOM 10172 N N . PRO A 1 70 ? 19.682 -5.120 -3.496 1.00 3.90 61 PRO A N 11
ATOM 10173 C CA . PRO A 1 70 ? 20.747 -5.732 -2.687 1.00 4.66 61 PRO A CA 11
ATOM 10174 C C . PRO A 1 70 ? 20.682 -7.260 -2.683 1.00 4.81 61 PRO A C 11
ATOM 10175 O O . PRO A 1 70 ? 21.662 -7.928 -3.020 1.00 5.05 61 PRO A O 11
ATOM 10186 N N . ALA A 1 71 ? 19.528 -7.807 -2.300 1.00 5.17 62 ALA A N 11
ATOM 10187 C CA . ALA A 1 71 ? 19.340 -9.256 -2.251 1.00 5.79 62 ALA A CA 11
ATOM 10188 C C . ALA A 1 71 ? 19.124 -9.828 -3.649 1.00 6.46 62 ALA A C 11
ATOM 10189 O O . ALA A 1 71 ? 19.906 -10.652 -4.119 1.00 2.51 62 ALA A O 11
ATOM 10198 N N . GLN A 1 10 ? 4.011 13.213 14.428 1.00 9.95 1 GLN A N 12
ATOM 10199 C CA . GLN A 1 10 ? 3.128 14.118 13.639 1.00 9.43 1 GLN A CA 12
ATOM 10200 C C . GLN A 1 10 ? 1.883 13.386 13.139 1.00 8.37 1 GLN A C 12
ATOM 10201 O O . GLN A 1 10 ? 1.808 12.157 13.197 1.00 8.33 1 GLN A O 12
ATOM 10215 N N . SER A 1 11 ? 0.910 14.152 12.647 1.00 7.75 2 SER A N 12
ATOM 10216 C CA . SER A 1 11 ? -0.332 13.583 12.135 1.00 6.89 2 SER A CA 12
ATOM 10217 C C . SER A 1 11 ? -0.285 13.439 10.613 1.00 6.25 2 SER A C 12
ATOM 10218 O O . SER A 1 11 ? 0.522 14.087 9.944 1.00 6.38 2 SER A O 12
ATOM 10226 N N . LEU A 1 12 ? -1.154 12.585 10.072 1.00 5.91 3 LEU A N 12
ATOM 10227 C CA . LEU A 1 12 ? -1.213 12.356 8.629 1.00 5.70 3 LEU A CA 12
ATOM 10228 C C . LEU A 1 12 ? -2.238 13.280 7.968 1.00 4.82 3 LEU A C 12
ATOM 10229 O O . LEU A 1 12 ? -3.258 13.622 8.569 1.00 5.19 3 LEU A O 12
ATOM 10245 N N . ILE A 1 13 ? -1.956 13.676 6.728 1.00 3.99 4 ILE A N 12
ATOM 10246 C CA . ILE A 1 13 ? -2.848 14.561 5.976 1.00 3.40 4 ILE A CA 12
ATOM 10247 C C . ILE A 1 13 ? -3.960 13.775 5.272 1.00 2.92 4 ILE A C 12
ATOM 10248 O O . ILE A 1 13 ? -5.050 14.302 5.043 1.00 3.39 4 ILE A O 12
ATOM 10264 N N . ASP A 1 14 ? -3.671 12.517 4.927 1.00 2.57 5 ASP A N 12
ATOM 10265 C CA . ASP A 1 14 ? -4.635 11.654 4.245 1.00 2.62 5 ASP A CA 12
ATOM 10266 C C . ASP A 1 14 ? -4.955 12.191 2.848 1.00 2.12 5 ASP A C 12
ATOM 10267 O O . ASP A 1 14 ? -6.018 12.772 2.622 1.00 2.65 5 ASP A O 12
ATOM 10276 N N . GLU A 1 15 ? -4.022 11.990 1.921 1.00 1.83 6 GLU A N 12
ATOM 10277 C CA . GLU A 1 15 ? -4.192 12.443 0.543 1.00 2.10 6 GLU A CA 12
ATOM 10278 C C . GLU A 1 15 ? -4.180 11.259 -0.422 1.00 2.06 6 GLU A C 12
ATOM 10279 O O . GLU A 1 15 ? -5.026 11.166 -1.313 1.00 2.67 6 GLU A O 12
ATOM 10291 N N . ASP A 1 16 ? -3.219 10.351 -0.231 1.00 1.91 7 ASP A N 12
ATOM 10292 C CA . ASP A 1 16 ? -3.100 9.164 -1.079 1.00 1.97 7 ASP A CA 12
ATOM 10293 C C . ASP A 1 16 ? -3.760 7.944 -0.424 1.00 1.69 7 ASP A C 12
ATOM 10294 O O . ASP A 1 16 ? -3.317 6.810 -0.619 1.00 2.08 7 ASP A O 12
ATOM 10303 N N . ALA A 1 17 ? -4.827 8.180 0.344 1.00 1.36 8 ALA A N 12
ATOM 10304 C CA . ALA A 1 17 ? -5.545 7.100 1.017 1.00 1.52 8 ALA A CA 12
ATOM 10305 C C . ALA A 1 17 ? -6.705 6.590 0.159 1.00 1.56 8 ALA A C 12
ATOM 10306 O O . ALA A 1 17 ? -7.836 6.460 0.631 1.00 1.92 8 ALA A O 12
ATOM 10313 N N . VAL A 1 18 ? -6.409 6.297 -1.107 1.00 1.42 9 VAL A N 12
ATOM 10314 C CA . VAL A 1 18 ? -7.414 5.798 -2.038 1.00 1.48 9 VAL A CA 12
ATOM 10315 C C . VAL A 1 18 ? -6.890 4.585 -2.804 1.00 1.38 9 VAL A C 12
ATOM 10316 O O . VAL A 1 18 ? -5.856 4.660 -3.470 1.00 1.50 9 VAL A O 12
ATOM 10329 N N . CYS A 1 19 ? -7.605 3.466 -2.696 1.00 1.22 10 CYS A N 12
ATOM 10330 C CA . CYS A 1 19 ? -7.209 2.233 -3.373 1.00 1.15 10 CYS A CA 12
ATOM 10331 C C . CYS A 1 19 ? -7.188 2.419 -4.893 1.00 1.28 10 CYS A C 12
ATOM 10332 O O . CYS A 1 19 ? -7.867 3.294 -5.429 1.00 1.45 10 CYS A O 12
ATOM 10339 N N . SER A 1 20 ? -6.391 1.598 -5.576 1.00 1.24 11 SER A N 12
ATOM 10340 C CA . SER A 1 20 ? -6.265 1.675 -7.031 1.00 1.40 11 SER A CA 12
ATOM 10341 C C . SER A 1 20 ? -6.924 0.479 -7.729 1.00 1.40 11 SER A C 12
ATOM 10342 O O . SER A 1 20 ? -7.357 0.596 -8.876 1.00 1.56 11 SER A O 12
ATOM 10350 N N . ILE A 1 21 ? -6.998 -0.666 -7.041 1.00 1.28 12 ILE A N 12
ATOM 10351 C CA . ILE A 1 21 ? -7.605 -1.863 -7.618 1.00 1.31 12 ILE A CA 12
ATOM 10352 C C . ILE A 1 21 ? -9.117 -1.700 -7.744 1.00 1.40 12 ILE A C 12
ATOM 10353 O O . ILE A 1 21 ? -9.712 -2.079 -8.753 1.00 1.61 12 ILE A O 12
ATOM 10369 N N . CYS A 1 22 ? -9.727 -1.157 -6.697 1.00 1.32 13 CYS A N 12
ATOM 10370 C CA . CYS A 1 22 ? -11.169 -0.960 -6.655 1.00 1.45 13 CYS A CA 12
ATOM 10371 C C . CYS A 1 22 ? -11.554 0.524 -6.586 1.00 1.60 13 CYS A C 12
ATOM 10372 O O . CYS A 1 22 ? -12.706 0.877 -6.845 1.00 1.99 13 CYS A O 12
ATOM 10379 N N . MET A 1 23 ? -10.592 1.385 -6.243 1.00 1.69 14 MET A N 12
ATOM 10380 C CA . MET A 1 23 ? -10.837 2.826 -6.147 1.00 2.17 14 MET A CA 12
ATOM 10381 C C . MET A 1 23 ? -11.875 3.145 -5.073 1.00 2.06 14 MET A C 12
ATOM 10382 O O . MET A 1 23 ? -12.981 3.602 -5.375 1.00 2.62 14 MET A O 12
ATOM 10396 N N . ASP A 1 24 ? -11.504 2.911 -3.816 1.00 1.75 15 ASP A N 12
ATOM 10397 C CA . ASP A 1 24 ? -12.390 3.180 -2.689 1.00 1.84 15 ASP A CA 12
ATOM 10398 C C . ASP A 1 24 ? -11.588 3.447 -1.418 1.00 1.75 15 ASP A C 12
ATOM 10399 O O . ASP A 1 24 ? -10.876 2.569 -0.922 1.00 2.34 15 ASP A O 12
ATOM 10408 N N . GLY A 1 25 ? -11.709 4.667 -0.895 1.00 1.75 16 GLY A N 12
ATOM 10409 C CA . GLY A 1 25 ? -10.998 5.042 0.315 1.00 1.76 16 GLY A CA 12
ATOM 10410 C C . GLY A 1 25 ? -11.733 4.604 1.568 1.00 1.79 16 GLY A C 12
ATOM 10411 O O . GLY A 1 25 ? -12.192 5.440 2.346 1.00 2.31 16 GLY A O 12
ATOM 10415 N N . GLU A 1 26 ? -11.852 3.289 1.758 1.00 1.63 17 GLU A N 12
ATOM 10416 C CA . GLU A 1 26 ? -12.545 2.741 2.922 1.00 1.86 17 GLU A CA 12
ATOM 10417 C C . GLU A 1 26 ? -11.961 1.389 3.328 1.00 2.02 17 GLU A C 12
ATOM 10418 O O . GLU A 1 26 ? -12.284 0.357 2.737 1.00 2.77 17 GLU A O 12
ATOM 10430 N N . SER A 1 27 ? -11.097 1.403 4.342 1.00 1.91 18 SER A N 12
ATOM 10431 C CA . SER A 1 27 ? -10.466 0.179 4.834 1.00 2.27 18 SER A CA 12
ATOM 10432 C C . SER A 1 27 ? -11.486 -0.726 5.525 1.00 2.49 18 SER A C 12
ATOM 10433 O O . SER A 1 27 ? -12.442 -0.245 6.140 1.00 3.16 18 SER A O 12
ATOM 10441 N N . GLN A 1 28 ? -11.278 -2.038 5.419 1.00 2.13 19 GLN A N 12
ATOM 10442 C CA . GLN A 1 28 ? -12.179 -3.015 6.030 1.00 2.49 19 GLN A CA 12
ATOM 10443 C C . GLN A 1 28 ? -11.441 -4.316 6.357 1.00 2.28 19 GLN A C 12
ATOM 10444 O O . GLN A 1 28 ? -10.356 -4.569 5.836 1.00 2.07 19 GLN A O 12
ATOM 10458 N N . ASN A 1 29 ? -12.038 -5.141 7.219 1.00 2.65 20 ASN A N 12
ATOM 10459 C CA . ASN A 1 29 ? -11.434 -6.418 7.610 1.00 2.67 20 ASN A CA 12
ATOM 10460 C C . ASN A 1 29 ? -11.192 -7.305 6.388 1.00 2.02 20 ASN A C 12
ATOM 10461 O O . ASN A 1 29 ? -10.089 -7.822 6.199 1.00 2.36 20 ASN A O 12
ATOM 10472 N N . SER A 1 30 ? -12.225 -7.470 5.560 1.00 1.75 21 SER A N 12
ATOM 10473 C CA . SER A 1 30 ? -12.119 -8.288 4.353 1.00 1.96 21 SER A CA 12
ATOM 10474 C C . SER A 1 30 ? -11.122 -7.681 3.360 1.00 1.96 21 SER A C 12
ATOM 10475 O O . SER A 1 30 ? -10.565 -8.391 2.524 1.00 2.67 21 SER A O 12
ATOM 10483 N N . ASN A 1 31 ? -10.897 -6.367 3.461 1.00 1.45 22 ASN A N 12
ATOM 10484 C CA . ASN A 1 31 ? -9.959 -5.669 2.579 1.00 1.59 22 ASN A CA 12
ATOM 10485 C C . ASN A 1 31 ? -9.427 -4.402 3.250 1.00 1.50 22 ASN A C 12
ATOM 10486 O O . ASN A 1 31 ? -10.057 -3.345 3.188 1.00 1.99 22 ASN A O 12
ATOM 10497 N N . VAL A 1 32 ? -8.268 -4.513 3.900 1.00 1.22 23 VAL A N 12
ATOM 10498 C CA . VAL A 1 32 ? -7.661 -3.368 4.583 1.00 1.33 23 VAL A CA 12
ATOM 10499 C C . VAL A 1 32 ? -6.734 -2.603 3.643 1.00 1.18 23 VAL A C 12
ATOM 10500 O O . VAL A 1 32 ? -5.776 -3.165 3.106 1.00 1.44 23 VAL A O 12
ATOM 10513 N N . ILE A 1 33 ? -7.024 -1.317 3.448 1.00 0.95 24 ILE A N 12
ATOM 10514 C CA . ILE A 1 33 ? -6.219 -0.470 2.576 1.00 0.84 24 ILE A CA 12
ATOM 10515 C C . ILE A 1 33 ? -4.892 -0.107 3.248 1.00 0.93 24 ILE A C 12
ATOM 10516 O O . ILE A 1 33 ? -4.826 0.798 4.081 1.00 1.20 24 ILE A O 12
ATOM 10532 N N . LEU A 1 34 ? -3.839 -0.837 2.883 1.00 0.83 25 LEU A N 12
ATOM 10533 C CA . LEU A 1 34 ? -2.513 -0.609 3.452 1.00 0.96 25 LEU A CA 12
ATOM 10534 C C . LEU A 1 34 ? -1.755 0.462 2.676 1.00 0.97 25 LEU A C 12
ATOM 10535 O O . LEU A 1 34 ? -2.118 0.797 1.547 1.00 0.91 25 LEU A O 12
ATOM 10551 N N . PHE A 1 35 ? -0.699 0.993 3.291 1.00 1.12 26 PHE A N 12
ATOM 10552 C CA . PHE A 1 35 ? 0.120 2.026 2.667 1.00 1.20 26 PHE A CA 12
ATOM 10553 C C . PHE A 1 35 ? 1.518 1.500 2.354 1.00 1.32 26 PHE A C 12
ATOM 10554 O O . PHE A 1 35 ? 2.029 0.626 3.057 1.00 1.44 26 PHE A O 12
ATOM 10571 N N . CYS A 1 36 ? 2.133 2.035 1.299 1.00 1.41 27 CYS A N 12
ATOM 10572 C CA . CYS A 1 36 ? 3.480 1.615 0.898 1.00 1.61 27 CYS A CA 12
ATOM 10573 C C . CYS A 1 36 ? 4.505 1.913 1.995 1.00 1.74 27 CYS A C 12
ATOM 10574 O O . CYS A 1 36 ? 4.151 2.307 3.109 1.00 1.77 27 CYS A O 12
ATOM 10581 N N . ASP A 1 37 ? 5.781 1.744 1.657 1.00 1.97 28 ASP A N 12
ATOM 10582 C CA . ASP A 1 37 ? 6.873 2.010 2.586 1.00 2.26 28 ASP A CA 12
ATOM 10583 C C . ASP A 1 37 ? 7.794 3.117 2.057 1.00 1.98 28 ASP A C 12
ATOM 10584 O O . ASP A 1 37 ? 8.691 3.577 2.764 1.00 2.42 28 ASP A O 12
ATOM 10593 N N . MET A 1 38 ? 7.573 3.533 0.805 1.00 1.83 29 MET A N 12
ATOM 10594 C CA . MET A 1 38 ? 8.386 4.572 0.182 1.00 2.30 29 MET A CA 12
ATOM 10595 C C . MET A 1 38 ? 7.512 5.553 -0.609 1.00 2.71 29 MET A C 12
ATOM 10596 O O . MET A 1 38 ? 7.637 6.769 -0.455 1.00 3.26 29 MET A O 12
ATOM 10610 N N . CYS A 1 39 ? 6.636 5.011 -1.458 1.00 2.69 30 CYS A N 12
ATOM 10611 C CA . CYS A 1 39 ? 5.742 5.831 -2.283 1.00 3.19 30 CYS A CA 12
ATOM 10612 C C . CYS A 1 39 ? 4.561 6.365 -1.476 1.00 2.97 30 CYS A C 12
ATOM 10613 O O . CYS A 1 39 ? 4.042 7.446 -1.765 1.00 3.58 30 CYS A O 12
ATOM 10620 N N . ASN A 1 40 ? 4.126 5.585 -0.486 1.00 2.45 31 ASN A N 12
ATOM 10621 C CA . ASN A 1 40 ? 2.986 5.945 0.359 1.00 2.64 31 ASN A CA 12
ATOM 10622 C C . ASN A 1 40 ? 1.660 5.624 -0.343 1.00 2.09 31 ASN A C 12
ATOM 10623 O O . ASN A 1 40 ? 0.605 6.119 0.057 1.00 2.28 31 ASN A O 12
ATOM 10634 N N . LEU A 1 41 ? 1.721 4.779 -1.382 1.00 1.69 32 LEU A N 12
ATOM 10635 C CA . LEU A 1 41 ? 0.530 4.382 -2.124 1.00 1.44 32 LEU A CA 12
ATOM 10636 C C . LEU A 1 41 ? -0.465 3.675 -1.201 1.00 1.30 32 LEU A C 12
ATOM 10637 O O . LEU A 1 41 ? -0.109 3.274 -0.093 1.00 1.46 32 LEU A O 12
ATOM 10653 N N . ALA A 1 42 ? -1.706 3.525 -1.658 1.00 1.17 33 ALA A N 12
ATOM 10654 C CA . ALA A 1 42 ? -2.733 2.866 -0.856 1.00 1.05 33 ALA A CA 12
ATOM 10655 C C . ALA A 1 42 ? -3.549 1.877 -1.684 1.00 0.96 33 ALA A C 12
ATOM 10656 O O . ALA A 1 42 ? -4.140 2.245 -2.698 1.00 1.10 33 ALA A O 12
ATOM 10663 N N . VAL A 1 43 ? -3.585 0.623 -1.227 1.00 0.82 34 VAL A N 12
ATOM 10664 C CA . VAL A 1 43 ? -4.340 -0.434 -1.902 1.00 0.77 34 VAL A CA 12
ATOM 10665 C C . VAL A 1 43 ? -4.670 -1.555 -0.923 1.00 0.66 34 VAL A C 12
ATOM 10666 O O . VAL A 1 43 ? -3.814 -1.970 -0.139 1.00 0.62 34 VAL A O 12
ATOM 10679 N N . HIS A 1 44 ? -5.903 -2.056 -0.974 1.00 0.69 35 HIS A N 12
ATOM 10680 C CA . HIS A 1 44 ? -6.297 -3.145 -0.085 1.00 0.66 35 HIS A CA 12
ATOM 10681 C C . HIS A 1 44 ? -5.456 -4.386 -0.379 1.00 0.59 35 HIS A C 12
ATOM 10682 O O . HIS A 1 44 ? -5.328 -4.796 -1.534 1.00 0.67 35 HIS A O 12
ATOM 10696 N N . GLN A 1 45 ? -4.886 -4.979 0.667 1.00 0.62 36 GLN A N 12
ATOM 10697 C CA . GLN A 1 45 ? -4.059 -6.180 0.512 1.00 0.70 36 GLN A CA 12
ATOM 10698 C C . GLN A 1 45 ? -4.843 -7.322 -0.145 1.00 0.75 36 GLN A C 12
ATOM 10699 O O . GLN A 1 45 ? -4.252 -8.227 -0.728 1.00 0.89 36 GLN A O 12
ATOM 10713 N N . GLU A 1 46 ? -6.173 -7.259 -0.071 1.00 0.74 37 GLU A N 12
ATOM 10714 C CA . GLU A 1 46 ? -7.031 -8.273 -0.679 1.00 0.87 37 GLU A CA 12
ATOM 10715 C C . GLU A 1 46 ? -7.365 -7.888 -2.114 1.00 0.92 37 GLU A C 12
ATOM 10716 O O . GLU A 1 46 ? -7.725 -8.733 -2.935 1.00 1.09 37 GLU A O 12
ATOM 10728 N N . CYS A 1 47 ? -7.232 -6.597 -2.401 1.00 0.83 38 CYS A N 12
ATOM 10729 C CA . CYS A 1 47 ? -7.498 -6.058 -3.714 1.00 0.95 38 CYS A CA 12
ATOM 10730 C C . CYS A 1 47 ? -6.348 -6.387 -4.653 1.00 1.02 38 CYS A C 12
ATOM 10731 O O . CYS A 1 47 ? -6.556 -6.830 -5.782 1.00 1.19 38 CYS A O 12
ATOM 10738 N N . TYR A 1 48 ? -5.129 -6.161 -4.170 1.00 0.92 39 TYR A N 12
ATOM 10739 C CA . TYR A 1 48 ? -3.937 -6.428 -4.966 1.00 1.03 39 TYR A CA 12
ATOM 10740 C C . TYR A 1 48 ? -3.630 -7.927 -5.043 1.00 1.18 39 TYR A C 12
ATOM 10741 O O . TYR A 1 48 ? -3.001 -8.386 -5.999 1.00 1.37 39 TYR A O 12
ATOM 10759 N N . GLY A 1 49 ? -4.068 -8.683 -4.036 1.00 1.18 40 GLY A N 12
ATOM 10760 C CA . GLY A 1 49 ? -3.823 -10.118 -4.018 1.00 1.43 40 GLY A CA 12
ATOM 10761 C C . GLY A 1 49 ? -2.851 -10.546 -2.926 1.00 1.35 40 GLY A C 12
ATOM 10762 O O . GLY A 1 49 ? -2.478 -11.718 -2.851 1.00 1.68 40 GLY A O 12
ATOM 10766 N N . VAL A 1 50 ? -2.443 -9.601 -2.074 1.00 1.19 41 VAL A N 12
ATOM 10767 C CA . VAL A 1 50 ? -1.520 -9.893 -0.980 1.00 1.17 41 VAL A CA 12
ATOM 10768 C C . VAL A 1 50 ? -2.133 -10.908 -0.013 1.00 1.34 41 VAL A C 12
ATOM 10769 O O . VAL A 1 50 ? -3.313 -10.808 0.328 1.00 1.45 41 VAL A O 12
ATOM 10782 N N . PRO A 1 51 ? -1.341 -11.904 0.437 1.00 1.57 42 PRO A N 12
ATOM 10783 C CA . PRO A 1 51 ? -1.817 -12.944 1.360 1.00 1.85 42 PRO A CA 12
ATOM 10784 C C . PRO A 1 51 ? -2.467 -12.360 2.619 1.00 1.54 42 PRO A C 12
ATOM 10785 O O . PRO A 1 51 ? -3.685 -12.442 2.785 1.00 1.66 42 PRO A O 12
ATOM 10796 N N . TYR A 1 52 ? -1.655 -11.775 3.499 1.00 1.33 43 TYR A N 12
ATOM 10797 C CA . TYR A 1 52 ? -2.157 -11.184 4.732 1.00 1.25 43 TYR A CA 12
ATOM 10798 C C . TYR A 1 52 ? -1.281 -10.012 5.168 1.00 1.39 43 TYR A C 12
ATOM 10799 O O . TYR A 1 52 ? -0.127 -9.899 4.747 1.00 1.72 43 TYR A O 12
ATOM 10817 N N . ILE A 1 53 ? -1.834 -9.143 6.015 1.00 1.56 44 ILE A N 12
ATOM 10818 C CA . ILE A 1 53 ? -1.108 -7.976 6.515 1.00 1.89 44 ILE A CA 12
ATOM 10819 C C . ILE A 1 53 ? 0.153 -8.402 7.273 1.00 2.05 44 ILE A C 12
ATOM 10820 O O . ILE A 1 53 ? 0.066 -8.987 8.354 1.00 2.28 44 ILE A O 12
ATOM 10836 N N . PRO A 1 54 ? 1.348 -8.115 6.711 1.00 2.07 45 PRO A N 12
ATOM 10837 C CA . PRO A 1 54 ? 2.627 -8.474 7.340 1.00 2.37 45 PRO A CA 12
ATOM 10838 C C . PRO A 1 54 ? 2.940 -7.620 8.571 1.00 2.75 45 PRO A C 12
ATOM 10839 O O . PRO A 1 54 ? 2.209 -6.681 8.888 1.00 2.88 45 PRO A O 12
ATOM 10850 N N . GLU A 1 55 ? 4.032 -7.958 9.262 1.00 3.10 46 GLU A N 12
ATOM 10851 C CA . GLU A 1 55 ? 4.443 -7.228 10.464 1.00 3.50 46 GLU A CA 12
ATOM 10852 C C . GLU A 1 55 ? 4.833 -5.787 10.135 1.00 3.03 46 GLU A C 12
ATOM 10853 O O . GLU A 1 55 ? 4.329 -4.848 10.752 1.00 3.32 46 GLU A O 12
ATOM 10865 N N . GLY A 1 56 ? 5.730 -5.622 9.161 1.00 2.57 47 GLY A N 12
ATOM 10866 C CA . GLY A 1 56 ? 6.166 -4.291 8.766 1.00 2.25 47 GLY A CA 12
ATOM 10867 C C . GLY A 1 56 ? 5.103 -3.545 7.977 1.00 1.99 47 GLY A C 12
ATOM 10868 O O . GLY A 1 56 ? 3.912 -3.650 8.280 1.00 2.73 47 GLY A O 12
ATOM 10872 N N . GLN A 1 57 ? 5.529 -2.793 6.965 1.00 1.64 48 GLN A N 12
ATOM 10873 C CA . GLN A 1 57 ? 4.596 -2.035 6.134 1.00 2.18 48 GLN A CA 12
ATOM 10874 C C . GLN A 1 57 ? 4.334 -2.763 4.809 1.00 1.91 48 GLN A C 12
ATOM 10875 O O . GLN A 1 57 ? 4.490 -3.984 4.726 1.00 1.93 48 GLN A O 12
ATOM 10889 N N . TRP A 1 58 ? 3.937 -2.014 3.777 1.00 2.10 49 TRP A N 12
ATOM 10890 C CA . TRP A 1 58 ? 3.659 -2.592 2.471 1.00 1.86 49 TRP A CA 12
ATOM 10891 C C . TRP A 1 58 ? 4.648 -2.087 1.425 1.00 1.50 49 TRP A C 12
ATOM 10892 O O . TRP A 1 58 ? 5.123 -0.954 1.505 1.00 1.57 49 TRP A O 12
ATOM 10913 N N . LEU A 1 59 ? 4.940 -2.930 0.437 1.00 1.29 50 LEU A N 12
ATOM 10914 C CA . LEU A 1 59 ? 5.858 -2.566 -0.636 1.00 1.10 50 LEU A CA 12
ATOM 10915 C C . LEU A 1 59 ? 5.232 -2.878 -1.992 1.00 1.01 50 LEU A C 12
ATOM 10916 O O . LEU A 1 59 ? 5.112 -4.045 -2.371 1.00 1.05 50 LEU A O 12
ATOM 10932 N N . CYS A 1 60 ? 4.841 -1.833 -2.721 1.00 1.04 51 CYS A N 12
ATOM 10933 C CA . CYS A 1 60 ? 4.238 -2.001 -4.041 1.00 1.10 51 CYS A CA 12
ATOM 10934 C C . CYS A 1 60 ? 5.184 -2.780 -4.964 1.00 1.15 51 CYS A C 12
ATOM 10935 O O . CYS A 1 60 ? 6.352 -2.995 -4.628 1.00 1.15 51 CYS A O 12
ATOM 10942 N N . ARG A 1 61 ? 4.680 -3.213 -6.120 1.00 1.26 52 ARG A N 12
ATOM 10943 C CA . ARG A 1 61 ? 5.494 -3.979 -7.070 1.00 1.42 52 ARG A CA 12
ATOM 10944 C C . ARG A 1 61 ? 6.748 -3.209 -7.496 1.00 1.50 52 ARG A C 12
ATOM 10945 O O . ARG A 1 61 ? 7.770 -3.813 -7.822 1.00 1.61 52 ARG A O 12
ATOM 10966 N N . HIS A 1 62 ? 6.675 -1.880 -7.465 1.00 1.54 53 HIS A N 12
ATOM 10967 C CA . HIS A 1 62 ? 7.812 -1.032 -7.822 1.00 1.68 53 HIS A CA 12
ATOM 10968 C C . HIS A 1 62 ? 8.701 -0.822 -6.603 1.00 1.52 53 HIS A C 12
ATOM 10969 O O . HIS A 1 62 ? 9.894 -0.546 -6.720 1.00 1.58 53 HIS A O 12
ATOM 10984 N N . CYS A 1 63 ? 8.087 -0.962 -5.433 1.00 1.39 54 CYS A N 12
ATOM 10985 C CA . CYS A 1 63 ? 8.758 -0.801 -4.162 1.00 1.32 54 CYS A CA 12
ATOM 10986 C C . CYS A 1 63 ? 9.701 -1.971 -3.906 1.00 1.19 54 CYS A C 12
ATOM 10987 O O . CYS A 1 63 ? 10.905 -1.786 -3.717 1.00 1.24 54 CYS A O 12
ATOM 10994 N N . LEU A 1 64 ? 9.144 -3.183 -3.912 1.00 1.11 55 LEU A N 12
ATOM 10995 C CA . LEU A 1 64 ? 9.931 -4.392 -3.687 1.00 1.12 55 LEU A CA 12
ATOM 10996 C C . LEU A 1 64 ? 10.937 -4.609 -4.817 1.00 1.27 55 LEU A C 12
ATOM 10997 O O . LEU A 1 64 ? 12.052 -5.079 -4.580 1.00 1.39 55 LEU A O 12
ATOM 11013 N N . GLN A 1 65 ? 10.545 -4.257 -6.045 1.00 1.35 56 GLN A N 12
ATOM 11014 C CA . GLN A 1 65 ? 11.429 -4.409 -7.198 1.00 1.57 56 GLN A CA 12
ATOM 11015 C C . GLN A 1 65 ? 12.549 -3.370 -7.171 1.00 1.62 56 GLN A C 12
ATOM 11016 O O . GLN A 1 65 ? 13.639 -3.613 -7.689 1.00 1.77 56 GLN A O 12
ATOM 11030 N N . SER A 1 66 ? 12.278 -2.209 -6.564 1.00 1.55 57 SER A N 12
ATOM 11031 C CA . SER A 1 66 ? 13.273 -1.141 -6.471 1.00 1.67 57 SER A CA 12
ATOM 11032 C C . SER A 1 66 ? 14.442 -1.564 -5.586 1.00 1.67 57 SER A C 12
ATOM 11033 O O . SER A 1 66 ? 15.598 -1.523 -6.011 1.00 1.86 57 SER A O 12
ATOM 11041 N N . ARG A 1 67 ? 14.138 -1.971 -4.353 1.00 1.56 58 ARG A N 12
ATOM 11042 C CA . ARG A 1 67 ? 15.173 -2.403 -3.412 1.00 1.72 58 ARG A CA 12
ATOM 11043 C C . ARG A 1 67 ? 15.926 -3.623 -3.944 1.00 1.65 58 ARG A C 12
ATOM 11044 O O . ARG A 1 67 ? 17.117 -3.787 -3.678 1.00 2.21 58 ARG A O 12
ATOM 11065 N N . ALA A 1 68 ? 15.228 -4.471 -4.705 1.00 1.80 59 ALA A N 12
ATOM 11066 C CA . ALA A 1 68 ? 15.838 -5.669 -5.280 1.00 2.05 59 ALA A CA 12
ATOM 11067 C C . ALA A 1 68 ? 16.294 -5.435 -6.726 1.00 2.29 59 ALA A C 12
ATOM 11068 O O . ALA A 1 68 ? 16.584 -6.389 -7.451 1.00 2.79 59 ALA A O 12
ATOM 11075 N N . ARG A 1 69 ? 16.364 -4.166 -7.141 1.00 2.62 60 ARG A N 12
ATOM 11076 C CA . ARG A 1 69 ? 16.789 -3.827 -8.497 1.00 3.23 60 ARG A CA 12
ATOM 11077 C C . ARG A 1 69 ? 18.313 -3.860 -8.630 1.00 3.45 60 ARG A C 12
ATOM 11078 O O . ARG A 1 69 ? 18.843 -4.502 -9.537 1.00 3.81 60 ARG A O 12
ATOM 11099 N N . PRO A 1 70 ? 19.046 -3.162 -7.733 1.00 3.90 61 PRO A N 12
ATOM 11100 C CA . PRO A 1 70 ? 20.515 -3.123 -7.773 1.00 4.66 61 PRO A CA 12
ATOM 11101 C C . PRO A 1 70 ? 21.142 -4.516 -7.756 1.00 4.81 61 PRO A C 12
ATOM 11102 O O . PRO A 1 70 ? 22.080 -4.790 -8.506 1.00 5.05 61 PRO A O 12
ATOM 11113 N N . ALA A 1 71 ? 20.615 -5.394 -6.900 1.00 5.17 62 ALA A N 12
ATOM 11114 C CA . ALA A 1 71 ? 21.120 -6.760 -6.786 1.00 5.79 62 ALA A CA 12
ATOM 11115 C C . ALA A 1 71 ? 20.588 -7.638 -7.914 1.00 6.46 62 ALA A C 12
ATOM 11116 O O . ALA A 1 71 ? 19.403 -7.594 -8.246 1.00 2.51 62 ALA A O 12
ATOM 11125 N N . GLN A 1 10 ? -8.022 8.652 13.335 1.00 9.95 1 GLN A N 13
ATOM 11126 C CA . GLN A 1 10 ? -7.651 7.715 12.236 1.00 9.43 1 GLN A CA 13
ATOM 11127 C C . GLN A 1 10 ? -6.620 8.335 11.293 1.00 8.37 1 GLN A C 13
ATOM 11128 O O . GLN A 1 10 ? -5.524 7.800 11.126 1.00 8.33 1 GLN A O 13
ATOM 11142 N N . SER A 1 11 ? -6.982 9.464 10.678 1.00 7.75 2 SER A N 13
ATOM 11143 C CA . SER A 1 11 ? -6.091 10.153 9.748 1.00 6.89 2 SER A CA 13
ATOM 11144 C C . SER A 1 11 ? -6.226 11.672 9.881 1.00 6.25 2 SER A C 13
ATOM 11145 O O . SER A 1 11 ? -7.033 12.165 10.675 1.00 6.38 2 SER A O 13
ATOM 11153 N N . LEU A 1 12 ? -5.436 12.405 9.099 1.00 5.91 3 LEU A N 13
ATOM 11154 C CA . LEU A 1 12 ? -5.466 13.869 9.122 1.00 5.70 3 LEU A CA 13
ATOM 11155 C C . LEU A 1 12 ? -5.299 14.449 7.716 1.00 4.82 3 LEU A C 13
ATOM 11156 O O . LEU A 1 12 ? -6.084 15.297 7.293 1.00 5.19 3 LEU A O 13
ATOM 11172 N N . ILE A 1 13 ? -4.269 13.992 7.002 1.00 3.99 4 ILE A N 13
ATOM 11173 C CA . ILE A 1 13 ? -3.991 14.469 5.647 1.00 3.40 4 ILE A CA 13
ATOM 11174 C C . ILE A 1 13 ? -4.716 13.630 4.591 1.00 2.92 4 ILE A C 13
ATOM 11175 O O . ILE A 1 13 ? -5.174 14.164 3.579 1.00 3.39 4 ILE A O 13
ATOM 11191 N N . ASP A 1 14 ? -4.798 12.315 4.826 1.00 2.57 5 ASP A N 13
ATOM 11192 C CA . ASP A 1 14 ? -5.448 11.390 3.890 1.00 2.62 5 ASP A CA 13
ATOM 11193 C C . ASP A 1 14 ? -4.749 11.399 2.527 1.00 2.12 5 ASP A C 13
ATOM 11194 O O . ASP A 1 14 ? -5.380 11.153 1.495 1.00 2.65 5 ASP A O 13
ATOM 11203 N N . GLU A 1 15 ? -3.445 11.685 2.529 1.00 1.83 6 GLU A N 13
ATOM 11204 C CA . GLU A 1 15 ? -2.668 11.729 1.295 1.00 2.10 6 GLU A CA 13
ATOM 11205 C C . GLU A 1 15 ? -2.553 10.342 0.675 1.00 2.06 6 GLU A C 13
ATOM 11206 O O . GLU A 1 15 ? -2.003 9.420 1.284 1.00 2.67 6 GLU A O 13
ATOM 11218 N N . ASP A 1 16 ? -3.083 10.205 -0.540 1.00 1.91 7 ASP A N 13
ATOM 11219 C CA . ASP A 1 16 ? -3.057 8.935 -1.265 1.00 1.97 7 ASP A CA 13
ATOM 11220 C C . ASP A 1 16 ? -3.735 7.829 -0.453 1.00 1.69 7 ASP A C 13
ATOM 11221 O O . ASP A 1 16 ? -3.269 6.690 -0.437 1.00 2.08 7 ASP A O 13
ATOM 11230 N N . ALA A 1 17 ? -4.842 8.168 0.216 1.00 1.36 8 ALA A N 13
ATOM 11231 C CA . ALA A 1 17 ? -5.576 7.193 1.025 1.00 1.52 8 ALA A CA 13
ATOM 11232 C C . ALA A 1 17 ? -6.727 6.564 0.236 1.00 1.56 8 ALA A C 13
ATOM 11233 O O . ALA A 1 17 ? -7.822 6.362 0.768 1.00 1.92 8 ALA A O 13
ATOM 11240 N N . VAL A 1 18 ? -6.471 6.246 -1.034 1.00 1.42 9 VAL A N 13
ATOM 11241 C CA . VAL A 1 18 ? -7.481 5.635 -1.895 1.00 1.48 9 VAL A CA 13
ATOM 11242 C C . VAL A 1 18 ? -6.893 4.452 -2.668 1.00 1.38 9 VAL A C 13
ATOM 11243 O O . VAL A 1 18 ? -5.812 4.558 -3.251 1.00 1.50 9 VAL A O 13
ATOM 11256 N N . CYS A 1 19 ? -7.607 3.324 -2.660 1.00 1.22 10 CYS A N 13
ATOM 11257 C CA . CYS A 1 19 ? -7.151 2.120 -3.356 1.00 1.15 10 CYS A CA 13
ATOM 11258 C C . CYS A 1 19 ? -7.094 2.345 -4.869 1.00 1.28 10 CYS A C 13
ATOM 11259 O O . CYS A 1 19 ? -7.781 3.217 -5.403 1.00 1.45 10 CYS A O 13
ATOM 11266 N N . SER A 1 20 ? -6.257 1.559 -5.546 1.00 1.24 11 SER A N 13
ATOM 11267 C CA . SER A 1 20 ? -6.089 1.671 -6.993 1.00 1.40 11 SER A CA 13
ATOM 11268 C C . SER A 1 20 ? -6.723 0.492 -7.738 1.00 1.40 11 SER A C 13
ATOM 11269 O O . SER A 1 20 ? -7.165 0.645 -8.878 1.00 1.56 11 SER A O 13
ATOM 11277 N N . ILE A 1 21 ? -6.773 -0.682 -7.096 1.00 1.28 12 ILE A N 13
ATOM 11278 C CA . ILE A 1 21 ? -7.359 -1.867 -7.718 1.00 1.31 12 ILE A CA 13
ATOM 11279 C C . ILE A 1 21 ? -8.869 -1.708 -7.884 1.00 1.40 12 ILE A C 13
ATOM 11280 O O . ILE A 1 21 ? -9.444 -2.172 -8.871 1.00 1.61 12 ILE A O 13
ATOM 11296 N N . CYS A 1 22 ? -9.505 -1.073 -6.899 1.00 1.32 13 CYS A N 13
ATOM 11297 C CA . CYS A 1 22 ? -10.950 -0.879 -6.915 1.00 1.45 13 CYS A CA 13
ATOM 11298 C C . CYS A 1 22 ? -11.364 0.595 -6.739 1.00 1.60 13 CYS A C 13
ATOM 11299 O O . CYS A 1 22 ? -12.554 0.909 -6.795 1.00 1.99 13 CYS A O 13
ATOM 11306 N N . MET A 1 23 ? -10.386 1.494 -6.532 1.00 1.69 14 MET A N 13
ATOM 11307 C CA . MET A 1 23 ? -10.664 2.926 -6.355 1.00 2.17 14 MET A CA 13
ATOM 11308 C C . MET A 1 23 ? -11.629 3.174 -5.189 1.00 2.06 14 MET A C 13
ATOM 11309 O O . MET A 1 23 ? -12.796 3.514 -5.396 1.00 2.62 14 MET A O 13
ATOM 11323 N N . ASP A 1 24 ? -11.129 3.006 -3.961 1.00 1.75 15 ASP A N 13
ATOM 11324 C CA . ASP A 1 24 ? -11.940 3.216 -2.758 1.00 1.84 15 ASP A CA 13
ATOM 11325 C C . ASP A 1 24 ? -11.060 3.483 -1.540 1.00 1.75 15 ASP A C 13
ATOM 11326 O O . ASP A 1 24 ? -10.127 2.725 -1.259 1.00 2.34 15 ASP A O 13
ATOM 11335 N N . GLY A 1 25 ? -11.365 4.561 -0.815 1.00 1.75 16 GLY A N 13
ATOM 11336 C CA . GLY A 1 25 ? -10.599 4.911 0.370 1.00 1.76 16 GLY A CA 13
ATOM 11337 C C . GLY A 1 25 ? -11.406 4.764 1.651 1.00 1.79 16 GLY A C 13
ATOM 11338 O O . GLY A 1 25 ? -11.481 5.699 2.450 1.00 2.31 16 GLY A O 13
ATOM 11342 N N . GLU A 1 26 ? -12.010 3.588 1.841 1.00 1.63 17 GLU A N 13
ATOM 11343 C CA . GLU A 1 26 ? -12.820 3.316 3.031 1.00 1.86 17 GLU A CA 13
ATOM 11344 C C . GLU A 1 26 ? -12.143 2.293 3.950 1.00 2.02 17 GLU A C 13
ATOM 11345 O O . GLU A 1 26 ? -12.098 2.487 5.167 1.00 2.77 17 GLU A O 13
ATOM 11357 N N . SER A 1 27 ? -11.623 1.207 3.360 1.00 1.91 18 SER A N 13
ATOM 11358 C CA . SER A 1 27 ? -10.949 0.141 4.113 1.00 2.27 18 SER A CA 13
ATOM 11359 C C . SER A 1 27 ? -11.948 -0.716 4.894 1.00 2.49 18 SER A C 13
ATOM 11360 O O . SER A 1 27 ? -12.813 -0.194 5.599 1.00 3.16 18 SER A O 13
ATOM 11368 N N . GLN A 1 28 ? -11.822 -2.036 4.756 1.00 2.13 19 GLN A N 13
ATOM 11369 C CA . GLN A 1 28 ? -12.716 -2.976 5.441 1.00 2.49 19 GLN A CA 13
ATOM 11370 C C . GLN A 1 28 ? -11.969 -4.244 5.870 1.00 2.28 19 GLN A C 13
ATOM 11371 O O . GLN A 1 28 ? -10.878 -4.519 5.384 1.00 2.07 19 GLN A O 13
ATOM 11385 N N . ASN A 1 29 ? -12.567 -5.014 6.784 1.00 2.65 20 ASN A N 13
ATOM 11386 C CA . ASN A 1 29 ? -11.949 -6.255 7.271 1.00 2.67 20 ASN A CA 13
ATOM 11387 C C . ASN A 1 29 ? -11.612 -7.194 6.113 1.00 2.02 20 ASN A C 13
ATOM 11388 O O . ASN A 1 29 ? -10.481 -7.673 6.007 1.00 2.36 20 ASN A O 13
ATOM 11399 N N . SER A 1 30 ? -12.594 -7.445 5.241 1.00 1.75 21 SER A N 13
ATOM 11400 C CA . SER A 1 30 ? -12.396 -8.320 4.084 1.00 1.96 21 SER A CA 13
ATOM 11401 C C . SER A 1 30 ? -11.310 -7.771 3.151 1.00 1.96 21 SER A C 13
ATOM 11402 O O . SER A 1 30 ? -10.669 -8.530 2.424 1.00 2.67 21 SER A O 13
ATOM 11410 N N . ASN A 1 31 ? -11.106 -6.451 3.179 1.00 1.45 22 ASN A N 13
ATOM 11411 C CA . ASN A 1 31 ? -10.098 -5.805 2.344 1.00 1.59 22 ASN A CA 13
ATOM 11412 C C . ASN A 1 31 ? -9.659 -4.474 2.962 1.00 1.50 22 ASN A C 13
ATOM 11413 O O . ASN A 1 31 ? -10.254 -3.429 2.694 1.00 1.99 22 ASN A O 13
ATOM 11424 N N . VAL A 1 32 ? -8.620 -4.518 3.804 1.00 1.22 23 VAL A N 13
ATOM 11425 C CA . VAL A 1 32 ? -8.122 -3.304 4.457 1.00 1.33 23 VAL A CA 13
ATOM 11426 C C . VAL A 1 32 ? -7.085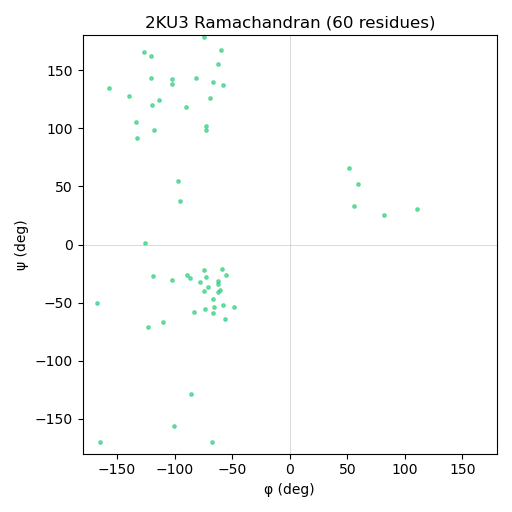 -2.600 3.589 1.00 1.18 23 VAL A C 13
ATOM 11427 O O . VAL A 1 32 ? -6.141 -3.226 3.103 1.00 1.44 23 VAL A O 13
ATOM 11440 N N . ILE A 1 33 ? -7.269 -1.295 3.403 1.00 0.95 24 ILE A N 13
ATOM 11441 C CA . ILE A 1 33 ? -6.349 -0.502 2.597 1.00 0.84 24 ILE A CA 13
ATOM 11442 C C . ILE A 1 33 ? -5.063 -0.215 3.370 1.00 0.93 24 ILE A C 13
ATOM 11443 O O . ILE A 1 33 ? -5.060 0.540 4.346 1.00 1.20 24 ILE A O 13
ATOM 11459 N N . LEU A 1 34 ? -3.970 -0.837 2.931 1.00 0.83 25 LEU A N 13
ATOM 11460 C CA . LEU A 1 34 ? -2.671 -0.668 3.577 1.00 0.96 25 LEU A CA 13
ATOM 11461 C C . LEU A 1 34 ? -1.817 0.341 2.817 1.00 0.97 25 LEU A C 13
ATOM 11462 O O . LEU A 1 34 ? -2.047 0.596 1.632 1.00 0.91 25 LEU A O 13
ATOM 11478 N N . PHE A 1 35 ? -0.835 0.913 3.509 1.00 1.12 26 PHE A N 13
ATOM 11479 C CA . PHE A 1 35 ? 0.056 1.902 2.908 1.00 1.20 26 PHE A CA 13
ATOM 11480 C C . PHE A 1 35 ? 1.433 1.310 2.640 1.00 1.32 26 PHE A C 13
ATOM 11481 O O . PHE A 1 35 ? 1.877 0.397 3.341 1.00 1.44 26 PHE A O 13
ATOM 11498 N N . CYS A 1 36 ? 2.108 1.838 1.619 1.00 1.41 27 CYS A N 13
ATOM 11499 C CA . CYS A 1 36 ? 3.443 1.363 1.255 1.00 1.61 27 CYS A CA 13
ATOM 11500 C C . CYS A 1 36 ? 4.483 1.757 2.308 1.00 1.74 27 CYS A C 13
ATOM 11501 O O . CYS A 1 36 ? 4.142 2.252 3.384 1.00 1.77 27 CYS A O 13
ATOM 11508 N N . ASP A 1 37 ? 5.754 1.539 1.975 1.00 1.97 28 ASP A N 13
ATOM 11509 C CA . ASP A 1 37 ? 6.862 1.868 2.866 1.00 2.26 28 ASP A CA 13
ATOM 11510 C C . ASP A 1 37 ? 7.796 2.910 2.239 1.00 1.98 28 ASP A C 13
ATOM 11511 O O . ASP A 1 37 ? 8.488 3.638 2.953 1.00 2.42 28 ASP A O 13
ATOM 11520 N N . MET A 1 38 ? 7.828 2.967 0.899 1.00 1.83 29 MET A N 13
ATOM 11521 C CA . MET A 1 38 ? 8.688 3.905 0.184 1.00 2.30 29 MET A CA 13
ATOM 11522 C C . MET A 1 38 ? 7.880 5.016 -0.493 1.00 2.71 29 MET A C 13
ATOM 11523 O O . MET A 1 38 ? 7.983 6.184 -0.110 1.00 3.26 29 MET A O 13
ATOM 11537 N N . CYS A 1 39 ? 7.087 4.649 -1.505 1.00 2.69 30 CYS A N 13
ATOM 11538 C CA . CYS A 1 39 ? 6.275 5.621 -2.242 1.00 3.19 30 CYS A CA 13
ATOM 11539 C C . CYS A 1 39 ? 5.088 6.120 -1.407 1.00 2.97 30 CYS A C 13
ATOM 11540 O O . CYS A 1 39 ? 4.693 7.280 -1.530 1.00 3.58 30 CYS A O 13
ATOM 11547 N N . ASN A 1 40 ? 4.537 5.239 -0.557 1.00 2.45 31 ASN A N 13
ATOM 11548 C CA . ASN A 1 40 ? 3.404 5.569 0.323 1.00 2.64 31 ASN A CA 13
ATOM 11549 C C . ASN A 1 40 ? 2.046 5.354 -0.360 1.00 2.09 31 ASN A C 13
ATOM 11550 O O . ASN A 1 40 ? 1.056 5.992 0.005 1.00 2.28 31 ASN A O 13
ATOM 11561 N N . LEU A 1 41 ? 1.993 4.431 -1.328 1.00 1.69 32 LEU A N 13
ATOM 11562 C CA . LEU A 1 41 ? 0.748 4.113 -2.028 1.00 1.44 32 LEU A CA 13
ATOM 11563 C C . LEU A 1 41 ? -0.273 3.517 -1.053 1.00 1.30 32 LEU A C 13
ATOM 11564 O O . LEU A 1 41 ? 0.068 3.179 0.081 1.00 1.46 32 LEU A O 13
ATOM 11580 N N . ALA A 1 42 ? -1.525 3.390 -1.496 1.00 1.17 33 ALA A N 13
ATOM 11581 C CA . ALA A 1 42 ? -2.581 2.833 -0.653 1.00 1.05 33 ALA A CA 13
ATOM 11582 C C . ALA A 1 42 ? -3.492 1.904 -1.444 1.00 0.96 33 ALA A C 13
ATOM 11583 O O . ALA A 1 42 ? -4.127 2.320 -2.412 1.00 1.10 33 ALA A O 13
ATOM 11590 N N . VAL A 1 43 ? -3.555 0.642 -1.017 1.00 0.82 34 VAL A N 13
ATOM 11591 C CA . VAL A 1 43 ? -4.394 -0.358 -1.673 1.00 0.77 34 VAL A CA 13
ATOM 11592 C C . VAL A 1 43 ? -4.782 -1.453 -0.690 1.00 0.66 34 VAL A C 13
ATOM 11593 O O . VAL A 1 43 ? -4.043 -1.735 0.257 1.00 0.62 34 VAL A O 13
ATOM 11606 N N . HIS A 1 44 ? -5.927 -2.085 -0.922 1.00 0.69 35 HIS A N 13
ATOM 11607 C CA . HIS A 1 44 ? -6.376 -3.164 -0.050 1.00 0.66 35 HIS A CA 13
ATOM 11608 C C . HIS A 1 44 ? -5.521 -4.406 -0.282 1.00 0.59 35 HIS A C 13
ATOM 11609 O O . HIS A 1 44 ? -5.308 -4.813 -1.425 1.00 0.67 35 HIS A O 13
ATOM 11623 N N . GLN A 1 45 ? -5.036 -5.006 0.803 1.00 0.62 36 GLN A N 13
ATOM 11624 C CA . GLN A 1 45 ? -4.207 -6.214 0.708 1.00 0.70 36 GLN A CA 13
ATOM 11625 C C . GLN A 1 45 ? -4.960 -7.361 0.021 1.00 0.75 36 GLN A C 13
ATOM 11626 O O . GLN A 1 45 ? -4.344 -8.295 -0.487 1.00 0.89 36 GLN A O 13
ATOM 11640 N N . GLU A 1 46 ? -6.292 -7.264 -0.014 1.00 0.74 37 GLU A N 13
ATOM 11641 C CA . GLU A 1 46 ? -7.128 -8.272 -0.662 1.00 0.87 37 GLU A CA 13
ATOM 11642 C C . GLU A 1 46 ? -7.323 -7.918 -2.133 1.00 0.92 37 GLU A C 13
ATOM 11643 O O . GLU A 1 46 ? -7.588 -8.783 -2.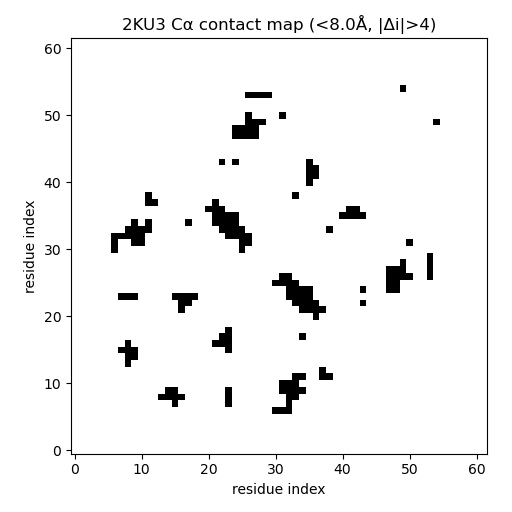968 1.00 1.09 37 GLU A O 13
ATOM 11655 N N . CYS A 1 47 ? -7.177 -6.623 -2.428 1.00 0.83 38 CYS A N 13
ATOM 11656 C CA . CYS A 1 47 ? -7.314 -6.097 -3.770 1.00 0.95 38 CYS A CA 13
ATOM 11657 C C . CYS A 1 47 ? -6.066 -6.398 -4.583 1.00 1.02 38 CYS A C 13
ATOM 11658 O O . CYS A 1 47 ? -6.150 -6.836 -5.732 1.00 1.19 38 CYS A O 13
ATOM 11665 N N . TYR A 1 48 ? -4.903 -6.159 -3.973 1.00 0.92 39 TYR A N 13
ATOM 11666 C CA . TYR A 1 48 ? -3.631 -6.401 -4.636 1.00 1.03 39 TYR A CA 13
ATOM 11667 C C . TYR A 1 48 ? -3.284 -7.894 -4.658 1.00 1.18 39 TYR A C 13
ATOM 11668 O O . TYR A 1 48 ? -2.636 -8.367 -5.593 1.00 1.37 39 TYR A O 13
ATOM 11686 N N . GLY A 1 49 ? -3.718 -8.630 -3.628 1.00 1.18 40 GLY A N 13
ATOM 11687 C CA . GLY A 1 49 ? -3.443 -10.057 -3.560 1.00 1.43 40 GLY A CA 13
ATOM 11688 C C . GLY A 1 49 ? -2.336 -10.393 -2.575 1.00 1.35 40 GLY A C 13
ATOM 11689 O O . GLY A 1 49 ? -1.277 -10.883 -2.971 1.00 1.68 40 GLY A O 13
ATOM 11693 N N . VAL A 1 50 ? -2.586 -10.124 -1.295 1.00 1.19 41 VAL A N 13
ATOM 11694 C CA . VAL A 1 50 ? -1.612 -10.395 -0.239 1.00 1.17 41 VAL A CA 13
ATOM 11695 C C . VAL A 1 50 ? -2.185 -11.380 0.784 1.00 1.34 41 VAL A C 13
ATOM 11696 O O . VAL A 1 50 ? -3.347 -11.261 1.178 1.00 1.45 41 VAL A O 13
ATOM 11709 N N . PRO A 1 51 ? -1.379 -12.368 1.227 1.00 1.57 42 PRO A N 13
ATOM 11710 C CA . PRO A 1 51 ? -1.814 -13.376 2.207 1.00 1.85 42 PRO A CA 13
ATOM 11711 C C . PRO A 1 51 ? -2.534 -12.762 3.411 1.00 1.54 42 PRO A C 13
ATOM 11712 O O . PRO A 1 51 ? -3.633 -13.190 3.768 1.00 1.66 42 PRO A O 13
ATOM 11723 N N . TYR A 1 52 ? -1.907 -11.759 4.030 1.00 1.33 43 TYR A N 13
ATOM 11724 C CA . TYR A 1 52 ? -2.481 -11.080 5.194 1.00 1.25 43 TYR A CA 13
ATOM 11725 C C . TYR A 1 52 ? -1.652 -9.844 5.562 1.00 1.39 43 TYR A C 13
ATOM 11726 O O . TYR A 1 52 ? -0.739 -9.462 4.825 1.00 1.72 43 TYR A O 13
ATOM 11744 N N . ILE A 1 53 ? -1.973 -9.227 6.700 1.00 1.56 44 ILE A N 13
ATOM 11745 C CA . ILE A 1 53 ? -1.253 -8.039 7.162 1.00 1.89 44 ILE A CA 13
ATOM 11746 C C . ILE A 1 53 ? 0.120 -8.417 7.729 1.00 2.05 44 ILE A C 13
ATOM 11747 O O . ILE A 1 53 ? 0.207 -9.069 8.772 1.00 2.28 44 ILE A O 13
ATOM 11763 N N . PRO A 1 54 ? 1.216 -8.016 7.049 1.00 2.07 45 PRO A N 13
ATOM 11764 C CA . PRO A 1 54 ? 2.587 -8.319 7.492 1.00 2.37 45 PRO A CA 13
ATOM 11765 C C . PRO A 1 54 ? 2.963 -7.585 8.785 1.00 2.75 45 PRO A C 13
ATOM 11766 O O . PRO A 1 54 ? 2.122 -6.930 9.405 1.00 2.88 45 PRO A O 13
ATOM 11777 N N . GLU A 1 55 ? 4.234 -7.699 9.186 1.00 3.10 46 GLU A N 13
ATOM 11778 C CA . GLU A 1 55 ? 4.719 -7.047 10.403 1.00 3.50 46 GLU A CA 13
ATOM 11779 C C . GLU A 1 55 ? 5.164 -5.611 10.125 1.00 3.03 46 GLU A C 13
ATOM 11780 O O . GLU A 1 55 ? 4.699 -4.676 10.780 1.00 3.32 46 GLU A O 13
ATOM 11792 N N . GLY A 1 56 ? 6.068 -5.441 9.154 1.00 2.57 47 GLY A N 13
ATOM 11793 C CA . GLY A 1 56 ? 6.560 -4.115 8.808 1.00 2.25 47 GLY A CA 13
ATOM 11794 C C . GLY A 1 56 ? 5.536 -3.299 8.040 1.00 1.99 47 GLY A C 13
ATOM 11795 O O . GLY A 1 56 ? 4.446 -3.029 8.548 1.00 2.73 47 GLY A O 13
ATOM 11799 N N . GLN A 1 57 ? 5.879 -2.910 6.812 1.00 1.64 48 GLN A N 13
ATOM 11800 C CA . GLN A 1 57 ? 4.969 -2.124 5.981 1.00 2.18 48 GLN A CA 13
ATOM 11801 C C . GLN A 1 57 ? 4.660 -2.856 4.668 1.00 1.91 48 GLN A C 13
ATOM 11802 O O . GLN A 1 57 ? 4.770 -4.081 4.596 1.00 1.93 48 GLN A O 13
ATOM 11816 N N . TRP A 1 58 ? 4.271 -2.104 3.635 1.00 2.10 49 TRP A N 13
ATOM 11817 C CA . TRP A 1 58 ? 3.949 -2.684 2.338 1.00 1.86 49 TRP A CA 13
ATOM 11818 C C . TRP A 1 58 ? 4.848 -2.118 1.238 1.00 1.50 49 TRP A C 13
ATOM 11819 O O . TRP A 1 58 ? 5.307 -0.984 1.326 1.00 1.57 49 TRP A O 13
ATOM 11840 N N . LEU A 1 59 ? 5.076 -2.913 0.192 1.00 1.29 50 LEU A N 13
ATOM 11841 C CA . LEU A 1 59 ? 5.898 -2.481 -0.935 1.00 1.10 50 LEU A CA 13
ATOM 11842 C C . LEU A 1 59 ? 5.239 -2.881 -2.252 1.00 1.01 50 LEU A C 13
ATOM 11843 O O . LEU A 1 59 ? 5.241 -4.056 -2.624 1.00 1.05 50 LEU A O 13
ATOM 11859 N N . CYS A 1 60 ? 4.678 -1.896 -2.951 1.00 1.04 51 CYS A N 13
ATOM 11860 C CA . CYS A 1 60 ? 4.019 -2.138 -4.232 1.00 1.10 51 CYS A CA 13
ATOM 11861 C C . CYS A 1 60 ? 5.009 -2.732 -5.241 1.00 1.15 51 CYS A C 13
ATOM 11862 O O . CYS A 1 60 ? 6.213 -2.780 -4.983 1.00 1.15 51 CYS A O 13
ATOM 11869 N N . ARG A 1 61 ? 4.501 -3.189 -6.389 1.00 1.26 52 ARG A N 13
ATOM 11870 C CA . ARG A 1 61 ? 5.353 -3.786 -7.426 1.00 1.42 52 ARG A CA 13
ATOM 11871 C C . ARG A 1 61 ? 6.450 -2.821 -7.888 1.00 1.50 52 ARG A C 13
ATOM 11872 O O . ARG A 1 61 ? 7.508 -3.254 -8.342 1.00 1.61 52 ARG A O 13
ATOM 11893 N N . HIS A 1 62 ? 6.203 -1.518 -7.745 1.00 1.54 53 HIS A N 13
ATOM 11894 C CA . HIS A 1 62 ? 7.178 -0.499 -8.126 1.00 1.68 53 HIS A CA 13
ATOM 11895 C C . HIS A 1 62 ? 8.131 -0.247 -6.969 1.00 1.52 53 HIS A C 13
ATOM 11896 O O . HIS A 1 62 ? 9.289 0.124 -7.163 1.00 1.58 53 HIS A O 13
ATOM 11911 N N . CYS A 1 63 ? 7.610 -0.460 -5.765 1.00 1.39 54 CYS A N 13
ATOM 11912 C CA . CYS A 1 63 ? 8.352 -0.279 -4.535 1.00 1.32 54 CYS A CA 13
ATOM 11913 C C . CYS A 1 63 ? 9.377 -1.398 -4.354 1.00 1.19 54 CYS A C 13
ATOM 11914 O O . CYS A 1 63 ? 10.581 -1.141 -4.242 1.00 1.24 54 CYS A O 13
ATOM 11921 N N . LEU A 1 64 ? 8.890 -2.645 -4.343 1.00 1.11 55 LEU A N 13
ATOM 11922 C CA . LEU A 1 64 ? 9.761 -3.808 -4.192 1.00 1.12 55 LEU A CA 13
ATOM 11923 C C . LEU A 1 64 ? 10.757 -3.888 -5.346 1.00 1.27 55 LEU A C 13
ATOM 11924 O O . LEU A 1 64 ? 11.934 -4.153 -5.130 1.00 1.39 55 LEU A O 13
ATOM 11940 N N . GLN A 1 65 ? 10.275 -3.638 -6.568 1.00 1.35 56 GLN A N 13
ATOM 11941 C CA . GLN A 1 65 ? 11.132 -3.668 -7.754 1.00 1.57 56 GLN A CA 13
ATOM 11942 C C . GLN A 1 65 ? 12.217 -2.590 -7.669 1.00 1.62 56 GLN A C 13
ATOM 11943 O O . GLN A 1 65 ? 13.320 -2.775 -8.182 1.00 1.77 56 GLN A O 13
ATOM 11957 N N . SER A 1 66 ? 11.898 -1.472 -7.007 1.00 1.55 57 SER A N 13
ATOM 11958 C CA . SER A 1 66 ? 12.851 -0.375 -6.840 1.00 1.67 57 SER A CA 13
ATOM 11959 C C . SER A 1 66 ? 14.079 -0.840 -6.057 1.00 1.67 57 SER A C 13
ATOM 11960 O O . SER A 1 66 ? 15.214 -0.566 -6.451 1.00 1.86 57 SER A O 13
ATOM 11968 N N . ARG A 1 67 ? 13.841 -1.550 -4.949 1.00 1.56 58 ARG A N 13
ATOM 11969 C CA . ARG A 1 67 ? 14.930 -2.057 -4.112 1.00 1.72 58 ARG A CA 13
ATOM 11970 C C . ARG A 1 67 ? 15.436 -3.420 -4.604 1.00 1.65 58 ARG A C 13
ATOM 11971 O O . ARG A 1 67 ? 16.601 -3.763 -4.393 1.00 2.21 58 ARG A O 13
ATOM 11992 N N . ALA A 1 68 ? 14.560 -4.192 -5.257 1.00 1.80 59 ALA A N 13
ATOM 11993 C CA . ALA A 1 68 ? 14.928 -5.512 -5.775 1.00 2.05 59 ALA A CA 13
ATOM 11994 C C . ALA A 1 68 ? 15.478 -5.436 -7.207 1.00 2.29 59 ALA A C 13
ATOM 11995 O O . ALA A 1 68 ? 15.609 -6.463 -7.878 1.00 2.79 59 ALA A O 13
ATOM 12002 N N . ARG A 1 69 ? 15.807 -4.224 -7.667 1.00 2.62 60 ARG A N 13
ATOM 12003 C CA . ARG A 1 69 ? 16.348 -4.030 -9.012 1.00 3.23 60 ARG A CA 13
ATOM 12004 C C . ARG A 1 69 ? 17.793 -4.536 -9.109 1.00 3.45 60 ARG A C 13
ATOM 12005 O O . ARG A 1 69 ? 18.126 -5.288 -10.026 1.00 3.81 60 ARG A O 13
ATOM 12026 N N . PRO A 1 70 ? 18.676 -4.129 -8.164 1.00 3.90 61 PRO A N 13
ATOM 12027 C CA . PRO A 1 70 ? 20.085 -4.554 -8.158 1.00 4.66 61 PRO A CA 13
ATOM 12028 C C . PRO A 1 70 ? 20.230 -6.069 -8.026 1.00 4.81 61 PRO A C 13
ATOM 12029 O O . PRO A 1 70 ? 19.830 -6.654 -7.017 1.00 5.05 61 PRO A O 13
ATOM 12040 N N . ALA A 1 71 ? 20.800 -6.699 -9.054 1.00 5.17 62 ALA A N 13
ATOM 12041 C CA . ALA A 1 71 ? 20.996 -8.147 -9.058 1.00 5.79 62 ALA A CA 13
ATOM 12042 C C . ALA A 1 71 ? 22.418 -8.507 -9.476 1.00 6.46 62 ALA A C 13
ATOM 12043 O O . ALA A 1 71 ? 23.255 -8.845 -8.640 1.00 2.51 62 ALA A O 13
ATOM 12052 N N . GLN A 1 10 ? -6.745 12.601 11.784 1.00 9.95 1 GLN A N 14
ATOM 12053 C CA . GLN A 1 10 ? -5.818 13.518 11.064 1.00 9.43 1 GLN A CA 14
ATOM 12054 C C . GLN A 1 10 ? -6.164 13.591 9.578 1.00 8.37 1 GLN A C 14
ATOM 12055 O O . GLN A 1 10 ? -5.933 12.638 8.833 1.00 8.33 1 GLN A O 14
ATOM 12069 N N . SER A 1 11 ? -6.721 14.726 9.155 1.00 7.75 2 SER A N 14
ATOM 12070 C CA . SER A 1 11 ? -7.099 14.917 7.758 1.00 6.89 2 SER A CA 14
ATOM 12071 C C . SER A 1 11 ? -6.447 16.173 7.179 1.00 6.25 2 SER A C 14
ATOM 12072 O O . SER A 1 11 ? -6.939 17.287 7.371 1.00 6.38 2 SER A O 14
ATOM 12080 N N . LEU A 1 12 ? -5.336 15.979 6.468 1.00 5.91 3 LEU A N 14
ATOM 12081 C CA . LEU A 1 12 ? -4.608 17.088 5.851 1.00 5.70 3 LEU A CA 14
ATOM 12082 C C . LEU A 1 12 ? -4.828 17.105 4.339 1.00 4.82 3 LEU A C 14
ATOM 12083 O O . LEU A 1 12 ? -5.199 18.132 3.770 1.00 5.19 3 LEU A O 14
ATOM 12099 N N . ILE A 1 13 ? -4.597 15.958 3.695 1.00 3.99 4 ILE A N 14
ATOM 12100 C CA . ILE A 1 13 ? -4.769 15.837 2.251 1.00 3.40 4 ILE A CA 14
ATOM 12101 C C . ILE A 1 13 ? -5.064 14.390 1.851 1.00 2.92 4 ILE A C 14
ATOM 12102 O O . ILE A 1 13 ? -4.283 13.483 2.144 1.00 3.39 4 ILE A O 14
ATOM 12118 N N . ASP A 1 14 ? -6.198 14.183 1.183 1.00 2.57 5 ASP A N 14
ATOM 12119 C CA . ASP A 1 14 ? -6.600 12.848 0.744 1.00 2.62 5 ASP A CA 14
ATOM 12120 C C . ASP A 1 14 ? -6.164 12.595 -0.699 1.00 2.12 5 ASP A C 14
ATOM 12121 O O . ASP A 1 14 ? -6.982 12.275 -1.563 1.00 2.65 5 ASP A O 14
ATOM 12130 N N . GLU A 1 15 ? -4.865 12.738 -0.948 1.00 1.83 6 GLU A N 14
ATOM 12131 C CA . GLU A 1 15 ? -4.309 12.524 -2.281 1.00 2.10 6 GLU A CA 14
ATOM 12132 C C . GLU A 1 15 ? -4.183 11.033 -2.580 1.00 2.06 6 GLU A C 14
ATOM 12133 O O . GLU A 1 15 ? -4.764 10.536 -3.547 1.00 2.67 6 GLU A O 14
ATOM 12145 N N . ASP A 1 16 ? -3.426 10.326 -1.742 1.00 1.91 7 ASP A N 14
ATOM 12146 C CA . ASP A 1 16 ? -3.224 8.889 -1.912 1.00 1.97 7 ASP A CA 14
ATOM 12147 C C . ASP A 1 16 ? -3.768 8.113 -0.708 1.00 1.69 7 ASP A C 14
ATOM 12148 O O . ASP A 1 16 ? -3.211 7.085 -0.319 1.00 2.08 7 ASP A O 14
ATOM 12157 N N . ALA A 1 17 ? -4.862 8.610 -0.127 1.00 1.36 8 ALA A N 14
ATOM 12158 C CA . ALA A 1 17 ? -5.481 7.959 1.026 1.00 1.52 8 ALA A CA 14
ATOM 12159 C C . ALA A 1 17 ? -6.671 7.089 0.605 1.00 1.56 8 ALA A C 14
ATOM 12160 O O . ALA A 1 17 ? -7.558 6.799 1.412 1.00 1.92 8 ALA A O 14
ATOM 12167 N N . VAL A 1 18 ? -6.679 6.667 -0.661 1.00 1.42 9 VAL A N 14
ATOM 12168 C CA . VAL A 1 18 ? -7.747 5.827 -1.192 1.00 1.48 9 VAL A CA 14
ATOM 12169 C C . VAL A 1 18 ? -7.172 4.724 -2.077 1.00 1.38 9 VAL A C 14
ATOM 12170 O O . VAL A 1 18 ? -6.158 4.924 -2.745 1.00 1.50 9 VAL A O 14
ATOM 12183 N N . CYS A 1 19 ? -7.823 3.559 -2.074 1.00 1.22 10 CYS A N 14
ATOM 12184 C CA . CYS A 1 19 ? -7.368 2.425 -2.875 1.00 1.15 10 CYS A CA 14
ATOM 12185 C C . CYS A 1 19 ? -7.408 2.754 -4.369 1.00 1.28 10 CYS A C 14
ATOM 12186 O O . CYS A 1 19 ? -8.167 3.618 -4.803 1.00 1.45 10 CYS A O 14
ATOM 12193 N N . SER A 1 20 ? -6.571 2.067 -5.146 1.00 1.24 11 SER A N 14
ATOM 12194 C CA . SER A 1 20 ? -6.493 2.292 -6.589 1.00 1.40 11 SER A CA 14
ATOM 12195 C C . SER A 1 20 ? -7.136 1.154 -7.389 1.00 1.40 11 SER A C 14
ATOM 12196 O O . SER A 1 20 ? -7.623 1.379 -8.499 1.00 1.56 11 SER A O 14
ATOM 12204 N N . ILE A 1 21 ? -7.134 -0.065 -6.837 1.00 1.28 12 ILE A N 14
ATOM 12205 C CA . ILE A 1 21 ? -7.718 -1.210 -7.528 1.00 1.31 12 ILE A CA 14
ATOM 12206 C C . ILE A 1 21 ? -9.238 -1.092 -7.606 1.00 1.40 12 ILE A C 14
ATOM 12207 O O . ILE A 1 21 ? -9.849 -1.488 -8.600 1.00 1.61 12 ILE A O 14
ATOM 12223 N N . CYS A 1 22 ? -9.840 -0.570 -6.542 1.00 1.32 13 CYS A N 14
ATOM 12224 C CA . CYS A 1 22 ? -11.290 -0.429 -6.473 1.00 1.45 13 CYS A CA 14
ATOM 12225 C C . CYS A 1 22 ? -11.733 1.015 -6.187 1.00 1.60 13 CYS A C 14
ATOM 12226 O O . CYS A 1 22 ? -12.929 1.312 -6.220 1.00 1.99 13 CYS A O 14
ATOM 12233 N N . MET A 1 23 ? -10.776 1.909 -5.911 1.00 1.69 14 MET A N 14
ATOM 12234 C CA . MET A 1 23 ? -11.082 3.312 -5.626 1.00 2.17 14 MET A CA 14
ATOM 12235 C C . MET A 1 23 ? -12.030 3.443 -4.430 1.00 2.06 14 MET A C 14
ATOM 12236 O O . MET A 1 23 ? -13.189 3.837 -4.580 1.00 2.62 14 MET A O 14
ATOM 12250 N N . ASP A 1 24 ? -11.524 3.113 -3.244 1.00 1.75 15 ASP A N 14
ATOM 12251 C CA . ASP A 1 24 ? -12.316 3.192 -2.020 1.00 1.84 15 ASP A CA 14
ATOM 12252 C C . ASP A 1 24 ? -11.414 3.254 -0.790 1.00 1.75 15 ASP A C 14
ATOM 12253 O O . ASP A 1 24 ? -10.656 2.321 -0.519 1.00 2.34 15 ASP A O 14
ATOM 12262 N N . GLY A 1 25 ? -11.503 4.358 -0.047 1.00 1.75 16 GLY A N 14
ATOM 12263 C CA . GLY A 1 25 ? -10.692 4.520 1.149 1.00 1.76 16 GLY A CA 14
ATOM 12264 C C . GLY A 1 25 ? -11.391 4.001 2.392 1.00 1.79 16 GLY A C 14
ATOM 12265 O O . GLY A 1 25 ? -11.626 4.754 3.338 1.00 2.31 16 GLY A O 14
ATOM 12269 N N . GLU A 1 26 ? -11.728 2.711 2.385 1.00 1.63 17 GLU A N 14
ATOM 12270 C CA . GLU A 1 26 ? -12.411 2.085 3.515 1.00 1.86 17 GLU A CA 14
ATOM 12271 C C . GLU A 1 26 ? -11.603 0.912 4.064 1.00 2.02 17 GLU A C 14
ATOM 12272 O O . GLU A 1 26 ? -11.515 -0.144 3.432 1.00 2.77 17 GLU A O 14
ATOM 12284 N N . SER A 1 27 ? -11.011 1.104 5.243 1.00 1.91 18 SER A N 14
ATOM 12285 C CA . SER A 1 27 ? -10.208 0.063 5.883 1.00 2.27 18 SER A CA 14
ATOM 12286 C C . SER A 1 27 ? -11.101 -0.926 6.633 1.00 2.49 18 SER A C 14
ATOM 12287 O O . SER A 1 27 ? -11.648 -0.603 7.689 1.00 3.16 18 SER A O 14
ATOM 12295 N N . GLN A 1 28 ? -11.247 -2.127 6.074 1.00 2.13 19 GLN A N 14
ATOM 12296 C CA . GLN A 1 28 ? -12.077 -3.168 6.684 1.00 2.49 19 GLN A CA 14
ATOM 12297 C C . GLN A 1 28 ? -11.387 -4.532 6.615 1.00 2.28 19 GLN A C 14
ATOM 12298 O O . GLN A 1 28 ? -10.449 -4.722 5.846 1.00 2.07 19 GLN A O 14
ATOM 12312 N N . ASN A 1 29 ? -11.868 -5.481 7.421 1.00 2.65 20 ASN A N 14
ATOM 12313 C CA . ASN A 1 29 ? -11.301 -6.834 7.447 1.00 2.67 20 ASN A CA 14
ATOM 12314 C C . ASN A 1 29 ? -11.362 -7.485 6.067 1.00 2.02 20 ASN A C 14
ATOM 12315 O O . ASN A 1 29 ? -10.391 -8.094 5.618 1.00 2.36 20 ASN A O 14
ATOM 12326 N N . SER A 1 30 ? -12.506 -7.343 5.393 1.00 1.75 21 SER A N 14
ATOM 12327 C CA . SER A 1 30 ? -12.685 -7.914 4.059 1.00 1.96 21 SER A CA 14
ATOM 12328 C C . SER A 1 30 ? -11.700 -7.292 3.062 1.00 1.96 21 SER A C 14
ATOM 12329 O O . SER A 1 30 ? -11.323 -7.924 2.075 1.00 2.67 21 SER A O 14
ATOM 12337 N N . ASN A 1 31 ? -11.283 -6.055 3.335 1.00 1.45 22 ASN A N 14
ATOM 12338 C CA . ASN A 1 31 ? -10.336 -5.345 2.477 1.00 1.59 22 ASN A CA 14
ATOM 12339 C C . ASN A 1 31 ? -9.654 -4.216 3.252 1.00 1.50 22 ASN A C 14
ATOM 12340 O O . ASN A 1 31 ? -10.153 -3.090 3.290 1.00 1.99 22 ASN A O 14
ATOM 12351 N N . VAL A 1 32 ? -8.516 -4.523 3.876 1.00 1.22 23 VAL A N 14
ATOM 12352 C CA . VAL A 1 32 ? -7.779 -3.525 4.650 1.00 1.33 23 VAL A CA 14
ATOM 12353 C C . VAL A 1 32 ? -6.881 -2.692 3.741 1.00 1.18 23 VAL A C 14
ATOM 12354 O O . VAL A 1 32 ? -5.976 -3.219 3.095 1.00 1.44 23 VAL A O 14
ATOM 12367 N N . ILE A 1 33 ? -7.142 -1.387 3.695 1.00 0.95 24 ILE A N 14
ATOM 12368 C CA . ILE A 1 33 ? -6.356 -0.482 2.864 1.00 0.84 24 ILE A CA 14
ATOM 12369 C C . ILE A 1 33 ? -5.009 -0.183 3.523 1.00 0.93 24 ILE A C 14
ATOM 12370 O O . ILE A 1 33 ? -4.908 0.656 4.420 1.00 1.20 24 ILE A O 14
ATOM 12386 N N . LEU A 1 34 ? -3.978 -0.899 3.082 1.00 0.83 25 LEU A N 14
ATOM 12387 C CA . LEU A 1 34 ? -2.637 -0.737 3.637 1.00 0.96 25 LEU A CA 14
ATOM 12388 C C . LEU A 1 34 ? -1.816 0.265 2.835 1.00 0.97 25 LEU A C 14
ATOM 12389 O O . LEU A 1 34 ? -2.008 0.421 1.627 1.00 0.91 25 LEU A O 14
ATOM 12405 N N . PHE A 1 35 ? -0.892 0.928 3.521 1.00 1.12 26 PHE A N 14
ATOM 12406 C CA . PHE A 1 35 ? -0.017 1.910 2.891 1.00 1.20 26 PHE A CA 14
ATOM 12407 C C . PHE A 1 35 ? 1.383 1.332 2.719 1.00 1.32 26 PHE A C 14
ATOM 12408 O O . PHE A 1 35 ? 1.814 0.489 3.509 1.00 1.44 26 PHE A O 14
ATOM 12425 N N . CYS A 1 36 ? 2.084 1.779 1.683 1.00 1.41 27 CYS A N 14
ATOM 12426 C CA . CYS A 1 36 ? 3.435 1.291 1.416 1.00 1.61 27 CYS A CA 14
ATOM 12427 C C . CYS A 1 36 ? 4.418 1.749 2.496 1.00 1.74 27 CYS A C 14
ATOM 12428 O O . CYS A 1 36 ? 4.020 2.304 3.523 1.00 1.77 27 CYS A O 14
ATOM 12435 N N . ASP A 1 37 ? 5.705 1.519 2.241 1.00 1.97 28 ASP A N 14
ATOM 12436 C CA . ASP A 1 37 ? 6.765 1.906 3.167 1.00 2.26 28 ASP A CA 14
ATOM 12437 C C . ASP A 1 37 ? 7.728 2.915 2.531 1.00 1.98 28 ASP A C 14
ATOM 12438 O O . ASP A 1 37 ? 8.513 3.554 3.234 1.00 2.42 28 ASP A O 14
ATOM 12447 N N . MET A 1 38 ? 7.677 3.048 1.199 1.00 1.83 29 MET A N 14
ATOM 12448 C CA . MET A 1 38 ? 8.557 3.969 0.484 1.00 2.30 29 MET A CA 14
ATOM 12449 C C . MET A 1 38 ? 7.757 4.998 -0.320 1.00 2.71 29 MET A C 14
ATOM 12450 O O . MET A 1 38 ? 7.809 6.193 -0.032 1.00 3.26 29 MET A O 14
ATOM 12464 N N . CYS A 1 39 ? 7.028 4.525 -1.334 1.00 2.69 30 CYS A N 14
ATOM 12465 C CA . CYS A 1 39 ? 6.227 5.407 -2.188 1.00 3.19 30 CYS A CA 14
ATOM 12466 C C . CYS A 1 39 ? 4.945 5.879 -1.484 1.00 2.97 30 CYS A C 14
ATOM 12467 O O . CYS A 1 39 ? 4.446 6.969 -1.771 1.00 3.58 30 CYS A O 14
ATOM 12474 N N . ASN A 1 40 ? 4.428 5.057 -0.561 1.00 2.45 31 ASN A N 14
ATOM 12475 C CA . ASN A 1 40 ? 3.214 5.382 0.205 1.00 2.64 31 ASN A CA 14
ATOM 12476 C C . ASN A 1 40 ? 1.926 5.006 -0.543 1.00 2.09 31 ASN A C 14
ATOM 12477 O O . ASN A 1 40 ? 0.864 5.577 -0.285 1.00 2.28 31 ASN A O 14
ATOM 12488 N N . LEU A 1 41 ? 2.016 4.032 -1.454 1.00 1.69 32 LEU A N 14
ATOM 12489 C CA . LEU A 1 41 ? 0.854 3.575 -2.212 1.00 1.44 32 LEU A CA 14
ATOM 12490 C C . LEU A 1 41 ? -0.224 3.032 -1.273 1.00 1.30 32 LEU A C 14
ATOM 12491 O O . LEU A 1 41 ? 0.083 2.349 -0.295 1.00 1.46 32 LEU A O 14
ATOM 12507 N N . ALA A 1 42 ? -1.485 3.340 -1.573 1.00 1.17 33 ALA A N 14
ATOM 12508 C CA . ALA A 1 42 ? -2.604 2.883 -0.752 1.00 1.05 33 ALA A CA 14
ATOM 12509 C C . ALA A 1 42 ? -3.513 1.939 -1.534 1.00 0.96 33 ALA A C 14
ATOM 12510 O O . ALA A 1 42 ? -4.193 2.357 -2.470 1.00 1.10 33 ALA A O 14
ATOM 12517 N N . VAL A 1 43 ? -3.523 0.665 -1.136 1.00 0.82 34 VAL A N 14
ATOM 12518 C CA . VAL A 1 43 ? -4.355 -0.344 -1.792 1.00 0.77 34 VAL A CA 14
ATOM 12519 C C . VAL A 1 43 ? -4.687 -1.471 -0.827 1.00 0.66 34 VAL A C 14
ATOM 12520 O O . VAL A 1 43 ? -3.846 -1.874 -0.021 1.00 0.62 34 VAL A O 14
ATOM 12533 N N . HIS A 1 44 ? -5.903 -2.002 -0.923 1.00 0.69 35 HIS A N 14
ATOM 12534 C CA . HIS A 1 44 ? -6.301 -3.110 -0.062 1.00 0.66 35 HIS A CA 14
ATOM 12535 C C . HIS A 1 44 ? -5.458 -4.337 -0.393 1.00 0.59 35 HIS A C 14
ATOM 12536 O O . HIS A 1 44 ? -5.299 -4.686 -1.564 1.00 0.67 35 HIS A O 14
ATOM 12550 N N . GLN A 1 45 ? -4.919 -4.993 0.631 1.00 0.62 36 GLN A N 14
ATOM 12551 C CA . GLN A 1 45 ? -4.095 -6.189 0.419 1.00 0.70 36 GLN A CA 14
ATOM 12552 C C . GLN A 1 45 ? -4.883 -7.289 -0.300 1.00 0.75 36 GLN A C 14
ATOM 12553 O O . GLN A 1 45 ? -4.293 -8.191 -0.893 1.00 0.89 36 GLN A O 14
ATOM 12567 N N . GLU A 1 46 ? -6.217 -7.191 -0.274 1.00 0.74 37 GLU A N 14
ATOM 12568 C CA . GLU A 1 46 ? -7.076 -8.157 -0.954 1.00 0.87 37 GLU A CA 14
ATOM 12569 C C . GLU A 1 46 ? -7.320 -7.706 -2.388 1.00 0.92 37 GLU A C 14
ATOM 12570 O O . GLU A 1 46 ? -7.596 -8.513 -3.276 1.00 1.09 37 GLU A O 14
ATOM 12582 N N . CYS A 1 47 ? -7.199 -6.398 -2.596 1.00 0.83 38 CYS A N 14
ATOM 12583 C CA . CYS A 1 47 ? -7.381 -5.787 -3.892 1.00 0.95 38 CYS A CA 14
ATOM 12584 C C . CYS A 1 47 ? -6.154 -6.034 -4.762 1.00 1.02 38 CYS A C 14
ATOM 12585 O O . CYS A 1 47 ? -6.267 -6.311 -5.957 1.00 1.19 38 CYS A O 14
ATOM 12592 N N . TYR A 1 48 ? -4.979 -5.921 -4.146 1.00 0.92 39 TYR A N 14
ATOM 12593 C CA . TYR A 1 48 ? -3.719 -6.126 -4.852 1.00 1.03 39 TYR A CA 14
ATOM 12594 C C . TYR A 1 48 ? -3.446 -7.613 -5.102 1.00 1.18 39 TYR A C 14
ATOM 12595 O O . TYR A 1 48 ? -2.788 -7.972 -6.079 1.00 1.37 39 TYR A O 14
ATOM 12613 N N . GLY A 1 49 ? -3.952 -8.469 -4.212 1.00 1.18 40 GLY A N 14
ATOM 12614 C CA . GLY A 1 49 ? -3.748 -9.905 -4.350 1.00 1.43 40 GLY A CA 14
ATOM 12615 C C . GLY A 1 49 ? -2.749 -10.455 -3.344 1.00 1.35 40 GLY A C 14
ATOM 12616 O O . GLY A 1 49 ? -2.076 -11.454 -3.612 1.00 1.68 40 GLY A O 14
ATOM 12620 N N . VAL A 1 50 ? -2.654 -9.806 -2.183 1.00 1.19 41 VAL A N 14
ATOM 12621 C CA . VAL A 1 50 ? -1.740 -10.231 -1.128 1.00 1.17 41 VAL A CA 14
ATOM 12622 C C . VAL A 1 50 ? -2.479 -11.075 -0.089 1.00 1.34 41 VAL A C 14
ATOM 12623 O O . VAL A 1 50 ? -3.605 -10.749 0.285 1.00 1.45 41 VAL A O 14
ATOM 12636 N N . PRO A 1 51 ? -1.859 -12.176 0.389 1.00 1.57 42 PRO A N 14
ATOM 12637 C CA . PRO A 1 51 ? -2.477 -13.063 1.386 1.00 1.85 42 PRO A CA 14
ATOM 12638 C C . PRO A 1 51 ? -3.035 -12.298 2.586 1.00 1.54 42 PRO A C 14
ATOM 12639 O O . PRO A 1 51 ? -4.212 -12.430 2.920 1.00 1.66 42 PRO A O 14
ATOM 12650 N N . TYR A 1 52 ? -2.182 -11.499 3.227 1.00 1.33 43 TYR A N 14
ATOM 12651 C CA . TYR A 1 52 ? -2.588 -10.712 4.390 1.00 1.25 43 TYR A CA 14
ATOM 12652 C C . TYR A 1 52 ? -1.514 -9.688 4.763 1.00 1.39 43 TYR A C 14
ATOM 12653 O O . TYR A 1 52 ? -0.505 -9.554 4.066 1.00 1.72 43 TYR A O 14
ATOM 12671 N N . ILE A 1 53 ? -1.737 -8.967 5.863 1.00 1.56 44 ILE A N 14
ATOM 12672 C CA . ILE A 1 53 ? -0.783 -7.956 6.323 1.00 1.89 44 ILE A CA 14
ATOM 12673 C C . ILE A 1 53 ? 0.567 -8.591 6.677 1.00 2.05 44 ILE A C 14
ATOM 12674 O O . ILE A 1 53 ? 0.635 -9.503 7.504 1.00 2.28 44 ILE A O 14
ATOM 12690 N N . PRO A 1 54 ? 1.660 -8.123 6.042 1.00 2.07 45 PRO A N 14
ATOM 12691 C CA . PRO A 1 54 ? 3.013 -8.651 6.283 1.00 2.37 45 PRO A CA 14
ATOM 12692 C C . PRO A 1 54 ? 3.503 -8.378 7.708 1.00 2.75 45 PRO A C 14
ATOM 12693 O O . PRO A 1 54 ? 2.729 -7.947 8.568 1.00 2.88 45 PRO A O 14
ATOM 12704 N N . GLU A 1 55 ? 4.788 -8.632 7.952 1.00 3.10 46 GLU A N 14
ATOM 12705 C CA . GLU A 1 55 ? 5.377 -8.414 9.273 1.00 3.50 46 GLU A CA 14
ATOM 12706 C C . GLU A 1 55 ? 5.478 -6.922 9.593 1.00 3.03 46 GLU A C 14
ATOM 12707 O O . GLU A 1 55 ? 4.989 -6.469 10.629 1.00 3.32 46 GLU A O 14
ATOM 12719 N N . GLY A 1 56 ? 6.114 -6.165 8.697 1.00 2.57 47 GLY A N 14
ATOM 12720 C CA . GLY A 1 56 ? 6.265 -4.732 8.899 1.00 2.25 47 GLY A CA 14
ATOM 12721 C C . GLY A 1 56 ? 5.234 -3.932 8.124 1.00 1.99 47 GLY A C 14
ATOM 12722 O O . GLY A 1 56 ? 4.036 -4.020 8.403 1.00 2.73 47 GLY A O 14
ATOM 12726 N N . GLN A 1 57 ? 5.699 -3.155 7.148 1.00 1.64 48 GLN A N 14
ATOM 12727 C CA . GLN A 1 57 ? 4.808 -2.340 6.323 1.00 2.18 48 GLN A CA 14
ATOM 12728 C C . GLN A 1 57 ? 4.535 -3.035 4.983 1.00 1.91 48 GLN A C 14
ATOM 12729 O O . GLN A 1 57 ? 4.645 -4.259 4.881 1.00 1.93 48 GLN A O 14
ATOM 12743 N N . TRP A 1 58 ? 4.181 -2.255 3.957 1.00 2.10 49 TRP A N 14
ATOM 12744 C CA . TRP A 1 58 ? 3.905 -2.806 2.638 1.00 1.86 49 TRP A CA 14
ATOM 12745 C C . TRP A 1 58 ? 4.845 -2.215 1.588 1.00 1.50 49 TRP A C 14
ATOM 12746 O O . TRP A 1 58 ? 5.197 -1.039 1.655 1.00 1.57 49 TRP A O 14
ATOM 12767 N N . LEU A 1 59 ? 5.230 -3.033 0.613 1.00 1.29 50 LEU A N 14
ATOM 12768 C CA . LEU A 1 59 ? 6.108 -2.588 -0.466 1.00 1.10 50 LEU A CA 14
ATOM 12769 C C . LEU A 1 59 ? 5.574 -3.082 -1.805 1.00 1.01 50 LEU A C 14
ATOM 12770 O O . LEU A 1 59 ? 5.710 -4.262 -2.137 1.00 1.05 50 LEU A O 14
ATOM 12786 N N . CYS A 1 60 ? 4.966 -2.178 -2.571 1.00 1.04 51 CYS A N 14
ATOM 12787 C CA . CYS A 1 60 ? 4.411 -2.522 -3.878 1.00 1.10 51 CYS A CA 14
ATOM 12788 C C . CYS A 1 60 ? 5.492 -3.114 -4.788 1.00 1.15 51 CYS A C 14
ATOM 12789 O O . CYS A 1 60 ? 6.681 -3.058 -4.469 1.00 1.15 51 CYS A O 14
ATOM 12796 N N . ARG A 1 61 ? 5.078 -3.696 -5.916 1.00 1.26 52 ARG A N 14
ATOM 12797 C CA . ARG A 1 61 ? 6.020 -4.313 -6.857 1.00 1.42 52 ARG A CA 14
ATOM 12798 C C . ARG A 1 61 ? 7.115 -3.335 -7.299 1.00 1.50 52 ARG A C 14
ATOM 12799 O O . ARG A 1 61 ? 8.223 -3.753 -7.636 1.00 1.61 52 ARG A O 14
ATOM 12820 N N . HIS A 1 62 ? 6.812 -2.037 -7.270 1.00 1.54 53 HIS A N 14
ATOM 12821 C CA . HIS A 1 62 ? 7.782 -1.008 -7.643 1.00 1.68 53 HIS A CA 14
ATOM 12822 C C . HIS A 1 62 ? 8.623 -0.637 -6.433 1.00 1.52 53 HIS A C 14
ATOM 12823 O O . HIS A 1 62 ? 9.783 -0.241 -6.552 1.00 1.58 53 HIS A O 14
ATOM 12838 N N . CYS A 1 63 ? 8.006 -0.775 -5.266 1.00 1.39 54 CYS A N 14
ATOM 12839 C CA . CYS A 1 63 ? 8.632 -0.474 -3.998 1.00 1.32 54 CYS A CA 14
ATOM 12840 C C . CYS A 1 63 ? 9.695 -1.512 -3.660 1.00 1.19 54 CYS A C 14
ATOM 12841 O O . CYS A 1 63 ? 10.861 -1.174 -3.446 1.00 1.24 54 CYS A O 14
ATOM 12848 N N . LEU A 1 64 ? 9.283 -2.781 -3.616 1.00 1.11 55 LEU A N 14
ATOM 12849 C CA . LEU A 1 64 ? 10.201 -3.874 -3.309 1.00 1.12 55 LEU A CA 14
ATOM 12850 C C . LEU A 1 64 ? 11.280 -3.987 -4.379 1.00 1.27 55 LEU A C 14
ATOM 12851 O O . LEU A 1 64 ? 12.453 -4.197 -4.067 1.00 1.39 55 LEU A O 14
ATOM 12867 N N . GLN A 1 65 ? 10.879 -3.829 -5.641 1.00 1.35 56 GLN A N 14
ATOM 12868 C CA . GLN A 1 65 ? 11.818 -3.899 -6.758 1.00 1.57 56 GLN A CA 14
ATOM 12869 C C . GLN A 1 65 ? 12.866 -2.787 -6.653 1.00 1.62 56 GLN A C 14
ATOM 12870 O O . GLN A 1 65 ? 14.011 -2.963 -7.072 1.00 1.77 56 GLN A O 14
ATOM 12884 N N . SER A 1 66 ? 12.465 -1.646 -6.083 1.00 1.55 57 SER A N 14
ATOM 12885 C CA . SER A 1 66 ? 13.369 -0.508 -5.910 1.00 1.67 57 SER A CA 14
ATOM 12886 C C . SER A 1 66 ? 14.471 -0.836 -4.904 1.00 1.67 57 SER A C 14
ATOM 12887 O O . SER A 1 66 ? 15.643 -0.555 -5.150 1.00 1.86 57 SER A O 14
ATOM 12895 N N . ARG A 1 67 ? 14.088 -1.430 -3.771 1.00 1.56 58 ARG A N 14
ATOM 12896 C CA . ARG A 1 67 ? 15.049 -1.794 -2.729 1.00 1.72 58 ARG A CA 14
ATOM 12897 C C . ARG A 1 67 ? 15.822 -3.066 -3.096 1.00 1.65 58 ARG A C 14
ATOM 12898 O O . ARG A 1 67 ? 16.957 -3.256 -2.657 1.00 2.21 58 ARG A O 14
ATOM 12919 N N . ALA A 1 68 ? 15.203 -3.933 -3.903 1.00 1.80 59 ALA A N 14
ATOM 12920 C CA . ALA A 1 68 ? 15.839 -5.181 -4.328 1.00 2.05 59 ALA A CA 14
ATOM 12921 C C . ALA A 1 68 ? 16.812 -4.960 -5.495 1.00 2.29 59 ALA A C 14
ATOM 12922 O O . ALA A 1 68 ? 17.456 -5.903 -5.958 1.00 2.79 59 ALA A O 14
ATOM 12929 N N . ARG A 1 69 ? 16.917 -3.714 -5.969 1.00 2.62 60 ARG A N 14
ATOM 12930 C CA . ARG A 1 69 ? 17.813 -3.389 -7.079 1.00 3.23 60 ARG A CA 14
ATOM 12931 C C . ARG A 1 69 ? 19.254 -3.179 -6.596 1.00 3.45 60 ARG A C 14
ATOM 12932 O O . ARG A 1 69 ? 20.177 -3.818 -7.102 1.00 3.81 60 ARG A O 14
ATOM 12953 N N . PRO A 1 70 ? 19.469 -2.275 -5.614 1.00 3.90 61 PRO A N 14
ATOM 12954 C CA . PRO A 1 70 ? 20.810 -1.987 -5.075 1.00 4.66 61 PRO A CA 14
ATOM 12955 C C . PRO A 1 70 ? 21.536 -3.237 -4.576 1.00 4.81 61 PRO A C 14
ATOM 12956 O O . PRO A 1 70 ? 20.905 -4.226 -4.197 1.00 5.05 61 PRO A O 14
ATOM 12967 N N . ALA A 1 71 ? 22.869 -3.176 -4.573 1.00 5.17 62 ALA A N 14
ATOM 12968 C CA . ALA A 1 71 ? 23.694 -4.293 -4.118 1.00 5.79 62 ALA A CA 14
ATOM 12969 C C . ALA A 1 71 ? 25.152 -3.869 -3.944 1.00 6.46 62 ALA A C 14
ATOM 12970 O O . ALA A 1 71 ? 25.469 -2.680 -3.923 1.00 2.51 62 ALA A O 14
ATOM 12979 N N . GLN A 1 10 ? -4.423 23.960 8.859 1.00 9.95 1 GLN A N 15
ATOM 12980 C CA . GLN A 1 10 ? -4.568 22.483 8.730 1.00 9.43 1 GLN A CA 15
ATOM 12981 C C . GLN A 1 10 ? -4.286 22.021 7.301 1.00 8.37 1 GLN A C 15
ATOM 12982 O O . GLN A 1 10 ? -4.843 22.561 6.345 1.00 8.33 1 GLN A O 15
ATOM 12996 N N . SER A 1 11 ? -3.418 21.019 7.169 1.00 7.75 2 SER A N 15
ATOM 12997 C CA . SER A 1 11 ? -3.060 20.479 5.859 1.00 6.89 2 SER A CA 15
ATOM 12998 C C . SER A 1 11 ? -3.731 19.125 5.610 1.00 6.25 2 SER A C 15
ATOM 12999 O O . SER A 1 11 ? -4.002 18.768 4.463 1.00 6.38 2 SER A O 15
ATOM 13007 N N . LEU A 1 12 ? -3.995 18.375 6.690 1.00 5.91 3 LEU A N 15
ATOM 13008 C CA . LEU A 1 12 ? -4.634 17.058 6.597 1.00 5.70 3 LEU A CA 15
ATOM 13009 C C . LEU A 1 12 ? -3.670 16.012 6.032 1.00 4.82 3 LEU A C 15
ATOM 13010 O O . LEU A 1 12 ? -3.335 15.040 6.711 1.00 5.19 3 LEU A O 15
ATOM 13026 N N . ILE A 1 13 ? -3.235 16.220 4.786 1.00 3.99 4 ILE A N 15
ATOM 13027 C CA . ILE A 1 13 ? -2.313 15.303 4.116 1.00 3.40 4 ILE A CA 15
ATOM 13028 C C . ILE A 1 13 ? -2.959 13.928 3.923 1.00 2.92 4 ILE A C 15
ATOM 13029 O O . ILE A 1 13 ? -2.407 12.903 4.329 1.00 3.39 4 ILE A O 15
ATOM 13045 N N . ASP A 1 14 ? -4.133 13.922 3.291 1.00 2.57 5 ASP A N 15
ATOM 13046 C CA . ASP A 1 14 ? -4.863 12.687 3.028 1.00 2.62 5 ASP A CA 15
ATOM 13047 C C . ASP A 1 14 ? -4.653 12.231 1.582 1.00 2.12 5 ASP A C 15
ATOM 13048 O O . ASP A 1 14 ? -5.537 11.617 0.978 1.00 2.65 5 ASP A O 15
ATOM 13057 N N . GLU A 1 15 ? -3.474 12.532 1.033 1.00 1.83 6 GLU A N 15
ATOM 13058 C CA . GLU A 1 15 ? -3.149 12.156 -0.336 1.00 2.10 6 GLU A CA 15
ATOM 13059 C C . GLU A 1 15 ? -2.847 10.665 -0.427 1.00 2.06 6 GLU A C 15
ATOM 13060 O O . GLU A 1 15 ? -2.245 10.088 0.480 1.00 2.67 6 GLU A O 15
ATOM 13072 N N . ASP A 1 16 ? -3.283 10.048 -1.526 1.00 1.91 7 ASP A N 15
ATOM 13073 C CA . ASP A 1 16 ? -3.077 8.617 -1.749 1.00 1.97 7 ASP A CA 15
ATOM 13074 C C . ASP A 1 16 ? -3.702 7.787 -0.623 1.00 1.69 7 ASP A C 15
ATOM 13075 O O . ASP A 1 16 ? -3.186 6.729 -0.262 1.00 2.08 7 ASP A O 15
ATOM 13084 N N . ALA A 1 17 ? -4.819 8.271 -0.076 1.00 1.36 8 ALA A N 15
ATOM 13085 C CA . ALA A 1 17 ? -5.509 7.572 1.004 1.00 1.52 8 ALA A CA 15
ATOM 13086 C C . ALA A 1 17 ? -6.720 6.792 0.479 1.00 1.56 8 ALA A C 15
ATOM 13087 O O . ALA A 1 17 ? -7.706 6.599 1.193 1.00 1.92 8 ALA A O 15
ATOM 13094 N N . VAL A 1 18 ? -6.629 6.341 -0.774 1.00 1.42 9 VAL A N 15
ATOM 13095 C CA . VAL A 1 18 ? -7.703 5.579 -1.402 1.00 1.48 9 VAL A CA 15
ATOM 13096 C C . VAL A 1 18 ? -7.133 4.443 -2.246 1.00 1.38 9 VAL A C 15
ATOM 13097 O O . VAL A 1 18 ? -6.079 4.590 -2.868 1.00 1.50 9 VAL A O 15
ATOM 13110 N N . CYS A 1 19 ? -7.828 3.307 -2.256 1.00 1.22 10 CYS A N 15
ATOM 13111 C CA . CYS A 1 19 ? -7.386 2.140 -3.015 1.00 1.15 10 CYS A CA 15
ATOM 13112 C C . CYS A 1 19 ? -7.405 2.424 -4.518 1.00 1.28 10 CYS A C 15
ATOM 13113 O O . CYS A 1 19 ? -8.151 3.284 -4.987 1.00 1.45 10 CYS A O 15
ATOM 13120 N N . SER A 1 20 ? -6.570 1.702 -5.262 1.00 1.24 11 SER A N 15
ATOM 13121 C CA . SER A 1 20 ? -6.473 1.875 -6.713 1.00 1.40 11 SER A CA 15
ATOM 13122 C C . SER A 1 20 ? -7.128 0.713 -7.470 1.00 1.40 11 SER A C 15
ATOM 13123 O O . SER A 1 20 ? -7.623 0.901 -8.583 1.00 1.56 11 SER A O 15
ATOM 13131 N N . ILE A 1 21 ? -7.124 -0.483 -6.873 1.00 1.28 12 ILE A N 15
ATOM 13132 C CA . ILE A 1 21 ? -7.717 -1.657 -7.509 1.00 1.31 12 ILE A CA 15
ATOM 13133 C C . ILE A 1 21 ? -9.236 -1.537 -7.584 1.00 1.40 12 ILE A C 15
ATOM 13134 O O . ILE A 1 21 ? -9.857 -2.016 -8.535 1.00 1.61 12 ILE A O 15
ATOM 13150 N N . CYS A 1 22 ? -9.831 -0.921 -6.565 1.00 1.32 13 CYS A N 15
ATOM 13151 C CA . CYS A 1 22 ? -11.281 -0.770 -6.501 1.00 1.45 13 CYS A CA 15
ATOM 13152 C C . CYS A 1 22 ? -11.720 0.675 -6.202 1.00 1.60 13 CYS A C 15
ATOM 13153 O O . CYS A 1 22 ? -12.920 0.947 -6.120 1.00 1.99 13 CYS A O 15
ATOM 13160 N N . MET A 1 23 ? -10.758 1.594 -6.041 1.00 1.69 14 MET A N 15
ATOM 13161 C CA . MET A 1 23 ? -11.066 3.001 -5.754 1.00 2.17 14 MET A CA 15
ATOM 13162 C C . MET A 1 23 ? -11.938 3.133 -4.501 1.00 2.06 14 MET A C 15
ATOM 13163 O O . MET A 1 23 ? -13.143 3.380 -4.591 1.00 2.62 14 MET A O 15
ATOM 13177 N N . ASP A 1 24 ? -11.317 2.972 -3.333 1.00 1.75 15 ASP A N 15
ATOM 13178 C CA . ASP A 1 24 ? -12.031 3.074 -2.062 1.00 1.84 15 ASP A CA 15
ATOM 13179 C C . ASP A 1 24 ? -11.063 3.314 -0.904 1.00 1.75 15 ASP A C 15
ATOM 13180 O O . ASP A 1 24 ? -10.086 2.584 -0.740 1.00 2.34 15 ASP A O 15
ATOM 13189 N N . GLY A 1 25 ? -11.345 4.344 -0.104 1.00 1.75 16 GLY A N 15
ATOM 13190 C CA . GLY A 1 25 ? -10.495 4.666 1.031 1.00 1.76 16 GLY A CA 15
ATOM 13191 C C . GLY A 1 25 ? -11.216 4.526 2.360 1.00 1.79 16 GLY A C 15
ATOM 13192 O O . GLY A 1 25 ? -11.180 5.438 3.188 1.00 2.31 16 GLY A O 15
ATOM 13196 N N . GLU A 1 26 ? -11.869 3.382 2.563 1.00 1.63 17 GLU A N 15
ATOM 13197 C CA . GLU A 1 26 ? -12.604 3.118 3.801 1.00 1.86 17 GLU A CA 15
ATOM 13198 C C . GLU A 1 26 ? -11.808 2.210 4.744 1.00 2.02 17 GLU A C 15
ATOM 13199 O O . GLU A 1 26 ? -11.740 2.468 5.945 1.00 2.77 17 GLU A O 15
ATOM 13211 N N . SER A 1 27 ? -11.214 1.147 4.187 1.00 1.91 18 SER A N 15
ATOM 13212 C CA . SER A 1 27 ? -10.420 0.191 4.966 1.00 2.27 18 SER A CA 15
ATOM 13213 C C . SER A 1 27 ? -11.313 -0.670 5.862 1.00 2.49 18 SER A C 15
ATOM 13214 O O . SER A 1 27 ? -12.009 -0.157 6.740 1.00 3.16 18 SER A O 15
ATOM 13222 N N . GLN A 1 28 ? -11.289 -1.985 5.632 1.00 2.13 19 GLN A N 15
ATOM 13223 C CA . GLN A 1 28 ? -12.093 -2.923 6.413 1.00 2.49 19 GLN A CA 15
ATOM 13224 C C . GLN A 1 28 ? -11.313 -4.207 6.697 1.00 2.28 19 GLN A C 15
ATOM 13225 O O . GLN A 1 28 ? -10.305 -4.481 6.050 1.00 2.07 19 GLN A O 15
ATOM 13239 N N . ASN A 1 29 ? -11.786 -4.993 7.667 1.00 2.65 20 ASN A N 15
ATOM 13240 C CA . ASN A 1 29 ? -11.128 -6.251 8.034 1.00 2.67 20 ASN A CA 15
ATOM 13241 C C . ASN A 1 29 ? -10.974 -7.165 6.821 1.00 2.02 20 ASN A C 15
ATOM 13242 O O . ASN A 1 29 ? -9.882 -7.667 6.550 1.00 2.36 20 ASN A O 15
ATOM 13253 N N . SER A 1 30 ? -12.072 -7.370 6.092 1.00 1.75 21 SER A N 15
ATOM 13254 C CA . SER A 1 30 ? -12.056 -8.216 4.900 1.00 1.96 21 SER A CA 15
ATOM 13255 C C . SER A 1 30 ? -11.069 -7.672 3.865 1.00 1.96 21 SER A C 15
ATOM 13256 O O . SER A 1 30 ? -10.357 -8.436 3.214 1.00 2.67 21 SER A O 15
ATOM 13264 N N . ASN A 1 31 ? -11.036 -6.343 3.724 1.00 1.45 22 ASN A N 15
ATOM 13265 C CA . ASN A 1 31 ? -10.139 -5.681 2.777 1.00 1.59 22 ASN A CA 15
ATOM 13266 C C . ASN A 1 31 ? -9.515 -4.434 3.407 1.00 1.50 22 ASN A C 15
ATOM 13267 O O . ASN A 1 31 ? -10.081 -3.342 3.330 1.00 1.99 22 ASN A O 15
ATOM 13278 N N . VAL A 1 32 ? -8.349 -4.601 4.036 1.00 1.22 23 VAL A N 15
ATOM 13279 C CA . VAL A 1 32 ? -7.660 -3.479 4.676 1.00 1.33 23 VAL A CA 15
ATOM 13280 C C . VAL A 1 32 ? -6.776 -2.745 3.675 1.00 1.18 23 VAL A C 15
ATOM 13281 O O . VAL A 1 32 ? -5.917 -3.352 3.031 1.00 1.44 23 VAL A O 15
ATOM 13294 N N . ILE A 1 33 ? -6.990 -1.436 3.547 1.00 0.95 24 ILE A N 15
ATOM 13295 C CA . ILE A 1 33 ? -6.209 -0.621 2.625 1.00 0.84 24 ILE A CA 15
ATOM 13296 C C . ILE A 1 33 ? -4.834 -0.307 3.218 1.00 0.93 24 ILE A C 15
ATOM 13297 O O . ILE A 1 33 ? -4.708 0.514 4.130 1.00 1.20 24 ILE A O 15
ATOM 13313 N N . LEU A 1 34 ? -3.808 -0.982 2.703 1.00 0.83 25 LEU A N 15
ATOM 13314 C CA . LEU A 1 34 ? -2.444 -0.793 3.188 1.00 0.96 25 LEU A CA 15
ATOM 13315 C C . LEU A 1 34 ? -1.704 0.252 2.359 1.00 0.97 25 LEU A C 15
ATOM 13316 O O . LEU A 1 34 ? -1.919 0.364 1.151 1.00 0.91 25 LEU A O 15
ATOM 13332 N N . PHE A 1 35 ? -0.836 1.013 3.022 1.00 1.12 26 PHE A N 15
ATOM 13333 C CA . PHE A 1 35 ? -0.057 2.056 2.359 1.00 1.20 26 PHE A CA 15
ATOM 13334 C C . PHE A 1 35 ? 1.367 1.583 2.095 1.00 1.32 26 PHE A C 15
ATOM 13335 O O . PHE A 1 35 ? 1.888 0.725 2.811 1.00 1.44 26 PHE A O 15
ATOM 13352 N N . CYS A 1 36 ? 1.995 2.154 1.069 1.00 1.41 27 CYS A N 15
ATOM 13353 C CA . CYS A 1 36 ? 3.369 1.793 0.715 1.00 1.61 27 CYS A CA 15
ATOM 13354 C C . CYS A 1 36 ? 4.348 2.248 1.798 1.00 1.74 27 CYS A C 15
ATOM 13355 O O . CYS A 1 36 ? 3.945 2.706 2.869 1.00 1.77 27 CYS A O 15
ATOM 13362 N N . ASP A 1 37 ? 5.638 2.140 1.495 1.00 1.97 28 ASP A N 15
ATOM 13363 C CA . ASP A 1 37 ? 6.692 2.558 2.413 1.00 2.26 28 ASP A CA 15
ATOM 13364 C C . ASP A 1 37 ? 7.546 3.681 1.803 1.00 1.98 28 ASP A C 15
ATOM 13365 O O . ASP A 1 37 ? 8.415 4.243 2.475 1.00 2.42 28 ASP A O 15
ATOM 13374 N N . MET A 1 38 ? 7.302 3.991 0.521 1.00 1.83 29 MET A N 15
ATOM 13375 C CA . MET A 1 38 ? 8.049 5.027 -0.193 1.00 2.30 29 MET A CA 15
ATOM 13376 C C . MET A 1 38 ? 7.124 5.881 -1.073 1.00 2.71 29 MET A C 15
ATOM 13377 O O . MET A 1 38 ? 7.215 7.109 -1.073 1.00 3.26 29 MET A O 15
ATOM 13391 N N . CYS A 1 39 ? 6.244 5.216 -1.830 1.00 2.69 30 CYS A N 15
ATOM 13392 C CA . CYS A 1 39 ? 5.306 5.906 -2.730 1.00 3.19 30 CYS A CA 15
ATOM 13393 C C . CYS A 1 39 ? 4.026 6.340 -2.010 1.00 2.97 30 CYS A C 15
ATOM 13394 O O . CYS A 1 39 ? 3.349 7.268 -2.454 1.00 3.58 30 CYS A O 15
ATOM 13401 N N . ASN A 1 40 ? 3.688 5.642 -0.924 1.00 2.45 31 ASN A N 15
ATOM 13402 C CA . ASN A 1 40 ? 2.476 5.924 -0.151 1.00 2.64 31 ASN A CA 15
ATOM 13403 C C . ASN A 1 40 ? 1.236 5.387 -0.874 1.00 2.09 31 ASN A C 15
ATOM 13404 O O . ASN A 1 40 ? 0.105 5.739 -0.524 1.00 2.28 31 ASN A O 15
ATOM 13415 N N . LEU A 1 41 ? 1.449 4.530 -1.879 1.00 1.69 32 LEU A N 15
ATOM 13416 C CA . LEU A 1 41 ? 0.355 3.950 -2.639 1.00 1.44 32 LEU A CA 15
ATOM 13417 C C . LEU A 1 41 ? -0.571 3.145 -1.731 1.00 1.30 32 LEU A C 15
ATOM 13418 O O . LEU A 1 41 ? -0.117 2.276 -0.982 1.00 1.46 32 LEU A O 15
ATOM 13434 N N . ALA A 1 42 ? -1.866 3.444 -1.794 1.00 1.17 33 ALA A N 15
ATOM 13435 C CA . ALA A 1 42 ? -2.851 2.751 -0.970 1.00 1.05 33 ALA A CA 15
ATOM 13436 C C . ALA A 1 42 ? -3.651 1.741 -1.785 1.00 0.96 33 ALA A C 15
ATOM 13437 O O . ALA A 1 42 ? -4.261 2.088 -2.796 1.00 1.10 33 ALA A O 15
ATOM 13444 N N . VAL A 1 43 ? -3.647 0.489 -1.327 1.00 0.82 34 VAL A N 15
ATOM 13445 C CA . VAL A 1 43 ? -4.376 -0.590 -1.992 1.00 0.77 34 VAL A CA 15
ATOM 13446 C C . VAL A 1 43 ? -4.680 -1.707 -1.004 1.00 0.66 34 VAL A C 15
ATOM 13447 O O . VAL A 1 43 ? -3.800 -2.123 -0.246 1.00 0.62 34 VAL A O 15
ATOM 13460 N N . HIS A 1 44 ? -5.913 -2.205 -1.013 1.00 0.69 35 HIS A N 15
ATOM 13461 C CA . HIS A 1 44 ? -6.280 -3.291 -0.112 1.00 0.66 35 HIS A CA 15
ATOM 13462 C C . HIS A 1 44 ? -5.431 -4.520 -0.415 1.00 0.59 35 HIS A C 15
ATOM 13463 O O . HIS A 1 44 ? -5.293 -4.916 -1.575 1.00 0.67 35 HIS A O 15
ATOM 13477 N N . GLN A 1 45 ? -4.862 -5.119 0.626 1.00 0.62 36 GLN A N 15
ATOM 13478 C CA . GLN A 1 45 ? -4.024 -6.312 0.467 1.00 0.70 36 GLN A CA 15
ATOM 13479 C C . GLN A 1 45 ? -4.775 -7.439 -0.258 1.00 0.75 36 GLN A C 15
ATOM 13480 O O . GLN A 1 45 ? -4.152 -8.312 -0.859 1.00 0.89 36 GLN A O 15
ATOM 13494 N N . GLU A 1 46 ? -6.111 -7.395 -0.224 1.00 0.74 37 GLU A N 15
ATOM 13495 C CA . GLU A 1 46 ? -6.939 -8.398 -0.897 1.00 0.87 37 GLU A CA 15
ATOM 13496 C C . GLU A 1 46 ? -7.216 -7.963 -2.331 1.00 0.92 37 GLU A C 15
ATOM 13497 O O . GLU A 1 46 ? -7.477 -8.787 -3.210 1.00 1.09 37 GLU A O 15
ATOM 13509 N N . CYS A 1 47 ? -7.144 -6.654 -2.549 1.00 0.83 38 CYS A N 15
ATOM 13510 C CA . CYS A 1 47 ? -7.363 -6.056 -3.848 1.00 0.95 38 CYS A CA 15
ATOM 13511 C C . CYS A 1 47 ? -6.145 -6.269 -4.736 1.00 1.02 38 CYS A C 15
ATOM 13512 O O . CYS A 1 47 ? -6.268 -6.588 -5.918 1.00 1.19 38 CYS A O 15
ATOM 13519 N N . TYR A 1 48 ? -4.963 -6.082 -4.150 1.00 0.92 39 TYR A N 15
ATOM 13520 C CA . TYR A 1 48 ? -3.715 -6.246 -4.881 1.00 1.03 39 TYR A CA 15
ATOM 13521 C C . TYR A 1 48 ? -3.394 -7.725 -5.132 1.00 1.18 39 TYR A C 15
ATOM 13522 O O . TYR A 1 48 ? -2.749 -8.063 -6.126 1.00 1.37 39 TYR A O 15
ATOM 13540 N N . GLY A 1 49 ? -3.844 -8.600 -4.228 1.00 1.18 40 GLY A N 15
ATOM 13541 C CA . GLY A 1 49 ? -3.592 -10.028 -4.376 1.00 1.43 40 GLY A CA 15
ATOM 13542 C C . GLY A 1 49 ? -2.881 -10.640 -3.173 1.00 1.35 40 GLY A C 15
ATOM 13543 O O . GLY A 1 49 ? -2.825 -11.865 -3.043 1.00 1.68 40 GLY A O 15
ATOM 13547 N N . VAL A 1 50 ? -2.340 -9.790 -2.297 1.00 1.19 41 VAL A N 15
ATOM 13548 C CA . VAL A 1 50 ? -1.630 -10.250 -1.101 1.00 1.17 41 VAL A CA 15
ATOM 13549 C C . VAL A 1 50 ? -2.511 -11.182 -0.260 1.00 1.34 41 VAL A C 15
ATOM 13550 O O . VAL A 1 50 ? -3.689 -10.898 -0.036 1.00 1.45 41 VAL A O 15
ATOM 13563 N N . PRO A 1 51 ? -1.949 -12.314 0.211 1.00 1.57 42 PRO A N 15
ATOM 13564 C CA . PRO A 1 51 ? -2.690 -13.291 1.023 1.00 1.85 42 PRO A CA 15
ATOM 13565 C C . PRO A 1 51 ? -3.226 -12.691 2.324 1.00 1.54 42 PRO A C 15
ATOM 13566 O O . PRO A 1 51 ? -4.413 -12.822 2.629 1.00 1.66 42 PRO A O 15
ATOM 13577 N N . TYR A 1 52 ? -2.349 -12.036 3.088 1.00 1.33 43 TYR A N 15
ATOM 13578 C CA . TYR A 1 52 ? -2.742 -11.420 4.352 1.00 1.25 43 TYR A CA 15
ATOM 13579 C C . TYR A 1 52 ? -1.812 -10.260 4.707 1.00 1.39 43 TYR A C 15
ATOM 13580 O O . TYR A 1 52 ? -0.843 -9.986 3.995 1.00 1.72 43 TYR A O 15
ATOM 13598 N N . ILE A 1 53 ? -2.116 -9.581 5.812 1.00 1.56 44 ILE A N 15
ATOM 13599 C CA . ILE A 1 53 ? -1.315 -8.448 6.265 1.00 1.89 44 ILE A CA 15
ATOM 13600 C C . ILE A 1 53 ? 0.045 -8.915 6.788 1.00 2.05 44 ILE A C 15
ATOM 13601 O O . ILE A 1 53 ? 0.116 -9.781 7.662 1.00 2.28 44 ILE A O 15
ATOM 13617 N N . PRO A 1 54 ? 1.146 -8.346 6.254 1.00 2.07 45 PRO A N 15
ATOM 13618 C CA . PRO A 1 54 ? 2.509 -8.707 6.668 1.00 2.37 45 PRO A CA 15
ATOM 13619 C C . PRO A 1 54 ? 2.860 -8.174 8.060 1.00 2.75 45 PRO A C 15
ATOM 13620 O O . PRO A 1 54 ? 2.016 -7.591 8.743 1.00 2.88 45 PRO A O 15
ATOM 13631 N N . GLU A 1 55 ? 4.113 -8.380 8.471 1.00 3.10 46 GLU A N 15
ATOM 13632 C CA . GLU A 1 55 ? 4.581 -7.922 9.782 1.00 3.50 46 GLU A CA 15
ATOM 13633 C C . GLU A 1 55 ? 4.792 -6.406 9.809 1.00 3.03 46 GLU A C 15
ATOM 13634 O O . GLU A 1 55 ? 4.386 -5.737 10.760 1.00 3.32 46 GLU A O 15
ATOM 13646 N N . GLY A 1 56 ? 5.433 -5.874 8.767 1.00 2.57 47 GLY A N 15
ATOM 13647 C CA . GLY A 1 56 ? 5.692 -4.444 8.701 1.00 2.25 47 GLY A CA 15
ATOM 13648 C C . GLY A 1 56 ? 4.635 -3.697 7.910 1.00 1.99 47 GLY A C 15
ATOM 13649 O O . GLY A 1 56 ? 3.441 -3.815 8.192 1.00 2.73 47 GLY A O 15
ATOM 13653 N N . GLN A 1 57 ? 5.074 -2.928 6.915 1.00 1.64 48 GLN A N 15
ATOM 13654 C CA . GLN A 1 57 ? 4.156 -2.161 6.076 1.00 2.18 48 GLN A CA 15
ATOM 13655 C C . GLN A 1 57 ? 3.989 -2.830 4.705 1.00 1.91 48 GLN A C 15
ATOM 13656 O O . GLN A 1 57 ? 4.197 -4.038 4.571 1.00 1.93 48 GLN A O 15
ATOM 13670 N N . TRP A 1 58 ? 3.613 -2.048 3.690 1.00 2.10 49 TRP A N 15
ATOM 13671 C CA . TRP A 1 58 ? 3.426 -2.576 2.346 1.00 1.86 49 TRP A CA 15
ATOM 13672 C C . TRP A 1 58 ? 4.450 -1.990 1.379 1.00 1.50 49 TRP A C 15
ATOM 13673 O O . TRP A 1 58 ? 4.759 -0.799 1.434 1.00 1.57 49 TRP A O 15
ATOM 13694 N N . LEU A 1 59 ? 4.963 -2.834 0.487 1.00 1.29 50 LEU A N 15
ATOM 13695 C CA . LEU A 1 59 ? 5.939 -2.409 -0.512 1.00 1.10 50 LEU A CA 15
ATOM 13696 C C . LEU A 1 59 ? 5.469 -2.824 -1.902 1.00 1.01 50 LEU A C 15
ATOM 13697 O O . LEU A 1 59 ? 5.517 -4.007 -2.249 1.00 1.05 50 LEU A O 15
ATOM 13713 N N . CYS A 1 60 ? 5.012 -1.853 -2.690 1.00 1.04 51 CYS A N 15
ATOM 13714 C CA . CYS A 1 60 ? 4.530 -2.122 -4.046 1.00 1.10 51 CYS A CA 15
ATOM 13715 C C . CYS A 1 60 ? 5.603 -2.847 -4.871 1.00 1.15 51 CYS A C 15
ATOM 13716 O O . CYS A 1 60 ? 6.758 -2.943 -4.453 1.00 1.15 51 CYS A O 15
ATOM 13723 N N . ARG A 1 61 ? 5.216 -3.369 -6.037 1.00 1.26 52 ARG A N 15
ATOM 13724 C CA . ARG A 1 61 ? 6.153 -4.096 -6.904 1.00 1.42 52 ARG A CA 15
ATOM 13725 C C . ARG A 1 61 ? 7.388 -3.258 -7.256 1.00 1.50 52 ARG A C 15
ATOM 13726 O O . ARG A 1 61 ? 8.473 -3.804 -7.471 1.00 1.61 52 ARG A O 15
ATOM 13747 N N . HIS A 1 62 ? 7.225 -1.935 -7.287 1.00 1.54 53 HIS A N 15
ATOM 13748 C CA . HIS A 1 62 ? 8.328 -1.022 -7.585 1.00 1.68 53 HIS A CA 15
ATOM 13749 C C . HIS A 1 62 ? 9.095 -0.706 -6.309 1.00 1.52 53 HIS A C 15
ATOM 13750 O O . HIS A 1 62 ? 10.276 -0.360 -6.339 1.00 1.58 53 HIS A O 15
ATOM 13765 N N . CYS A 1 63 ? 8.392 -0.838 -5.191 1.00 1.39 54 CYS A N 15
ATOM 13766 C CA . CYS A 1 63 ? 8.942 -0.590 -3.876 1.00 1.32 54 CYS A CA 15
ATOM 13767 C C . CYS A 1 63 ? 9.907 -1.705 -3.489 1.00 1.19 54 CYS A C 15
ATOM 13768 O O . CYS A 1 63 ? 11.069 -1.451 -3.165 1.00 1.24 54 CYS A O 15
ATOM 13775 N N . LEU A 1 64 ? 9.417 -2.946 -3.538 1.00 1.11 55 LEU A N 15
ATOM 13776 C CA . LEU A 1 64 ? 10.231 -4.110 -3.203 1.00 1.12 55 LEU A CA 15
ATOM 13777 C C . LEU A 1 64 ? 11.384 -4.278 -4.195 1.00 1.27 55 LEU A C 15
ATOM 13778 O O . LEU A 1 64 ? 12.480 -4.689 -3.816 1.00 1.39 55 LEU A O 15
ATOM 13794 N N . GLN A 1 65 ? 11.135 -3.946 -5.466 1.00 1.35 56 GLN A N 15
ATOM 13795 C CA . GLN A 1 65 ? 12.165 -4.053 -6.497 1.00 1.57 56 GLN A CA 15
ATOM 13796 C C . GLN A 1 65 ? 13.256 -2.998 -6.294 1.00 1.62 56 GLN A C 15
ATOM 13797 O O . GLN A 1 65 ? 14.422 -3.234 -6.617 1.00 1.77 56 GLN A O 15
ATOM 13811 N N . SER A 1 66 ? 12.872 -1.837 -5.755 1.00 1.55 57 SER A N 15
ATOM 13812 C CA . SER A 1 66 ? 13.819 -0.753 -5.506 1.00 1.67 57 SER A CA 15
ATOM 13813 C C . SER A 1 66 ? 14.769 -1.102 -4.360 1.00 1.67 57 SER A C 15
ATOM 13814 O O . SER A 1 66 ? 15.981 -0.934 -4.484 1.00 1.86 57 SER A O 15
ATOM 13822 N N . ARG A 1 67 ? 14.214 -1.586 -3.245 1.00 1.56 58 ARG A N 15
ATOM 13823 C CA . ARG A 1 67 ? 15.029 -1.955 -2.083 1.00 1.72 58 ARG A CA 15
ATOM 13824 C C . ARG A 1 67 ? 15.999 -3.098 -2.416 1.00 1.65 58 ARG A C 15
ATOM 13825 O O . ARG A 1 67 ? 17.055 -3.221 -1.793 1.00 2.21 58 ARG A O 15
ATOM 13846 N N . ALA A 1 68 ? 15.636 -3.926 -3.403 1.00 1.80 59 ALA A N 15
ATOM 13847 C CA . ALA A 1 68 ? 16.478 -5.051 -3.820 1.00 2.05 59 ALA A CA 15
ATOM 13848 C C . ALA A 1 68 ? 17.475 -4.640 -4.917 1.00 2.29 59 ALA A C 15
ATOM 13849 O O . ALA A 1 68 ? 18.179 -5.492 -5.469 1.00 2.79 59 ALA A O 15
ATOM 13856 N N . ARG A 1 69 ? 17.535 -3.342 -5.230 1.00 2.62 60 ARG A N 15
ATOM 13857 C CA . ARG A 1 69 ? 18.447 -2.837 -6.256 1.00 3.23 60 ARG A CA 15
ATOM 13858 C C . ARG A 1 69 ? 19.860 -2.608 -5.699 1.00 3.45 60 ARG A C 15
ATOM 13859 O O . ARG A 1 69 ? 20.837 -3.060 -6.294 1.00 3.81 60 ARG A O 15
ATOM 13880 N N . PRO A 1 70 ? 19.993 -1.895 -4.553 1.00 3.90 61 PRO A N 15
ATOM 13881 C CA . PRO A 1 70 ? 21.300 -1.614 -3.937 1.00 4.66 61 PRO A CA 15
ATOM 13882 C C . PRO A 1 70 ? 22.141 -2.872 -3.710 1.00 4.81 61 PRO A C 15
ATOM 13883 O O . PRO A 1 70 ? 21.621 -3.989 -3.700 1.00 5.05 61 PRO A O 15
ATOM 13894 N N . ALA A 1 71 ? 23.449 -2.677 -3.524 1.00 5.17 62 ALA A N 15
ATOM 13895 C CA . ALA A 1 71 ? 24.373 -3.782 -3.293 1.00 5.79 62 ALA A CA 15
ATOM 13896 C C . ALA A 1 71 ? 25.282 -3.498 -2.099 1.00 6.46 62 ALA A C 15
ATOM 13897 O O . ALA A 1 71 ? 25.483 -2.346 -1.712 1.00 2.51 62 ALA A O 15
ATOM 13906 N N . GLN A 1 10 ? -5.553 8.308 8.646 1.00 9.95 1 GLN A N 16
ATOM 13907 C CA . GLN A 1 10 ? -4.719 8.535 9.860 1.00 9.43 1 GLN A CA 16
ATOM 13908 C C . GLN A 1 10 ? -3.741 9.701 9.662 1.00 8.37 1 GLN A C 16
ATOM 13909 O O . GLN A 1 10 ? -2.586 9.635 10.086 1.00 8.33 1 GLN A O 16
ATOM 13923 N N . SER A 1 11 ? -4.213 10.770 9.015 1.00 7.75 2 SER A N 16
ATOM 13924 C CA . SER A 1 11 ? -3.383 11.949 8.763 1.00 6.89 2 SER A CA 16
ATOM 13925 C C . SER A 1 11 ? -4.241 13.209 8.638 1.00 6.25 2 SER A C 16
ATOM 13926 O O . SER A 1 11 ? -5.470 13.138 8.690 1.00 6.38 2 SER A O 16
ATOM 13934 N N . LEU A 1 12 ? -3.586 14.360 8.472 1.00 5.91 3 LEU A N 16
ATOM 13935 C CA . LEU A 1 12 ? -4.292 15.635 8.338 1.00 5.70 3 LEU A CA 16
ATOM 13936 C C . LEU A 1 12 ? -4.738 15.869 6.892 1.00 4.82 3 LEU A C 16
ATOM 13937 O O . LEU A 1 12 ? -5.909 16.150 6.635 1.00 5.19 3 LEU A O 16
ATOM 13953 N N . ILE A 1 13 ? -3.796 15.749 5.956 1.00 3.99 4 ILE A N 16
ATOM 13954 C CA . ILE A 1 13 ? -4.089 15.941 4.535 1.00 3.40 4 ILE A CA 16
ATOM 13955 C C . ILE A 1 13 ? -4.742 14.696 3.923 1.00 2.92 4 ILE A C 16
ATOM 13956 O O . ILE A 1 13 ? -5.537 14.803 2.987 1.00 3.39 4 ILE A O 16
ATOM 13972 N N . ASP A 1 14 ? -4.397 13.520 4.457 1.00 2.57 5 ASP A N 16
ATOM 13973 C CA . ASP A 1 14 ? -4.943 12.253 3.968 1.00 2.62 5 ASP A CA 16
ATOM 13974 C C . ASP A 1 14 ? -4.544 12.002 2.515 1.00 2.12 5 ASP A C 16
ATOM 13975 O O . ASP A 1 14 ? -5.388 11.976 1.616 1.00 2.65 5 ASP A O 16
ATOM 13984 N N . GLU A 1 15 ? -3.243 11.816 2.293 1.00 1.83 6 GLU A N 16
ATOM 13985 C CA . GLU A 1 15 ? -2.719 11.566 0.956 1.00 2.10 6 GLU A CA 16
ATOM 13986 C C . GLU A 1 15 ? -2.815 10.083 0.605 1.00 2.06 6 GLU A C 16
ATOM 13987 O O . GLU A 1 15 ? -2.537 9.221 1.440 1.00 2.67 6 GLU A O 16
ATOM 13999 N N . ASP A 1 16 ? -3.216 9.799 -0.635 1.00 1.91 7 ASP A N 16
ATOM 14000 C CA . ASP A 1 16 ? -3.362 8.424 -1.114 1.00 1.97 7 ASP A CA 16
ATOM 14001 C C . ASP A 1 16 ? -4.319 7.623 -0.224 1.00 1.69 7 ASP A C 16
ATOM 14002 O O . ASP A 1 16 ? -4.049 6.471 0.111 1.00 2.08 7 ASP A O 16
ATOM 14011 N N . ALA A 1 17 ? -5.439 8.237 0.154 1.00 1.36 8 ALA A N 16
ATOM 14012 C CA . ALA A 1 17 ? -6.425 7.572 1.004 1.00 1.52 8 ALA A CA 16
ATOM 14013 C C . ALA A 1 17 ? -7.516 6.883 0.172 1.00 1.56 8 ALA A C 16
ATOM 14014 O O . ALA A 1 17 ? -8.675 6.806 0.590 1.00 1.92 8 ALA A O 16
ATOM 14021 N N . VAL A 1 18 ? -7.136 6.374 -1.002 1.00 1.42 9 VAL A N 16
ATOM 14022 C CA . VAL A 1 18 ? -8.070 5.685 -1.888 1.00 1.48 9 VAL A CA 16
ATOM 14023 C C . VAL A 1 18 ? -7.358 4.572 -2.658 1.00 1.38 9 VAL A C 16
ATOM 14024 O O . VAL A 1 18 ? -6.327 4.810 -3.291 1.00 1.50 9 VAL A O 16
ATOM 14037 N N . CYS A 1 19 ? -7.906 3.358 -2.590 1.00 1.22 10 CYS A N 16
ATOM 14038 C CA . CYS A 1 19 ? -7.323 2.204 -3.272 1.00 1.15 10 CYS A CA 16
ATOM 14039 C C . CYS A 1 19 ? -7.190 2.458 -4.776 1.00 1.28 10 CYS A C 16
ATOM 14040 O O . CYS A 1 19 ? -7.881 3.308 -5.334 1.00 1.45 10 CYS A O 16
ATOM 14047 N N . SER A 1 20 ? -6.282 1.726 -5.420 1.00 1.24 11 SER A N 16
ATOM 14048 C CA . SER A 1 20 ? -6.038 1.881 -6.856 1.00 1.40 11 SER A CA 16
ATOM 14049 C C . SER A 1 20 ? -6.657 0.742 -7.675 1.00 1.40 11 SER A C 16
ATOM 14050 O O . SER A 1 20 ? -7.038 0.949 -8.828 1.00 1.56 11 SER A O 16
ATOM 14058 N N . ILE A 1 21 ? -6.749 -0.456 -7.089 1.00 1.28 12 ILE A N 16
ATOM 14059 C CA . ILE A 1 21 ? -7.313 -1.604 -7.793 1.00 1.31 12 ILE A CA 16
ATOM 14060 C C . ILE A 1 21 ? -8.826 -1.471 -7.954 1.00 1.40 12 ILE A C 16
ATOM 14061 O O . ILE A 1 21 ? -9.385 -1.865 -8.978 1.00 1.61 12 ILE A O 16
ATOM 14077 N N . CYS A 1 22 ? -9.484 -0.944 -6.924 1.00 1.32 13 CYS A N 16
ATOM 14078 C CA . CYS A 1 22 ? -10.934 -0.791 -6.937 1.00 1.45 13 CYS A CA 16
ATOM 14079 C C . CYS A 1 22 ? -11.383 0.658 -6.696 1.00 1.60 13 CYS A C 16
ATOM 14080 O O . CYS A 1 22 ? -12.568 0.965 -6.830 1.00 1.99 13 CYS A O 16
ATOM 14087 N N . MET A 1 23 ? -10.445 1.545 -6.340 1.00 1.69 14 MET A N 16
ATOM 14088 C CA . MET A 1 23 ? -10.766 2.951 -6.086 1.00 2.17 14 MET A CA 16
ATOM 14089 C C . MET A 1 23 ? -11.778 3.088 -4.949 1.00 2.06 14 MET A C 16
ATOM 14090 O O . MET A 1 23 ? -12.968 3.314 -5.183 1.00 2.62 14 MET A O 16
ATOM 14104 N N . ASP A 1 24 ? -11.294 2.950 -3.714 1.00 1.75 15 ASP A N 16
ATOM 14105 C CA . ASP A 1 24 ? -12.149 3.057 -2.534 1.00 1.84 15 ASP A CA 16
ATOM 14106 C C . ASP A 1 24 ? -11.326 3.359 -1.285 1.00 1.75 15 ASP A C 16
ATOM 14107 O O . ASP A 1 24 ? -10.304 2.716 -1.033 1.00 2.34 15 ASP A O 16
ATOM 14116 N N . GLY A 1 25 ? -11.781 4.338 -0.505 1.00 1.75 16 GLY A N 16
ATOM 14117 C CA . GLY A 1 25 ? -11.081 4.711 0.714 1.00 1.76 16 GLY A CA 16
ATOM 14118 C C . GLY A 1 25 ? -11.824 4.277 1.964 1.00 1.79 16 GLY A C 16
ATOM 14119 O O . GLY A 1 25 ? -11.974 5.058 2.904 1.00 2.31 16 GLY A O 16
ATOM 14123 N N . GLU A 1 26 ? -12.294 3.030 1.972 1.00 1.63 17 GLU A N 16
ATOM 14124 C CA . GLU A 1 26 ? -13.030 2.493 3.113 1.00 1.86 17 GLU A CA 16
ATOM 14125 C C . GLU A 1 26 ? -12.287 1.312 3.739 1.00 2.02 17 GLU A C 16
ATOM 14126 O O . GLU A 1 26 ? -12.546 0.154 3.406 1.00 2.77 17 GLU A O 16
ATOM 14138 N N . SER A 1 27 ? -11.361 1.616 4.649 1.00 1.91 18 SER A N 16
ATOM 14139 C CA . SER A 1 27 ? -10.577 0.585 5.329 1.00 2.27 18 SER A CA 16
ATOM 14140 C C . SER A 1 27 ? -11.483 -0.328 6.158 1.00 2.49 18 SER A C 16
ATOM 14141 O O . SER A 1 27 ? -12.024 0.086 7.185 1.00 3.16 18 SER A O 16
ATOM 14149 N N . GLN A 1 28 ? -11.645 -1.569 5.698 1.00 2.13 19 GLN A N 16
ATOM 14150 C CA . GLN A 1 28 ? -12.492 -2.544 6.385 1.00 2.49 19 GLN A CA 16
ATOM 14151 C C . GLN A 1 28 ? -11.751 -3.864 6.601 1.00 2.28 19 GLN A C 16
ATOM 14152 O O . GLN A 1 28 ? -10.872 -4.220 5.820 1.00 2.07 19 GLN A O 16
ATOM 14166 N N . ASN A 1 29 ? -12.111 -4.588 7.663 1.00 2.65 20 ASN A N 16
ATOM 14167 C CA . ASN A 1 29 ? -11.473 -5.874 7.978 1.00 2.67 20 ASN A CA 16
ATOM 14168 C C . ASN A 1 29 ? -11.465 -6.806 6.767 1.00 2.02 20 ASN A C 16
ATOM 14169 O O . ASN A 1 29 ? -10.433 -7.395 6.443 1.00 2.36 20 ASN A O 16
ATOM 14180 N N . SER A 1 30 ? -12.614 -6.933 6.099 1.00 1.75 21 SER A N 16
ATOM 14181 C CA . SER A 1 30 ? -12.719 -7.796 4.919 1.00 1.96 21 SER A CA 16
ATOM 14182 C C . SER A 1 30 ? -11.706 -7.375 3.852 1.00 1.96 21 SER A C 16
ATOM 14183 O O . SER A 1 30 ? -11.072 -8.219 3.220 1.00 2.67 21 SER A O 16
ATOM 14191 N N . ASN A 1 31 ? -11.552 -6.060 3.673 1.00 1.45 22 ASN A N 16
ATOM 14192 C CA . ASN A 1 31 ? -10.608 -5.511 2.698 1.00 1.59 22 ASN A CA 16
ATOM 14193 C C . ASN A 1 31 ? -9.979 -4.228 3.239 1.00 1.50 22 ASN A C 16
ATOM 14194 O O . ASN A 1 31 ? -10.471 -3.128 2.974 1.00 1.99 22 ASN A O 16
ATOM 14205 N N . VAL A 1 32 ? -8.897 -4.368 4.009 1.00 1.22 23 VAL A N 16
ATOM 14206 C CA . VAL A 1 32 ? -8.222 -3.205 4.587 1.00 1.33 23 VAL A CA 16
ATOM 14207 C C . VAL A 1 32 ? -7.279 -2.563 3.579 1.00 1.18 23 VAL A C 16
ATOM 14208 O O . VAL A 1 32 ? -6.488 -3.250 2.928 1.00 1.44 23 VAL A O 16
ATOM 14221 N N . ILE A 1 33 ? -7.368 -1.241 3.459 1.00 0.95 24 ILE A N 16
ATOM 14222 C CA . ILE A 1 33 ? -6.522 -0.495 2.535 1.00 0.84 24 ILE A CA 16
ATOM 14223 C C . ILE A 1 33 ? -5.171 -0.185 3.182 1.00 0.93 24 ILE A C 16
ATOM 14224 O O . ILE A 1 33 ? -5.062 0.695 4.039 1.00 1.20 24 ILE A O 16
ATOM 14240 N N . LEU A 1 34 ? -4.148 -0.935 2.779 1.00 0.83 25 LEU A N 16
ATOM 14241 C CA . LEU A 1 34 ? -2.806 -0.761 3.331 1.00 0.96 25 LEU A CA 16
ATOM 14242 C C . LEU A 1 34 ? -1.984 0.215 2.498 1.00 0.97 25 LEU A C 16
ATOM 14243 O O . LEU A 1 34 ? -2.214 0.371 1.296 1.00 0.91 25 LEU A O 16
ATOM 14259 N N . PHE A 1 35 ? -1.022 0.865 3.148 1.00 1.12 26 PHE A N 16
ATOM 14260 C CA . PHE A 1 35 ? -0.153 1.826 2.481 1.00 1.20 26 PHE A CA 16
ATOM 14261 C C . PHE A 1 35 ? 1.250 1.256 2.313 1.00 1.32 26 PHE A C 16
ATOM 14262 O O . PHE A 1 35 ? 1.669 0.379 3.070 1.00 1.44 26 PHE A O 16
ATOM 14279 N N . CYS A 1 36 ? 1.977 1.767 1.321 1.00 1.41 27 CYS A N 16
ATOM 14280 C CA . CYS A 1 36 ? 3.341 1.312 1.061 1.00 1.61 27 CYS A CA 16
ATOM 14281 C C . CYS A 1 36 ? 4.300 1.806 2.147 1.00 1.74 27 CYS A C 16
ATOM 14282 O O . CYS A 1 36 ? 3.874 2.338 3.174 1.00 1.77 27 CYS A O 16
ATOM 14289 N N . ASP A 1 37 ? 5.598 1.628 1.906 1.00 1.97 28 ASP A N 16
ATOM 14290 C CA . ASP A 1 37 ? 6.626 2.053 2.850 1.00 2.26 28 ASP A CA 16
ATOM 14291 C C . ASP A 1 37 ? 7.555 3.115 2.246 1.00 1.98 28 ASP A C 16
ATOM 14292 O O . ASP A 1 37 ? 8.368 3.706 2.957 1.00 2.42 28 ASP A O 16
ATOM 14301 N N . MET A 1 38 ? 7.439 3.354 0.935 1.00 1.83 29 MET A N 16
ATOM 14302 C CA . MET A 1 38 ? 8.280 4.337 0.260 1.00 2.30 29 MET A CA 16
ATOM 14303 C C . MET A 1 38 ? 7.448 5.265 -0.628 1.00 2.71 29 MET A C 16
ATOM 14304 O O . MET A 1 38 ? 7.375 6.470 -0.380 1.00 3.26 29 MET A O 16
ATOM 14318 N N . CYS A 1 39 ? 6.832 4.701 -1.669 1.00 2.69 30 CYS A N 16
ATOM 14319 C CA . CYS A 1 39 ? 6.014 5.486 -2.598 1.00 3.19 30 CYS A CA 16
ATOM 14320 C C . CYS A 1 39 ? 4.683 5.917 -1.962 1.00 2.97 30 CYS A C 16
ATOM 14321 O O . CYS A 1 39 ? 4.142 6.968 -2.310 1.00 3.58 30 CYS A O 16
ATOM 14328 N N . ASN A 1 40 ? 4.176 5.110 -1.019 1.00 2.45 31 ASN A N 16
ATOM 14329 C CA . ASN A 1 40 ? 2.921 5.400 -0.306 1.00 2.64 31 ASN A CA 16
ATOM 14330 C C . ASN A 1 40 ? 1.681 4.924 -1.076 1.00 2.09 31 ASN A C 16
ATOM 14331 O O . ASN A 1 40 ? 0.586 5.453 -0.882 1.00 2.28 31 ASN A O 16
ATOM 14342 N N . LEU A 1 41 ? 1.851 3.915 -1.930 1.00 1.69 32 LEU A N 16
ATOM 14343 C CA . LEU A 1 41 ? 0.741 3.365 -2.698 1.00 1.44 32 LEU A CA 16
ATOM 14344 C C . LEU A 1 41 ? -0.326 2.791 -1.766 1.00 1.30 32 LEU A C 16
ATOM 14345 O O . LEU A 1 41 ? -0.016 2.019 -0.857 1.00 1.46 32 LEU A O 16
ATOM 14361 N N . ALA A 1 42 ? -1.579 3.174 -1.997 1.00 1.17 33 ALA A N 16
ATOM 14362 C CA . ALA A 1 42 ? -2.688 2.700 -1.178 1.00 1.05 33 ALA A CA 16
ATOM 14363 C C . ALA A 1 42 ? -3.527 1.674 -1.934 1.00 0.96 33 ALA A C 16
ATOM 14364 O O . ALA A 1 42 ? -4.166 2.004 -2.934 1.00 1.10 33 ALA A O 16
ATOM 14371 N N . VAL A 1 43 ? -3.522 0.431 -1.452 1.00 0.82 34 VAL A N 16
ATOM 14372 C CA . VAL A 1 43 ? -4.286 -0.642 -2.084 1.00 0.77 34 VAL A CA 16
ATOM 14373 C C . VAL A 1 43 ? -4.652 -1.717 -1.070 1.00 0.66 34 VAL A C 16
ATOM 14374 O O . VAL A 1 43 ? -3.818 -2.121 -0.257 1.00 0.62 34 VAL A O 16
ATOM 14387 N N . HIS A 1 44 ? -5.891 -2.198 -1.129 1.00 0.69 35 HIS A N 16
ATOM 14388 C CA . HIS A 1 44 ? -6.325 -3.250 -0.215 1.00 0.66 35 HIS A CA 16
ATOM 14389 C C . HIS A 1 44 ? -5.479 -4.502 -0.430 1.00 0.59 35 HIS A C 16
ATOM 14390 O O . HIS A 1 44 ? -5.246 -4.911 -1.569 1.00 0.67 35 HIS A O 16
ATOM 14404 N N . GLN A 1 45 ? -5.021 -5.107 0.663 1.00 0.62 36 GLN A N 16
ATOM 14405 C CA . GLN A 1 45 ? -4.205 -6.323 0.581 1.00 0.70 36 GLN A CA 16
ATOM 14406 C C . GLN A 1 45 ? -4.943 -7.441 -0.166 1.00 0.75 36 GLN A C 16
ATOM 14407 O O . GLN A 1 45 ? -4.314 -8.356 -0.695 1.00 0.89 36 GLN A O 16
ATOM 14421 N N . GLU A 1 46 ? -6.274 -7.346 -0.231 1.00 0.74 37 GLU A N 16
ATOM 14422 C CA . GLU A 1 46 ? -7.089 -8.331 -0.935 1.00 0.87 37 GLU A CA 16
ATOM 14423 C C . GLU A 1 46 ? -7.231 -7.931 -2.397 1.00 0.92 37 GLU A C 16
ATOM 14424 O O . GLU A 1 46 ? -7.420 -8.771 -3.275 1.00 1.09 37 GLU A O 16
ATOM 14436 N N . CYS A 1 47 ? -7.122 -6.628 -2.637 1.00 0.83 38 CYS A N 16
ATOM 14437 C CA . CYS A 1 47 ? -7.216 -6.066 -3.964 1.00 0.95 38 CYS A CA 16
ATOM 14438 C C . CYS A 1 47 ? -5.943 -6.363 -4.746 1.00 1.02 38 CYS A C 16
ATOM 14439 O O . CYS A 1 47 ? -5.986 -6.648 -5.944 1.00 1.19 38 CYS A O 16
ATOM 14446 N N . TYR A 1 48 ? -4.808 -6.289 -4.052 1.00 0.92 39 TYR A N 16
ATOM 14447 C CA . TYR A 1 48 ? -3.517 -6.547 -4.673 1.00 1.03 39 TYR A CA 16
ATOM 14448 C C . TYR A 1 48 ? -3.257 -8.049 -4.826 1.00 1.18 39 TYR A C 16
ATOM 14449 O O . TYR A 1 48 ? -2.615 -8.478 -5.787 1.00 1.37 39 TYR A O 16
ATOM 14467 N N . GLY A 1 49 ? -3.754 -8.841 -3.873 1.00 1.18 40 GLY A N 16
ATOM 14468 C CA . GLY A 1 49 ? -3.558 -10.284 -3.922 1.00 1.43 40 GLY A CA 16
ATOM 14469 C C . GLY A 1 49 ? -2.907 -10.839 -2.662 1.00 1.35 40 GLY A C 16
ATOM 14470 O O . GLY A 1 49 ? -2.951 -12.046 -2.419 1.00 1.68 40 GLY A O 16
ATOM 14474 N N . VAL A 1 50 ? -2.301 -9.960 -1.861 1.00 1.19 41 VAL A N 16
ATOM 14475 C CA . VAL A 1 50 ? -1.639 -10.367 -0.621 1.00 1.17 41 VAL A CA 16
ATOM 14476 C C . VAL A 1 50 ? -2.617 -11.082 0.320 1.00 1.34 41 VAL A C 16
ATOM 14477 O O . VAL A 1 50 ? -3.749 -10.634 0.504 1.00 1.45 41 VAL A O 16
ATOM 14490 N N . PRO A 1 51 ? -2.192 -12.207 0.934 1.00 1.57 42 PRO A N 16
ATOM 14491 C CA . PRO A 1 51 ? -3.042 -12.971 1.857 1.00 1.85 42 PRO A CA 16
ATOM 14492 C C . PRO A 1 51 ? -3.500 -12.137 3.054 1.00 1.54 42 PRO A C 16
ATOM 14493 O O . PRO A 1 51 ? -4.676 -12.165 3.424 1.00 1.66 42 PRO A O 16
ATOM 14504 N N . TYR A 1 52 ? -2.568 -11.394 3.653 1.00 1.33 43 TYR A N 16
ATOM 14505 C CA . TYR A 1 52 ? -2.879 -10.547 4.803 1.00 1.25 43 TYR A CA 16
ATOM 14506 C C . TYR A 1 52 ? -1.785 -9.502 5.026 1.00 1.39 43 TYR A C 16
ATOM 14507 O O . TYR A 1 52 ? -0.856 -9.382 4.222 1.00 1.72 43 TYR A O 16
ATOM 14525 N N . ILE A 1 53 ? -1.899 -8.749 6.120 1.00 1.56 44 ILE A N 16
ATOM 14526 C CA . ILE A 1 53 ? -0.918 -7.714 6.445 1.00 1.89 44 ILE A CA 16
ATOM 14527 C C . ILE A 1 53 ? 0.417 -8.336 6.865 1.00 2.05 44 ILE A C 16
ATOM 14528 O O . ILE A 1 53 ? 0.454 -9.213 7.728 1.00 2.28 44 ILE A O 16
ATOM 14544 N N . PRO A 1 54 ? 1.533 -7.889 6.252 1.00 2.07 45 PRO A N 16
ATOM 14545 C CA . PRO A 1 54 ? 2.874 -8.405 6.566 1.00 2.37 45 PRO A CA 16
ATOM 14546 C C . PRO A 1 54 ? 3.389 -7.918 7.923 1.00 2.75 45 PRO A C 16
ATOM 14547 O O . PRO A 1 54 ? 2.707 -7.165 8.620 1.00 2.88 45 PRO A O 16
ATOM 14558 N N . GLU A 1 55 ? 4.596 -8.356 8.290 1.00 3.10 46 GLU A N 16
ATOM 14559 C CA . GLU A 1 55 ? 5.203 -7.968 9.564 1.00 3.50 46 GLU A CA 16
ATOM 14560 C C . GLU A 1 55 ? 5.369 -6.451 9.657 1.00 3.03 46 GLU A C 16
ATOM 14561 O O . GLU A 1 55 ? 4.816 -5.814 10.555 1.00 3.32 46 GLU A O 16
ATOM 14573 N N . GLY A 1 56 ? 6.130 -5.880 8.723 1.00 2.57 47 GLY A N 16
ATOM 14574 C CA . GLY A 1 56 ? 6.348 -4.443 8.714 1.00 2.25 47 GLY A CA 16
ATOM 14575 C C . GLY A 1 56 ? 5.299 -3.708 7.903 1.00 1.99 47 GLY A C 16
ATOM 14576 O O . GLY A 1 56 ? 4.101 -3.870 8.141 1.00 2.73 47 GLY A O 16
ATOM 14580 N N . GLN A 1 57 ? 5.747 -2.908 6.938 1.00 1.64 48 GLN A N 16
ATOM 14581 C CA . GLN A 1 57 ? 4.833 -2.156 6.083 1.00 2.18 48 GLN A CA 16
ATOM 14582 C C . GLN A 1 57 ? 4.607 -2.898 4.760 1.00 1.91 48 GLN A C 16
ATOM 14583 O O . GLN A 1 57 ? 4.774 -4.117 4.694 1.00 1.93 48 GLN A O 16
ATOM 14597 N N . TRP A 1 58 ? 4.232 -2.165 3.711 1.00 2.10 49 TRP A N 16
ATOM 14598 C CA . TRP A 1 58 ? 3.991 -2.764 2.405 1.00 1.86 49 TRP A CA 16
ATOM 14599 C C . TRP A 1 58 ? 4.913 -2.165 1.344 1.00 1.50 49 TRP A C 16
ATOM 14600 O O . TRP A 1 58 ? 5.206 -0.970 1.370 1.00 1.57 49 TRP A O 16
ATOM 14621 N N . LEU A 1 59 ? 5.353 -2.998 0.403 1.00 1.29 50 LEU A N 16
ATOM 14622 C CA . LEU A 1 59 ? 6.224 -2.546 -0.680 1.00 1.10 50 LEU A CA 16
ATOM 14623 C C . LEU A 1 59 ? 5.722 -3.079 -2.017 1.00 1.01 50 LEU A C 16
ATOM 14624 O O . LEU A 1 59 ? 5.908 -4.256 -2.332 1.00 1.05 50 LEU A O 16
ATOM 14640 N N . CYS A 1 60 ? 5.093 -2.207 -2.803 1.00 1.04 51 CYS A N 16
ATOM 14641 C CA . CYS A 1 60 ? 4.573 -2.594 -4.111 1.00 1.10 51 CYS A CA 16
ATOM 14642 C C . CYS A 1 60 ? 5.701 -3.134 -4.997 1.00 1.15 51 CYS A C 16
ATOM 14643 O O . CYS A 1 60 ? 6.880 -2.999 -4.665 1.00 1.15 51 CYS A O 16
ATOM 14650 N N . ARG A 1 61 ? 5.340 -3.758 -6.120 1.00 1.26 52 ARG A N 16
ATOM 14651 C CA . ARG A 1 61 ? 6.333 -4.325 -7.038 1.00 1.42 52 ARG A CA 16
ATOM 14652 C C . ARG A 1 61 ? 7.348 -3.275 -7.502 1.00 1.50 52 ARG A C 16
ATOM 14653 O O . ARG A 1 61 ? 8.482 -3.612 -7.839 1.00 1.61 52 ARG A O 16
ATOM 14674 N N . HIS A 1 62 ? 6.945 -2.003 -7.490 1.00 1.54 53 HIS A N 16
ATOM 14675 C CA . HIS A 1 62 ? 7.833 -0.910 -7.883 1.00 1.68 53 HIS A CA 16
ATOM 14676 C C . HIS A 1 62 ? 8.648 -0.455 -6.682 1.00 1.52 53 HIS A C 16
ATOM 14677 O O . HIS A 1 62 ? 9.759 0.058 -6.819 1.00 1.58 53 HIS A O 16
ATOM 14692 N N . CYS A 1 63 ? 8.068 -0.658 -5.507 1.00 1.39 54 CYS A N 16
ATOM 14693 C CA . CYS A 1 63 ? 8.679 -0.294 -4.250 1.00 1.32 54 CYS A CA 16
ATOM 14694 C C . CYS A 1 63 ? 9.827 -1.239 -3.913 1.00 1.19 54 CYS A C 16
ATOM 14695 O O . CYS A 1 63 ? 10.961 -0.806 -3.704 1.00 1.24 54 CYS A O 16
ATOM 14702 N N . LEU A 1 64 ? 9.523 -2.538 -3.868 1.00 1.11 55 LEU A N 16
ATOM 14703 C CA . LEU A 1 64 ? 10.530 -3.549 -3.562 1.00 1.12 55 LEU A CA 16
ATOM 14704 C C . LEU A 1 64 ? 11.597 -3.594 -4.650 1.00 1.27 55 LEU A C 16
ATOM 14705 O O . LEU A 1 64 ? 12.782 -3.744 -4.356 1.00 1.39 55 LEU A O 16
ATOM 14721 N N . GLN A 1 65 ? 11.174 -3.446 -5.908 1.00 1.35 56 GLN A N 16
ATOM 14722 C CA . GLN A 1 65 ? 12.105 -3.455 -7.034 1.00 1.57 56 GLN A CA 16
ATOM 14723 C C . GLN A 1 65 ? 13.057 -2.258 -6.958 1.00 1.62 56 GLN A C 16
ATOM 14724 O O . GLN A 1 65 ? 14.216 -2.351 -7.362 1.00 1.77 56 GLN A O 16
ATOM 14738 N N . SER A 1 66 ? 12.557 -1.137 -6.425 1.00 1.55 57 SER A N 16
ATOM 14739 C CA . SER A 1 66 ? 13.360 0.079 -6.283 1.00 1.67 57 SER A CA 16
ATOM 14740 C C . SER A 1 66 ? 14.458 -0.112 -5.237 1.00 1.67 57 SER A C 16
ATOM 14741 O O . SER A 1 66 ? 15.610 0.262 -5.461 1.00 1.86 57 SER A O 16
ATOM 14749 N N . ARG A 1 67 ? 14.093 -0.694 -4.092 1.00 1.56 58 ARG A N 16
ATOM 14750 C CA . ARG A 1 67 ? 15.047 -0.932 -3.010 1.00 1.72 58 ARG A CA 16
ATOM 14751 C C . ARG A 1 67 ? 15.632 -2.353 -3.064 1.00 1.65 58 ARG A C 16
ATOM 14752 O O . ARG A 1 67 ? 16.252 -2.811 -2.100 1.00 2.21 58 ARG A O 16
ATOM 14773 N N . ALA A 1 68 ? 15.444 -3.044 -4.191 1.00 1.80 59 ALA A N 16
ATOM 14774 C CA . ALA A 1 68 ? 15.964 -4.401 -4.354 1.00 2.05 59 ALA A CA 16
ATOM 14775 C C . ALA A 1 68 ? 17.425 -4.380 -4.801 1.00 2.29 59 ALA A C 16
ATOM 14776 O O . ALA A 1 68 ? 18.208 -5.252 -4.423 1.00 2.79 59 ALA A O 16
ATOM 14783 N N . ARG A 1 69 ? 17.783 -3.380 -5.607 1.00 2.62 60 ARG A N 16
ATOM 14784 C CA . ARG A 1 69 ? 19.150 -3.243 -6.107 1.00 3.23 60 ARG A CA 16
ATOM 14785 C C . ARG A 1 69 ? 20.135 -2.951 -4.971 1.00 3.45 60 ARG A C 16
ATOM 14786 O O . ARG A 1 69 ? 21.142 -3.644 -4.831 1.00 3.81 60 ARG A O 16
ATOM 14807 N N . PRO A 1 70 ? 19.862 -1.919 -4.140 1.00 3.90 61 PRO A N 16
ATOM 14808 C CA . PRO A 1 70 ? 20.740 -1.556 -3.020 1.00 4.66 61 PRO A CA 16
ATOM 14809 C C . PRO A 1 70 ? 20.931 -2.703 -2.030 1.00 4.81 61 PRO A C 16
ATOM 14810 O O . PRO A 1 70 ? 22.062 -3.046 -1.677 1.00 5.05 61 PRO A O 16
ATOM 14821 N N . ALA A 1 71 ? 19.821 -3.295 -1.586 1.00 5.17 62 ALA A N 16
ATOM 14822 C CA . ALA A 1 71 ? 19.868 -4.404 -0.637 1.00 5.79 62 ALA A CA 16
ATOM 14823 C C . ALA A 1 71 ? 18.629 -5.288 -0.760 1.00 6.46 62 ALA A C 16
ATOM 14824 O O . ALA A 1 71 ? 18.639 -6.290 -1.473 1.00 2.51 62 ALA A O 16
ATOM 14833 N N . GLN A 1 10 ? -16.036 20.312 -4.652 1.00 9.95 1 GLN A N 17
ATOM 14834 C CA . GLN A 1 10 ? -16.867 19.221 -4.064 1.00 9.43 1 GLN A CA 17
ATOM 14835 C C . GLN A 1 10 ? -15.992 18.068 -3.573 1.00 8.37 1 GLN A C 17
ATOM 14836 O O . GLN A 1 10 ? -15.227 17.490 -4.345 1.00 8.33 1 GLN A O 17
ATOM 14850 N N . SER A 1 11 ? -16.115 17.745 -2.280 1.00 7.75 2 SER A N 17
ATOM 14851 C CA . SER A 1 11 ? -15.343 16.663 -1.660 1.00 6.89 2 SER A CA 17
ATOM 14852 C C . SER A 1 11 ? -13.843 16.977 -1.663 1.00 6.25 2 SER A C 17
ATOM 14853 O O . SER A 1 11 ? -13.201 16.996 -2.714 1.00 6.38 2 SER A O 17
ATOM 14861 N N . LEU A 1 12 ? -13.299 17.222 -0.469 1.00 5.91 3 LEU A N 17
ATOM 14862 C CA . LEU A 1 12 ? -11.876 17.539 -0.311 1.00 5.70 3 LEU A CA 17
ATOM 14863 C C . LEU A 1 12 ? -10.992 16.368 -0.738 1.00 4.82 3 LEU A C 17
ATOM 14864 O O . LEU A 1 12 ? -11.455 15.229 -0.834 1.00 5.19 3 LEU A O 17
ATOM 14880 N N . ILE A 1 13 ? -9.713 16.657 -0.990 1.00 3.99 4 ILE A N 17
ATOM 14881 C CA . ILE A 1 13 ? -8.760 15.633 -1.407 1.00 3.40 4 ILE A CA 17
ATOM 14882 C C . ILE A 1 13 ? -8.273 14.809 -0.214 1.00 2.92 4 ILE A C 17
ATOM 14883 O O . ILE A 1 13 ? -8.002 15.347 0.860 1.00 3.39 4 ILE A O 17
ATOM 14899 N N . ASP A 1 14 ? -8.166 13.499 -0.420 1.00 2.57 5 ASP A N 17
ATOM 14900 C CA . ASP A 1 14 ? -7.709 12.581 0.623 1.00 2.62 5 ASP A CA 17
ATOM 14901 C C . ASP A 1 14 ? -6.177 12.563 0.741 1.00 2.12 5 ASP A C 17
ATOM 14902 O O . ASP A 1 14 ? -5.631 11.832 1.570 1.00 2.65 5 ASP A O 17
ATOM 14911 N N . GLU A 1 15 ? -5.493 13.351 -0.100 1.00 1.83 6 GLU A N 17
ATOM 14912 C CA . GLU A 1 15 ? -4.029 13.411 -0.105 1.00 2.10 6 GLU A CA 17
ATOM 14913 C C . GLU A 1 15 ? -3.446 12.144 -0.731 1.00 2.06 6 GLU A C 17
ATOM 14914 O O . GLU A 1 15 ? -2.907 12.182 -1.838 1.00 2.67 6 GLU A O 17
ATOM 14926 N N . ASP A 1 16 ? -3.569 11.021 -0.021 1.00 1.91 7 ASP A N 17
ATOM 14927 C CA . ASP A 1 16 ? -3.067 9.737 -0.506 1.00 1.97 7 ASP A CA 17
ATOM 14928 C C . ASP A 1 16 ? -3.624 8.581 0.333 1.00 1.69 7 ASP A C 17
ATOM 14929 O O . ASP A 1 16 ? -2.913 7.620 0.638 1.00 2.08 7 ASP A O 17
ATOM 14938 N N . ALA A 1 17 ? -4.903 8.687 0.706 1.00 1.36 8 ALA A N 17
ATOM 14939 C CA . ALA A 1 17 ? -5.557 7.664 1.517 1.00 1.52 8 ALA A CA 17
ATOM 14940 C C . ALA A 1 17 ? -6.747 7.035 0.790 1.00 1.56 8 ALA A C 17
ATOM 14941 O O . ALA A 1 17 ? -7.854 6.965 1.328 1.00 1.92 8 ALA A O 17
ATOM 14948 N N . VAL A 1 18 ? -6.506 6.563 -0.434 1.00 1.42 9 VAL A N 17
ATOM 14949 C CA . VAL A 1 18 ? -7.551 5.923 -1.235 1.00 1.48 9 VAL A CA 17
ATOM 14950 C C . VAL A 1 18 ? -6.973 4.802 -2.093 1.00 1.38 9 VAL A C 17
ATOM 14951 O O . VAL A 1 18 ? -5.909 4.955 -2.695 1.00 1.50 9 VAL A O 17
ATOM 14964 N N . CYS A 1 19 ? -7.679 3.670 -2.145 1.00 1.22 10 CYS A N 17
ATOM 14965 C CA . CYS A 1 19 ? -7.234 2.525 -2.932 1.00 1.15 10 CYS A CA 17
ATOM 14966 C C . CYS A 1 19 ? -7.215 2.859 -4.425 1.00 1.28 10 CYS A C 17
ATOM 14967 O O . CYS A 1 19 ? -7.928 3.752 -4.881 1.00 1.45 10 CYS A O 17
ATOM 14974 N N . SER A 1 20 ? -6.381 2.143 -5.176 1.00 1.24 11 SER A N 17
ATOM 14975 C CA . SER A 1 20 ? -6.247 2.364 -6.616 1.00 1.40 11 SER A CA 17
ATOM 14976 C C . SER A 1 20 ? -6.887 1.235 -7.431 1.00 1.40 11 SER A C 17
ATOM 14977 O O . SER A 1 20 ? -7.296 1.451 -8.572 1.00 1.56 11 SER A O 17
ATOM 14985 N N . ILE A 1 21 ? -6.972 0.031 -6.852 1.00 1.28 12 ILE A N 17
ATOM 14986 C CA . ILE A 1 21 ? -7.566 -1.107 -7.549 1.00 1.31 12 ILE A CA 17
ATOM 14987 C C . ILE A 1 21 ? -9.079 -0.943 -7.665 1.00 1.40 12 ILE A C 17
ATOM 14988 O O . ILE A 1 21 ? -9.672 -1.270 -8.695 1.00 1.61 12 ILE A O 17
ATOM 15004 N N . CYS A 1 22 ? -9.697 -0.458 -6.591 1.00 1.32 13 CYS A N 17
ATOM 15005 C CA . CYS A 1 22 ? -11.142 -0.272 -6.547 1.00 1.45 13 CYS A CA 17
ATOM 15006 C C . CYS A 1 22 ? -11.540 1.197 -6.338 1.00 1.60 13 CYS A C 17
ATOM 15007 O O . CYS A 1 22 ? -12.720 1.539 -6.436 1.00 1.99 13 CYS A O 17
ATOM 15014 N N . MET A 1 23 ? -10.559 2.065 -6.063 1.00 1.69 14 MET A N 17
ATOM 15015 C CA . MET A 1 23 ? -10.817 3.494 -5.855 1.00 2.17 14 MET A CA 17
ATOM 15016 C C . MET A 1 23 ? -11.813 3.727 -4.714 1.00 2.06 14 MET A C 17
ATOM 15017 O O . MET A 1 23 ? -12.882 4.305 -4.917 1.00 2.62 14 MET A O 17
ATOM 15031 N N . ASP A 1 24 ? -11.444 3.279 -3.514 1.00 1.75 15 ASP A N 17
ATOM 15032 C CA . ASP A 1 24 ? -12.291 3.442 -2.334 1.00 1.84 15 ASP A CA 17
ATOM 15033 C C . ASP A 1 24 ? -11.458 3.364 -1.056 1.00 1.75 15 ASP A C 17
ATOM 15034 O O . ASP A 1 24 ? -10.834 2.340 -0.771 1.00 2.34 15 ASP A O 17
ATOM 15043 N N . GLY A 1 25 ? -11.455 4.453 -0.287 1.00 1.75 16 GLY A N 17
ATOM 15044 C CA . GLY A 1 25 ? -10.700 4.490 0.955 1.00 1.76 16 GLY A CA 17
ATOM 15045 C C . GLY A 1 25 ? -11.475 3.893 2.114 1.00 1.79 16 GLY A C 17
ATOM 15046 O O . GLY A 1 25 ? -11.826 4.599 3.060 1.00 2.31 16 GLY A O 17
ATOM 15050 N N . GLU A 1 26 ? -11.746 2.588 2.037 1.00 1.63 17 GLU A N 17
ATOM 15051 C CA . GLU A 1 26 ? -12.494 1.893 3.084 1.00 1.86 17 GLU A CA 17
ATOM 15052 C C . GLU A 1 26 ? -11.688 0.729 3.662 1.00 2.02 17 GLU A C 17
ATOM 15053 O O . GLU A 1 26 ? -11.623 -0.351 3.071 1.00 2.77 17 GLU A O 17
ATOM 15065 N N . SER A 1 27 ? -11.080 0.962 4.823 1.00 1.91 18 SER A N 17
ATOM 15066 C CA . SER A 1 27 ? -10.277 -0.057 5.499 1.00 2.27 18 SER A CA 17
ATOM 15067 C C . SER A 1 27 ? -11.167 -1.011 6.298 1.00 2.49 18 SER A C 17
ATOM 15068 O O . SER A 1 27 ? -11.848 -0.596 7.237 1.00 3.16 18 SER A O 17
ATOM 15076 N N . GLN A 1 28 ? -11.157 -2.290 5.915 1.00 2.13 19 GLN A N 17
ATOM 15077 C CA . GLN A 1 28 ? -11.967 -3.307 6.593 1.00 2.49 19 GLN A CA 17
ATOM 15078 C C . GLN A 1 28 ? -11.253 -4.660 6.622 1.00 2.28 19 GLN A C 17
ATOM 15079 O O . GLN A 1 28 ? -10.384 -4.927 5.795 1.00 2.07 19 GLN A O 17
ATOM 15093 N N . ASN A 1 29 ? -11.629 -5.518 7.577 1.00 2.65 20 ASN A N 17
ATOM 15094 C CA . ASN A 1 29 ? -11.023 -6.853 7.704 1.00 2.67 20 ASN A CA 17
ATOM 15095 C C . ASN A 1 29 ? -11.033 -7.602 6.371 1.00 2.02 20 ASN A C 17
ATOM 15096 O O . ASN A 1 29 ? -10.033 -8.209 5.991 1.00 2.36 20 ASN A O 17
ATOM 15107 N N . SER A 1 30 ? -12.162 -7.549 5.661 1.00 1.75 21 SER A N 17
ATOM 15108 C CA . SER A 1 30 ? -12.285 -8.217 4.366 1.00 1.96 21 SER A CA 17
ATOM 15109 C C . SER A 1 30 ? -11.342 -7.583 3.339 1.00 1.96 21 SER A C 17
ATOM 15110 O O . SER A 1 30 ? -10.769 -8.277 2.502 1.00 2.67 21 SER A O 17
ATOM 15118 N N . ASN A 1 31 ? -11.188 -6.257 3.417 1.00 1.45 22 ASN A N 17
ATOM 15119 C CA . ASN A 1 31 ? -10.317 -5.518 2.504 1.00 1.59 22 ASN A CA 17
ATOM 15120 C C . ASN A 1 31 ? -9.659 -4.340 3.225 1.00 1.50 22 ASN A C 17
ATOM 15121 O O . ASN A 1 31 ? -10.185 -3.224 3.209 1.00 1.99 22 ASN A O 17
ATOM 15132 N N . VAL A 1 32 ? -8.516 -4.587 3.868 1.00 1.22 23 VAL A N 17
ATOM 15133 C CA . VAL A 1 32 ? -7.808 -3.532 4.597 1.00 1.33 23 VAL A CA 17
ATOM 15134 C C . VAL A 1 32 ? -6.893 -2.741 3.674 1.00 1.18 23 VAL A C 17
ATOM 15135 O O . VAL A 1 32 ? -6.045 -3.312 2.983 1.00 1.44 23 VAL A O 17
ATOM 15148 N N . ILE A 1 33 ? -7.067 -1.419 3.671 1.00 0.95 24 ILE A N 17
ATOM 15149 C CA . ILE A 1 33 ? -6.256 -0.541 2.840 1.00 0.84 24 ILE A CA 17
ATOM 15150 C C . ILE A 1 33 ? -4.878 -0.330 3.471 1.00 0.93 24 ILE A C 17
ATOM 15151 O O . ILE A 1 33 ? -4.755 0.268 4.541 1.00 1.20 24 ILE A O 17
ATOM 15167 N N . LEU A 1 34 ? -3.847 -0.853 2.813 1.00 0.83 25 LEU A N 17
ATOM 15168 C CA . LEU A 1 34 ? -2.482 -0.743 3.316 1.00 0.96 25 LEU A CA 17
ATOM 15169 C C . LEU A 1 34 ? -1.687 0.306 2.548 1.00 0.97 25 LEU A C 17
ATOM 15170 O O . LEU A 1 34 ? -1.843 0.452 1.334 1.00 0.91 25 LEU A O 17
ATOM 15186 N N . PHE A 1 35 ? -0.829 1.028 3.268 1.00 1.12 26 PHE A N 17
ATOM 15187 C CA . PHE A 1 35 ? 0.006 2.064 2.667 1.00 1.20 26 PHE A CA 17
ATOM 15188 C C . PHE A 1 35 ? 1.419 1.541 2.442 1.00 1.32 26 PHE A C 17
ATOM 15189 O O . PHE A 1 35 ? 1.915 0.724 3.220 1.00 1.44 26 PHE A O 17
ATOM 15206 N N . CYS A 1 36 ? 2.062 2.014 1.378 1.00 1.41 27 CYS A N 17
ATOM 15207 C CA . CYS A 1 36 ? 3.424 1.589 1.050 1.00 1.61 27 CYS A CA 17
ATOM 15208 C C . CYS A 1 36 ? 4.410 1.974 2.155 1.00 1.74 27 CYS A C 17
ATOM 15209 O O . CYS A 1 36 ? 4.020 2.435 3.230 1.00 1.77 27 CYS A O 17
ATOM 15216 N N . ASP A 1 37 ? 5.693 1.799 1.860 1.00 1.97 28 ASP A N 17
ATOM 15217 C CA . ASP A 1 37 ? 6.759 2.138 2.793 1.00 2.26 28 ASP A CA 17
ATOM 15218 C C . ASP A 1 37 ? 7.666 3.228 2.212 1.00 1.98 28 ASP A C 17
ATOM 15219 O O . ASP A 1 37 ? 8.370 3.918 2.951 1.00 2.42 28 ASP A O 17
ATOM 15228 N N . MET A 1 38 ? 7.651 3.368 0.880 1.00 1.83 29 MET A N 17
ATOM 15229 C CA . MET A 1 38 ? 8.475 4.359 0.196 1.00 2.30 29 MET A CA 17
ATOM 15230 C C . MET A 1 38 ? 7.619 5.324 -0.640 1.00 2.71 29 MET A C 17
ATOM 15231 O O . MET A 1 38 ? 7.922 6.516 -0.719 1.00 3.26 29 MET A O 17
ATOM 15245 N N . CYS A 1 39 ? 6.568 4.800 -1.278 1.00 2.69 30 CYS A N 17
ATOM 15246 C CA . CYS A 1 39 ? 5.687 5.614 -2.126 1.00 3.19 30 CYS A CA 17
ATOM 15247 C C . CYS A 1 39 ? 4.455 6.131 -1.378 1.00 2.97 30 CYS A C 17
ATOM 15248 O O . CYS A 1 39 ? 3.885 7.155 -1.758 1.00 3.58 30 CYS A O 17
ATOM 15255 N N . ASN A 1 40 ? 4.028 5.403 -0.342 1.00 2.45 31 ASN A N 17
ATOM 15256 C CA . ASN A 1 40 ? 2.841 5.763 0.441 1.00 2.64 31 ASN A CA 17
ATOM 15257 C C . ASN A 1 40 ? 1.559 5.378 -0.308 1.00 2.09 31 ASN A C 17
ATOM 15258 O O . ASN A 1 40 ? 0.463 5.796 0.071 1.00 2.28 31 ASN A O 17
ATOM 15269 N N . LEU A 1 41 ? 1.704 4.580 -1.374 1.00 1.69 32 LEU A N 17
ATOM 15270 C CA . LEU A 1 41 ? 0.567 4.142 -2.170 1.00 1.44 32 LEU A CA 17
ATOM 15271 C C . LEU A 1 41 ? -0.430 3.355 -1.319 1.00 1.30 32 LEU A C 17
ATOM 15272 O O . LEU A 1 41 ? -0.038 2.485 -0.540 1.00 1.46 32 LEU A O 17
ATOM 15288 N N . ALA A 1 42 ? -1.717 3.669 -1.467 1.00 1.17 33 ALA A N 17
ATOM 15289 C CA . ALA A 1 42 ? -2.764 2.995 -0.704 1.00 1.05 33 ALA A CA 17
ATOM 15290 C C . ALA A 1 42 ? -3.551 2.022 -1.577 1.00 0.96 33 ALA A C 17
ATOM 15291 O O . ALA A 1 42 ? -4.140 2.417 -2.585 1.00 1.10 33 ALA A O 17
ATOM 15298 N N . VAL A 1 43 ? -3.565 0.749 -1.173 1.00 0.82 34 VAL A N 17
ATOM 15299 C CA . VAL A 1 43 ? -4.288 -0.293 -1.903 1.00 0.77 34 VAL A CA 17
ATOM 15300 C C . VAL A 1 43 ? -4.617 -1.461 -0.979 1.00 0.66 34 VAL A C 17
ATOM 15301 O O . VAL A 1 43 ? -3.757 -1.922 -0.227 1.00 0.62 34 VAL A O 17
ATOM 15314 N N . HIS A 1 44 ? -5.850 -1.957 -1.049 1.00 0.69 35 HIS A N 17
ATOM 15315 C CA . HIS A 1 44 ? -6.240 -3.094 -0.218 1.00 0.66 35 HIS A CA 17
ATOM 15316 C C . HIS A 1 44 ? -5.422 -4.324 -0.608 1.00 0.59 35 HIS A C 17
ATOM 15317 O O . HIS A 1 44 ? -5.296 -4.640 -1.794 1.00 0.67 35 HIS A O 17
ATOM 15331 N N . GLN A 1 45 ? -4.871 -5.018 0.387 1.00 0.62 36 GLN A N 17
ATOM 15332 C CA . GLN A 1 45 ? -4.070 -6.223 0.133 1.00 0.70 36 GLN A CA 17
ATOM 15333 C C . GLN A 1 45 ? -4.889 -7.299 -0.590 1.00 0.75 36 GLN A C 17
ATOM 15334 O O . GLN A 1 45 ? -4.326 -8.190 -1.225 1.00 0.89 36 GLN A O 17
ATOM 15348 N N . GLU A 1 46 ? -6.218 -7.192 -0.513 1.00 0.74 37 GLU A N 17
ATOM 15349 C CA . GLU A 1 46 ? -7.112 -8.134 -1.184 1.00 0.87 37 GLU A CA 17
ATOM 15350 C C . GLU A 1 46 ? -7.405 -7.649 -2.597 1.00 0.92 37 GLU A C 17
ATOM 15351 O O . GLU A 1 46 ? -7.727 -8.432 -3.490 1.00 1.09 37 GLU A O 17
ATOM 15363 N N . CYS A 1 47 ? -7.277 -6.337 -2.782 1.00 0.83 38 CYS A N 17
ATOM 15364 C CA . CYS A 1 47 ? -7.505 -5.694 -4.058 1.00 0.95 38 CYS A CA 17
ATOM 15365 C C . CYS A 1 47 ? -6.331 -5.953 -4.990 1.00 1.02 38 CYS A C 17
ATOM 15366 O O . CYS A 1 47 ? -6.511 -6.263 -6.168 1.00 1.19 38 CYS A O 17
ATOM 15373 N N . TYR A 1 48 ? -5.122 -5.819 -4.449 1.00 0.92 39 TYR A N 17
ATOM 15374 C CA . TYR A 1 48 ? -3.911 -6.034 -5.227 1.00 1.03 39 TYR A CA 17
ATOM 15375 C C . TYR A 1 48 ? -3.624 -7.526 -5.406 1.00 1.18 39 TYR A C 17
ATOM 15376 O O . TYR A 1 48 ? -3.233 -7.965 -6.488 1.00 1.37 39 TYR A O 17
ATOM 15394 N N . GLY A 1 49 ? -3.820 -8.301 -4.336 1.00 1.18 40 GLY A N 17
ATOM 15395 C CA . GLY A 1 49 ? -3.576 -9.734 -4.392 1.00 1.43 40 GLY A CA 17
ATOM 15396 C C . GLY A 1 49 ? -2.400 -10.157 -3.530 1.00 1.35 40 GLY A C 17
ATOM 15397 O O . GLY A 1 49 ? -1.475 -10.813 -4.010 1.00 1.68 40 GLY A O 17
ATOM 15401 N N . VAL A 1 50 ? -2.437 -9.776 -2.254 1.00 1.19 41 VAL A N 17
ATOM 15402 C CA . VAL A 1 50 ? -1.372 -10.110 -1.313 1.00 1.17 41 VAL A CA 17
ATOM 15403 C C . VAL A 1 50 ? -1.856 -11.144 -0.295 1.00 1.34 41 VAL A C 17
ATOM 15404 O O . VAL A 1 50 ? -2.979 -11.049 0.200 1.00 1.45 41 VAL A O 17
ATOM 15417 N N . PRO A 1 51 ? -1.016 -12.151 0.031 1.00 1.57 42 PRO A N 17
ATOM 15418 C CA . PRO A 1 51 ? -1.376 -13.202 0.991 1.00 1.85 42 PRO A CA 17
ATOM 15419 C C . PRO A 1 51 ? -1.852 -12.633 2.328 1.00 1.54 42 PRO A C 17
ATOM 15420 O O . PRO A 1 51 ? -2.998 -12.850 2.725 1.00 1.66 42 PRO A O 17
ATOM 15431 N N . TYR A 1 52 ? -0.974 -11.902 3.018 1.00 1.33 43 TYR A N 17
ATOM 15432 C CA . TYR A 1 52 ? -1.314 -11.303 4.301 1.00 1.25 43 TYR A CA 17
ATOM 15433 C C . TYR A 1 52 ? -0.455 -10.067 4.568 1.00 1.39 43 TYR A C 17
ATOM 15434 O O . TYR A 1 52 ? 0.602 -9.890 3.957 1.00 1.72 43 TYR A O 17
ATOM 15452 N N . ILE A 1 53 ? -0.912 -9.215 5.487 1.00 1.56 44 ILE A N 17
ATOM 15453 C CA . ILE A 1 53 ? -0.181 -7.999 5.839 1.00 1.89 44 ILE A CA 17
ATOM 15454 C C . ILE A 1 53 ? 1.112 -8.342 6.576 1.00 2.05 44 ILE A C 17
ATOM 15455 O O . ILE A 1 53 ? 1.075 -8.900 7.675 1.00 2.28 44 ILE A O 17
ATOM 15471 N N . PRO A 1 54 ? 2.280 -8.020 5.976 1.00 2.07 45 PRO A N 17
ATOM 15472 C CA . PRO A 1 54 ? 3.591 -8.303 6.577 1.00 2.37 45 PRO A CA 17
ATOM 15473 C C . PRO A 1 54 ? 3.760 -7.658 7.957 1.00 2.75 45 PRO A C 17
ATOM 15474 O O . PRO A 1 54 ? 2.928 -6.855 8.382 1.00 2.88 45 PRO A O 17
ATOM 15485 N N . GLU A 1 55 ? 4.846 -8.015 8.646 1.00 3.10 46 GLU A N 17
ATOM 15486 C CA . GLU A 1 55 ? 5.134 -7.476 9.979 1.00 3.50 46 GLU A CA 17
ATOM 15487 C C . GLU A 1 55 ? 5.321 -5.957 9.937 1.00 3.03 46 GLU A C 17
ATOM 15488 O O . GLU A 1 55 ? 4.828 -5.242 10.812 1.00 3.32 46 GLU A O 17
ATOM 15500 N N . GLY A 1 56 ? 6.036 -5.472 8.919 1.00 2.57 47 GLY A N 17
ATOM 15501 C CA . GLY A 1 56 ? 6.275 -4.043 8.782 1.00 2.25 47 GLY A CA 17
ATOM 15502 C C . GLY A 1 56 ? 5.161 -3.334 8.035 1.00 1.99 47 GLY A C 17
ATOM 15503 O O . GLY A 1 56 ? 3.985 -3.491 8.369 1.00 2.73 47 GLY A O 17
ATOM 15507 N N . GLN A 1 57 ? 5.528 -2.551 7.019 1.00 1.64 48 GLN A N 17
ATOM 15508 C CA . GLN A 1 57 ? 4.545 -1.817 6.220 1.00 2.18 48 GLN A CA 17
ATOM 15509 C C . GLN A 1 57 ? 4.246 -2.560 4.909 1.00 1.91 48 GLN A C 17
ATOM 15510 O O . GLN A 1 57 ? 4.432 -3.777 4.828 1.00 1.93 48 GLN A O 17
ATOM 15524 N N . TRP A 1 58 ? 3.790 -1.829 3.887 1.00 2.10 49 TRP A N 17
ATOM 15525 C CA . TRP A 1 58 ? 3.479 -2.431 2.594 1.00 1.86 49 TRP A CA 17
ATOM 15526 C C . TRP A 1 58 ? 4.517 -2.038 1.545 1.00 1.50 49 TRP A C 17
ATOM 15527 O O . TRP A 1 58 ? 5.085 -0.947 1.600 1.00 1.57 49 TRP A O 17
ATOM 15548 N N . LEU A 1 59 ? 4.746 -2.930 0.582 1.00 1.29 50 LEU A N 17
ATOM 15549 C CA . LEU A 1 59 ? 5.698 -2.675 -0.492 1.00 1.10 50 LEU A CA 17
ATOM 15550 C C . LEU A 1 59 ? 5.071 -3.002 -1.843 1.00 1.01 50 LEU A C 17
ATOM 15551 O O . LEU A 1 59 ? 4.884 -4.173 -2.179 1.00 1.05 50 LEU A O 17
ATOM 15567 N N . CYS A 1 60 ? 4.749 -1.961 -2.614 1.00 1.04 51 CYS A N 17
ATOM 15568 C CA . CYS A 1 60 ? 4.145 -2.136 -3.936 1.00 1.10 51 CYS A CA 17
ATOM 15569 C C . CYS A 1 60 ? 5.044 -2.990 -4.838 1.00 1.15 51 CYS A C 17
ATOM 15570 O O . CYS A 1 60 ? 6.164 -3.342 -4.457 1.00 1.15 51 CYS A O 17
ATOM 15577 N N . ARG A 1 61 ? 4.549 -3.339 -6.027 1.00 1.26 52 ARG A N 17
ATOM 15578 C CA . ARG A 1 61 ? 5.313 -4.169 -6.965 1.00 1.42 52 ARG A CA 17
ATOM 15579 C C . ARG A 1 61 ? 6.677 -3.557 -7.301 1.00 1.50 52 ARG A C 17
ATOM 15580 O O . ARG A 1 61 ? 7.636 -4.283 -7.563 1.00 1.61 52 ARG A O 17
ATOM 15601 N N . HIS A 1 62 ? 6.768 -2.227 -7.265 1.00 1.54 53 HIS A N 17
ATOM 15602 C CA . HIS A 1 62 ? 8.028 -1.534 -7.540 1.00 1.68 53 HIS A CA 17
ATOM 15603 C C . HIS A 1 62 ? 8.847 -1.438 -6.262 1.00 1.52 53 HIS A C 17
ATOM 15604 O O . HIS A 1 62 ? 10.078 -1.412 -6.288 1.00 1.58 53 HIS A O 17
ATOM 15619 N N . CYS A 1 63 ? 8.130 -1.382 -5.149 1.00 1.39 54 CYS A N 17
ATOM 15620 C CA . CYS A 1 63 ? 8.718 -1.286 -3.831 1.00 1.32 54 CYS A CA 17
ATOM 15621 C C . CYS A 1 63 ? 9.466 -2.568 -3.480 1.00 1.19 54 CYS A C 17
ATOM 15622 O O . CYS A 1 63 ? 10.671 -2.547 -3.218 1.00 1.24 54 CYS A O 17
ATOM 15629 N N . LEU A 1 64 ? 8.738 -3.686 -3.477 1.00 1.11 55 LEU A N 17
ATOM 15630 C CA . LEU A 1 64 ? 9.325 -4.985 -3.159 1.00 1.12 55 LEU A CA 17
ATOM 15631 C C . LEU A 1 64 ? 10.367 -5.388 -4.200 1.00 1.27 55 LEU A C 17
ATOM 15632 O O . LEU A 1 64 ? 11.407 -5.943 -3.854 1.00 1.39 55 LEU A O 17
ATOM 15648 N N . GLN A 1 65 ? 10.087 -5.095 -5.474 1.00 1.35 56 GLN A N 17
ATOM 15649 C CA . GLN A 1 65 ? 11.015 -5.422 -6.556 1.00 1.57 56 GLN A CA 17
ATOM 15650 C C . GLN A 1 65 ? 12.355 -4.706 -6.362 1.00 1.62 56 GLN A C 17
ATOM 15651 O O . GLN A 1 65 ? 13.406 -5.246 -6.707 1.00 1.77 56 GLN A O 17
ATOM 15665 N N . SER A 1 66 ? 12.308 -3.494 -5.803 1.00 1.55 57 SER A N 17
ATOM 15666 C CA . SER A 1 66 ? 13.520 -2.712 -5.555 1.00 1.67 57 SER A CA 17
ATOM 15667 C C . SER A 1 66 ? 14.374 -3.360 -4.467 1.00 1.67 57 SER A C 17
ATOM 15668 O O . SER A 1 66 ? 15.597 -3.436 -4.589 1.00 1.86 57 SER A O 17
ATOM 15676 N N . ARG A 1 67 ? 13.720 -3.828 -3.405 1.00 1.56 58 ARG A N 17
ATOM 15677 C CA . ARG A 1 67 ? 14.417 -4.472 -2.294 1.00 1.72 58 ARG A CA 17
ATOM 15678 C C . ARG A 1 67 ? 14.790 -5.918 -2.637 1.00 1.65 58 ARG A C 17
ATOM 15679 O O . ARG A 1 67 ? 15.855 -6.399 -2.247 1.00 2.21 58 ARG A O 17
ATOM 15700 N N . ALA A 1 68 ? 13.909 -6.603 -3.369 1.00 1.80 59 ALA A N 17
ATOM 15701 C CA . ALA A 1 68 ? 14.142 -7.991 -3.766 1.00 2.05 59 ALA A CA 17
ATOM 15702 C C . ALA A 1 68 ? 14.880 -8.089 -5.108 1.00 2.29 59 ALA A C 17
ATOM 15703 O O . ALA A 1 68 ? 14.893 -9.149 -5.736 1.00 2.79 59 ALA A O 17
ATOM 15710 N N . ARG A 1 69 ? 15.491 -6.981 -5.546 1.00 2.62 60 ARG A N 17
ATOM 15711 C CA . ARG A 1 69 ? 16.226 -6.957 -6.811 1.00 3.23 60 ARG A CA 17
ATOM 15712 C C . ARG A 1 69 ? 17.303 -8.045 -6.849 1.00 3.45 60 ARG A C 17
ATOM 15713 O O . ARG A 1 69 ? 17.283 -8.907 -7.727 1.00 3.81 60 ARG A O 17
ATOM 15734 N N . PRO A 1 70 ? 18.254 -8.025 -5.892 1.00 3.90 61 P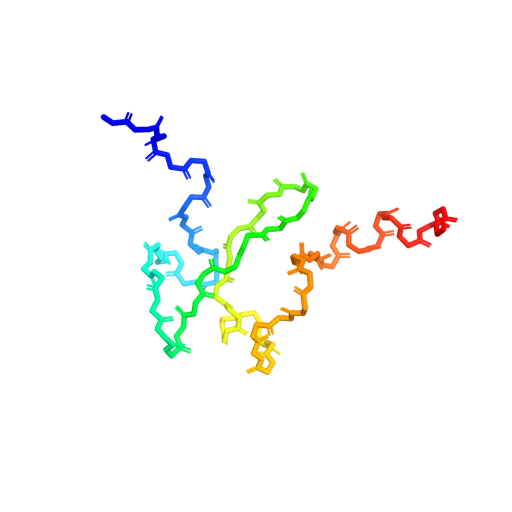RO A N 17
ATOM 15735 C CA . PRO A 1 70 ? 19.330 -9.021 -5.830 1.00 4.66 61 PRO A CA 17
ATOM 15736 C C . PRO A 1 70 ? 18.834 -10.385 -5.341 1.00 4.81 61 PRO A C 17
ATOM 15737 O O . PRO A 1 70 ? 17.732 -10.496 -4.803 1.00 5.05 61 PRO A O 17
ATOM 15748 N N . ALA A 1 71 ? 19.658 -11.417 -5.529 1.00 5.17 62 ALA A N 17
ATOM 15749 C CA . ALA A 1 71 ? 19.305 -12.770 -5.103 1.00 5.79 62 ALA A CA 17
ATOM 15750 C C . ALA A 1 71 ? 19.668 -12.998 -3.638 1.00 6.46 62 ALA A C 17
ATOM 15751 O O . ALA A 1 71 ? 20.689 -12.509 -3.153 1.00 2.51 62 ALA A O 17
ATOM 15760 N N . GLN A 1 10 ? -16.784 10.678 6.595 1.00 9.95 1 GLN A N 18
ATOM 15761 C CA . GLN A 1 10 ? -15.845 11.627 7.258 1.00 9.43 1 GLN A CA 18
ATOM 15762 C C . GLN A 1 10 ? -15.365 12.699 6.282 1.00 8.37 1 GLN A C 18
ATOM 15763 O O . GLN A 1 10 ? -14.741 12.392 5.267 1.00 8.33 1 GLN A O 18
ATOM 15777 N N . SER A 1 11 ? -15.667 13.959 6.595 1.00 7.75 2 SER A N 18
ATOM 15778 C CA . SER A 1 11 ? -15.273 15.081 5.743 1.00 6.89 2 SER A CA 18
ATOM 15779 C C . SER A 1 11 ? -13.763 15.316 5.807 1.00 6.25 2 SER A C 18
ATOM 15780 O O . SER A 1 11 ? -13.238 15.766 6.826 1.00 6.38 2 SER A O 18
ATOM 15788 N N . LEU A 1 12 ? -13.071 14.997 4.708 1.00 5.91 3 LEU A N 18
ATOM 15789 C CA . LEU A 1 12 ? -11.618 15.162 4.634 1.00 5.70 3 LEU A CA 18
ATOM 15790 C C . LEU A 1 12 ? -11.129 15.154 3.180 1.00 4.82 3 LEU A C 18
ATOM 15791 O O . LEU A 1 12 ? -11.895 14.856 2.260 1.00 5.19 3 LEU A O 18
ATOM 15807 N N . ILE A 1 13 ? -9.847 15.479 2.984 1.00 3.99 4 ILE A N 18
ATOM 15808 C CA . ILE A 1 13 ? -9.249 15.504 1.648 1.00 3.40 4 ILE A CA 18
ATOM 15809 C C . ILE A 1 13 ? -8.760 14.117 1.228 1.00 2.92 4 ILE A C 18
ATOM 15810 O O . ILE A 1 13 ? -8.837 13.757 0.051 1.00 3.39 4 ILE A O 18
ATOM 15826 N N . ASP A 1 14 ? -8.257 13.346 2.197 1.00 2.57 5 ASP A N 18
ATOM 15827 C CA . ASP A 1 14 ? -7.754 11.999 1.939 1.00 2.62 5 ASP A CA 18
ATOM 15828 C C . ASP A 1 14 ? -6.584 12.023 0.954 1.00 2.12 5 ASP A C 18
ATOM 15829 O O . ASP A 1 14 ? -6.700 11.545 -0.176 1.00 2.65 5 ASP A O 18
ATOM 15838 N N . GLU A 1 15 ? -5.457 12.577 1.397 1.00 1.83 6 GLU A N 18
ATOM 15839 C CA . GLU A 1 15 ? -4.258 12.661 0.562 1.00 2.10 6 GLU A CA 18
ATOM 15840 C C . GLU A 1 15 ? -3.763 11.261 0.198 1.00 2.06 6 GLU A C 18
ATOM 15841 O O . GLU A 1 15 ? -3.063 10.617 0.980 1.00 2.67 6 GLU A O 18
ATOM 15853 N N . ASP A 1 16 ? -4.157 10.797 -0.991 1.00 1.91 7 ASP A N 18
ATOM 15854 C CA . ASP A 1 16 ? -3.786 9.464 -1.480 1.00 1.97 7 ASP A CA 18
ATOM 15855 C C . ASP A 1 16 ? -4.193 8.377 -0.480 1.00 1.69 7 ASP A C 18
ATOM 15856 O O . ASP A 1 16 ? -3.537 7.338 -0.375 1.00 2.08 7 ASP A O 18
ATOM 15865 N N . ALA A 1 17 ? -5.283 8.622 0.252 1.00 1.36 8 ALA A N 18
ATOM 15866 C CA . ALA A 1 17 ? -5.777 7.667 1.241 1.00 1.52 8 ALA A CA 18
ATOM 15867 C C . ALA A 1 17 ? -6.918 6.819 0.676 1.00 1.56 8 ALA A C 18
ATOM 15868 O O . ALA A 1 17 ? -7.783 6.344 1.419 1.00 1.92 8 ALA A O 18
ATOM 15875 N N . VAL A 1 18 ? -6.906 6.620 -0.643 1.00 1.42 9 VAL A N 18
ATOM 15876 C CA . VAL A 1 18 ? -7.925 5.825 -1.317 1.00 1.48 9 VAL A CA 18
ATOM 15877 C C . VAL A 1 18 ? -7.269 4.747 -2.175 1.00 1.38 9 VAL A C 18
ATOM 15878 O O . VAL A 1 18 ? -6.206 4.971 -2.754 1.00 1.50 9 VAL A O 18
ATOM 15891 N N . CYS A 1 19 ? -7.899 3.575 -2.238 1.00 1.22 10 CYS A N 18
ATOM 15892 C CA . CYS A 1 19 ? -7.366 2.458 -3.013 1.00 1.15 10 CYS A CA 18
ATOM 15893 C C . CYS A 1 19 ? -7.275 2.808 -4.503 1.00 1.28 10 CYS A C 18
ATOM 15894 O O . CYS A 1 19 ? -7.994 3.679 -4.991 1.00 1.45 10 CYS A O 18
ATOM 15901 N N . SER A 1 20 ? -6.367 2.135 -5.214 1.00 1.24 11 SER A N 18
ATOM 15902 C CA . SER A 1 20 ? -6.162 2.385 -6.641 1.00 1.40 11 SER A CA 18
ATOM 15903 C C . SER A 1 20 ? -6.765 1.282 -7.520 1.00 1.40 11 SER A C 18
ATOM 15904 O O . SER A 1 20 ? -7.168 1.550 -8.653 1.00 1.56 11 SER A O 18
ATOM 15912 N N . ILE A 1 21 ? -6.821 0.048 -7.008 1.00 1.28 12 ILE A N 18
ATOM 15913 C CA . ILE A 1 21 ? -7.373 -1.065 -7.776 1.00 1.31 12 ILE A CA 18
ATOM 15914 C C . ILE A 1 21 ? -8.883 -0.915 -7.957 1.00 1.40 12 ILE A C 18
ATOM 15915 O O . ILE A 1 21 ? -9.430 -1.293 -8.995 1.00 1.61 12 ILE A O 18
ATOM 15931 N N . CYS A 1 22 ? -9.551 -0.392 -6.930 1.00 1.32 13 CYS A N 18
ATOM 15932 C CA . CYS A 1 22 ? -11.002 -0.226 -6.962 1.00 1.45 13 CYS A CA 18
ATOM 15933 C C . CYS A 1 22 ? -11.450 1.207 -6.626 1.00 1.60 13 CYS A C 18
ATOM 15934 O O . CYS A 1 22 ? -12.558 1.604 -6.988 1.00 1.99 13 CYS A O 18
ATOM 15941 N N . MET A 1 23 ? -10.598 1.972 -5.929 1.00 1.69 14 MET A N 18
ATOM 15942 C CA . MET A 1 23 ? -10.921 3.350 -5.539 1.00 2.17 14 MET A CA 18
ATOM 15943 C C . MET A 1 23 ? -11.960 3.373 -4.417 1.00 2.06 14 MET A C 18
ATOM 15944 O O . MET A 1 23 ? -13.149 3.603 -4.655 1.00 2.62 14 MET A O 18
ATOM 15958 N N . ASP A 1 24 ? -11.494 3.134 -3.191 1.00 1.75 15 ASP A N 18
ATOM 15959 C CA . ASP A 1 24 ? -12.361 3.122 -2.017 1.00 1.84 15 ASP A CA 18
ATOM 15960 C C . ASP A 1 24 ? -11.545 3.308 -0.739 1.00 1.75 15 ASP A C 18
ATOM 15961 O O . ASP A 1 24 ? -10.694 2.476 -0.409 1.00 2.34 15 ASP A O 18
ATOM 15970 N N . GLY A 1 25 ? -11.810 4.398 -0.022 1.00 1.75 16 GLY A N 18
ATOM 15971 C CA . GLY A 1 25 ? -11.098 4.676 1.214 1.00 1.76 16 GLY A CA 18
ATOM 15972 C C . GLY A 1 25 ? -11.814 4.111 2.427 1.00 1.79 16 GLY A C 18
ATOM 15973 O O . GLY A 1 25 ? -12.162 4.852 3.348 1.00 2.31 16 GLY A O 18
ATOM 15977 N N . GLU A 1 26 ? -12.036 2.794 2.424 1.00 1.63 17 GLU A N 18
ATOM 15978 C CA . GLU A 1 26 ? -12.719 2.124 3.527 1.00 1.86 17 GLU A CA 18
ATOM 15979 C C . GLU A 1 26 ? -11.851 1.017 4.125 1.00 2.02 17 GLU A C 18
ATOM 15980 O O . GLU A 1 26 ? -11.905 -0.134 3.686 1.00 2.77 17 GLU A O 18
ATOM 15992 N N . SER A 1 27 ? -11.051 1.377 5.128 1.00 1.91 18 SER A N 18
ATOM 15993 C CA . SER A 1 27 ? -10.167 0.420 5.795 1.00 2.27 18 SER A CA 18
ATOM 15994 C C . SER A 1 27 ? -10.971 -0.596 6.609 1.00 2.49 18 SER A C 18
ATOM 15995 O O . SER A 1 27 ? -11.727 -0.227 7.510 1.00 3.16 18 SER A O 18
ATOM 16003 N N . GLN A 1 28 ? -10.800 -1.878 6.279 1.00 2.13 19 GLN A N 18
ATOM 16004 C CA . GLN A 1 28 ? -11.509 -2.955 6.970 1.00 2.49 19 GLN A CA 18
ATOM 16005 C C . GLN A 1 28 ? -10.729 -4.268 6.878 1.00 2.28 19 GLN A C 18
ATOM 16006 O O . GLN A 1 28 ? -9.820 -4.400 6.063 1.00 2.07 19 GLN A O 18
ATOM 16020 N N . ASN A 1 29 ? -11.100 -5.244 7.715 1.00 2.65 20 ASN A N 18
ATOM 16021 C CA . ASN A 1 29 ? -10.438 -6.555 7.714 1.00 2.67 20 ASN A CA 18
ATOM 16022 C C . ASN A 1 29 ? -10.576 -7.234 6.353 1.00 2.02 20 ASN A C 18
ATOM 16023 O O . ASN A 1 29 ? -9.591 -7.705 5.784 1.00 2.36 20 ASN A O 18
ATOM 16034 N N . SER A 1 30 ? -11.806 -7.273 5.837 1.00 1.75 21 SER A N 18
ATOM 16035 C CA . SER A 1 30 ? -12.082 -7.889 4.539 1.00 1.96 21 SER A CA 18
ATOM 16036 C C . SER A 1 30 ? -11.317 -7.184 3.416 1.00 1.96 21 SER A C 18
ATOM 16037 O O . SER A 1 30 ? -10.981 -7.799 2.406 1.00 2.67 21 SER A O 18
ATOM 16045 N N . ASN A 1 31 ? -11.049 -5.890 3.601 1.00 1.45 22 ASN A N 18
ATOM 16046 C CA . ASN A 1 31 ? -10.324 -5.098 2.609 1.00 1.59 22 ASN A CA 18
ATOM 16047 C C . ASN A 1 31 ? -9.442 -4.059 3.301 1.00 1.50 22 ASN A C 18
ATOM 16048 O O . ASN A 1 31 ? -9.822 -2.895 3.438 1.00 1.99 22 ASN A O 18
ATOM 16059 N N . VAL A 1 32 ? -8.265 -4.495 3.756 1.00 1.22 23 VAL A N 18
ATOM 16060 C CA . VAL A 1 32 ? -7.331 -3.609 4.453 1.00 1.33 23 VAL A CA 18
ATOM 16061 C C . VAL A 1 32 ? -6.526 -2.760 3.474 1.00 1.18 23 VAL A C 18
ATOM 16062 O O . VAL A 1 32 ? -5.675 -3.275 2.747 1.00 1.44 23 VAL A O 18
ATOM 16075 N N . ILE A 1 33 ? -6.791 -1.454 3.466 1.00 0.95 24 ILE A N 18
ATOM 16076 C CA . ILE A 1 33 ? -6.077 -0.536 2.584 1.00 0.84 24 ILE A CA 18
ATOM 16077 C C . ILE A 1 33 ? -4.688 -0.234 3.152 1.00 0.93 24 ILE A C 18
ATOM 16078 O O . ILE A 1 33 ? -4.529 0.612 4.034 1.00 1.20 24 ILE A O 18
ATOM 16094 N N . LEU A 1 34 ? -3.686 -0.958 2.656 1.00 0.83 25 LEU A N 18
ATOM 16095 C CA . LEU A 1 34 ? -2.312 -0.797 3.125 1.00 0.96 25 LEU A CA 18
ATOM 16096 C C . LEU A 1 34 ? -1.566 0.270 2.330 1.00 0.97 25 LEU A C 18
ATOM 16097 O O . LEU A 1 34 ? -1.750 0.400 1.119 1.00 0.91 25 LEU A O 18
ATOM 16113 N N . PHE A 1 35 ? -0.716 1.022 3.028 1.00 1.12 26 PHE A N 18
ATOM 16114 C CA . PHE A 1 35 ? 0.079 2.077 2.407 1.00 1.20 26 PHE A CA 18
ATOM 16115 C C . PHE A 1 35 ? 1.511 1.602 2.185 1.00 1.32 26 PHE A C 18
ATOM 16116 O O . PHE A 1 35 ? 2.060 0.863 3.004 1.00 1.44 26 PHE A O 18
ATOM 16133 N N . CYS A 1 36 ? 2.110 2.029 1.074 1.00 1.41 27 CYS A N 18
ATOM 16134 C CA . CYS A 1 36 ? 3.483 1.643 0.740 1.00 1.61 27 CYS A CA 18
ATOM 16135 C C . CYS A 1 36 ? 4.481 2.148 1.788 1.00 1.74 27 CYS A C 18
ATOM 16136 O O . CYS A 1 36 ? 4.098 2.656 2.844 1.00 1.77 27 CYS A O 18
ATOM 16143 N N . ASP A 1 37 ? 5.767 2.017 1.470 1.00 1.97 28 ASP A N 18
ATOM 16144 C CA . ASP A 1 37 ? 6.838 2.465 2.354 1.00 2.26 28 ASP A CA 18
ATOM 16145 C C . ASP A 1 37 ? 7.672 3.568 1.696 1.00 1.98 28 ASP A C 18
ATOM 16146 O O . ASP A 1 37 ? 8.324 4.356 2.383 1.00 2.42 28 ASP A O 18
ATOM 16155 N N . MET A 1 38 ? 7.655 3.607 0.360 1.00 1.83 29 MET A N 18
ATOM 16156 C CA . MET A 1 38 ? 8.413 4.597 -0.397 1.00 2.30 29 MET A CA 18
ATOM 16157 C C . MET A 1 38 ? 7.498 5.461 -1.281 1.00 2.71 29 MET A C 18
ATOM 16158 O O . MET A 1 38 ? 7.764 6.647 -1.480 1.00 3.26 29 MET A O 18
ATOM 16172 N N . CYS A 1 39 ? 6.437 4.853 -1.823 1.00 2.69 30 CYS A N 18
ATOM 16173 C CA . CYS A 1 39 ? 5.501 5.562 -2.708 1.00 3.19 30 CYS A CA 18
ATOM 16174 C C . CYS A 1 39 ? 4.256 6.065 -1.975 1.00 2.97 30 CYS A C 18
ATOM 16175 O O . CYS A 1 39 ? 3.664 7.069 -2.375 1.00 3.58 30 CYS A O 18
ATOM 16182 N N . ASN A 1 40 ? 3.842 5.346 -0.929 1.00 2.45 31 ASN A N 18
ATOM 16183 C CA . ASN A 1 40 ? 2.644 5.694 -0.162 1.00 2.64 31 ASN A CA 18
ATOM 16184 C C . ASN A 1 40 ? 1.374 5.268 -0.909 1.00 2.09 31 ASN A C 18
ATOM 16185 O O . ASN A 1 40 ? 0.276 5.727 -0.588 1.00 2.28 31 ASN A O 18
ATOM 16196 N N . LEU A 1 41 ? 1.529 4.385 -1.905 1.00 1.69 32 LEU A N 18
ATOM 16197 C CA . LEU A 1 41 ? 0.397 3.903 -2.684 1.00 1.44 32 LEU A CA 18
ATOM 16198 C C . LEU A 1 41 ? -0.576 3.128 -1.797 1.00 1.30 32 LEU A C 18
ATOM 16199 O O . LEU A 1 41 ? -0.206 2.122 -1.187 1.00 1.46 32 LEU A O 18
ATOM 16215 N N . ALA A 1 42 ? -1.816 3.605 -1.723 1.00 1.17 33 ALA A N 18
ATOM 16216 C CA . ALA A 1 42 ? -2.839 2.960 -0.907 1.00 1.05 33 ALA A CA 18
ATOM 16217 C C . ALA A 1 42 ? -3.671 1.987 -1.736 1.00 0.96 33 ALA A C 18
ATOM 16218 O O . ALA A 1 42 ? -4.275 2.375 -2.737 1.00 1.10 33 ALA A O 18
ATOM 16225 N N . VAL A 1 43 ? -3.702 0.723 -1.311 1.00 0.82 34 VAL A N 18
ATOM 16226 C CA . VAL A 1 43 ? -4.462 -0.313 -2.008 1.00 0.77 34 VAL A CA 18
ATOM 16227 C C . VAL A 1 43 ? -4.840 -1.429 -1.047 1.00 0.66 34 VAL A C 18
ATOM 16228 O O . VAL A 1 43 ? -4.019 -1.848 -0.227 1.00 0.62 34 VAL A O 18
ATOM 16241 N N . HIS A 1 44 ? -6.072 -1.923 -1.151 1.00 0.69 35 HIS A N 18
ATOM 16242 C CA . HIS A 1 44 ? -6.515 -3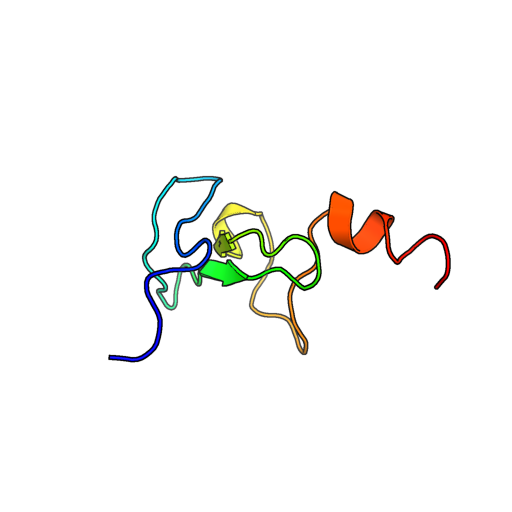.006 -0.281 1.00 0.66 35 HIS A CA 18
ATOM 16243 C C . HIS A 1 44 ? -5.637 -4.233 -0.502 1.00 0.59 35 HIS A C 18
ATOM 16244 O O . HIS A 1 44 ? -5.336 -4.594 -1.640 1.00 0.67 35 HIS A O 18
ATOM 16258 N N . GLN A 1 45 ? -5.222 -4.862 0.592 1.00 0.62 36 GLN A N 18
ATOM 16259 C CA . GLN A 1 45 ? -4.371 -6.048 0.525 1.00 0.70 36 GLN A CA 18
ATOM 16260 C C . GLN A 1 45 ? -5.022 -7.163 -0.313 1.00 0.75 36 GLN A C 18
ATOM 16261 O O . GLN A 1 45 ? -4.327 -8.019 -0.863 1.00 0.89 36 GLN A O 18
ATOM 16275 N N . GLU A 1 46 ? -6.354 -7.122 -0.428 1.00 0.74 37 GLU A N 18
ATOM 16276 C CA . GLU A 1 46 ? -7.100 -8.102 -1.219 1.00 0.87 37 GLU A CA 18
ATOM 16277 C C . GLU A 1 46 ? -7.237 -7.622 -2.660 1.00 0.92 37 GLU A C 18
ATOM 16278 O O . GLU A 1 46 ? -7.396 -8.420 -3.585 1.00 1.09 37 GLU A O 18
ATOM 16290 N N . CYS A 1 47 ? -7.171 -6.305 -2.830 1.00 0.83 38 CYS A N 18
ATOM 16291 C CA . CYS A 1 47 ? -7.278 -5.677 -4.129 1.00 0.95 38 CYS A CA 18
ATOM 16292 C C . CYS A 1 47 ? -5.995 -5.886 -4.920 1.00 1.02 38 CYS A C 18
ATOM 16293 O O . CYS A 1 47 ? -6.026 -6.166 -6.118 1.00 1.19 38 CYS A O 18
ATOM 16300 N N . TYR A 1 48 ? -4.863 -5.740 -4.232 1.00 0.92 39 TYR A N 18
ATOM 16301 C CA . TYR A 1 48 ? -3.562 -5.905 -4.861 1.00 1.03 39 TYR A CA 18
ATOM 16302 C C . TYR A 1 48 ? -3.256 -7.381 -5.140 1.00 1.18 39 TYR A C 18
ATOM 16303 O O . TYR A 1 48 ? -2.554 -7.703 -6.101 1.00 1.37 39 TYR A O 18
ATOM 16321 N N . GLY A 1 49 ? -3.783 -8.269 -4.297 1.00 1.18 40 GLY A N 18
ATOM 16322 C CA . GLY A 1 49 ? -3.555 -9.697 -4.468 1.00 1.43 40 GLY A CA 18
ATOM 16323 C C . GLY A 1 49 ? -2.494 -10.246 -3.527 1.00 1.35 40 GLY A C 18
ATOM 16324 O O . GLY A 1 49 ? -1.827 -11.232 -3.846 1.00 1.68 40 GLY A O 18
ATOM 16328 N N . VAL A 1 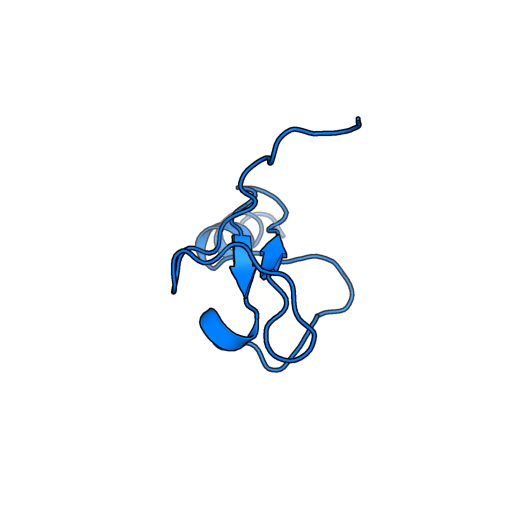50 ? -2.343 -9.615 -2.361 1.00 1.19 41 VAL A N 18
ATOM 16329 C CA . VAL A 1 50 ? -1.364 -10.052 -1.371 1.00 1.17 41 VAL A CA 18
ATOM 16330 C C . VAL A 1 50 ? -2.003 -11.035 -0.391 1.00 1.34 41 VAL A C 18
ATOM 16331 O O . VAL A 1 50 ? -3.148 -10.842 0.020 1.00 1.45 41 VAL A O 18
ATOM 16344 N N . PRO A 1 51 ? -1.280 -12.111 -0.011 1.00 1.57 42 PRO A N 18
ATOM 16345 C CA . PRO A 1 51 ? -1.797 -13.128 0.917 1.00 1.85 42 PRO A CA 18
ATOM 16346 C C . PRO A 1 51 ? -2.453 -12.520 2.159 1.00 1.54 42 PRO A C 18
ATOM 16347 O O . PRO A 1 51 ? -3.614 -12.810 2.454 1.00 1.66 42 PRO A O 18
ATOM 16358 N N . TYR A 1 52 ? -1.710 -11.678 2.880 1.00 1.33 43 TYR A N 18
ATOM 16359 C CA . TYR A 1 52 ? -2.227 -11.030 4.084 1.00 1.25 43 TYR A CA 18
ATOM 16360 C C . TYR A 1 52 ? -1.332 -9.864 4.510 1.00 1.39 43 TYR A C 18
ATOM 16361 O O . TYR A 1 52 ? -0.391 -9.502 3.801 1.00 1.72 43 TYR A O 18
ATOM 16379 N N . ILE A 1 53 ? -1.631 -9.279 5.673 1.00 1.56 44 ILE A N 18
ATOM 16380 C CA . ILE A 1 53 ? -0.851 -8.157 6.191 1.00 1.89 44 ILE A CA 18
ATOM 16381 C C . ILE A 1 53 ? 0.476 -8.641 6.779 1.00 2.05 44 ILE A C 18
ATOM 16382 O O . ILE A 1 53 ? 0.492 -9.447 7.711 1.00 2.28 44 ILE A O 18
ATOM 16398 N N . PRO A 1 54 ? 1.612 -8.154 6.238 1.00 2.07 45 PRO A N 18
ATOM 16399 C CA . PRO A 1 54 ? 2.950 -8.538 6.714 1.00 2.37 45 PRO A CA 18
ATOM 16400 C C . PRO A 1 54 ? 3.281 -7.944 8.084 1.00 2.75 45 PRO A C 18
ATOM 16401 O O . PRO A 1 54 ? 2.539 -7.109 8.603 1.00 2.88 45 PRO A O 18
ATOM 16412 N N . GLU A 1 55 ? 4.404 -8.378 8.661 1.00 3.10 46 GLU A N 18
ATOM 16413 C CA . GLU A 1 55 ? 4.838 -7.889 9.971 1.00 3.50 46 GLU A CA 18
ATOM 16414 C C . GLU A 1 55 ? 5.154 -6.389 9.926 1.00 3.03 46 GLU A C 18
ATOM 16415 O O . GLU A 1 55 ? 4.847 -5.658 10.870 1.00 3.32 46 GLU A O 18
ATOM 16427 N N . GLY A 1 56 ? 5.762 -5.939 8.824 1.00 2.57 47 GLY A N 18
ATOM 16428 C CA . GLY A 1 56 ? 6.101 -4.531 8.676 1.00 2.25 47 GLY A CA 18
ATOM 16429 C C . GLY A 1 56 ? 5.051 -3.760 7.893 1.00 1.99 47 GLY A C 18
ATOM 16430 O O . GLY A 1 56 ? 3.856 -4.026 8.026 1.00 2.73 47 GLY A O 18
ATOM 16434 N N . GLN A 1 57 ? 5.497 -2.806 7.075 1.00 1.64 48 GLN A N 18
ATOM 16435 C CA . GLN A 1 57 ? 4.582 -1.998 6.266 1.00 2.18 48 GLN A CA 18
ATOM 16436 C C . GLN A 1 57 ? 4.283 -2.695 4.931 1.00 1.91 48 GLN A C 18
ATOM 16437 O O . GLN A 1 57 ? 4.396 -3.918 4.827 1.00 1.93 48 GLN A O 18
ATOM 16451 N N . TRP A 1 58 ? 3.904 -1.918 3.911 1.00 2.10 49 TRP A N 18
ATOM 16452 C CA . TRP A 1 58 ? 3.597 -2.472 2.598 1.00 1.86 49 TRP A CA 18
ATOM 16453 C C . TRP A 1 58 ? 4.621 -2.023 1.556 1.00 1.50 49 TRP A C 18
ATOM 16454 O O . TRP A 1 58 ? 5.046 -0.867 1.552 1.00 1.57 49 TRP A O 18
ATOM 16475 N N . LEU A 1 59 ? 4.996 -2.942 0.667 1.00 1.29 50 LEU A N 18
ATOM 16476 C CA . LEU A 1 59 ? 5.951 -2.646 -0.398 1.00 1.10 50 LEU A CA 18
ATOM 16477 C C . LEU A 1 59 ? 5.385 -3.095 -1.742 1.00 1.01 50 LEU A C 18
ATOM 16478 O O . LEU A 1 59 ? 5.292 -4.293 -2.011 1.00 1.05 50 LEU A O 18
ATOM 16494 N N . CYS A 1 60 ? 5.013 -2.129 -2.584 1.00 1.04 51 CYS A N 18
ATOM 16495 C CA . CYS A 1 60 ? 4.460 -2.430 -3.905 1.00 1.10 51 CYS A CA 18
ATOM 16496 C C . CYS A 1 60 ? 5.442 -3.281 -4.724 1.00 1.15 51 CYS A C 18
ATOM 16497 O O . CYS A 1 60 ? 6.579 -3.508 -4.303 1.00 1.15 51 CYS A O 18
ATOM 16504 N N . ARG A 1 61 ? 4.997 -3.768 -5.883 1.00 1.26 52 ARG A N 18
ATOM 16505 C CA . ARG A 1 61 ? 5.845 -4.609 -6.739 1.00 1.42 52 ARG A CA 18
ATOM 16506 C C . ARG A 1 61 ? 7.161 -3.918 -7.109 1.00 1.50 52 ARG A C 18
ATOM 16507 O O . ARG A 1 61 ? 8.180 -4.583 -7.294 1.00 1.61 52 ARG A O 18
ATOM 16528 N N . HIS A 1 62 ? 7.143 -2.587 -7.196 1.00 1.54 53 HIS A N 18
ATOM 16529 C CA . HIS A 1 62 ? 8.345 -1.818 -7.522 1.00 1.68 53 HIS A CA 18
ATOM 16530 C C . HIS A 1 62 ? 9.134 -1.529 -6.255 1.00 1.52 53 HIS A C 18
ATOM 16531 O O . HIS A 1 62 ? 10.357 -1.381 -6.282 1.00 1.58 53 HIS A O 18
ATOM 16546 N N . CYS A 1 63 ? 8.406 -1.455 -5.149 1.00 1.39 54 CYS A N 18
ATOM 16547 C CA . CYS A 1 63 ? 8.977 -1.191 -3.849 1.00 1.32 54 CYS A CA 18
ATOM 16548 C C . CYS A 1 63 ? 9.852 -2.357 -3.404 1.00 1.19 54 CYS A C 18
ATOM 16549 O O . CYS A 1 63 ? 11.042 -2.185 -3.132 1.00 1.24 54 CYS A O 18
ATOM 16556 N N . LEU A 1 64 ? 9.255 -3.547 -3.341 1.00 1.11 55 LEU A N 18
ATOM 16557 C CA . LEU A 1 64 ? 9.980 -4.748 -2.937 1.00 1.12 55 LEU A CA 18
ATOM 16558 C C . LEU A 1 64 ? 11.070 -5.098 -3.951 1.00 1.27 55 LEU A C 18
ATOM 16559 O O . LEU A 1 64 ? 12.153 -5.538 -3.571 1.00 1.39 55 LEU A O 18
ATOM 16575 N N . GLN A 1 65 ? 10.783 -4.891 -5.240 1.00 1.35 56 GLN A N 18
ATOM 16576 C CA . GLN A 1 65 ? 11.758 -5.182 -6.291 1.00 1.57 56 GLN A CA 18
ATOM 16577 C C . GLN A 1 65 ? 13.016 -4.327 -6.126 1.00 1.62 56 GLN A C 18
ATOM 16578 O O . GLN A 1 65 ? 14.119 -4.776 -6.432 1.00 1.77 56 GLN A O 18
ATOM 16592 N N . SER A 1 66 ? 12.842 -3.098 -5.632 1.00 1.55 57 SER A N 18
ATOM 16593 C CA . SER A 1 66 ? 13.968 -2.189 -5.421 1.00 1.67 57 SER A CA 18
ATOM 16594 C C . SER A 1 66 ? 14.768 -2.574 -4.173 1.00 1.67 57 SER A C 18
ATOM 16595 O O . SER A 1 66 ? 15.968 -2.321 -4.099 1.00 1.86 57 SER A O 18
ATOM 16603 N N . ARG A 1 67 ? 14.094 -3.182 -3.192 1.00 1.56 58 ARG A N 18
ATOM 16604 C CA . ARG A 1 67 ? 14.750 -3.596 -1.951 1.00 1.72 58 ARG A CA 18
ATOM 16605 C C . ARG A 1 67 ? 15.384 -4.983 -2.098 1.00 1.65 58 ARG A C 18
ATOM 16606 O O . ARG A 1 67 ? 16.455 -5.241 -1.547 1.00 2.21 58 ARG A O 18
ATOM 16627 N N . ALA A 1 68 ? 14.716 -5.870 -2.841 1.00 1.80 59 ALA A N 18
ATOM 16628 C CA . ALA A 1 68 ? 15.211 -7.231 -3.057 1.00 2.05 59 ALA A CA 18
ATOM 16629 C C . ALA A 1 68 ? 16.193 -7.319 -4.239 1.00 2.29 59 ALA A C 18
ATOM 16630 O O . ALA A 1 68 ? 16.652 -8.411 -4.583 1.00 2.79 59 ALA A O 18
ATOM 16637 N N . ARG A 1 69 ? 16.512 -6.178 -4.861 1.00 2.62 60 ARG A N 18
ATOM 16638 C CA . ARG A 1 69 ? 17.434 -6.157 -5.999 1.00 3.23 60 ARG A CA 18
ATOM 16639 C C . ARG A 1 69 ? 18.895 -6.054 -5.545 1.00 3.45 60 ARG A C 18
ATOM 16640 O O . ARG A 1 69 ? 19.726 -6.874 -5.939 1.00 3.81 60 ARG A O 18
ATOM 16661 N N . PRO A 1 70 ? 19.235 -5.042 -4.718 1.00 3.90 61 PRO A N 18
ATOM 16662 C CA . PRO A 1 70 ? 20.608 -4.845 -4.226 1.00 4.66 61 PRO A CA 18
ATOM 16663 C C . PRO A 1 70 ? 21.179 -6.095 -3.554 1.00 4.81 61 PRO A C 18
ATOM 16664 O O . PRO A 1 70 ? 20.501 -6.744 -2.755 1.00 5.05 61 PRO A O 18
ATOM 16675 N N . ALA A 1 71 ? 22.431 -6.421 -3.893 1.00 5.17 62 ALA A N 18
ATOM 16676 C CA . ALA A 1 71 ? 23.119 -7.588 -3.341 1.00 5.79 62 ALA A CA 18
ATOM 16677 C C . ALA A 1 71 ? 22.469 -8.892 -3.804 1.00 6.46 62 ALA A C 18
ATOM 16678 O O . ALA A 1 71 ? 21.542 -9.402 -3.174 1.00 2.51 62 ALA A O 18
ATOM 16687 N N . GLN A 1 10 ? -10.933 18.560 3.896 1.00 9.95 1 GLN A N 19
ATOM 16688 C CA . GLN A 1 10 ? -10.013 18.333 2.747 1.00 9.43 1 GLN A CA 19
ATOM 16689 C C . GLN A 1 10 ? -8.561 18.608 3.139 1.00 8.37 1 GLN A C 19
ATOM 16690 O O . GLN A 1 10 ? -8.239 19.689 3.637 1.00 8.33 1 GLN A O 19
ATOM 16704 N N . SER A 1 11 ? -7.694 17.621 2.914 1.00 7.75 2 SER A N 19
ATOM 16705 C CA . SER A 1 11 ? -6.275 17.747 3.243 1.00 6.89 2 SER A CA 19
ATOM 16706 C C . SER A 1 11 ? -5.398 17.249 2.098 1.00 6.25 2 SER A C 19
ATOM 16707 O O . SER A 1 11 ? -5.895 16.685 1.122 1.00 6.38 2 SER A O 19
ATOM 16715 N N . LEU A 1 12 ? -4.089 17.455 2.230 1.00 5.91 3 LEU A N 19
ATOM 16716 C CA . LEU A 1 12 ? -3.136 17.019 1.213 1.00 5.70 3 LEU A CA 19
ATOM 16717 C C . LEU A 1 12 ? -2.427 15.732 1.638 1.00 4.82 3 LEU A C 19
ATOM 16718 O O . LEU A 1 12 ? -2.068 14.908 0.799 1.00 5.19 3 LEU A O 19
ATOM 16734 N N . ILE A 1 13 ? -2.233 15.567 2.951 1.00 3.99 4 ILE A N 19
ATOM 16735 C CA . ILE A 1 13 ? -1.572 14.379 3.493 1.00 3.40 4 ILE A CA 19
ATOM 16736 C C . ILE A 1 13 ? -2.331 13.095 3.131 1.00 2.92 4 ILE A C 19
ATOM 16737 O O . ILE A 1 13 ? -1.730 12.025 3.014 1.00 3.39 4 ILE A O 19
ATOM 16753 N N . ASP A 1 14 ? -3.649 13.209 2.949 1.00 2.57 5 ASP A N 19
ATOM 16754 C CA . ASP A 1 14 ? -4.481 12.057 2.595 1.00 2.62 5 ASP A CA 19
ATOM 16755 C C . ASP A 1 14 ? -4.685 11.962 1.079 1.00 2.12 5 ASP A C 19
ATOM 16756 O O . ASP A 1 14 ? -5.732 11.505 0.615 1.00 2.65 5 ASP A O 19
ATOM 16765 N N . GLU A 1 15 ? -3.678 12.387 0.312 1.00 1.83 6 GLU A N 19
ATOM 16766 C CA . GLU A 1 15 ? -3.754 12.338 -1.148 1.00 2.10 6 GLU A CA 19
ATOM 16767 C C . GLU A 1 15 ? -3.709 10.895 -1.644 1.00 2.06 6 GLU A C 19
ATOM 16768 O O . GLU A 1 15 ? -4.459 10.517 -2.545 1.00 2.67 6 GLU A O 19
ATOM 16780 N N . ASP A 1 16 ? -2.826 10.094 -1.046 1.00 1.91 7 ASP A N 19
ATOM 16781 C CA . ASP A 1 16 ? -2.681 8.687 -1.425 1.00 1.97 7 ASP A CA 19
ATOM 16782 C C . ASP A 1 16 ? -3.464 7.774 -0.476 1.00 1.69 7 ASP A C 19
ATOM 16783 O O . ASP A 1 16 ? -3.016 6.670 -0.154 1.00 2.08 7 ASP A O 19
ATOM 16792 N N . ALA A 1 17 ? -4.632 8.234 -0.031 1.00 1.36 8 ALA A N 19
ATOM 16793 C CA . ALA A 1 17 ? -5.469 7.455 0.879 1.00 1.52 8 ALA A CA 19
ATOM 16794 C C . ALA A 1 17 ? -6.610 6.759 0.128 1.00 1.56 8 ALA A C 19
ATOM 16795 O O . ALA A 1 17 ? -7.739 6.685 0.621 1.00 1.92 8 ALA A O 19
ATOM 16802 N N . VAL A 1 18 ? -6.304 6.247 -1.064 1.00 1.42 9 VAL A N 19
ATOM 16803 C CA . VAL A 1 18 ? -7.293 5.554 -1.887 1.00 1.48 9 VAL A CA 19
ATOM 16804 C C . VAL A 1 18 ? -6.677 4.337 -2.572 1.00 1.38 9 VAL A C 19
ATOM 16805 O O . VAL A 1 18 ? -5.535 4.389 -3.029 1.00 1.50 9 VAL A O 19
ATOM 16818 N N . CYS A 1 19 ? -7.437 3.246 -2.639 1.00 1.22 10 CYS A N 19
ATOM 16819 C CA . CYS A 1 19 ? -6.964 2.016 -3.270 1.00 1.15 10 CYS A CA 19
ATOM 16820 C C . CYS A 1 19 ? -6.825 2.195 -4.782 1.00 1.28 10 CYS A C 19
ATOM 16821 O O . CYS A 1 19 ? -7.478 3.051 -5.377 1.00 1.45 10 CYS A O 19
ATOM 16828 N N . SER A 1 20 ? -5.953 1.395 -5.395 1.00 1.24 11 SER A N 19
ATOM 16829 C CA . SER A 1 20 ? -5.711 1.476 -6.836 1.00 1.40 11 SER A CA 19
ATOM 16830 C C . SER A 1 20 ? -6.388 0.333 -7.600 1.00 1.40 11 SER A C 19
ATOM 16831 O O . SER A 1 20 ? -6.769 0.504 -8.759 1.00 1.56 11 SER A O 19
ATOM 16839 N N . ILE A 1 21 ? -6.530 -0.831 -6.958 1.00 1.28 12 ILE A N 19
ATOM 16840 C CA . ILE A 1 21 ? -7.152 -1.987 -7.597 1.00 1.31 12 ILE A CA 19
ATOM 16841 C C . ILE A 1 21 ? -8.648 -1.769 -7.810 1.00 1.40 12 ILE A C 19
ATOM 16842 O O . ILE A 1 21 ? -9.222 -2.261 -8.783 1.00 1.61 12 ILE A O 19
ATOM 16858 N N . CYS A 1 22 ? -9.279 -1.060 -6.878 1.00 1.32 13 CYS A N 19
ATOM 16859 C CA . CYS A 1 22 ? -10.713 -0.813 -6.949 1.00 1.45 13 CYS A CA 19
ATOM 16860 C C . CYS A 1 22 ? -11.068 0.675 -6.804 1.00 1.60 13 CYS A C 19
ATOM 16861 O O . CYS A 1 22 ? -12.244 1.041 -6.885 1.00 1.99 13 CYS A O 19
ATOM 16868 N N . MET A 1 23 ? -10.058 1.528 -6.604 1.00 1.69 14 MET A N 19
ATOM 16869 C CA . MET A 1 23 ? -10.280 2.970 -6.464 1.00 2.17 14 MET A CA 19
ATOM 16870 C C . MET A 1 23 ? -11.269 3.278 -5.334 1.00 2.06 14 MET A C 19
ATOM 16871 O O . MET A 1 23 ? -12.334 3.855 -5.566 1.00 2.62 14 MET A O 19
ATOM 16885 N N . ASP A 1 24 ? -10.903 2.896 -4.112 1.00 1.75 15 ASP A N 19
ATOM 16886 C CA . ASP A 1 24 ? -11.751 3.139 -2.946 1.00 1.84 15 ASP A CA 19
ATOM 16887 C C . ASP A 1 24 ? -10.904 3.347 -1.691 1.00 1.75 15 ASP A C 19
ATOM 16888 O O . ASP A 1 24 ? -9.954 2.604 -1.443 1.00 2.34 15 ASP A O 19
ATOM 16897 N N . GLY A 1 25 ? -11.256 4.367 -0.907 1.00 1.75 16 GLY A N 19
ATOM 16898 C CA . GLY A 1 25 ? -10.521 4.667 0.314 1.00 1.76 16 GLY A CA 19
ATOM 16899 C C . GLY A 1 25 ? -11.298 4.295 1.563 1.00 1.79 16 GLY A C 19
ATOM 16900 O O . GLY A 1 25 ? -11.519 5.133 2.436 1.00 2.31 16 GLY A O 19
ATOM 16904 N N . GLU A 1 26 ? -11.717 3.032 1.645 1.00 1.63 17 GLU A N 19
ATOM 16905 C CA . GLU A 1 26 ? -12.479 2.550 2.790 1.00 1.86 17 GLU A CA 19
ATOM 16906 C C . GLU A 1 26 ? -11.865 1.271 3.357 1.00 2.02 17 GLU A C 19
ATOM 16907 O O . GLU A 1 26 ? -11.992 0.197 2.769 1.00 2.77 17 GLU A O 19
ATOM 16919 N N . SER A 1 27 ? -11.197 1.398 4.503 1.00 1.91 18 SER A N 19
ATOM 16920 C CA . SER A 1 27 ? -10.561 0.255 5.155 1.00 2.27 18 SER A CA 19
ATOM 16921 C C . SER A 1 27 ? -11.602 -0.630 5.845 1.00 2.49 18 SER A C 19
ATOM 16922 O O . SER A 1 27 ? -12.383 -0.153 6.670 1.00 3.16 18 SER A O 19
ATOM 16930 N N . GLN A 1 28 ? -11.606 -1.919 5.499 1.00 2.13 19 GLN A N 19
ATOM 16931 C CA . GLN A 1 28 ? -12.552 -2.873 6.081 1.00 2.49 19 GLN A CA 19
ATOM 16932 C C . GLN A 1 28 ? -11.859 -4.192 6.420 1.00 2.28 19 GLN A C 19
ATOM 16933 O O . GLN A 1 28 ? -10.853 -4.546 5.811 1.00 2.07 19 GLN A O 19
ATOM 16947 N N . ASN A 1 29 ? -12.411 -4.921 7.392 1.00 2.65 20 ASN A N 19
ATOM 16948 C CA . ASN A 1 29 ? -11.846 -6.209 7.808 1.00 2.67 20 ASN A CA 19
ATOM 16949 C C . ASN A 1 29 ? -11.646 -7.133 6.607 1.00 2.02 20 ASN A C 19
ATOM 16950 O O . ASN A 1 29 ? -10.600 -7.769 6.475 1.00 2.36 20 ASN A O 19
ATOM 16961 N N . SER A 1 30 ? -12.650 -7.194 5.732 1.00 1.75 21 SER A N 19
ATOM 16962 C CA . SER A 1 30 ? -12.574 -8.032 4.539 1.00 1.96 21 SER A CA 19
ATOM 16963 C C . SER A 1 30 ? -11.499 -7.509 3.584 1.00 1.96 21 SER A C 19
ATOM 16964 O O . SER A 1 30 ? -10.772 -8.288 2.969 1.00 2.67 21 SER A O 19
ATOM 16972 N N . ASN A 1 31 ? -11.406 -6.182 3.473 1.00 1.45 22 ASN A N 19
ATOM 16973 C CA . ASN A 1 31 ? -10.420 -5.545 2.600 1.00 1.59 22 ASN A CA 19
ATOM 16974 C C . ASN A 1 31 ? -9.848 -4.288 3.256 1.00 1.50 22 ASN A C 19
ATOM 16975 O O . ASN A 1 31 ? -10.385 -3.191 3.084 1.00 1.99 22 ASN A O 19
ATOM 16986 N N . VAL A 1 32 ? -8.759 -4.446 4.012 1.00 1.22 23 VAL A N 19
ATOM 16987 C CA . VAL A 1 32 ? -8.129 -3.307 4.684 1.00 1.33 23 VAL A CA 19
ATOM 16988 C C . VAL A 1 32 ? -7.135 -2.616 3.761 1.00 1.18 23 VAL A C 19
ATOM 16989 O O . VAL A 1 32 ? -6.254 -3.259 3.185 1.00 1.44 23 VAL A O 19
ATOM 17002 N N . ILE A 1 33 ? -7.285 -1.301 3.620 1.00 0.95 24 ILE A N 19
ATOM 17003 C CA . ILE A 1 33 ? -6.406 -0.515 2.762 1.00 0.84 24 ILE A CA 19
ATOM 17004 C C . ILE A 1 33 ? -5.085 -0.202 3.470 1.00 0.93 24 ILE A C 19
ATOM 17005 O O . ILE A 1 33 ? -5.031 0.625 4.381 1.00 1.20 24 ILE A O 19
ATOM 17021 N N . LEU A 1 34 ? -4.023 -0.883 3.045 1.00 0.83 25 LEU A N 19
ATOM 17022 C CA . LEU A 1 34 ? -2.699 -0.694 3.635 1.00 0.96 25 LEU A CA 19
ATOM 17023 C C . LEU A 1 34 ? -1.873 0.290 2.813 1.00 0.97 25 LEU A C 19
ATOM 17024 O O . LEU A 1 34 ? -2.065 0.410 1.603 1.00 0.91 25 LEU A O 19
ATOM 17040 N N . PHE A 1 35 ? -0.963 0.998 3.479 1.00 1.12 26 PHE A N 19
ATOM 17041 C CA . PHE A 1 35 ? -0.113 1.984 2.809 1.00 1.20 26 PHE A CA 19
ATOM 17042 C C . PHE A 1 35 ? 1.291 1.437 2.559 1.00 1.32 26 PHE A C 19
ATOM 17043 O O . PHE A 1 35 ? 1.701 0.447 3.166 1.00 1.44 26 PHE A O 19
ATOM 17060 N N . CYS A 1 36 ? 2.021 2.097 1.659 1.00 1.41 27 CYS A N 19
ATOM 17061 C CA . CYS A 1 36 ? 3.385 1.691 1.318 1.00 1.61 27 CYS A CA 19
ATOM 17062 C C . CYS A 1 36 ? 4.363 2.029 2.445 1.00 1.74 27 CYS A C 19
ATOM 17063 O O . CYS A 1 36 ? 3.955 2.404 3.548 1.00 1.77 27 CYS A O 19
ATOM 17070 N N . ASP A 1 37 ? 5.659 1.900 2.155 1.00 1.97 28 ASP A N 19
ATOM 17071 C CA . ASP A 1 37 ? 6.703 2.197 3.131 1.00 2.26 28 ASP A CA 19
ATOM 17072 C C . ASP A 1 37 ? 7.505 3.436 2.725 1.00 1.98 28 ASP A C 19
ATOM 17073 O O . ASP A 1 37 ? 7.962 4.190 3.583 1.00 2.42 28 ASP A O 19
ATOM 17082 N N . MET A 1 38 ? 7.672 3.642 1.414 1.00 1.83 29 MET A N 19
ATOM 17083 C CA . MET A 1 38 ? 8.418 4.793 0.906 1.00 2.30 29 MET A CA 19
ATOM 17084 C C . MET A 1 38 ? 7.718 5.427 -0.305 1.00 2.71 29 MET A C 19
ATOM 17085 O O . MET A 1 38 ? 8.360 6.082 -1.129 1.00 3.26 29 MET A O 19
ATOM 17099 N N . CYS A 1 39 ? 6.401 5.230 -0.406 1.00 2.69 30 CYS A N 19
ATOM 17100 C CA . CYS A 1 39 ? 5.623 5.787 -1.518 1.00 3.19 30 CYS A CA 19
ATOM 17101 C C . CYS A 1 39 ? 4.315 6.423 -1.039 1.00 2.97 30 CYS A C 19
ATOM 17102 O O . CYS A 1 39 ? 3.872 7.423 -1.603 1.00 3.58 30 CYS A O 19
ATOM 17109 N N . ASN A 1 40 ? 3.694 5.820 -0.018 1.00 2.45 31 ASN A N 19
ATOM 17110 C CA . ASN A 1 40 ? 2.423 6.296 0.537 1.00 2.64 31 ASN A CA 19
ATOM 17111 C C . ASN A 1 40 ? 1.237 5.720 -0.244 1.00 2.09 31 ASN A C 19
ATOM 17112 O O . ASN A 1 40 ? 0.087 6.085 0.007 1.00 2.28 31 ASN A O 19
ATOM 17123 N N . LEU A 1 41 ? 1.518 4.810 -1.185 1.00 1.69 32 LEU A N 19
ATOM 17124 C CA . LEU A 1 41 ? 0.470 4.188 -1.983 1.00 1.44 32 LEU A CA 19
ATOM 17125 C C . LEU A 1 41 ? -0.420 3.315 -1.107 1.00 1.30 32 LEU A C 19
ATOM 17126 O O . LEU A 1 41 ? 0.075 2.568 -0.262 1.00 1.46 32 LEU A O 19
ATOM 17142 N N . ALA A 1 42 ? -1.730 3.415 -1.302 1.00 1.17 33 ALA A N 19
ATOM 17143 C CA . ALA A 1 42 ? -2.675 2.634 -0.513 1.00 1.05 33 ALA A CA 19
ATOM 17144 C C . ALA A 1 42 ? -3.464 1.663 -1.382 1.00 0.96 33 ALA A C 19
ATOM 17145 O O . ALA A 1 42 ? -3.999 2.041 -2.423 1.00 1.10 33 ALA A O 19
ATOM 17152 N N . VAL A 1 43 ? -3.542 0.411 -0.933 1.00 0.82 34 VAL A N 19
ATOM 17153 C CA . VAL A 1 43 ? -4.280 -0.630 -1.643 1.00 0.77 34 VAL A CA 19
ATOM 17154 C C . VAL A 1 43 ? -4.719 -1.715 -0.671 1.00 0.66 34 VAL A C 19
ATOM 17155 O O . VAL A 1 43 ? -3.959 -2.101 0.220 1.00 0.62 34 VAL A O 19
ATOM 17168 N N . HIS A 1 44 ? -5.934 -2.221 -0.844 1.00 0.69 35 HIS A N 19
ATOM 17169 C CA . HIS A 1 44 ? -6.425 -3.278 0.028 1.00 0.66 35 HIS A CA 19
ATOM 17170 C C . HIS A 1 44 ? -5.601 -4.542 -0.188 1.00 0.59 35 HIS A C 19
ATOM 17171 O O . HIS A 1 44 ? -5.420 -4.984 -1.323 1.00 0.67 35 HIS A O 19
ATOM 17185 N N . GLN A 1 45 ? -5.094 -5.119 0.899 1.00 0.62 36 GLN A N 19
ATOM 17186 C CA . GLN A 1 45 ? -4.285 -6.339 0.814 1.00 0.70 36 GLN A CA 19
ATOM 17187 C C . GLN A 1 45 ? -5.047 -7.472 0.116 1.00 0.75 36 GLN A C 19
ATOM 17188 O O . GLN A 1 45 ? -4.437 -8.397 -0.412 1.00 0.89 36 GLN A O 19
ATOM 17202 N N . GLU A 1 46 ? -6.380 -7.380 0.089 1.00 0.74 37 GLU A N 19
ATOM 17203 C CA . GLU A 1 46 ? -7.208 -8.385 -0.575 1.00 0.87 37 GLU A CA 19
ATOM 17204 C C . GLU A 1 46 ? -7.412 -8.012 -2.037 1.00 0.92 37 GLU A C 19
ATOM 17205 O O . GLU A 1 46 ? -7.699 -8.863 -2.879 1.00 1.09 37 GLU A O 19
ATOM 17217 N N . CYS A 1 47 ? -7.247 -6.725 -2.323 1.00 0.83 38 CYS A N 19
ATOM 17218 C CA . CYS A 1 47 ? -7.389 -6.198 -3.661 1.00 0.95 38 CYS A CA 19
ATOM 17219 C C . CYS A 1 47 ? -6.151 -6.523 -4.486 1.00 1.02 38 CYS A C 19
ATOM 17220 O O . CYS A 1 47 ? -6.246 -6.960 -5.632 1.00 1.19 38 CYS A O 19
ATOM 17227 N N . TYR A 1 48 ? -4.985 -6.289 -3.886 1.00 0.92 39 TYR A N 19
ATOM 17228 C CA . TYR A 1 48 ? -3.716 -6.541 -4.553 1.00 1.03 39 TYR A CA 19
ATOM 17229 C C . TYR A 1 48 ? -3.417 -8.039 -4.676 1.00 1.18 39 TYR A C 19
ATOM 17230 O O . TYR A 1 48 ? -2.654 -8.453 -5.552 1.00 1.37 39 TYR A O 19
ATOM 17248 N N . GLY A 1 49 ? -4.011 -8.846 -3.795 1.00 1.18 40 GLY A N 19
ATOM 17249 C CA . GLY A 1 49 ? -3.782 -10.284 -3.829 1.00 1.43 40 GLY A CA 19
ATOM 17250 C C . GLY A 1 49 ? -2.916 -10.776 -2.678 1.00 1.35 40 GLY A C 19
ATOM 17251 O O . GLY A 1 49 ? -2.429 -11.908 -2.703 1.00 1.68 40 GLY A O 19
ATOM 17255 N N . VAL A 1 50 ? -2.728 -9.929 -1.665 1.00 1.19 41 VAL A N 19
ATOM 17256 C CA . VAL A 1 50 ? -1.924 -10.285 -0.499 1.00 1.17 41 VAL A CA 19
ATOM 17257 C C . VAL A 1 50 ? -2.731 -11.159 0.463 1.00 1.34 41 VAL A C 19
ATOM 17258 O O . VAL A 1 50 ? -3.895 -10.869 0.741 1.00 1.45 41 VAL A O 19
ATOM 17271 N N . PRO A 1 51 ? -2.127 -12.247 0.982 1.00 1.57 42 PRO A N 19
ATOM 17272 C CA . PRO A 1 51 ? -2.807 -13.160 1.912 1.00 1.85 42 PRO A CA 19
ATOM 17273 C C . PRO A 1 51 ? -3.279 -12.454 3.184 1.00 1.54 42 PRO A C 19
ATOM 17274 O O . PRO A 1 51 ? -4.419 -12.631 3.612 1.00 1.66 42 PRO A O 19
ATOM 17285 N N . TYR A 1 52 ? -2.396 -11.656 3.783 1.00 1.33 43 TYR A N 19
ATOM 17286 C CA . TYR A 1 52 ? -2.723 -10.925 5.005 1.00 1.25 43 TYR A CA 19
ATOM 17287 C C . TYR A 1 52 ? -1.671 -9.858 5.299 1.00 1.39 43 TYR A C 19
ATOM 17288 O O . TYR A 1 52 ? -0.747 -9.652 4.509 1.00 1.72 43 TYR A O 19
ATOM 17306 N N . ILE A 1 53 ? -1.811 -9.187 6.441 1.00 1.56 44 ILE A N 19
ATOM 17307 C CA . ILE A 1 53 ? -0.864 -8.147 6.842 1.00 1.89 44 ILE A CA 19
ATOM 17308 C C . ILE A 1 53 ? 0.394 -8.767 7.456 1.00 2.05 44 ILE A C 19
ATOM 17309 O O . ILE A 1 53 ? 0.334 -9.357 8.537 1.00 2.28 44 ILE A O 19
ATOM 17325 N N . PRO A 1 54 ? 1.551 -8.651 6.769 1.00 2.07 45 PRO A N 19
ATOM 17326 C CA . PRO A 1 54 ? 2.825 -9.207 7.252 1.00 2.37 45 PRO A CA 19
ATOM 17327 C C . PRO A 1 54 ? 3.347 -8.480 8.494 1.00 2.75 45 PRO A C 19
ATOM 17328 O O . PRO A 1 54 ? 2.713 -7.547 8.989 1.00 2.88 45 PRO A O 19
ATOM 17339 N N . GLU A 1 55 ? 4.506 -8.914 8.992 1.00 3.10 46 GLU A N 19
ATOM 17340 C CA . GLU A 1 55 ? 5.110 -8.301 10.177 1.00 3.50 46 GLU A CA 19
ATOM 17341 C C . GLU A 1 55 ? 5.587 -6.881 9.876 1.00 3.03 46 GLU A C 19
ATOM 17342 O O . GLU A 1 55 ? 5.335 -5.960 10.654 1.00 3.32 46 GLU A O 19
ATOM 17354 N N . GLY A 1 56 ? 6.271 -6.712 8.744 1.00 2.57 47 GLY A N 19
ATOM 17355 C CA . GLY A 1 56 ? 6.766 -5.400 8.361 1.00 2.25 47 GLY A CA 19
ATOM 17356 C C . GLY A 1 56 ? 5.672 -4.515 7.792 1.00 1.99 47 GLY A C 19
ATOM 17357 O O . GLY A 1 56 ? 4.603 -4.378 8.389 1.00 2.73 47 GLY A O 19
ATOM 17361 N N . GLN A 1 57 ? 5.937 -3.910 6.636 1.00 1.64 48 GLN A N 19
ATOM 17362 C CA . GLN A 1 57 ? 4.965 -3.034 5.986 1.00 2.18 48 GLN A CA 19
ATOM 17363 C C . GLN A 1 57 ? 4.613 -3.552 4.587 1.00 1.91 48 GLN A C 19
ATOM 17364 O O . GLN A 1 57 ? 4.758 -4.744 4.306 1.00 1.93 48 GLN A O 19
ATOM 17378 N N . TRP A 1 58 ? 4.156 -2.652 3.711 1.00 2.10 49 TRP A N 19
ATOM 17379 C CA . TRP A 1 58 ? 3.795 -3.018 2.351 1.00 1.86 49 TRP A CA 19
ATOM 17380 C C . TRP A 1 58 ? 4.638 -2.252 1.334 1.00 1.50 49 TRP A C 19
ATOM 17381 O O . TRP A 1 58 ? 4.839 -1.045 1.467 1.00 1.57 49 TRP A O 19
ATOM 17402 N N . LEU A 1 59 ? 5.116 -2.961 0.312 1.00 1.29 50 LEU A N 19
ATOM 17403 C CA . LEU A 1 59 ? 5.922 -2.347 -0.739 1.00 1.10 50 LEU A CA 19
ATOM 17404 C C . LEU A 1 59 ? 5.289 -2.599 -2.106 1.00 1.01 50 LEU A C 19
ATOM 17405 O O . LEU A 1 59 ? 5.342 -3.715 -2.623 1.00 1.05 50 LEU A O 19
ATOM 17421 N N . CYS A 1 60 ? 4.706 -1.554 -2.690 1.00 1.04 51 CYS A N 19
ATOM 17422 C CA . CYS A 1 60 ? 4.083 -1.659 -4.007 1.00 1.10 51 CYS A CA 19
ATOM 17423 C C . CYS A 1 60 ? 5.105 -2.133 -5.037 1.00 1.15 51 CYS A C 19
ATOM 17424 O O . CYS A 1 60 ? 6.313 -2.084 -4.798 1.00 1.15 51 CYS A O 19
ATOM 17431 N N . ARG A 1 61 ? 4.616 -2.609 -6.177 1.00 1.26 52 ARG A N 19
ATOM 17432 C CA . ARG A 1 61 ? 5.486 -3.115 -7.240 1.00 1.42 52 ARG A CA 19
ATOM 17433 C C . ARG A 1 61 ? 6.551 -2.098 -7.672 1.00 1.50 52 ARG A C 19
ATOM 17434 O O . ARG A 1 61 ? 7.563 -2.482 -8.258 1.00 1.61 52 ARG A O 19
ATOM 17455 N N . HIS A 1 62 ? 6.339 -0.811 -7.389 1.00 1.54 53 HIS A N 19
ATOM 17456 C CA . HIS A 1 62 ? 7.302 0.214 -7.776 1.00 1.68 53 HIS A CA 19
ATOM 17457 C C . HIS A 1 62 ? 8.480 0.243 -6.815 1.00 1.52 53 HIS A C 19
ATOM 17458 O O . HIS A 1 62 ? 9.632 0.362 -7.237 1.00 1.58 53 HIS A O 19
ATOM 17473 N N . CYS A 1 63 ? 8.190 0.138 -5.523 1.00 1.39 54 CYS A N 19
ATOM 17474 C CA . CYS A 1 63 ? 9.234 0.159 -4.514 1.00 1.32 54 CYS A CA 19
ATOM 17475 C C . CYS A 1 63 ? 9.888 -1.206 -4.357 1.00 1.19 54 CYS A C 19
ATOM 17476 O O . CYS A 1 63 ? 11.116 -1.316 -4.371 1.00 1.24 54 CYS A O 19
ATOM 17483 N N . LEU A 1 64 ? 9.068 -2.249 -4.222 1.00 1.11 55 LEU A N 19
ATOM 17484 C CA . LEU A 1 64 ? 9.592 -3.603 -4.088 1.00 1.12 55 LEU A CA 19
ATOM 17485 C C . LEU A 1 64 ? 10.460 -3.948 -5.295 1.00 1.27 55 LEU A C 19
ATOM 17486 O O . LEU A 1 64 ? 11.393 -4.744 -5.192 1.00 1.39 55 LEU A O 19
ATOM 17502 N N . GLN A 1 65 ? 10.156 -3.322 -6.437 1.00 1.35 56 GLN A N 19
ATOM 17503 C CA . GLN A 1 65 ? 10.927 -3.549 -7.657 1.00 1.57 56 GLN A CA 19
ATOM 17504 C C . GLN A 1 65 ? 12.178 -2.669 -7.674 1.00 1.62 56 GLN A C 19
ATOM 17505 O O . GLN A 1 65 ? 13.210 -3.061 -8.215 1.00 1.77 56 GLN A O 19
ATOM 17519 N N . SER A 1 66 ? 12.075 -1.479 -7.077 1.00 1.55 57 SER A N 19
ATOM 17520 C CA . SER A 1 66 ? 13.199 -0.541 -7.018 1.00 1.67 57 SER A CA 19
ATOM 17521 C C . SER A 1 66 ? 14.437 -1.210 -6.425 1.00 1.67 57 SER A C 19
ATOM 17522 O O . SER A 1 66 ? 15.519 -1.162 -7.015 1.00 1.86 57 SER A O 19
ATOM 17530 N N . ARG A 1 67 ? 14.276 -1.835 -5.259 1.00 1.56 58 ARG A N 19
ATOM 17531 C CA . ARG A 1 67 ? 15.388 -2.513 -4.595 1.00 1.72 58 ARG A CA 19
ATOM 17532 C C . ARG A 1 67 ? 15.614 -3.916 -5.168 1.00 1.65 58 ARG A C 19
ATOM 17533 O O . ARG A 1 67 ? 16.737 -4.421 -5.150 1.00 2.21 58 ARG A O 19
ATOM 17554 N N . ALA A 1 68 ? 14.546 -4.541 -5.669 1.00 1.80 59 ALA A N 19
ATOM 17555 C CA . ALA A 1 68 ? 14.643 -5.886 -6.242 1.00 2.05 59 ALA A CA 19
ATOM 17556 C C . ALA A 1 68 ? 14.957 -5.849 -7.744 1.00 2.29 59 ALA A C 19
ATOM 17557 O O . ALA A 1 68 ? 14.828 -6.864 -8.432 1.00 2.79 59 ALA A O 19
ATOM 17564 N N . ARG A 1 69 ? 15.371 -4.685 -8.252 1.00 2.62 60 ARG A N 19
ATOM 17565 C CA . ARG A 1 69 ? 15.698 -4.538 -9.669 1.00 3.23 60 ARG A CA 19
ATOM 17566 C C . ARG A 1 69 ? 17.121 -5.009 -9.960 1.00 3.45 60 ARG A C 19
ATOM 17567 O O . ARG A 1 69 ? 17.328 -5.883 -10.802 1.00 3.81 60 ARG A O 19
ATOM 17588 N N . PRO A 1 70 ? 18.129 -4.439 -9.267 1.00 3.90 61 PRO A N 19
ATOM 17589 C CA . PRO A 1 70 ? 19.530 -4.811 -9.459 1.00 4.66 61 PRO A CA 19
ATOM 17590 C C . PRO A 1 70 ? 19.924 -6.047 -8.648 1.00 4.81 61 PRO A C 19
ATOM 17591 O O . PRO A 1 70 ? 20.908 -6.024 -7.904 1.00 5.05 61 PRO A O 19
ATOM 17602 N N . ALA A 1 71 ? 19.149 -7.123 -8.795 1.00 5.17 62 ALA A N 19
ATOM 17603 C CA . ALA A 1 71 ? 19.409 -8.369 -8.078 1.00 5.79 62 ALA A CA 19
ATOM 17604 C C . ALA A 1 71 ? 19.315 -8.171 -6.565 1.00 6.46 62 ALA A C 19
ATOM 17605 O O . ALA A 1 71 ? 20.306 -7.865 -5.898 1.00 2.51 62 ALA A O 19
ATOM 17614 N N . GLN A 1 10 ? 7.265 15.493 8.060 1.00 9.95 1 GLN A N 20
ATOM 17615 C CA . GLN A 1 10 ? 6.180 14.492 8.246 1.00 9.43 1 GLN A CA 20
ATOM 17616 C C . GLN A 1 10 ? 4.837 15.032 7.758 1.00 8.37 1 GLN A C 20
ATOM 17617 O O . GLN A 1 10 ? 4.435 16.140 8.117 1.00 8.33 1 GLN A O 20
ATOM 17631 N N . SER A 1 11 ? 4.151 14.242 6.931 1.00 7.75 2 SER A N 20
ATOM 17632 C CA . SER A 1 11 ? 2.856 14.638 6.390 1.00 6.89 2 SER A CA 20
ATOM 17633 C C . SER A 1 11 ? 1.793 13.583 6.690 1.00 6.25 2 SER A C 20
ATOM 17634 O O . SER A 1 11 ? 1.779 12.513 6.082 1.00 6.38 2 SER A O 20
ATOM 17642 N N . LEU A 1 12 ? 0.904 13.898 7.631 1.00 5.91 3 LEU A N 20
ATOM 17643 C CA . LEU A 1 12 ? -0.170 12.984 8.015 1.00 5.70 3 LEU A CA 20
ATOM 17644 C C . LEU A 1 12 ? -1.487 13.366 7.328 1.00 4.82 3 LEU A C 20
ATOM 17645 O O . LEU A 1 12 ? -2.570 13.161 7.884 1.00 5.19 3 LEU A O 20
ATOM 17661 N N . ILE A 1 13 ? -1.387 13.915 6.116 1.00 3.99 4 ILE A N 20
ATOM 17662 C CA . ILE A 1 13 ? -2.565 14.319 5.354 1.00 3.40 4 ILE A CA 20
ATOM 17663 C C . ILE A 1 13 ? -3.128 13.140 4.565 1.00 2.92 4 ILE A C 20
ATOM 17664 O O . ILE A 1 13 ? -2.377 12.357 3.983 1.00 3.39 4 ILE A O 20
ATOM 17680 N N . ASP A 1 14 ? -4.456 13.023 4.547 1.00 2.57 5 ASP A N 20
ATOM 17681 C CA . ASP A 1 14 ? -5.121 11.939 3.828 1.00 2.62 5 ASP A CA 20
ATOM 17682 C C . ASP A 1 14 ? -5.216 12.253 2.335 1.00 2.12 5 ASP A C 20
ATOM 17683 O O . ASP A 1 14 ? -6.310 12.374 1.780 1.00 2.65 5 ASP A O 20
ATOM 17692 N N . GLU A 1 15 ? -4.059 12.380 1.691 1.00 1.83 6 GLU A N 20
ATOM 17693 C CA . GLU A 1 15 ? -3.999 12.675 0.262 1.00 2.10 6 GLU A CA 20
ATOM 17694 C C . GLU A 1 15 ? -4.167 11.401 -0.560 1.00 2.06 6 GLU A C 20
ATOM 17695 O O . GLU A 1 15 ? -4.947 11.365 -1.513 1.00 2.67 6 GLU A O 20
ATOM 17707 N N . ASP A 1 16 ? -3.428 10.357 -0.184 1.00 1.91 7 ASP A N 20
ATOM 17708 C CA . ASP A 1 16 ? -3.493 9.076 -0.885 1.00 1.97 7 ASP A CA 20
ATOM 17709 C C . ASP A 1 16 ? -4.338 8.060 -0.113 1.00 1.69 7 ASP A C 20
ATOM 17710 O O . ASP A 1 16 ? -4.080 6.858 -0.173 1.00 2.08 7 ASP A O 20
ATOM 17719 N N . ALA A 1 17 ? -5.345 8.546 0.613 1.00 1.36 8 ALA A N 20
ATOM 17720 C CA . ALA A 1 17 ? -6.216 7.673 1.397 1.00 1.52 8 ALA A CA 20
ATOM 17721 C C . ALA A 1 17 ? -7.308 7.032 0.531 1.00 1.56 8 ALA A C 20
ATOM 17722 O O . ALA A 1 17 ? -8.495 7.095 0.859 1.00 1.92 8 ALA A O 20
ATOM 17729 N N . VAL A 1 18 ? -6.892 6.400 -0.567 1.00 1.42 9 VAL A N 20
ATOM 17730 C CA . VAL A 1 18 ? -7.819 5.732 -1.479 1.00 1.48 9 VAL A CA 20
ATOM 17731 C C . VAL A 1 18 ? -7.113 4.609 -2.236 1.00 1.38 9 VAL A C 20
ATOM 17732 O O . VAL A 1 18 ? -5.988 4.782 -2.707 1.00 1.50 9 VAL A O 20
ATOM 17745 N N . CYS A 1 19 ? -7.773 3.456 -2.345 1.00 1.22 10 CYS A N 20
ATOM 17746 C CA . CYS A 1 19 ? -7.198 2.308 -3.044 1.00 1.15 10 CYS A CA 20
ATOM 17747 C C . CYS A 1 19 ? -7.014 2.610 -4.533 1.00 1.28 10 CYS A C 20
ATOM 17748 O O . CYS A 1 19 ? -7.684 3.483 -5.084 1.00 1.45 10 CYS A O 20
ATOM 17755 N N . SER A 1 20 ? -6.091 1.895 -5.171 1.00 1.24 11 SER A N 20
ATOM 17756 C CA . SER A 1 20 ? -5.805 2.096 -6.594 1.00 1.40 11 SER A CA 20
ATOM 17757 C C . SER A 1 20 ? -6.355 0.960 -7.459 1.00 1.40 11 SER A C 20
ATOM 17758 O O . SER A 1 20 ? -6.697 1.177 -8.622 1.00 1.56 11 SER A O 20
ATOM 17766 N N . ILE A 1 21 ? -6.438 -0.253 -6.899 1.00 1.28 12 ILE A N 20
ATOM 17767 C CA . ILE A 1 21 ? -6.944 -1.402 -7.643 1.00 1.31 12 ILE A CA 20
ATOM 17768 C C . ILE A 1 21 ? -8.444 -1.284 -7.892 1.00 1.40 12 ILE A C 20
ATOM 17769 O O . ILE A 1 21 ? -8.940 -1.681 -8.948 1.00 1.61 12 ILE A O 20
ATOM 17785 N N . CYS A 1 22 ? -9.165 -0.763 -6.902 1.00 1.32 13 CYS A N 20
ATOM 17786 C CA . CYS A 1 22 ? -10.611 -0.623 -6.996 1.00 1.45 13 CYS A CA 20
ATOM 17787 C C . CYS A 1 22 ? -11.082 0.823 -6.770 1.00 1.60 13 CYS A C 20
ATOM 17788 O O . CYS A 1 22 ? -12.273 1.112 -6.895 1.00 1.99 13 CYS A O 20
ATOM 17795 N N . MET A 1 23 ? -10.150 1.727 -6.440 1.00 1.69 14 MET A N 20
ATOM 17796 C CA . MET A 1 23 ? -10.486 3.134 -6.202 1.00 2.17 14 MET A CA 20
ATOM 17797 C C . MET A 1 23 ? -11.576 3.268 -5.137 1.00 2.06 14 MET A C 20
ATOM 17798 O O . MET A 1 23 ? -12.734 3.561 -5.446 1.00 2.62 14 MET A O 20
ATOM 17812 N N . ASP A 1 24 ? -11.194 3.052 -3.879 1.00 1.75 15 ASP A N 20
ATOM 17813 C CA . ASP A 1 24 ? -12.130 3.147 -2.763 1.00 1.84 15 ASP A CA 20
ATOM 17814 C C . ASP A 1 24 ? -11.390 3.341 -1.442 1.00 1.75 15 ASP A C 20
ATOM 17815 O O . ASP A 1 24 ? -10.456 2.600 -1.127 1.00 2.34 15 ASP A O 20
ATOM 17824 N N . GLY A 1 25 ? -11.818 4.341 -0.674 1.00 1.75 16 GLY A N 20
ATOM 17825 C CA . GLY A 1 25 ? -11.196 4.621 0.609 1.00 1.76 16 GLY A CA 20
ATOM 17826 C C . GLY A 1 25 ? -11.988 4.050 1.770 1.00 1.79 16 GLY A C 20
ATOM 17827 O O . GLY A 1 25 ? -12.209 4.732 2.773 1.00 2.31 16 GLY A O 20
ATOM 17831 N N . GLU A 1 26 ? -12.417 2.794 1.634 1.00 1.63 17 GLU A N 20
ATOM 17832 C CA . GLU A 1 26 ? -13.190 2.123 2.675 1.00 1.86 17 GLU A CA 20
ATOM 17833 C C . GLU A 1 26 ? -12.417 0.933 3.243 1.00 2.02 17 GLU A C 20
ATOM 17834 O O . GLU A 1 26 ? -12.462 -0.170 2.694 1.00 2.77 17 GLU A O 20
ATOM 17846 N N . SER A 1 27 ? -11.705 1.167 4.347 1.00 1.91 18 SER A N 20
ATOM 17847 C CA . SER A 1 27 ? -10.918 0.121 4.995 1.00 2.27 18 SER A CA 20
ATOM 17848 C C . SER A 1 27 ? -11.815 -0.847 5.766 1.00 2.49 18 SER A C 20
ATOM 17849 O O . SER A 1 27 ? -12.623 -0.432 6.598 1.00 3.16 18 SER A O 20
ATOM 17857 N N . GLN A 1 28 ? -11.666 -2.141 5.479 1.00 2.13 19 GLN A N 20
ATOM 17858 C CA . GLN A 1 28 ? -12.464 -3.179 6.141 1.00 2.49 19 GLN A CA 20
ATOM 17859 C C . GLN A 1 28 ? -11.644 -4.452 6.354 1.00 2.28 19 GLN A C 20
ATOM 17860 O O . GLN A 1 28 ? -10.671 -4.693 5.641 1.00 2.07 19 GLN A O 20
ATOM 17874 N N . ASN A 1 29 ? -12.044 -5.271 7.333 1.00 2.65 20 ASN A N 20
ATOM 17875 C CA . ASN A 1 29 ? -11.335 -6.526 7.625 1.00 2.67 20 ASN A CA 20
ATOM 17876 C C . ASN A 1 29 ? -11.197 -7.386 6.370 1.00 2.02 20 ASN A C 20
ATOM 17877 O O . ASN A 1 29 ? -10.134 -7.956 6.115 1.00 2.36 20 ASN A O 20
ATOM 17888 N N . SER A 1 30 ? -12.270 -7.469 5.583 1.00 1.75 21 SER A N 20
ATOM 17889 C CA . SER A 1 30 ? -12.257 -8.249 4.350 1.00 1.96 21 SER A CA 20
ATOM 17890 C C . SER A 1 30 ? -11.295 -7.628 3.336 1.00 1.96 21 SER A C 20
ATOM 17891 O O . SER A 1 30 ? -10.590 -8.340 2.622 1.00 2.67 21 SER A O 20
ATOM 17899 N N . ASN A 1 31 ? -11.272 -6.293 3.289 1.00 1.45 22 ASN A N 20
ATOM 17900 C CA . ASN A 1 31 ? -10.395 -5.562 2.374 1.00 1.59 22 ASN A CA 20
ATOM 17901 C C . ASN A 1 31 ? -9.800 -4.332 3.061 1.00 1.50 22 ASN A C 20
ATOM 17902 O O . ASN A 1 31 ? -10.324 -3.223 2.927 1.00 1.99 22 ASN A O 20
ATOM 17913 N N . VAL A 1 32 ? -8.710 -4.530 3.807 1.00 1.22 23 VAL A N 20
ATOM 17914 C CA . VAL A 1 32 ? -8.060 -3.423 4.512 1.00 1.33 23 VAL A CA 20
ATOM 17915 C C . VAL A 1 32 ? -7.104 -2.677 3.592 1.00 1.18 23 VAL A C 20
ATOM 17916 O O . VAL A 1 32 ? -6.244 -3.284 2.951 1.00 1.44 23 VAL A O 20
ATOM 17929 N N . ILE A 1 33 ? -7.260 -1.358 3.531 1.00 0.95 24 ILE A N 20
ATOM 17930 C CA . ILE A 1 33 ? -6.412 -0.525 2.689 1.00 0.84 24 ILE A CA 20
ATOM 17931 C C . ILE A 1 33 ? -5.081 -0.228 3.382 1.00 0.93 24 ILE A C 20
ATOM 17932 O O . ILE A 1 33 ? -5.044 0.428 4.426 1.00 1.20 24 ILE A O 20
ATOM 17948 N N . LEU A 1 34 ? -3.992 -0.730 2.806 1.00 0.83 25 LEU A N 20
ATOM 17949 C CA . LEU A 1 34 ? -2.661 -0.532 3.375 1.00 0.96 25 LEU A CA 20
ATOM 17950 C C . LEU A 1 34 ? -1.844 0.453 2.545 1.00 0.97 25 LEU A C 20
ATOM 17951 O O . LEU A 1 34 ? -2.094 0.632 1.352 1.00 0.91 25 LEU A O 20
ATOM 17967 N N . PHE A 1 35 ? -0.864 1.087 3.189 1.00 1.12 26 PHE A N 20
ATOM 17968 C CA . PHE A 1 35 ? -0.001 2.059 2.518 1.00 1.20 26 PHE A CA 20
ATOM 17969 C C . PHE A 1 35 ? 1.399 1.492 2.294 1.00 1.32 26 PHE A C 20
ATOM 17970 O O . PHE A 1 35 ? 1.847 0.610 3.030 1.00 1.44 26 PHE A O 20
ATOM 17987 N N . CYS A 1 36 ? 2.087 2.010 1.276 1.00 1.41 27 CYS A N 20
ATOM 17988 C CA . CYS A 1 36 ? 3.444 1.562 0.948 1.00 1.61 27 CYS A CA 20
ATOM 17989 C C . CYS A 1 36 ? 4.435 1.930 2.057 1.00 1.74 27 CYS A C 20
ATOM 17990 O O . CYS A 1 36 ? 4.047 2.386 3.135 1.00 1.77 27 CYS A O 20
ATOM 17997 N N . ASP A 1 37 ? 5.720 1.749 1.762 1.00 1.97 28 ASP A N 20
ATOM 17998 C CA . ASP A 1 37 ? 6.792 2.070 2.698 1.00 2.26 28 ASP A CA 20
ATOM 17999 C C . ASP A 1 37 ? 7.713 3.155 2.123 1.00 1.98 28 ASP A C 20
ATOM 18000 O O . ASP A 1 37 ? 8.622 3.633 2.805 1.00 2.42 28 ASP A O 20
ATOM 18009 N N . MET A 1 38 ? 7.478 3.535 0.863 1.00 1.83 29 MET A N 20
ATOM 18010 C CA . MET A 1 38 ? 8.287 4.550 0.198 1.00 2.30 29 MET A CA 20
ATOM 18011 C C . MET A 1 38 ? 7.410 5.490 -0.637 1.00 2.71 29 MET A C 20
ATOM 18012 O O . MET A 1 38 ? 7.557 6.711 -0.569 1.00 3.26 29 MET A O 20
ATOM 18026 N N . CYS A 1 39 ? 6.505 4.909 -1.425 1.00 2.69 30 CYS A N 20
ATOM 18027 C CA . CYS A 1 39 ? 5.604 5.682 -2.284 1.00 3.19 30 CYS A CA 20
ATOM 18028 C C . CYS A 1 39 ? 4.369 6.176 -1.529 1.00 2.97 30 CYS A C 20
ATOM 18029 O O . CYS A 1 39 ? 3.782 7.197 -1.893 1.00 3.58 30 CYS A O 20
ATOM 18036 N N . ASN A 1 40 ? 3.959 5.429 -0.503 1.00 2.45 31 ASN A N 20
ATOM 18037 C CA . ASN A 1 40 ? 2.773 5.765 0.282 1.00 2.64 31 ASN A CA 20
ATOM 18038 C C . ASN A 1 40 ? 1.497 5.385 -0.480 1.00 2.09 31 ASN A C 20
ATOM 18039 O O . ASN A 1 40 ? 0.403 5.841 -0.144 1.00 2.28 31 ASN A O 20
ATOM 18050 N N . LEU A 1 41 ? 1.647 4.540 -1.509 1.00 1.69 32 LEU A N 20
ATOM 18051 C CA . LEU A 1 41 ? 0.518 4.096 -2.311 1.00 1.44 32 LEU A CA 20
ATOM 18052 C C . LEU A 1 41 ? -0.465 3.295 -1.464 1.00 1.30 32 LEU A C 20
ATOM 18053 O O . LEU A 1 41 ? -0.070 2.375 -0.744 1.00 1.46 32 LEU A O 20
ATOM 18069 N N . ALA A 1 42 ? -1.744 3.650 -1.549 1.00 1.17 33 ALA A N 20
ATOM 18070 C CA . ALA A 1 42 ? -2.776 2.962 -0.784 1.00 1.05 33 ALA A CA 20
ATOM 18071 C C . ALA A 1 42 ? -3.521 1.942 -1.641 1.00 0.96 33 ALA A C 20
ATOM 18072 O O . ALA A 1 42 ? -4.095 2.289 -2.673 1.00 1.10 33 ALA A O 20
ATOM 18079 N N . VAL A 1 43 ? -3.509 0.686 -1.199 1.00 0.82 34 VAL A N 20
ATOM 18080 C CA . VAL A 1 43 ? -4.188 -0.399 -1.911 1.00 0.77 34 VAL A CA 20
ATOM 18081 C C . VAL A 1 43 ? -4.548 -1.526 -0.950 1.00 0.66 34 VAL A C 20
ATOM 18082 O O . VAL A 1 43 ? -3.718 -1.944 -0.143 1.00 0.62 34 VAL A O 20
ATOM 18095 N N . HIS A 1 44 ? -5.776 -2.031 -1.050 1.00 0.69 35 HIS A N 20
ATOM 18096 C CA . HIS A 1 44 ? -6.202 -3.130 -0.188 1.00 0.66 35 HIS A CA 20
ATOM 18097 C C . HIS A 1 44 ? -5.319 -4.353 -0.432 1.00 0.59 35 HIS A C 20
ATOM 18098 O O . HIS A 1 44 ? -5.095 -4.743 -1.579 1.00 0.67 35 HIS A O 20
ATOM 18112 N N . GLN A 1 45 ? -4.825 -4.958 0.646 1.00 0.62 36 GLN A N 20
ATOM 18113 C CA . GLN A 1 45 ? -3.972 -6.145 0.533 1.00 0.70 36 GLN A CA 20
ATOM 18114 C C . GLN A 1 45 ? -4.695 -7.282 -0.196 1.00 0.75 36 GLN A C 20
ATOM 18115 O O . GLN A 1 45 ? -4.056 -8.175 -0.748 1.00 0.89 36 GLN A O 20
ATOM 18129 N N . GLU A 1 46 ? -6.028 -7.226 -0.218 1.00 0.74 37 GLU A N 20
ATOM 18130 C CA . GLU A 1 46 ? -6.837 -8.234 -0.897 1.00 0.87 37 GLU A CA 20
ATOM 18131 C C . GLU A 1 46 ? -7.052 -7.837 -2.355 1.00 0.92 37 GLU A C 20
ATOM 18132 O O . GLU A 1 46 ? -7.318 -8.678 -3.214 1.00 1.09 37 GLU A O 20
ATOM 18144 N N . CYS A 1 47 ? -6.920 -6.539 -2.614 1.00 0.83 38 CYS A N 20
ATOM 18145 C CA . CYS A 1 47 ? -7.082 -5.985 -3.942 1.00 0.95 38 CYS A CA 20
ATOM 18146 C C . CYS A 1 47 ? -5.854 -6.285 -4.789 1.00 1.02 38 CYS A C 20
ATOM 18147 O O . CYS A 1 47 ? -5.962 -6.646 -5.960 1.00 1.19 38 CYS A O 20
ATOM 18154 N N . TYR A 1 48 ? -4.682 -6.122 -4.179 1.00 0.92 39 TYR A N 20
ATOM 18155 C CA . TYR A 1 48 ? -3.424 -6.363 -4.872 1.00 1.03 39 TYR A CA 20
ATOM 18156 C C . TYR A 1 48 ? -3.128 -7.859 -5.007 1.00 1.18 39 TYR A C 20
ATOM 18157 O O . TYR A 1 48 ? -2.512 -8.289 -5.983 1.00 1.37 39 TYR A O 20
ATOM 18175 N N . GLY A 1 49 ? -3.570 -8.647 -4.024 1.00 1.18 40 GLY A N 20
ATOM 18176 C CA . GLY A 1 49 ? -3.343 -10.085 -4.057 1.00 1.43 40 GLY A CA 20
ATOM 18177 C C . GLY A 1 49 ? -2.425 -10.572 -2.944 1.00 1.35 40 GLY A C 20
ATOM 18178 O O . GLY A 1 49 ? -1.730 -11.579 -3.101 1.00 1.68 40 GLY A O 20
ATOM 18182 N N . VAL A 1 50 ? -2.426 -9.861 -1.818 1.00 1.19 41 VAL A N 20
ATOM 18183 C CA . VAL A 1 50 ? -1.600 -10.219 -0.670 1.00 1.17 41 VAL A CA 20
ATOM 18184 C C . VAL A 1 50 ? -2.442 -10.932 0.390 1.00 1.34 41 VAL A C 20
ATOM 18185 O O . VAL A 1 50 ? -3.563 -10.514 0.675 1.00 1.45 41 VAL A O 20
ATOM 18198 N N . PRO A 1 51 ? -1.917 -12.024 0.986 1.00 1.57 42 PRO A N 20
ATOM 18199 C CA . PRO A 1 51 ? -2.640 -12.790 2.011 1.00 1.85 42 PRO A CA 20
ATOM 18200 C C . PRO A 1 51 ? -3.105 -11.916 3.179 1.00 1.54 42 PRO A C 20
ATOM 18201 O O . PRO A 1 51 ? -4.305 -11.720 3.374 1.00 1.66 42 PRO A O 20
ATOM 18212 N N . TYR A 1 52 ? -2.152 -11.391 3.952 1.00 1.33 43 TYR A N 20
ATOM 18213 C CA . TYR A 1 52 ? -2.471 -10.538 5.089 1.00 1.25 43 TYR A CA 20
ATOM 18214 C C . TYR A 1 52 ? -1.377 -9.489 5.303 1.00 1.39 43 TYR A C 20
ATOM 18215 O O . TYR A 1 52 ? -0.277 -9.611 4.758 1.00 1.72 43 TYR A O 20
ATOM 18233 N N . ILE A 1 53 ? -1.689 -8.458 6.092 1.00 1.56 44 ILE A N 20
ATOM 18234 C CA . ILE A 1 53 ? -0.735 -7.385 6.378 1.00 1.89 44 ILE A CA 20
ATOM 18235 C C . ILE A 1 53 ? 0.552 -7.944 6.991 1.00 2.05 44 ILE A C 20
ATOM 18236 O O . ILE A 1 53 ? 0.538 -8.471 8.103 1.00 2.28 44 ILE A O 20
ATOM 18252 N N . PRO A 1 54 ? 1.686 -7.839 6.262 1.00 2.07 45 PRO A N 20
ATOM 18253 C CA . PRO A 1 54 ? 2.990 -8.340 6.730 1.00 2.37 45 PRO A CA 20
ATOM 18254 C C . PRO A 1 54 ? 3.417 -7.723 8.064 1.00 2.75 45 PRO A C 20
ATOM 18255 O O . PRO A 1 54 ? 2.752 -6.825 8.585 1.00 2.88 45 PRO A O 20
ATOM 18266 N N . GLU A 1 55 ? 4.532 -8.218 8.610 1.00 3.10 46 GLU A N 20
ATOM 18267 C CA . GLU A 1 55 ? 5.057 -7.729 9.886 1.00 3.50 46 GLU A CA 20
ATOM 18268 C C . GLU A 1 55 ? 5.317 -6.221 9.844 1.00 3.03 46 GLU A C 20
ATOM 18269 O O . GLU A 1 55 ? 4.753 -5.465 10.639 1.00 3.32 46 GLU A O 20
ATOM 18281 N N . GLY A 1 56 ? 6.175 -5.790 8.916 1.00 2.57 47 GLY A N 20
ATOM 18282 C CA . GLY A 1 56 ? 6.494 -4.377 8.789 1.00 2.25 47 GLY A CA 20
ATOM 18283 C C . GLY A 1 56 ? 5.475 -3.624 7.953 1.00 1.99 47 GLY A C 20
ATOM 18284 O O . GLY A 1 56 ? 4.275 -3.884 8.046 1.00 2.73 47 GLY A O 20
ATOM 18288 N N . GLN A 1 57 ? 5.954 -2.690 7.129 1.00 1.64 48 GLN A N 20
ATOM 18289 C CA . GLN A 1 57 ? 5.073 -1.901 6.269 1.00 2.18 48 GLN A CA 20
ATOM 18290 C C . GLN A 1 57 ? 4.743 -2.673 4.983 1.00 1.91 48 GLN A C 20
ATOM 18291 O O . GLN A 1 57 ? 4.801 -3.906 4.963 1.00 1.93 48 GLN A O 20
ATOM 18305 N N . TRP A 1 58 ? 4.392 -1.953 3.914 1.00 2.10 49 TRP A N 20
ATOM 18306 C CA . TRP A 1 58 ? 4.057 -2.581 2.643 1.00 1.86 49 TRP A CA 20
ATOM 18307 C C . TRP A 1 58 ? 4.989 -2.115 1.526 1.00 1.50 49 TRP A C 20
ATOM 18308 O O . TRP A 1 58 ? 5.474 -0.983 1.542 1.00 1.57 49 TRP A O 20
ATOM 18329 N N . LEU A 1 59 ? 5.218 -2.992 0.549 1.00 1.29 50 LEU A N 20
ATOM 18330 C CA . LEU A 1 59 ? 6.074 -2.673 -0.589 1.00 1.10 50 LEU A CA 20
ATOM 18331 C C . LEU A 1 59 ? 5.375 -3.032 -1.898 1.00 1.01 50 LEU A C 20
ATOM 18332 O O . LEU A 1 59 ? 5.222 -4.212 -2.222 1.00 1.05 50 LEU A O 20
ATOM 18348 N N . CYS A 1 60 ? 4.961 -2.013 -2.649 1.00 1.04 51 CYS A N 20
ATOM 18349 C CA . CYS A 1 60 ? 4.286 -2.225 -3.929 1.00 1.10 51 CYS A CA 20
ATOM 18350 C C . CYS A 1 60 ? 5.189 -3.006 -4.893 1.00 1.15 51 CYS A C 20
ATOM 18351 O O . CYS A 1 60 ? 6.366 -3.238 -4.603 1.00 1.15 51 CYS A O 20
ATOM 18358 N N . ARG A 1 61 ? 4.640 -3.419 -6.036 1.00 1.26 52 ARG A N 20
ATOM 18359 C CA . ARG A 1 61 ? 5.409 -4.181 -7.028 1.00 1.42 52 ARG A CA 20
ATOM 18360 C C . ARG A 1 61 ? 6.635 -3.400 -7.514 1.00 1.50 52 ARG A C 20
ATOM 18361 O O . ARG A 1 61 ? 7.644 -3.994 -7.894 1.00 1.61 52 ARG A O 20
ATOM 18382 N N . HIS A 1 62 ? 6.549 -2.071 -7.469 1.00 1.54 53 HIS A N 20
ATOM 18383 C CA . HIS A 1 62 ? 7.657 -1.210 -7.876 1.00 1.68 53 HIS A CA 20
ATOM 18384 C C . HIS A 1 62 ? 8.600 -0.995 -6.700 1.00 1.52 53 HIS A C 20
ATOM 18385 O O . HIS A 1 62 ? 9.781 -0.693 -6.871 1.00 1.58 53 HIS A O 20
ATOM 18400 N N . CYS A 1 63 ? 8.046 -1.156 -5.504 1.00 1.39 54 CYS A N 20
ATOM 18401 C CA . CYS A 1 63 ? 8.773 -0.993 -4.265 1.00 1.32 54 CYS A CA 20
ATOM 18402 C C . CYS A 1 63 ? 9.727 -2.162 -4.040 1.00 1.19 54 CYS A C 20
ATOM 18403 O O . CYS A 1 63 ? 10.943 -1.982 -3.971 1.00 1.24 54 CYS A O 20
ATOM 18410 N N . LEU A 1 64 ? 9.162 -3.366 -3.933 1.00 1.11 55 LEU A N 20
ATOM 18411 C CA . LEU A 1 64 ? 9.959 -4.573 -3.721 1.00 1.12 55 LEU A CA 20
ATOM 18412 C C . LEU A 1 64 ? 10.895 -4.819 -4.904 1.00 1.27 55 LEU A C 20
ATOM 18413 O O . LEU A 1 64 ? 12.044 -5.224 -4.720 1.00 1.39 55 LEU A O 20
ATOM 18429 N N . GLN A 1 65 ? 10.401 -4.562 -6.117 1.00 1.35 56 GLN A N 20
ATOM 18430 C CA . GLN A 1 65 ? 11.200 -4.748 -7.327 1.00 1.57 56 GLN A CA 20
ATOM 18431 C C . GLN A 1 65 ? 12.365 -3.753 -7.373 1.00 1.62 56 GLN A C 20
ATOM 18432 O O . GLN A 1 65 ? 13.439 -4.073 -7.884 1.00 1.77 56 GLN A O 20
ATOM 18446 N N . SER A 1 66 ? 12.147 -2.551 -6.828 1.00 1.55 57 SER A N 20
ATOM 18447 C CA . SER A 1 66 ? 13.185 -1.518 -6.803 1.00 1.67 57 SER A CA 20
ATOM 18448 C C . SER A 1 66 ? 14.385 -1.980 -5.982 1.00 1.67 57 SER A C 20
ATOM 18449 O O . SER A 1 66 ? 15.524 -1.912 -6.445 1.00 1.86 57 SER A O 20
ATOM 18457 N N . ARG A 1 67 ? 14.123 -2.458 -4.765 1.00 1.56 58 ARG A N 20
ATOM 18458 C CA . ARG A 1 67 ? 15.184 -2.942 -3.881 1.00 1.72 58 ARG A CA 20
ATOM 18459 C C . ARG A 1 67 ? 15.820 -4.227 -4.426 1.00 1.65 58 ARG A C 20
ATOM 18460 O O . ARG A 1 67 ? 16.940 -4.581 -4.047 1.00 2.21 58 ARG A O 20
ATOM 18481 N N . ALA A 1 68 ? 15.102 -4.919 -5.315 1.00 1.80 59 ALA A N 20
ATOM 18482 C CA . ALA A 1 68 ? 15.596 -6.158 -5.913 1.00 2.05 59 ALA A CA 20
ATOM 18483 C C . ALA A 1 68 ? 16.619 -5.884 -7.019 1.00 2.29 59 ALA A C 20
ATOM 18484 O O . ALA A 1 68 ? 17.445 -6.741 -7.331 1.00 2.79 59 ALA A O 20
ATOM 18491 N N . ARG A 1 69 ? 16.562 -4.686 -7.611 1.00 2.62 60 ARG A N 20
ATOM 18492 C CA . ARG A 1 69 ? 17.489 -4.315 -8.682 1.00 3.23 60 ARG A CA 20
ATOM 18493 C C . ARG A 1 69 ? 18.945 -4.463 -8.224 1.00 3.45 60 ARG A C 20
ATOM 18494 O O . ARG A 1 69 ? 19.728 -5.170 -8.860 1.00 3.81 60 ARG A O 20
ATOM 18515 N N . PRO A 1 70 ? 19.328 -3.801 -7.112 1.00 3.90 61 PRO A N 20
ATOM 18516 C CA . PRO A 1 70 ? 20.696 -3.869 -6.575 1.00 4.66 61 PRO A CA 20
ATOM 18517 C C . PRO A 1 70 ? 21.181 -5.302 -6.348 1.00 4.81 61 PRO A C 20
ATOM 18518 O O . PRO A 1 70 ? 20.378 -6.233 -6.248 1.00 5.05 61 PRO A O 20
ATOM 18529 N N . ALA A 1 71 ? 22.502 -5.466 -6.259 1.00 5.17 62 ALA A N 20
ATOM 18530 C CA . ALA A 1 71 ? 23.108 -6.778 -6.037 1.00 5.79 62 ALA A CA 20
ATOM 18531 C C . ALA A 1 71 ? 24.553 -6.643 -5.567 1.00 6.46 62 ALA A C 20
ATOM 18532 O O . ALA A 1 71 ? 24.867 -6.893 -4.404 1.00 2.51 62 ALA A O 20
#

B-factor: mean 2.66, std 1.86, range [0.59, 12.44]